Protein AF-0000000069699938 (afdb_homodimer)

Solvent-accessible surface area (backbone atoms only — not comparable to full-atom values): 54867 Å² total; per-residue (Å²): 129,61,74,41,76,46,30,22,26,41,47,43,40,27,44,41,31,46,68,61,20,60,39,30,24,27,27,72,33,72,45,38,36,46,45,40,33,31,51,34,39,32,58,74,71,69,46,80,54,45,43,78,41,73,24,80,40,35,41,47,19,47,16,20,40,51,13,24,23,76,52,65,74,44,54,26,34,30,36,29,20,31,50,34,31,43,23,48,24,28,26,44,38,42,29,28,34,64,60,41,37,40,33,46,34,35,26,27,27,40,36,86,35,74,57,99,45,71,51,26,42,85,52,59,48,42,52,40,32,52,62,88,59,60,59,47,47,45,51,92,34,32,81,45,73,49,66,62,78,52,29,87,48,37,58,63,50,52,25,46,44,51,16,54,14,61,10,71,57,30,14,19,22,39,38,34,41,31,24,34,33,29,51,35,66,48,78,40,54,54,67,63,49,68,39,70,68,88,46,73,50,54,82,61,66,52,56,68,64,54,43,45,52,49,23,51,49,60,62,68,32,74,38,45,36,35,39,30,13,52,29,21,85,39,61,66,17,22,54,50,47,49,48,50,31,63,74,52,35,31,38,31,28,41,41,80,49,33,29,45,40,54,38,54,80,43,80,43,56,47,44,49,70,48,64,80,56,35,70,64,23,40,24,39,39,36,36,42,55,83,42,72,75,57,46,93,90,33,67,62,42,89,81,33,46,32,32,24,25,17,53,55,53,76,44,84,79,46,82,76,78,86,74,82,63,73,40,70,39,36,14,49,55,40,58,49,50,50,53,36,52,61,53,33,54,81,48,45,80,81,31,48,68,55,28,53,54,22,37,60,58,48,50,57,55,32,50,54,54,50,51,52,51,51,50,52,46,63,66,27,46,51,55,56,22,38,54,59,36,52,11,28,48,51,20,49,50,22,62,73,59,66,21,32,37,24,22,30,91,39,60,43,67,83,44,16,60,46,63,52,62,78,30,37,38,44,57,40,54,31,58,44,68,25,43,31,59,26,19,32,52,14,25,28,70,52,36,73,86,46,48,30,31,20,30,22,17,46,51,33,44,55,43,40,27,49,64,51,49,37,36,45,27,48,76,69,62,40,44,36,40,35,36,28,46,33,54,47,37,42,63,67,35,40,51,42,29,32,67,77,32,67,87,35,50,24,53,70,39,97,61,44,67,74,26,63,44,93,66,72,60,39,62,51,35,36,36,42,19,33,70,22,45,59,49,74,42,59,41,25,68,50,41,62,59,53,52,51,48,43,52,51,46,28,72,74,67,54,31,27,28,35,35,46,33,40,36,59,118,128,61,74,40,75,47,31,21,26,41,46,43,40,27,46,40,32,45,68,60,20,60,40,32,25,26,26,74,32,73,45,39,36,45,45,40,34,31,50,35,39,32,58,75,72,69,47,81,55,44,43,78,41,72,24,81,39,36,42,48,19,48,17,21,39,52,13,24,23,75,51,66,73,45,53,27,33,30,36,29,20,31,50,35,32,42,23,51,24,27,23,44,39,42,30,29,35,63,61,41,37,40,33,46,35,33,26,27,28,42,38,87,36,75,60,99,46,72,51,25,42,84,53,57,48,41,53,39,30,54,60,88,60,60,61,47,48,45,52,92,34,32,82,46,75,49,67,63,78,51,29,87,47,40,57,62,50,52,26,46,44,52,16,55,14,61,11,70,59,30,13,20,23,39,39,35,41,30,24,34,32,29,52,36,66,46,77,42,52,54,66,63,47,67,40,68,67,88,47,72,51,52,82,63,64,52,55,68,66,54,42,45,52,49,24,51,49,59,63,67,32,75,38,44,36,34,40,30,12,51,28,22,84,39,63,64,16,21,54,51,48,49,49,51,31,63,73,53,36,31,36,31,28,40,41,82,50,31,29,46,40,56,38,54,79,43,81,41,56,47,43,50,68,48,68,82,55,35,71,64,24,41,23,39,40,35,35,43,54,85,41,71,73,60,48,94,89,37,71,60,41,88,82,33,45,31,34,25,24,15,52,54,52,79,45,84,80,46,82,74,79,86,75,82,64,75,40,68,39,36,14,50,56,39,59,48,52,52,54,36,50,62,53,33,56,80,49,44,78,82,30,49,66,54,28,53,53,23,37,59,58,47,50,58,56,30,51,52,54,50,51,52,52,50,51,53,44,61,64,28,45,53,54,57,23,40,53,59,36,52,10,27,47,50,20,50,50,24,61,74,58,64,20,33,38,23,20,30,92,40,59,43,66,83,43,16,58,46,62,53,64,79,31,36,38,45,56,38,54,32,58,42,68,25,43,31,58,27,18,32,52,13,24,27,70,53,36,75,87,47,49,30,30,19,31,22,18,45,52,32,43,55,43,40,26,50,64,51,48,36,35,45,28,49,76,68,62,40,45,37,38,36,35,31,44,33,57,46,38,42,62,66,35,42,50,42,28,30,67,77,31,67,85,36,49,24,54,69,38,96,61,46,67,73,25,65,44,92,67,71,61,38,62,53,35,38,34,42,19,32,69,22,45,61,50,72,43,58,40,26,66,50,42,61,58,53,52,50,48,43,51,51,45,27,72,73,67,54,32,28,28,35,36,45,33,40,37,59,117

Sequence (1138 aa):
MASITLSAAELLLHRLQALDVAYIFINSGTDYPPVIEAWAKARATGQKVPELVICPHENAAIGMAHGYYLGTGKVQAVMVHTNVGLANAACGVINLANSNIPVLIFGGRTPISEHSHFGCRNTPIGYGQEMRDQAALIRESVKWDFELRLADQIGEHVDRAWAIASSLPKGPVYLSLPREPLCETFAIDEAALQAGPSQQPVRYAPVREDIARAAEAIACARHPVIFAQRGARTAGGFARLNSLVREWAIPLVEYWGTEVTLSADNPLLAGADPSAWLADADVILVVDSQAPWMIAEGDCRQDCTVIQMGPDPLFSRYPVRGYRADINLAGETDEVFSLLEEALRPLQAARQQHVAERAAYTQNRIQQQKNQRDALLHASQTGAITKPWLSYCLGHLANQHRGRIVSELTTLPQFAGLIHAESYYQEALAGGLGEALPIALGLQLARREELIIAAVGDGSYLFANPAVCHHIAEVMKLPVLVVVGNNGGWGAVAGGTKALYPDGYAARAETIPATAFTTSPDFAAIAASSRAAALSVSRAEDLPGVLEEAVTLIRTRRQSVLVDVQLARMASITLSAAELLLHRLQALDVAYIFINSGTDYPPVIEAWAKARATGQKVPELVICPHENAAIGMAHGYYLGTGKVQAVMVHTNVGLANAACGVINLANSNIPVLIFGGRTPISEHSHFGCRNTPIGYGQEMRDQAALIRESVKWDFELRLADQIGEHVDRAWAIASSLPKGPVYLSLPREPLCETFAIDEAALQAGPSQQPVRYAPVREDIARAAEAIACARHPVIFAQRGARTAGGFARLNSLVREWAIPLVEYWGTEVTLSADNPLLAGADPSAWLADADVILVVDSQAPWMIAEGDCRQDCTVIQMGPDPLFSRYPVRGYRADINLAGETDEVFSLLEEALRPLQAARQQHVAERAAYTQNRIQQQKNQRDALLHASQTGAITKPWLSYCLGHLANQHRGRIVSELTTLPQFAGLIHAESYYQEALAGGLGEALPIALGLQLARREELIIAAVGDGSYLFANPAVCHHIAEVMKLPVLVVVGNNGGWGAVAGGTKALYPDGYAARAETIPATAFTTSPDFAAIAASSRAAALSVSRAEDLPGVLEEAVTLIRTRRQSVLVDVQLAR

Foldseek 3Di:
DDKDKDALLLLLQLLCVLLVAAEEEEADDPQCVLNVVNVVVCVVVVHDGHYYQYFPAQLLSLLLQQLLCLQAVGEHEYEFEFLVRVLRNQLSLQLQLLLLHEYEYEYEAQAPACDDFVQHDDDPVSVVRHDPCSCVSRVLSAQEEEEDDASVCSNLVSLVQVQRCSAFSHHYYYYYYYNRRRGDMDMDDPVSSNDHRPDHHHFDWFDLVLLLVLLVQLLPWLQEEEEEAAALSDQLSAVLQLVVCLLQVYAYAHANHFFHHYFLPRLRDQYHQLAVRQARGQEYEYEPDPDDSQPPVGDHDPNHAYEAEEQCSQPVSDPDDDDDHRGYIHGRSSVSSVSNCVSNVVSRVVRVVSSVSSNVVRNVNSVVVVVVLVVVCVVQLWDFHALLLVQCLQLVVCQVQVAAEQEEPRHDPSNSSHGHGSRYGYGRPVRSAQSRLSSLQSNCVNVVPHAGEYHYELVSCVSNVLLSSLQSCLVVLRAYEYEYAYAAWAPPVLVVVCVVPVPDPQVPDPHRPPTGHPDGPPVQVSNPSRPEAEAEDGISNCSNVVVVVQVVCCVPVSHYYYYYYHHDD/DDKDKDALLLLLQLLCVLLVAQEEEEADDPQCVLNVVNVVVCVVVVHDGHYYQYFPAQLLSLLLQQLLCLQAVGEHEYEFEFLVRVLRNQLSLQLQLLLLHEYEYEYEAQAPACDDFVQHDDDPVSVVRHDPDSCVSRVLSAQEEEEDDASVCSNLVSLVQVQRCSAFSHHYYYYYYYNRRRGDMDMDDPVSSNDHRPDHHHFDWFDLVLLLVLLVQLLPWLQEEEEEAAALSDQLSAVLQLVVCLLQVYAYAHANHFFHHYFLPRLRDQYHQLAVRQARAQEYEYEPDPDDSCPPPGDHDPNHAYEAEEQCRQPVSDPDDDDDHRGYIHGRSSVSSVSNCVSNVVSRVVRVVSSVSSNVVSNVNSVVVVVVLVVVCVVQLWDFHALLLVQCLQLVVCQVQVAAEQEEPRHDPSNSSHGHGSRYGYGRPVRSAQSRLSSLQSNCVNVVPHAGEYHYELVSCVSNVLLSSLQSCLVVLRAYEYEYAYAAWAPVVLVVVCVVCVPDPQVVDPHRPPTGHPDGPPVQVSNPSRPEAEAEDGISNCSNVVVVVQVVCCVPVSHYYYYYYHHDD

Secondary structure (DSSP, 8-state):
--EEEEEHHHHHHHHHHHTT--EEEE---TT-HHHHHHHHHHHHTT---PEEEE-SSHHHHHHHHHHHHHHH----EEEE-THHHHHHHHHHHHHHHHTT---EEEEEE--S-SSSSTT---STHHHHT--S-GGGGTGGGSS-EEE--SGGGHHHHHHHHHHHHTSSSP--EEEEEEHHHHH-EEEEEGGGGTPPPSS--------HHHHHHHHHHHHH-SSEEEEESS--SSHHHHHHHHHHHHHHT--EEETT-SB--S-TT-TTB--S--HHHHTT-SEEEEES-SS-SS-TT-PPPTT-EEEEEESSTT-TT-S------SEEEES-HHHHHHHHHHHHGGGTGGGHHHHHHHHHHHHHHHHHHHHHHHHHHHHTTSSSBPHHHHHHHHHHHHHHHT-EEEEESS--HHHH---STT-EEEPPTT--SS-HHHHHHHHHHHSTTS-EEEEEEHHHHHHT-HHHHHHHHHHHT---EEEEEE-SB-HHHHHHHHHH-TTSHHHHSSS-TT-B-SS---HHHHHHTTT-EEEEE--GGGHHHHHHHHHHHHHHH-S-EEEEEEB--/--EEEEEHHHHHHHHHHHTT--EEEE---TT-HHHHHHHHHHHHTT---PEEEE-SSHHHHHHHHHHHHHHHS---EEEE-THHHHHHHHHHHHHHHHTT---EEEEEE--S-SSSSTT---STHHHHT--S-GGGGTGGGSS-EEE--SGGGHHHHHHHHHHHHTSSSP--EEEEEEHHHHH-EEEEEGGGGTPPPSS--------HHHHHHHHHHHHH-SSEEEEESS--SSHHHHHHHHHHHHHHT--EEETT-SB--S-TT-TTB--S--HHHHTT-SEEEEES-SS-SS-TT-PPPTT-EEEEEESSTT-TT-S------SEEEES-HHHHHHHHHHHHGGGTGGGHHHHHHHHHHHHHHHHHHHHHHHHHHHHTTSSSBPHHHHHHHHHHHHHHHT-EEEEESS--HHHH---STT-EEEPPTT--SS-HHHHHHHHHHHSTTS-EEEEEEHHHHHHT-HHHHHHHHHHHT---EEEEEE-SB-HHHHHHHHHH-TTSHHHHSSS-TT-B-SS---HHHHHHTTT-EEEEE--GGGHHHHHHHHHHHHHHH-S-EEEEEEB--

InterPro domains:
  IPR011766 Thiamine pyrophosphate enzyme, TPP-binding [PF02775] (420-565)
  IPR012000 Thiamine pyrophosphate enzyme, central domain [PF00205] (211-314)
  IPR012001 Thiamine pyrophosphate enzyme, N-terminal TPP-binding domain [PF02776] (8-125)
  IPR029035 DHS-like NAD/FAD-binding domain superfamily [SSF52467] (172-360)
  IPR029061 Thiamin diphosphate-binding fold [SSF52518] (3-187)
  IPR029061 Thiamin diphosphate-binding fold [SSF52518] (416-567)
  IPR045229 Thiamine pyrophosphate enzyme [PTHR18968] (6-567)

Organism: Klebsiella variicola (NCBI:txid244366)

pLDDT: mean 95.03, std 5.28, range [52.78, 98.94]

Nearest PDB structures (foldseek):
  7orx-assembly1_BBB  TM=8.316E-01  e=4.817E-32  Rhodococcus jostii RHA1
  7ct6-assembly1_B-2  TM=7.981E-01  e=2.432E-30  Deinococcus metallilatus
  3f6b-assembly1_X  TM=8.378E-01  e=1.424E-29  Pseudomonas putida
  5dgt-assembly1_A  TM=8.264E-01  e=1.877E-29  Pseudomonas putida
  8vzk-assembly1_A  TM=8.257E-01  e=5.568E-30  Chloroflexi bacterium HGW-Chloroflexi-9

Structure (mmCIF, N/CA/C/O backbone):
data_AF-0000000069699938-model_v1
#
loop_
_entity.id
_entity.type
_entity.pdbx_description
1 polymer 'Acetolactate synthase'
#
loop_
_atom_site.group_PDB
_atom_site.id
_atom_site.type_symbol
_atom_site.label_atom_id
_atom_site.label_alt_id
_atom_site.label_comp_id
_atom_site.label_asym_id
_atom_site.label_entity_id
_atom_site.label_seq_id
_atom_site.pdbx_PDB_ins_code
_atom_site.Cartn_x
_atom_site.Cartn_y
_atom_site.Cartn_z
_atom_site.occupancy
_atom_site.B_iso_or_equiv
_atom_site.auth_seq_id
_atom_site.auth_comp_id
_atom_site.auth_asym_id
_atom_site.auth_atom_id
_atom_site.pdbx_PDB_model_num
ATOM 1 N N . MET A 1 1 ? -46.281 -5.246 -8.867 1 57.72 1 MET A N 1
ATOM 2 C CA . MET A 1 1 ? -45.125 -5.469 -8.016 1 57.72 1 MET A CA 1
ATOM 3 C C . MET A 1 1 ? -44.906 -4.293 -7.07 1 57.72 1 MET A C 1
ATOM 5 O O . MET A 1 1 ? -45.219 -3.15 -7.418 1 57.72 1 MET A O 1
ATOM 9 N N . ALA A 1 2 ? -44.594 -4.484 -5.785 1 77.75 2 ALA A N 1
ATOM 10 C CA . ALA A 1 2 ? -44.594 -3.438 -4.766 1 77.75 2 ALA A CA 1
ATOM 11 C C . ALA A 1 2 ? -43.375 -2.541 -4.883 1 77.75 2 ALA A C 1
ATOM 13 O O . ALA A 1 2 ? -42.25 -3.033 -5.012 1 77.75 2 ALA A O 1
ATOM 14 N N . SER A 1 3 ? -43.656 -1.208 -5.137 1 90.81 3 SER A N 1
ATOM 15 C CA . SER A 1 3 ? -42.594 -0.206 -5.207 1 90.81 3 SER A CA 1
ATOM 16 C C . SER A 1 3 ? -42.094 0.187 -3.814 1 90.81 3 SER A C 1
ATOM 18 O O . SER A 1 3 ? -42.906 0.436 -2.918 1 90.81 3 SER A O 1
ATOM 20 N N . ILE A 1 4 ? -40.781 0.051 -3.609 1 94 4 ILE A N 1
ATOM 21 C CA . ILE A 1 4 ? -40.188 0.463 -2.336 1 94 4 ILE A CA 1
ATOM 22 C C . ILE A 1 4 ? -39.156 1.55 -2.576 1 94 4 ILE A C 1
ATOM 24 O O . ILE A 1 4 ? -38.625 1.675 -3.682 1 94 4 ILE A O 1
ATOM 28 N N . THR A 1 5 ? -38.969 2.338 -1.595 1 96.31 5 THR A N 1
ATOM 29 C CA . THR A 1 5 ? -37.938 3.367 -1.629 1 96.31 5 THR A CA 1
ATOM 30 C C . THR A 1 5 ? -36.719 2.951 -0.794 1 96.31 5 THR A C 1
ATOM 32 O O . THR A 1 5 ? -36.875 2.555 0.364 1 96.31 5 THR A O 1
ATOM 35 N N . LEU A 1 6 ? -35.562 2.961 -1.404 1 96.25 6 LEU A N 1
ATOM 36 C CA . LEU A 1 6 ? -34.344 2.648 -0.676 1 96.25 6 LEU A CA 1
ATOM 37 C C . LEU A 1 6 ? -33.188 3.471 -1.202 1 96.25 6 LEU A C 1
ATOM 39 O O . LEU A 1 6 ? -33.281 4.094 -2.262 1 96.25 6 LEU A O 1
ATOM 43 N N . SER A 1 7 ? -32.125 3.557 -0.46 1 97.56 7 SER A N 1
ATOM 44 C CA . SER A 1 7 ? -30.922 4.258 -0.889 1 97.56 7 SER A CA 1
ATOM 45 C C . SER A 1 7 ? -30.078 3.396 -1.826 1 97.56 7 SER A C 1
ATOM 47 O O . SER A 1 7 ? -30.25 2.178 -1.883 1 97.56 7 SER A O 1
ATOM 49 N N . ALA A 1 8 ? -29.188 4.016 -2.602 1 98.12 8 ALA A N 1
ATOM 50 C CA . ALA A 1 8 ? -28.25 3.27 -3.436 1 98.12 8 ALA A CA 1
ATOM 51 C C . ALA A 1 8 ? -27.406 2.316 -2.594 1 98.12 8 ALA A C 1
ATOM 53 O O . ALA A 1 8 ? -27.094 1.203 -3.027 1 98.12 8 ALA A O 1
ATOM 54 N N . ALA A 1 9 ? -27.016 2.734 -1.384 1 98.38 9 ALA A N 1
ATOM 55 C CA . ALA A 1 9 ? -26.234 1.892 -0.487 1 98.38 9 ALA A CA 1
ATOM 56 C C . ALA A 1 9 ? -26.984 0.622 -0.119 1 98.38 9 ALA A C 1
ATOM 58 O O . ALA A 1 9 ? -26.406 -0.465 -0.066 1 98.38 9 ALA A O 1
ATOM 59 N N . GLU A 1 10 ? -28.25 0.777 0.147 1 97.94 10 GLU A N 1
ATOM 60 C CA . GLU A 1 10 ? -29.078 -0.379 0.477 1 97.94 10 GLU A CA 1
ATOM 61 C C . GLU A 1 10 ? -29.156 -1.352 -0.697 1 97.94 10 GLU A C 1
ATOM 63 O O . GLU A 1 10 ? -28.984 -2.559 -0.521 1 97.94 10 GLU A O 1
ATOM 68 N N . LEU A 1 11 ? -29.438 -0.812 -1.869 1 97.75 11 LEU A N 1
ATOM 69 C CA . LEU A 1 11 ? -29.562 -1.68 -3.035 1 97.75 11 LEU A CA 1
ATOM 70 C C . LEU A 1 11 ? -28.25 -2.383 -3.332 1 97.75 11 LEU A C 1
ATOM 72 O O . LEU A 1 11 ? -28.234 -3.541 -3.75 1 97.75 11 LEU A O 1
ATOM 76 N N . LEU A 1 12 ? -27.109 -1.688 -3.148 1 98.12 12 LEU A N 1
ATOM 77 C CA . LEU A 1 12 ? -25.781 -2.275 -3.314 1 98.12 12 LEU A CA 1
ATOM 78 C C . LEU A 1 12 ? -25.641 -3.559 -2.5 1 98.12 12 LEU A C 1
ATOM 80 O O . LEU A 1 12 ? -25.234 -4.594 -3.025 1 98.12 12 LEU A O 1
ATOM 84 N N . LEU A 1 13 ? -26.016 -3.537 -1.231 1 98.25 13 LEU A N 1
ATOM 85 C CA . LEU A 1 13 ? -25.891 -4.68 -0.333 1 98.25 13 LEU A CA 1
ATOM 86 C C . LEU A 1 13 ? -26.812 -5.816 -0.77 1 98.25 13 LEU A C 1
ATOM 88 O O . LEU A 1 13 ? -26.406 -6.984 -0.752 1 98.25 13 LEU A O 1
ATOM 92 N N . HIS A 1 14 ? -28.016 -5.465 -1.188 1 96.94 14 HIS A N 1
ATOM 93 C CA . HIS A 1 14 ? -28.953 -6.48 -1.631 1 96.94 14 HIS A CA 1
ATOM 94 C C . HIS A 1 14 ? -28.484 -7.16 -2.91 1 96.94 14 HIS A C 1
ATOM 96 O O . HIS A 1 14 ? -28.641 -8.375 -3.074 1 96.94 14 HIS A O 1
ATOM 102 N N . ARG A 1 15 ? -27.906 -6.344 -3.832 1 96.94 15 ARG A N 1
ATOM 103 C CA . ARG A 1 15 ? -27.391 -6.91 -5.078 1 96.94 15 ARG A CA 1
ATOM 104 C C . ARG A 1 15 ? -26.234 -7.859 -4.812 1 96.94 15 ARG A C 1
ATOM 106 O O . ARG A 1 15 ? -26.156 -8.93 -5.414 1 96.94 15 ARG A O 1
ATOM 113 N N . LEU A 1 16 ? -25.344 -7.469 -3.918 1 98.25 16 LEU A N 1
ATOM 114 C CA . LEU A 1 16 ? -24.219 -8.328 -3.57 1 98.25 16 LEU A CA 1
ATOM 115 C C . LEU A 1 16 ? -24.703 -9.656 -2.99 1 98.25 16 LEU A C 1
ATOM 117 O O . LEU A 1 16 ? -24.188 -10.719 -3.334 1 98.25 16 LEU A O 1
ATOM 121 N N . GLN A 1 17 ? -25.719 -9.523 -2.16 1 97.06 17 GLN A N 1
ATOM 122 C CA . GLN A 1 17 ? -26.312 -10.727 -1.583 1 97.06 17 GLN A CA 1
ATOM 123 C C . GLN A 1 17 ? -26.906 -11.625 -2.668 1 97.06 17 GLN A C 1
ATOM 125 O O . GLN A 1 17 ? -26.719 -12.844 -2.643 1 97.06 17 GLN A O 1
ATOM 130 N N . ALA A 1 18 ? -27.609 -11.016 -3.574 1 96.31 18 ALA A N 1
ATOM 131 C CA . ALA A 1 18 ? -28.266 -11.758 -4.656 1 96.31 18 ALA A CA 1
ATOM 132 C C . ALA A 1 18 ? -27.219 -12.445 -5.543 1 96.31 18 ALA A C 1
ATOM 134 O O . ALA A 1 18 ? -27.516 -13.469 -6.168 1 96.31 18 ALA A O 1
ATOM 135 N N . LEU A 1 19 ? -26.031 -11.922 -5.578 1 97 19 LEU A N 1
ATOM 136 C CA . LEU A 1 19 ? -24.953 -12.477 -6.387 1 97 19 LEU A CA 1
ATOM 137 C C . LEU A 1 19 ? -24.141 -13.5 -5.59 1 97 19 LEU A C 1
ATOM 139 O O . LEU A 1 19 ? -23.062 -13.922 -6.02 1 97 19 LEU A O 1
ATOM 143 N N . ASP A 1 20 ? -24.547 -13.828 -4.41 1 96.06 20 ASP A N 1
ATOM 144 C CA . ASP A 1 20 ? -23.953 -14.844 -3.543 1 96.06 20 ASP A CA 1
ATOM 145 C C . ASP A 1 20 ? -22.625 -14.375 -2.959 1 96.06 20 ASP A C 1
ATOM 147 O O . ASP A 1 20 ? -21.719 -15.18 -2.771 1 96.06 20 ASP A O 1
ATOM 151 N N . VAL A 1 21 ? -22.5 -13.109 -2.834 1 98.25 21 VAL A N 1
ATOM 152 C CA . VAL A 1 21 ? -21.375 -12.586 -2.07 1 98.25 21 VAL A CA 1
ATOM 153 C C . VAL A 1 21 ? -21.625 -12.812 -0.578 1 98.25 21 VAL A C 1
ATOM 155 O O . VAL A 1 21 ? -22.594 -12.32 -0.018 1 98.25 21 VAL A O 1
ATOM 158 N N . ALA A 1 22 ? -20.734 -13.516 -0.007 1 98.25 22 ALA A N 1
ATOM 159 C CA . ALA A 1 22 ? -20.891 -13.875 1.4 1 98.25 22 ALA A CA 1
ATOM 160 C C . ALA A 1 22 ? -20.297 -12.797 2.307 1 98.25 22 ALA A C 1
ATOM 162 O O . ALA A 1 22 ? -20.844 -12.5 3.371 1 98.25 22 ALA A O 1
ATOM 163 N N . TYR A 1 23 ? -19.188 -12.273 1.858 1 98.56 23 TYR A N 1
ATOM 164 C CA . TYR A 1 23 ? -18.438 -11.359 2.713 1 98.56 23 TYR A CA 1
ATOM 165 C C . TYR A 1 23 ? -18.094 -10.078 1.968 1 98.56 23 TYR A C 1
ATOM 167 O O . TYR A 1 23 ? -17.797 -10.109 0.77 1 98.56 23 TYR A O 1
ATOM 175 N N . ILE A 1 24 ? -18.172 -9 2.672 1 98.69 24 ILE A N 1
ATOM 176 C CA . ILE A 1 24 ? -17.484 -7.766 2.303 1 98.69 24 ILE A CA 1
ATOM 177 C C . ILE A 1 24 ? -16.25 -7.574 3.193 1 98.69 24 ILE A C 1
ATOM 179 O O . ILE A 1 24 ? -16.391 -7.301 4.387 1 98.69 24 ILE A O 1
ATOM 183 N N . PHE A 1 25 ? -15.117 -7.848 2.607 1 98.81 25 PHE A N 1
ATOM 184 C CA . PHE A 1 25 ? -13.898 -7.484 3.314 1 98.81 25 PHE A CA 1
ATOM 185 C C . PHE A 1 25 ? -13.688 -5.977 3.297 1 98.81 25 PHE A C 1
ATOM 187 O O . PHE A 1 25 ? -13.453 -5.391 2.238 1 98.81 25 PHE A O 1
ATOM 194 N N . ILE A 1 26 ? -13.727 -5.348 4.508 1 98 26 ILE A N 1
ATOM 195 C CA . ILE A 1 26 ? -13.898 -3.9 4.512 1 98 26 ILE A CA 1
ATOM 196 C C . ILE A 1 26 ? -12.82 -3.256 5.383 1 98 26 ILE A C 1
ATOM 198 O O . ILE A 1 26 ? -12.492 -3.77 6.453 1 98 26 ILE A O 1
ATOM 202 N N . ASN A 1 27 ? -12.141 -2.35 4.848 1 96.62 27 ASN A N 1
ATOM 203 C CA . ASN A 1 27 ? -11.453 -1.302 5.594 1 96.62 27 ASN A CA 1
ATOM 204 C C . ASN A 1 27 ? -12.242 0.002 5.59 1 96.62 27 ASN A C 1
ATOM 206 O O . ASN A 1 27 ? -12.203 0.759 4.621 1 96.62 27 ASN A O 1
ATOM 210 N N . SER A 1 28 ? -12.883 0.268 6.688 1 91.81 28 SER A N 1
ATOM 211 C CA . SER A 1 28 ? -13.906 1.307 6.754 1 91.81 28 SER A CA 1
ATOM 212 C C . SER A 1 28 ? -13.281 2.699 6.742 1 91.81 28 SER A C 1
ATOM 214 O O . SER A 1 28 ? -12.195 2.90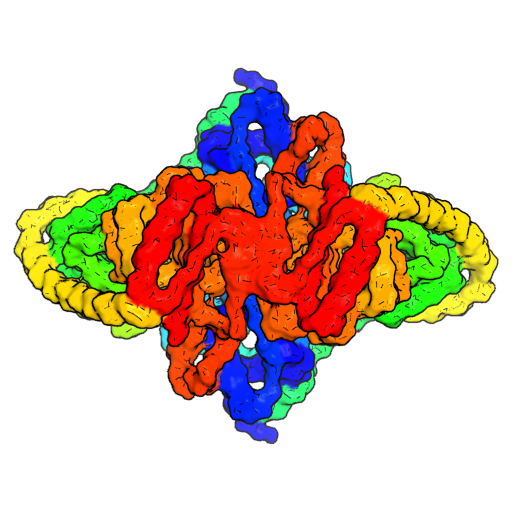2 7.293 1 91.81 28 SER A O 1
ATOM 216 N N . GLY A 1 29 ? -13.906 3.57 6.062 1 90.25 29 GLY A N 1
ATOM 217 C CA . GLY A 1 29 ? -13.492 4.961 6 1 90.25 29 GLY A CA 1
ATOM 218 C C . GLY A 1 29 ? -14.633 5.938 6.168 1 90.25 29 GLY A C 1
ATOM 219 O O . GLY A 1 29 ? -15.797 5.535 6.242 1 90.25 29 GLY A O 1
ATOM 220 N N . THR A 1 30 ? -14.312 7.156 6.277 1 89.06 30 THR A N 1
ATOM 221 C CA . THR A 1 30 ? -15.266 8.227 6.551 1 89.06 30 THR A CA 1
ATOM 222 C C . THR A 1 30 ? -16.203 8.43 5.363 1 89.06 30 THR A C 1
ATOM 224 O O . THR A 1 30 ? -17.172 9.203 5.449 1 89.06 30 THR A O 1
ATOM 227 N N . ASP A 1 31 ? -16.016 7.695 4.324 1 89.56 31 ASP A N 1
ATOM 228 C CA . ASP A 1 31 ? -16.859 7.773 3.135 1 89.56 31 ASP A CA 1
ATOM 229 C C . ASP A 1 31 ? -17.953 6.715 3.168 1 89.56 31 ASP A C 1
ATOM 231 O O . ASP A 1 31 ? -18.906 6.777 2.395 1 89.56 31 ASP A O 1
ATOM 235 N N . TYR A 1 32 ? -17.969 5.844 4.078 1 92.56 32 TYR A N 1
ATOM 236 C CA . TYR A 1 32 ? -18.859 4.688 3.977 1 92.56 32 TYR A CA 1
ATOM 237 C C . TYR A 1 32 ? -20.016 4.801 4.965 1 92.56 32 TYR A C 1
ATOM 239 O O . TYR A 1 32 ? -20.766 3.846 5.152 1 92.56 32 TYR A O 1
ATOM 247 N N . PRO A 1 33 ? -20.266 5.953 5.59 1 95.44 33 PRO A N 1
ATOM 248 C CA . PRO A 1 33 ? -21.438 6.066 6.469 1 95.44 33 PRO A CA 1
ATOM 249 C C . PRO A 1 33 ? -22.719 5.578 5.805 1 95.44 33 PRO A C 1
ATOM 251 O O . PRO A 1 33 ? -23.516 4.879 6.434 1 95.44 33 PRO A O 1
ATOM 254 N N . PRO A 1 34 ? -22.984 5.848 4.52 1 97 34 PRO A N 1
ATOM 255 C CA . PRO A 1 34 ? -24.219 5.344 3.91 1 97 34 PRO A CA 1
ATOM 256 C C . PRO A 1 34 ? -24.281 3.816 3.865 1 97 34 PRO A C 1
ATOM 258 O O . PRO A 1 34 ? -25.344 3.227 4.07 1 97 34 PRO A O 1
ATOM 261 N N . VAL A 1 35 ? -23.156 3.184 3.584 1 97.88 35 VAL A N 1
ATOM 262 C CA . VAL A 1 35 ? -23.109 1.727 3.533 1 97.88 35 VAL A CA 1
ATOM 263 C C . VAL A 1 35 ? -23.266 1.154 4.941 1 97.88 35 VAL A C 1
ATOM 265 O O . VAL A 1 35 ? -23.969 0.163 5.145 1 97.88 35 VAL A O 1
ATOM 268 N N . ILE A 1 36 ? -22.578 1.799 5.898 1 97.75 36 ILE A N 1
ATOM 269 C CA . ILE A 1 36 ? -22.656 1.379 7.293 1 97.75 36 ILE A CA 1
ATOM 270 C C . ILE A 1 36 ? -24.109 1.498 7.785 1 97.75 36 ILE A C 1
ATOM 272 O O . ILE A 1 36 ? -24.625 0.583 8.43 1 97.75 36 ILE A O 1
ATOM 276 N N . GLU A 1 37 ? -24.766 2.602 7.465 1 98 37 GLU A N 1
ATOM 277 C CA . GLU A 1 37 ? -26.156 2.82 7.836 1 98 37 GLU A CA 1
ATOM 278 C C . GLU A 1 37 ? -27.062 1.773 7.199 1 98 37 GLU A C 1
ATOM 280 O O . GLU A 1 37 ? -27.938 1.22 7.863 1 98 37 GLU A O 1
ATOM 285 N N . ALA A 1 38 ? -26.812 1.526 5.898 1 98.19 38 ALA A N 1
ATOM 286 C CA . ALA A 1 38 ? -27.609 0.539 5.172 1 98.19 38 ALA A CA 1
ATOM 287 C C . ALA A 1 38 ? -27.453 -0.851 5.785 1 98.19 38 ALA A C 1
ATOM 289 O O . ALA A 1 38 ? -28.422 -1.593 5.926 1 98.19 38 ALA A O 1
ATOM 290 N N . TRP A 1 39 ? -26.25 -1.234 6.125 1 98.25 39 TRP A N 1
ATOM 291 C CA . TRP A 1 39 ? -25.969 -2.541 6.711 1 98.25 39 TRP A CA 1
ATOM 292 C C . TRP A 1 39 ? -26.625 -2.682 8.078 1 98.25 39 TRP A C 1
ATOM 294 O O . TRP A 1 39 ? -27.234 -3.715 8.383 1 98.25 39 TRP A O 1
ATOM 304 N N . ALA A 1 40 ? -26.531 -1.621 8.875 1 97.94 40 ALA A N 1
ATOM 305 C CA . ALA A 1 40 ? -27.156 -1.618 10.188 1 97.94 40 ALA A CA 1
ATOM 306 C C . ALA A 1 40 ? -28.672 -1.79 10.078 1 97.94 40 ALA A C 1
ATOM 308 O O . ALA A 1 40 ? -29.281 -2.527 10.852 1 97.94 40 ALA A O 1
ATOM 309 N N . LYS A 1 41 ? -29.234 -1.101 9.133 1 97.5 41 LYS A N 1
ATOM 310 C CA . LYS A 1 41 ? -30.672 -1.201 8.898 1 97.5 41 LYS A CA 1
ATOM 311 C C . LYS A 1 41 ? -31.062 -2.619 8.484 1 97.5 41 LYS A C 1
ATOM 313 O O . LYS A 1 41 ? -32.031 -3.172 9 1 97.5 41 LYS A O 1
ATOM 318 N N . ALA A 1 42 ? -30.297 -3.133 7.559 1 96.62 42 ALA A N 1
ATOM 319 C CA . ALA A 1 42 ? -30.594 -4.488 7.098 1 96.62 42 ALA A CA 1
ATOM 320 C C . ALA A 1 42 ? -30.562 -5.48 8.258 1 96.62 42 ALA A C 1
ATOM 322 O O . ALA A 1 42 ? -31.453 -6.312 8.398 1 96.62 42 ALA A O 1
ATOM 323 N N . ARG A 1 43 ? -29.594 -5.391 9.102 1 95.25 43 ARG A N 1
ATOM 324 C CA . ARG A 1 43 ? -29.453 -6.285 10.25 1 95.25 43 ARG A CA 1
ATOM 325 C C . ARG A 1 43 ? -30.609 -6.102 11.234 1 95.25 43 ARG A C 1
ATOM 327 O O . ARG A 1 43 ? -31.156 -7.078 11.742 1 95.25 43 ARG A O 1
ATOM 334 N N . ALA A 1 44 ? -30.938 -4.875 11.477 1 95.81 44 ALA A N 1
ATOM 335 C CA . ALA A 1 44 ? -31.984 -4.551 12.438 1 95.81 44 ALA A CA 1
ATOM 336 C C . ALA A 1 44 ? -33.344 -5.035 11.945 1 95.81 44 ALA A C 1
ATOM 338 O O . ALA A 1 44 ? -34.219 -5.402 12.75 1 95.81 44 ALA A O 1
ATOM 339 N N . THR A 1 45 ? -33.562 -5.086 10.664 1 95.25 45 THR A N 1
ATOM 340 C CA . THR A 1 45 ? -34.875 -5.422 10.102 1 95.25 45 THR A CA 1
ATOM 341 C C . THR A 1 45 ? -34.906 -6.875 9.633 1 95.25 45 THR A C 1
ATOM 343 O O . THR A 1 45 ? -35.844 -7.301 8.977 1 95.25 45 THR A O 1
ATOM 346 N N . GLY A 1 46 ? -33.781 -7.586 9.844 1 94.5 46 GLY A N 1
ATOM 347 C CA . GLY A 1 46 ? -33.75 -9.016 9.586 1 94.5 46 GLY A CA 1
ATOM 348 C C . GLY A 1 46 ? -33.531 -9.359 8.125 1 94.5 46 GLY A C 1
ATOM 349 O O . GLY A 1 46 ? -33.844 -10.461 7.684 1 94.5 46 GLY A O 1
ATOM 350 N N . GLN A 1 47 ? -33.031 -8.414 7.387 1 93.62 47 GLN A N 1
ATOM 351 C CA . GLN A 1 47 ? -32.688 -8.672 5.988 1 93.62 47 GLN A CA 1
ATOM 352 C C . GLN A 1 47 ? -31.297 -9.305 5.863 1 93.62 47 GLN A C 1
ATOM 354 O O . GLN A 1 47 ? -30.391 -8.984 6.629 1 93.62 47 GLN A O 1
ATOM 359 N N . LYS A 1 48 ? -31.188 -10.211 4.922 1 93.94 48 LYS A N 1
ATOM 360 C CA . LYS A 1 48 ? -29.891 -10.859 4.684 1 93.94 48 LYS A CA 1
ATOM 361 C C . LYS A 1 48 ? -29 -10.008 3.787 1 93.94 48 LYS A C 1
ATOM 363 O O . LYS A 1 48 ? -29.422 -9.594 2.703 1 93.94 48 LYS A O 1
ATOM 368 N N . VAL A 1 49 ? -27.812 -9.688 4.25 1 95.5 49 VAL A N 1
ATOM 369 C CA . VAL A 1 49 ? -26.766 -8.984 3.514 1 95.5 49 VAL A CA 1
ATOM 370 C C . VAL A 1 49 ? -25.406 -9.625 3.818 1 95.5 49 VAL A C 1
ATOM 372 O O . VAL A 1 49 ? -25.281 -10.383 4.777 1 95.5 49 VAL A O 1
ATOM 375 N N . PRO A 1 50 ? -24.391 -9.383 2.906 1 98.12 50 PRO A N 1
ATOM 376 C CA . PRO A 1 50 ? -23.078 -9.945 3.18 1 98.12 50 PRO A CA 1
ATOM 377 C C . PRO A 1 50 ? -22.547 -9.562 4.562 1 98.12 50 PRO A C 1
ATOM 379 O O . PRO A 1 50 ? -22.812 -8.461 5.047 1 98.12 50 PRO A O 1
ATOM 382 N N . GLU A 1 51 ? -21.859 -10.5 5.137 1 97.75 51 GLU A N 1
ATOM 383 C CA . GLU A 1 51 ? -21.188 -10.211 6.398 1 97.75 51 GLU A CA 1
ATOM 384 C C . GLU A 1 51 ? -20 -9.289 6.184 1 97.75 51 GLU A C 1
ATOM 386 O O . GLU A 1 51 ? -19.328 -9.352 5.145 1 97.75 51 GLU A O 1
ATOM 391 N N . LEU A 1 52 ? -19.797 -8.398 7.168 1 97.12 52 LEU A N 1
ATOM 392 C CA . LEU A 1 52 ? -18.625 -7.531 7.109 1 97.12 52 LEU A CA 1
ATOM 393 C C . LEU A 1 52 ? -17.438 -8.18 7.797 1 97.12 52 LEU A C 1
ATOM 395 O O . LEU A 1 52 ? -17.562 -8.695 8.914 1 97.12 52 LEU A O 1
ATOM 399 N N . VAL A 1 53 ? -16.328 -8.289 7.109 1 97.69 53 VAL A N 1
ATOM 400 C CA . VAL A 1 53 ? -15.047 -8.695 7.695 1 97.69 53 VAL A CA 1
ATOM 401 C C . VAL A 1 53 ? -14.125 -7.484 7.812 1 97.69 53 VAL A C 1
ATOM 403 O O . VAL A 1 53 ? -13.625 -6.977 6.809 1 97.69 53 VAL A O 1
ATOM 406 N N . ILE A 1 54 ? -13.906 -7.09 9.008 1 96.62 54 ILE A N 1
ATOM 407 C CA . ILE A 1 54 ? -13.109 -5.898 9.266 1 96.62 54 ILE A CA 1
ATOM 408 C C . ILE A 1 54 ? -11.633 -6.211 9.062 1 96.62 54 ILE A C 1
ATOM 410 O O . ILE A 1 54 ? -11.094 -7.125 9.688 1 96.62 54 ILE A O 1
ATOM 414 N N . CYS A 1 55 ? -11.016 -5.504 8.172 1 97.38 55 CYS A N 1
ATOM 415 C CA . CYS A 1 55 ? -9.594 -5.633 7.883 1 97.38 55 CYS A CA 1
ATOM 416 C C . CYS A 1 55 ? -8.844 -4.355 8.234 1 97.38 55 CYS A C 1
ATOM 418 O O . CYS A 1 55 ? -9 -3.334 7.566 1 97.38 55 CYS A O 1
ATOM 420 N N . PRO A 1 56 ? -7.945 -4.367 9.164 1 96.75 56 PRO A N 1
ATOM 421 C CA . PRO A 1 56 ? -7.262 -3.154 9.625 1 96.75 56 PRO A CA 1
ATOM 422 C C . PRO A 1 56 ? -6.332 -2.564 8.57 1 96.75 56 PRO A C 1
ATOM 424 O O . PRO A 1 56 ? -5.789 -1.472 8.766 1 96.75 56 PRO A O 1
ATOM 427 N N . HIS A 1 57 ? -6.113 -3.248 7.484 1 97.75 57 HIS A N 1
ATOM 428 C CA . HIS A 1 57 ? -5.359 -2.76 6.336 1 97.75 57 HIS A CA 1
ATOM 429 C C . HIS A 1 57 ? -5.941 -3.289 5.031 1 97.75 57 HIS A C 1
ATOM 431 O O . HIS A 1 57 ? -6.352 -4.449 4.953 1 97.75 57 HIS A O 1
ATOM 437 N N . GLU A 1 58 ? -5.895 -2.518 3.986 1 98.25 58 GLU A N 1
ATOM 438 C CA . GLU A 1 58 ? -6.559 -2.846 2.729 1 98.25 58 GLU A CA 1
ATOM 439 C C . GLU A 1 58 ? -5.895 -4.039 2.049 1 98.25 58 GLU A C 1
ATOM 441 O O . GLU A 1 58 ? -6.566 -4.844 1.397 1 98.25 58 GLU A O 1
ATOM 446 N N . ASN A 1 59 ? -4.555 -4.203 2.184 1 97.62 59 ASN A N 1
ATOM 447 C CA . ASN A 1 59 ? -3.867 -5.352 1.604 1 97.62 59 ASN A CA 1
ATOM 448 C C . ASN A 1 59 ? -4.438 -6.668 2.131 1 97.62 59 ASN A C 1
ATOM 450 O O . ASN A 1 59 ? -4.559 -7.637 1.382 1 97.62 59 ASN A O 1
ATOM 454 N N . ALA A 1 60 ? -4.723 -6.734 3.436 1 98.56 60 ALA A N 1
ATOM 455 C CA . ALA A 1 60 ? -5.332 -7.926 4.023 1 98.56 60 ALA A CA 1
ATOM 456 C C . ALA A 1 60 ? -6.711 -8.188 3.426 1 98.56 60 ALA A C 1
ATOM 458 O O . ALA A 1 60 ? -7.086 -9.336 3.189 1 98.56 60 ALA A O 1
ATOM 459 N N . ALA A 1 61 ? -7.465 -7.098 3.148 1 98.81 61 ALA A N 1
ATOM 460 C CA . ALA A 1 61 ? -8.797 -7.227 2.564 1 98.81 61 ALA A CA 1
ATOM 461 C C . ALA A 1 61 ? -8.727 -7.871 1.184 1 98.81 61 ALA A C 1
ATOM 463 O O . ALA A 1 61 ? -9.469 -8.812 0.897 1 98.81 61 ALA A O 1
ATOM 464 N N . ILE A 1 62 ? -7.828 -7.391 0.363 1 98.88 62 ILE A N 1
ATOM 465 C CA . ILE A 1 62 ? -7.668 -7.91 -0.991 1 98.88 62 ILE A CA 1
ATOM 466 C C . ILE A 1 62 ? -7.227 -9.367 -0.934 1 98.88 62 ILE A C 1
ATOM 468 O O . ILE A 1 62 ? -7.781 -10.219 -1.633 1 98.88 62 ILE A O 1
ATOM 472 N N . GLY A 1 63 ? -6.227 -9.664 -0.076 1 98.81 63 GLY A N 1
ATOM 473 C CA . GLY A 1 63 ? -5.715 -11.016 0.036 1 98.81 63 GLY A CA 1
ATOM 474 C C . GLY A 1 63 ? -6.758 -12.008 0.51 1 98.81 63 GLY A C 1
ATOM 475 O O . GLY A 1 63 ? -6.836 -13.133 -0.001 1 98.81 63 GLY A O 1
ATOM 476 N N . MET A 1 64 ? -7.566 -11.602 1.465 1 98.94 64 MET A N 1
ATOM 477 C CA . MET A 1 64 ? -8.578 -12.5 2 1 98.94 64 MET A CA 1
ATOM 478 C C . MET A 1 64 ? -9.656 -12.797 0.957 1 98.94 64 MET A C 1
ATOM 480 O O . MET A 1 64 ? -10.117 -13.93 0.843 1 98.94 64 MET A O 1
ATOM 484 N N . ALA A 1 65 ? -10.039 -11.742 0.202 1 98.94 65 ALA A N 1
ATOM 485 C CA . ALA A 1 65 ? -10.984 -11.984 -0.89 1 98.94 65 ALA A CA 1
ATOM 486 C C . ALA A 1 65 ? -10.398 -12.969 -1.906 1 98.94 65 ALA A C 1
ATOM 488 O O . ALA A 1 65 ? -11.109 -13.852 -2.396 1 98.94 65 ALA A O 1
ATOM 489 N N . HIS A 1 66 ? -9.133 -12.82 -2.217 1 98.81 66 HIS A N 1
ATOM 490 C CA . HIS A 1 66 ? -8.398 -13.727 -3.094 1 98.81 66 HIS A CA 1
ATOM 491 C C . HIS A 1 66 ? -8.477 -15.164 -2.586 1 98.81 66 HIS A C 1
ATOM 493 O O . HIS A 1 66 ? -8.891 -16.062 -3.316 1 98.81 66 HIS A O 1
ATOM 499 N N . GLY A 1 67 ? -8.109 -15.336 -1.312 1 98.81 67 GLY A N 1
ATOM 500 C CA . GLY A 1 67 ? -8.086 -16.672 -0.726 1 98.81 67 GLY A CA 1
ATOM 501 C C . GLY A 1 67 ? -9.453 -17.312 -0.67 1 98.81 67 GLY A C 1
ATOM 502 O O . GLY A 1 67 ? -9.586 -18.516 -0.924 1 98.81 67 GLY A O 1
ATOM 503 N N . TYR A 1 68 ? -10.438 -16.516 -0.323 1 98.81 68 TYR A N 1
ATOM 504 C CA . TYR A 1 68 ? -11.789 -17.047 -0.258 1 98.81 68 TYR A CA 1
ATOM 505 C C . TYR A 1 68 ? -12.242 -17.562 -1.623 1 98.81 68 TYR A C 1
ATOM 507 O O . TYR A 1 68 ? -12.883 -18.609 -1.722 1 98.81 68 TYR A O 1
ATOM 515 N N . TYR A 1 69 ? -11.922 -16.828 -2.65 1 98.44 69 TYR A N 1
ATOM 516 C CA . TYR A 1 69 ? -12.258 -17.266 -4.004 1 98.44 69 TYR A CA 1
ATOM 517 C C . TYR A 1 69 ? -11.578 -18.594 -4.332 1 98.44 69 TYR A C 1
ATOM 519 O O . TYR A 1 69 ? -12.203 -19.484 -4.91 1 98.44 69 TYR A O 1
ATOM 527 N N . LEU A 1 70 ? -10.312 -18.734 -3.98 1 97.56 70 LEU A N 1
ATOM 528 C CA . LEU A 1 70 ? -9.594 -19.969 -4.258 1 97.56 70 LEU A CA 1
ATOM 529 C C . LEU A 1 70 ? -10.273 -21.156 -3.57 1 97.56 70 LEU A C 1
ATOM 531 O O . LEU A 1 70 ? -10.289 -22.266 -4.109 1 97.56 70 LEU A O 1
ATOM 535 N N . GLY A 1 71 ? -10.852 -20.859 -2.41 1 97.5 71 GLY A N 1
ATOM 536 C CA . GLY A 1 71 ? -11.43 -21.938 -1.617 1 97.5 71 GLY A CA 1
ATOM 537 C C . GLY A 1 71 ? -12.844 -22.297 -2.031 1 97.5 71 GLY A C 1
ATOM 538 O O . GLY A 1 71 ? -13.32 -23.391 -1.754 1 97.5 71 GLY A O 1
ATOM 539 N N . THR A 1 72 ? -13.555 -21.312 -2.76 1 97.06 72 THR A N 1
ATOM 540 C CA . THR A 1 72 ? -14.984 -21.531 -2.967 1 97.06 72 THR A CA 1
ATOM 541 C C . THR A 1 72 ? -15.344 -21.375 -4.441 1 97.06 72 THR A C 1
ATOM 543 O O . THR A 1 72 ? -16.406 -21.844 -4.879 1 97.06 72 THR A O 1
ATOM 546 N N . GLY A 1 73 ? -14.555 -20.641 -5.145 1 96.06 73 GLY A N 1
ATOM 547 C CA . GLY A 1 73 ? -14.906 -20.25 -6.504 1 96.06 73 GLY A CA 1
ATOM 548 C C . GLY A 1 73 ? -15.883 -19.094 -6.566 1 96.06 73 GLY A C 1
ATOM 549 O O . GLY A 1 73 ? -16.297 -18.688 -7.652 1 96.06 73 GLY A O 1
ATOM 550 N N . LYS A 1 74 ? -16.203 -18.516 -5.352 1 97.31 74 LYS A N 1
ATOM 551 C CA . LYS A 1 74 ? -17.188 -17.453 -5.305 1 97.31 74 LYS A CA 1
ATOM 552 C C . LYS A 1 74 ? -16.516 -16.078 -5.207 1 97.31 74 LYS A C 1
ATOM 554 O O . LYS A 1 74 ? -15.672 -15.859 -4.34 1 97.31 74 LYS A O 1
ATOM 559 N N . VAL A 1 75 ? -16.953 -15.211 -6.059 1 98.38 75 VAL A N 1
ATOM 560 C CA . VAL A 1 75 ? -16.453 -13.844 -6.078 1 98.38 75 VAL A CA 1
ATOM 561 C C . VAL A 1 75 ? -16.938 -13.094 -4.84 1 98.38 75 VAL A C 1
ATOM 563 O O . VAL A 1 75 ? -18.094 -13.227 -4.445 1 98.38 75 VAL A O 1
ATOM 566 N N . GLN A 1 76 ? -16 -12.414 -4.164 1 98.69 76 GLN A N 1
ATOM 567 C CA . GLN A 1 76 ? -16.359 -11.625 -2.99 1 98.69 76 GLN A CA 1
ATOM 568 C C . GLN A 1 76 ? -16.156 -10.133 -3.252 1 98.69 76 GLN A C 1
ATOM 570 O O . GLN A 1 76 ? -15.672 -9.742 -4.32 1 98.69 76 GLN A O 1
ATOM 575 N N . ALA A 1 77 ? -16.594 -9.359 -2.281 1 98.88 77 ALA A N 1
ATOM 576 C CA . ALA A 1 77 ? -16.469 -7.91 -2.385 1 98.88 77 ALA A CA 1
ATOM 577 C C . ALA A 1 77 ? -15.43 -7.379 -1.407 1 98.88 77 ALA A C 1
ATOM 579 O O . ALA A 1 77 ? -15.258 -7.926 -0.315 1 98.88 77 ALA A O 1
ATOM 580 N N . VAL A 1 78 ? -14.703 -6.379 -1.86 1 98.88 78 VAL A N 1
ATOM 581 C CA . VAL A 1 78 ? -13.773 -5.625 -1.021 1 98.88 78 VAL A CA 1
ATOM 582 C C . VAL A 1 78 ? -14.164 -4.148 -1.021 1 98.88 78 VAL A C 1
ATOM 584 O O . VAL A 1 78 ? -14.5 -3.588 -2.068 1 98.88 78 VAL A O 1
ATOM 587 N N . MET A 1 79 ? -14.25 -3.561 0.146 1 98.5 79 MET A N 1
ATOM 588 C CA . MET A 1 79 ? -14.492 -2.125 0.263 1 98.5 79 MET A CA 1
ATOM 589 C C . MET A 1 79 ? -13.297 -1.421 0.903 1 98.5 79 MET A C 1
ATOM 591 O O . MET A 1 79 ? -12.914 -1.742 2.027 1 98.5 79 MET A O 1
ATOM 595 N N . VAL A 1 80 ? -12.703 -0.539 0.148 1 98 80 VAL A N 1
ATOM 596 C CA . VAL A 1 80 ? -11.562 0.219 0.647 1 98 80 VAL A CA 1
ATOM 597 C C . VAL A 1 80 ? -11.914 1.703 0.717 1 98 80 VAL A C 1
ATOM 599 O O . VAL A 1 80 ? -12.875 2.148 0.083 1 98 80 VAL A O 1
ATOM 602 N N . HIS A 1 81 ? -11.148 2.389 1.524 1 95.19 81 HIS A N 1
ATOM 603 C CA . HIS A 1 81 ? -11.352 3.822 1.691 1 95.19 81 HIS A CA 1
ATOM 604 C C . HIS A 1 81 ? -10.977 4.586 0.426 1 95.19 81 HIS A C 1
ATOM 606 O O . HIS A 1 81 ? -10.57 3.98 -0.571 1 95.19 81 HIS A O 1
ATOM 612 N N . THR A 1 82 ? -11.164 5.785 0.255 1 95.88 82 THR A N 1
ATOM 613 C CA . THR A 1 82 ? -11 6.703 -0.865 1 95.88 82 THR A CA 1
ATOM 614 C C . THR A 1 82 ? -9.672 6.457 -1.578 1 95.88 82 THR A C 1
ATOM 616 O O . THR A 1 82 ? -9.289 5.305 -1.794 1 95.88 82 THR A O 1
ATOM 619 N N . ASN A 1 83 ? -8.984 7.5 -2.027 1 96.44 83 ASN A N 1
ATOM 620 C CA . ASN A 1 83 ? -7.746 7.391 -2.789 1 96.44 83 ASN A CA 1
ATOM 621 C C . ASN A 1 83 ? -6.633 6.75 -1.961 1 96.44 83 ASN A C 1
ATOM 623 O O . ASN A 1 83 ? -5.906 5.887 -2.453 1 96.44 83 ASN A O 1
ATOM 627 N N . VAL A 1 84 ? -6.551 7.027 -0.701 1 97.06 84 VAL A N 1
ATOM 628 C CA . VAL A 1 84 ? -5.469 6.531 0.142 1 97.06 84 VAL A CA 1
ATOM 629 C C . VAL A 1 84 ? -5.668 5.043 0.42 1 97.06 84 VAL A C 1
ATOM 631 O O . VAL A 1 84 ? -4.707 4.273 0.432 1 97.06 84 VAL A O 1
ATOM 634 N N . GLY A 1 85 ? -6.906 4.645 0.71 1 97.38 85 GLY A N 1
ATOM 635 C CA . GLY A 1 85 ? -7.176 3.227 0.875 1 97.38 85 GLY A CA 1
ATOM 636 C C . GLY A 1 85 ? -6.969 2.428 -0.398 1 97.38 85 GLY A C 1
ATOM 637 O O . GLY A 1 85 ? -6.449 1.309 -0.357 1 97.38 85 GLY A O 1
ATOM 638 N N . LEU A 1 86 ? -7.445 3.006 -1.509 1 98.19 86 LEU A N 1
ATOM 639 C CA . LEU A 1 86 ? -7.234 2.354 -2.797 1 98.19 86 LEU A CA 1
ATOM 640 C C . LEU A 1 86 ? -5.742 2.176 -3.076 1 98.19 86 LEU A C 1
ATOM 642 O O . LEU A 1 86 ? -5.324 1.142 -3.598 1 98.19 86 LEU A O 1
ATOM 646 N N . ALA A 1 87 ? -4.973 3.17 -2.723 1 98.19 87 ALA A N 1
ATOM 647 C CA . ALA A 1 87 ? -3.52 3.104 -2.881 1 98.19 87 ALA A CA 1
ATOM 648 C C . ALA A 1 87 ? -2.936 1.94 -2.084 1 98.19 87 ALA A C 1
ATOM 650 O O . ALA A 1 87 ? -2.068 1.215 -2.578 1 98.19 87 ALA A O 1
ATOM 651 N N . ASN A 1 88 ? -3.398 1.725 -0.879 1 98.12 88 ASN A N 1
ATOM 652 C CA . ASN A 1 88 ? -2.924 0.631 -0.037 1 98.12 88 ASN A CA 1
ATOM 653 C C . ASN A 1 88 ? -3.32 -0.728 -0.607 1 98.12 88 ASN A C 1
ATOM 655 O O . ASN A 1 88 ? -2.688 -1.741 -0.303 1 98.12 88 ASN A O 1
ATOM 659 N N . ALA A 1 89 ? -4.359 -0.733 -1.451 1 98.38 89 ALA A N 1
ATOM 660 C CA . ALA A 1 89 ? -4.859 -1.978 -2.029 1 98.38 89 ALA A CA 1
ATOM 661 C C . ALA A 1 89 ? -4.18 -2.275 -3.363 1 98.38 89 ALA A C 1
ATOM 663 O O . ALA A 1 89 ? -4.25 -3.4 -3.865 1 98.38 89 ALA A O 1
ATOM 664 N N . ALA A 1 90 ? -3.492 -1.356 -3.947 1 98.5 90 ALA A N 1
ATOM 665 C CA . ALA A 1 90 ? -3.07 -1.384 -5.344 1 98.5 90 ALA A CA 1
ATOM 666 C C . ALA A 1 90 ? -2.152 -2.572 -5.617 1 98.5 90 ALA A C 1
ATOM 668 O O . ALA A 1 90 ? -2.283 -3.242 -6.645 1 98.5 90 ALA A O 1
ATOM 669 N N . CYS A 1 91 ? -1.195 -2.834 -4.715 1 98.38 91 CYS A N 1
ATOM 670 C CA . CYS A 1 91 ? -0.294 -3.965 -4.914 1 98.38 91 CYS A CA 1
ATOM 671 C C . CYS A 1 91 ? -1.069 -5.273 -4.992 1 98.38 91 CYS A C 1
ATOM 673 O O . CYS A 1 91 ? -0.809 -6.102 -5.867 1 98.38 91 CYS A O 1
ATOM 675 N N . GLY A 1 92 ? -2.031 -5.43 -4.082 1 98.5 92 GLY A N 1
ATOM 676 C CA . GLY A 1 92 ? -2.875 -6.613 -4.113 1 98.5 92 GLY A CA 1
ATOM 677 C C . GLY A 1 92 ? -3.695 -6.727 -5.387 1 98.5 92 GLY A C 1
ATOM 678 O O . GLY A 1 92 ? -3.904 -7.828 -5.898 1 98.5 92 GLY A O 1
ATOM 679 N N . VAL A 1 93 ? -4.16 -5.586 -5.926 1 98.75 93 VAL A N 1
ATOM 680 C CA . VAL A 1 93 ? -4.965 -5.578 -7.145 1 98.75 93 VAL A CA 1
ATOM 681 C C . VAL A 1 93 ? -4.109 -6.008 -8.336 1 98.75 93 VAL A C 1
ATOM 683 O O . VAL A 1 93 ? -4.57 -6.742 -9.203 1 98.75 93 VAL A O 1
ATOM 686 N N . ILE A 1 94 ? -2.863 -5.574 -8.359 1 98.19 94 ILE A N 1
ATOM 687 C CA . ILE A 1 94 ? -1.93 -6.004 -9.391 1 98.19 94 ILE A CA 1
ATOM 688 C C . ILE A 1 94 ? -1.769 -7.523 -9.344 1 98.19 94 ILE A C 1
ATOM 690 O O . ILE A 1 94 ? -1.791 -8.188 -10.383 1 98.19 94 ILE A O 1
ATOM 694 N N . ASN A 1 95 ? -1.647 -8.086 -8.133 1 98.25 95 ASN A N 1
ATOM 695 C CA . ASN A 1 95 ? -1.521 -9.531 -7.969 1 98.25 95 ASN A CA 1
ATOM 696 C C . ASN A 1 95 ? -2.779 -10.258 -8.43 1 98.25 95 ASN A C 1
ATOM 698 O O . ASN A 1 95 ? -2.693 -11.305 -9.078 1 98.25 95 ASN A O 1
ATOM 702 N N . LEU A 1 96 ? -3.943 -9.688 -8.117 1 98.5 96 LEU A N 1
ATOM 703 C CA . LEU A 1 96 ? -5.199 -10.281 -8.57 1 98.5 96 LEU A CA 1
ATOM 704 C C . LEU A 1 96 ? -5.246 -10.359 -10.094 1 98.5 96 LEU A C 1
ATOM 706 O O . LEU A 1 96 ? -5.586 -11.406 -10.648 1 98.5 96 LEU A O 1
ATOM 710 N N . ALA A 1 97 ? -4.93 -9.266 -10.695 1 97.69 97 ALA A N 1
ATOM 711 C CA . ALA A 1 97 ? -4.977 -9.195 -12.148 1 97.69 97 ALA A CA 1
ATOM 712 C C . ALA A 1 97 ? -4.016 -10.195 -12.781 1 97.69 97 ALA A C 1
ATOM 714 O O . ALA A 1 97 ? -4.375 -10.891 -13.734 1 97.69 97 ALA A O 1
ATOM 715 N N . ASN A 1 98 ? -2.838 -10.266 -12.211 1 96.12 98 ASN A N 1
ATOM 716 C CA . ASN A 1 98 ? -1.803 -11.156 -12.727 1 96.12 98 ASN A CA 1
ATOM 717 C C . ASN A 1 98 ? -2.211 -12.625 -12.602 1 96.12 98 ASN A C 1
ATOM 719 O O . ASN A 1 98 ? -1.854 -13.445 -13.453 1 96.12 98 ASN A O 1
ATOM 723 N N . SER A 1 99 ? -3.066 -12.945 -11.641 1 95.69 99 SER A N 1
ATOM 724 C CA . SER A 1 99 ? -3.465 -14.328 -11.367 1 95.69 99 SER A CA 1
ATOM 725 C C . SER A 1 99 ? -4.848 -14.625 -11.938 1 95.69 99 SER A C 1
ATOM 727 O O . SER A 1 99 ? -5.375 -15.719 -11.758 1 95.69 99 SER A O 1
ATOM 729 N N . ASN A 1 100 ? -5.473 -13.68 -12.609 1 96.19 100 ASN A N 1
ATOM 730 C CA . ASN A 1 100 ? -6.824 -13.82 -13.141 1 96.19 100 ASN A CA 1
ATOM 731 C C . ASN A 1 100 ? -7.824 -14.172 -12.047 1 96.19 100 ASN A C 1
ATOM 733 O O . ASN A 1 100 ? -8.609 -15.109 -12.195 1 96.19 100 ASN A O 1
ATOM 737 N N . ILE A 1 101 ? -7.746 -13.469 -10.938 1 98.06 101 ILE A N 1
ATOM 738 C CA . ILE A 1 101 ? -8.648 -13.695 -9.812 1 98.06 101 ILE A CA 1
ATOM 739 C C . ILE A 1 101 ? -9.727 -12.609 -9.789 1 98.06 101 ILE A C 1
ATOM 741 O O . ILE A 1 101 ? -9.414 -11.422 -9.703 1 98.06 101 ILE A O 1
ATOM 745 N N . PRO A 1 102 ? -11 -12.969 -9.891 1 98.69 102 PRO A N 1
ATOM 746 C CA . PRO A 1 102 ? -12.078 -11.969 -9.859 1 98.69 102 PRO A CA 1
ATOM 747 C C . PRO A 1 102 ? -12.406 -11.508 -8.445 1 98.69 102 PRO A C 1
ATOM 749 O O . PRO A 1 102 ? -12.586 -12.328 -7.543 1 98.69 102 PRO A O 1
ATOM 752 N N . VAL A 1 103 ? -12.477 -10.258 -8.227 1 98.88 103 VAL A N 1
ATOM 753 C CA . VAL A 1 103 ? -12.898 -9.594 -7 1 98.88 103 VAL A CA 1
ATOM 754 C C . VAL A 1 103 ? -13.641 -8.305 -7.344 1 98.88 103 VAL A C 1
ATOM 756 O O . VAL A 1 103 ? -13.25 -7.582 -8.266 1 98.88 103 VAL A O 1
ATOM 759 N N . LEU A 1 104 ? -14.781 -8.047 -6.664 1 98.94 104 LEU A N 1
ATOM 760 C CA . LEU A 1 104 ? -15.477 -6.77 -6.777 1 98.94 104 LEU A CA 1
ATOM 761 C C . LEU A 1 104 ? -14.906 -5.754 -5.793 1 98.94 104 LEU A C 1
ATOM 763 O O . LEU A 1 104 ? -15.141 -5.852 -4.586 1 98.94 104 LEU A O 1
ATOM 767 N N . ILE A 1 105 ? -14.188 -4.848 -6.32 1 98.94 105 ILE A N 1
ATOM 768 C CA . ILE A 1 105 ? -13.547 -3.859 -5.461 1 98.94 105 ILE A CA 1
ATOM 769 C C . ILE A 1 105 ? -14.336 -2.553 -5.5 1 98.94 105 ILE A C 1
ATOM 771 O O . ILE A 1 105 ? -14.609 -2.02 -6.578 1 98.94 105 ILE A O 1
ATOM 775 N N . PHE A 1 106 ? -14.711 -2.123 -4.324 1 98.69 106 PHE A N 1
ATOM 776 C CA . PHE A 1 106 ? -15.398 -0.846 -4.168 1 98.69 106 PHE A CA 1
ATOM 777 C C . PHE A 1 106 ? -14.523 0.148 -3.41 1 98.69 106 PHE A C 1
ATOM 779 O O . PHE A 1 106 ? -13.93 -0.195 -2.385 1 98.69 106 PHE A O 1
ATOM 786 N N . GLY A 1 107 ? -14.375 1.285 -3.93 1 97.38 107 GLY A N 1
ATOM 787 C CA . GLY A 1 107 ? -13.688 2.361 -3.236 1 97.38 107 GLY A CA 1
ATOM 788 C C . GLY A 1 107 ? -14.586 3.547 -2.934 1 97.38 107 GLY A C 1
ATOM 789 O O . GLY A 1 107 ? -15.438 3.908 -3.746 1 97.38 107 GLY A O 1
ATOM 790 N N . GLY A 1 108 ? -14.43 4.055 -1.702 1 95.25 108 GLY A N 1
ATOM 791 C CA . GLY A 1 108 ? -15.07 5.336 -1.45 1 95.25 108 GLY A CA 1
ATOM 792 C C . GLY A 1 108 ? -14.5 6.469 -2.279 1 95.25 108 GLY A C 1
ATOM 793 O O . GLY A 1 108 ? -13.422 6.328 -2.867 1 95.25 108 GLY A O 1
ATOM 794 N N . ARG A 1 109 ? -15.25 7.477 -2.408 1 93.75 109 ARG A N 1
ATOM 795 C CA . ARG A 1 109 ? -14.828 8.734 -3.008 1 93.75 109 ARG A CA 1
ATOM 796 C C . ARG A 1 109 ? -15.242 9.922 -2.143 1 93.75 109 ARG A C 1
ATOM 798 O O . ARG A 1 109 ? -16.344 9.93 -1.58 1 93.75 109 ARG A O 1
ATOM 805 N N . THR A 1 110 ? -14.312 10.82 -2.066 1 91.56 110 THR A N 1
ATOM 806 C CA . THR A 1 110 ? -14.68 12.055 -1.382 1 91.56 110 THR A CA 1
ATOM 807 C C . THR A 1 110 ? -15.953 12.648 -1.987 1 91.56 110 THR A C 1
ATOM 809 O O . THR A 1 110 ? -16.188 12.547 -3.195 1 91.56 110 THR A O 1
ATOM 812 N N . PRO A 1 111 ? -16.734 13.25 -1.074 1 92.5 111 PRO A N 1
ATOM 813 C CA . PRO A 1 111 ? -17.953 13.852 -1.626 1 92.5 111 PRO A CA 1
ATOM 814 C C . PRO A 1 111 ? -17.672 14.789 -2.799 1 92.5 111 PRO A C 1
ATOM 816 O O . PRO A 1 111 ? -16.688 15.531 -2.777 1 92.5 111 PRO A O 1
ATOM 819 N N . ILE A 1 112 ? -18.562 14.773 -3.691 1 91.44 112 ILE A N 1
ATOM 820 C CA . ILE A 1 112 ? -18.359 15.477 -4.953 1 91.44 112 ILE A CA 1
ATOM 821 C C . ILE A 1 112 ? -18.766 16.938 -4.801 1 91.44 112 ILE A C 1
ATOM 823 O O . ILE A 1 112 ? -18.344 17.797 -5.582 1 91.44 112 ILE A O 1
ATOM 827 N N . SER A 1 113 ? -19.625 17.188 -3.82 1 91 113 SER A N 1
ATOM 828 C CA . SER A 1 113 ? -20.141 18.547 -3.629 1 91 113 SER A CA 1
ATOM 829 C C . SER A 1 113 ? -19.734 19.094 -2.266 1 91 113 SER A C 1
ATOM 831 O O . SER A 1 113 ? -19.531 18.344 -1.317 1 91 113 SER A O 1
ATOM 833 N N . GLU A 1 114 ? -19.625 20.422 -2.248 1 88.94 114 GLU A N 1
ATOM 834 C CA . GLU A 1 114 ? -19.203 21.094 -1.018 1 88.94 114 GLU A CA 1
ATOM 835 C C . GLU A 1 114 ? -20.406 21.422 -0.14 1 88.94 114 GLU A C 1
ATOM 837 O O . GLU A 1 114 ? -20.266 21.688 1.056 1 88.94 114 GLU A O 1
ATOM 842 N N . HIS A 1 115 ? -21.547 21.469 -0.825 1 85.88 115 HIS A N 1
ATOM 843 C CA . HIS A 1 115 ? -22.75 21.859 -0.099 1 85.88 115 HIS A CA 1
ATOM 844 C C . HIS A 1 115 ? -24 21.422 -0.85 1 85.88 115 HIS A C 1
ATOM 846 O O . HIS A 1 115 ? -23.922 20.922 -1.974 1 85.88 115 HIS A O 1
ATOM 852 N N . SER A 1 116 ? -25.141 21.516 -0.294 1 87.31 116 SER A N 1
ATOM 853 C CA . SER A 1 116 ? -26.484 21.5 -0.892 1 87.31 116 SER A CA 1
ATOM 854 C C . SER A 1 116 ? -26.969 20.078 -1.125 1 87.31 116 SER A C 1
ATOM 856 O O . SER A 1 116 ? -28.125 19.859 -1.485 1 87.31 116 SER A O 1
ATOM 858 N N . HIS A 1 117 ? -26.078 19.094 -0.967 1 91.94 117 HIS A N 1
ATOM 859 C CA . HIS A 1 117 ? -26.484 17.703 -1.169 1 91.94 117 HIS A CA 1
ATOM 860 C C . HIS A 1 117 ? -26.281 16.875 0.096 1 91.94 117 HIS A C 1
ATOM 862 O O . HIS A 1 117 ? -25.297 17.078 0.813 1 91.94 117 HIS A O 1
ATOM 868 N N . PHE A 1 118 ? -27.266 15.984 0.375 1 94.69 118 PHE A N 1
ATOM 869 C CA . PHE A 1 118 ? -27.031 15.031 1.455 1 94.69 118 PHE A CA 1
ATOM 870 C C . PHE A 1 118 ? -25.844 14.141 1.144 1 94.69 118 PHE A C 1
ATOM 872 O O . PHE A 1 118 ? -25.766 13.539 0.069 1 94.69 118 PHE A O 1
ATOM 879 N N . GLY A 1 119 ? -24.938 14.156 2.029 1 93.69 119 GLY A N 1
ATOM 880 C CA . GLY A 1 119 ? -23.703 13.406 1.807 1 93.69 119 GLY A CA 1
ATOM 881 C C . GLY A 1 119 ? -22.562 14.266 1.308 1 93.69 119 GLY A C 1
ATOM 882 O O . GLY A 1 119 ? -21.453 13.773 1.101 1 93.69 119 GLY A O 1
ATOM 883 N N . CYS A 1 120 ? -22.828 15.57 1.104 1 92.81 120 CYS A N 1
ATOM 884 C CA . CYS A 1 120 ? -21.781 16.469 0.646 1 92.81 120 CYS A CA 1
ATOM 885 C C . CYS A 1 120 ? -20.688 16.609 1.687 1 92.81 120 CYS A C 1
ATOM 887 O O . CYS A 1 120 ? -20.734 15.969 2.742 1 92.81 120 CYS A O 1
ATOM 889 N N . ARG A 1 121 ? -19.625 17.359 1.342 1 90 121 ARG A N 1
ATOM 890 C CA . ARG A 1 121 ? -18.484 17.531 2.246 1 90 121 ARG A CA 1
ATOM 891 C C . ARG A 1 121 ? -18.938 18.141 3.57 1 90 121 ARG A C 1
ATOM 893 O O . ARG A 1 121 ? -19.734 19.078 3.588 1 90 121 ARG A O 1
ATOM 900 N N . ASN A 1 122 ? -18.5 17.469 4.621 1 86.19 122 ASN A N 1
ATOM 901 C CA . ASN A 1 122 ? -18.859 18 5.93 1 86.19 122 ASN A CA 1
ATOM 902 C C . ASN A 1 122 ? -17.688 17.969 6.895 1 86.19 122 ASN A C 1
ATOM 904 O O . ASN A 1 122 ? -17.844 18.234 8.086 1 86.19 122 ASN A O 1
ATOM 908 N N . THR A 1 123 ? -16.547 17.594 6.367 1 84.81 123 THR A N 1
ATOM 909 C CA . THR A 1 123 ? -15.312 17.578 7.152 1 84.81 123 THR A CA 1
ATOM 910 C C . THR A 1 123 ? -14.125 18.031 6.309 1 84.81 123 THR A C 1
ATOM 912 O O . THR A 1 123 ? -14.102 17.812 5.098 1 84.81 123 THR A O 1
ATOM 915 N N . PRO A 1 124 ? -13.156 18.641 6.922 1 85.5 124 PRO A N 1
ATOM 916 C CA . PRO A 1 124 ? -12 19.156 6.188 1 85.5 124 PRO A CA 1
ATOM 917 C C . PRO A 1 124 ? -11.258 18.078 5.422 1 85.5 124 PRO A C 1
ATOM 919 O O . PRO A 1 124 ? -10.641 18.344 4.387 1 85.5 124 PRO A O 1
ATOM 922 N N . ILE A 1 125 ? -11.352 16.828 5.812 1 88.31 125 ILE A N 1
ATOM 923 C CA . ILE A 1 125 ? -10.586 15.734 5.219 1 88.31 125 ILE A CA 1
ATOM 924 C C . ILE A 1 125 ? -11.07 15.484 3.791 1 88.31 125 ILE A C 1
ATOM 926 O O . ILE A 1 125 ? -10.336 14.945 2.963 1 88.31 125 ILE A O 1
ATOM 930 N N . GLY A 1 126 ? -12.266 15.961 3.492 1 89.19 126 GLY A N 1
ATOM 931 C CA . GLY A 1 126 ? -12.82 15.781 2.158 1 89.19 126 GLY A CA 1
ATOM 932 C C . GLY A 1 126 ? -12.023 16.5 1.083 1 89.19 126 GLY A C 1
ATOM 933 O O . GLY A 1 126 ? -12.094 16.141 -0.093 1 89.19 126 GLY A O 1
ATOM 934 N N . TYR A 1 127 ? -11.227 17.469 1.479 1 90.25 127 TYR A N 1
ATOM 935 C CA . TYR A 1 127 ? -10.43 18.234 0.52 1 90.25 127 TYR A CA 1
ATOM 936 C C . TYR A 1 127 ? -9.078 17.562 0.282 1 90.25 127 TYR A C 1
ATOM 938 O O . TYR A 1 127 ? -8.539 17.609 -0.826 1 90.25 127 TYR A O 1
ATOM 946 N N . GLY A 1 128 ? -8.578 16.875 1.291 1 91.5 128 GLY A N 1
ATOM 947 C CA . GLY A 1 128 ? -7.285 16.219 1.163 1 91.5 128 GLY A CA 1
ATOM 948 C C . GLY A 1 128 ? -7.367 14.867 0.47 1 91.5 128 GLY A C 1
ATOM 949 O O . GLY A 1 128 ? -6.391 14.414 -0.132 1 91.5 128 GLY A O 1
ATOM 950 N N . GLN A 1 129 ? -8.531 14.273 0.42 1 92.31 129 GLN A N 1
ATOM 951 C CA . GLN A 1 129 ? -8.703 12.914 -0.083 1 92.31 129 GLN A CA 1
ATOM 952 C C . GLN A 1 129 ? -9.203 12.922 -1.523 1 92.31 129 GLN A C 1
ATOM 954 O O . GLN A 1 129 ? -9.648 11.891 -2.033 1 92.31 129 GLN A O 1
ATOM 959 N N . GLU A 1 130 ? -9.062 13.961 -2.209 1 89.94 130 GLU A N 1
ATOM 960 C CA . GLU A 1 130 ? -9.641 14.047 -3.549 1 89.94 130 GLU A CA 1
ATOM 961 C C . GLU A 1 130 ? -8.555 13.961 -4.621 1 89.94 130 GLU A C 1
ATOM 963 O O . GLU A 1 130 ? -7.48 14.539 -4.473 1 89.94 130 GLU A O 1
ATOM 968 N N . MET A 1 131 ? -8.828 13.164 -5.535 1 92.62 131 MET A N 1
ATOM 969 C CA . MET A 1 131 ? -8.047 13.094 -6.77 1 92.62 131 MET A CA 1
ATOM 970 C C . MET A 1 131 ? -8.93 13.375 -7.98 1 92.62 131 MET A C 1
ATOM 972 O O . MET A 1 131 ? -10.133 13.125 -7.953 1 92.62 131 MET A O 1
ATOM 976 N N . ARG A 1 132 ? -8.312 13.938 -9.086 1 92.88 132 ARG A N 1
ATOM 977 C CA . ARG A 1 132 ? -9.047 14.148 -10.328 1 92.88 132 ARG A CA 1
ATOM 978 C C . ARG A 1 132 ? -9.508 12.828 -10.922 1 92.88 132 ARG A C 1
ATOM 980 O O . ARG A 1 132 ? -10.633 12.719 -11.414 1 92.88 132 ARG A O 1
ATOM 987 N N . ASP A 1 133 ? -8.664 11.82 -10.828 1 94.69 133 ASP A N 1
ATOM 988 C CA . ASP A 1 133 ? -8.93 10.484 -11.359 1 94.69 133 ASP A CA 1
ATOM 989 C C . ASP A 1 133 ? -8.438 9.406 -10.398 1 94.69 133 ASP A C 1
ATOM 991 O O . ASP A 1 133 ? -7.348 8.859 -10.578 1 94.69 133 ASP A O 1
ATOM 995 N N . GLN A 1 134 ? -9.336 9.078 -9.469 1 96.12 134 GLN A N 1
ATOM 996 C CA . GLN A 1 134 ? -8.984 8.125 -8.422 1 96.12 134 GLN A CA 1
ATOM 997 C C . GLN A 1 134 ? -8.727 6.742 -9.008 1 96.12 134 GLN A C 1
ATOM 999 O O . GLN A 1 134 ? -7.801 6.047 -8.578 1 96.12 134 GLN A O 1
ATOM 1004 N N . ALA A 1 135 ? -9.43 6.383 -10.047 1 97.31 135 ALA A N 1
ATOM 1005 C CA . ALA A 1 135 ? -9.344 5.051 -10.633 1 97.31 135 ALA A CA 1
ATOM 1006 C C . ALA A 1 135 ? -7.992 4.84 -11.312 1 97.31 135 ALA A C 1
ATOM 1008 O O . ALA A 1 135 ? -7.582 3.703 -11.547 1 97.31 135 ALA A O 1
ATOM 1009 N N . ALA A 1 136 ? -7.289 5.902 -11.625 1 96.94 136 ALA A N 1
ATOM 1010 C CA . ALA A 1 136 ? -6 5.809 -12.297 1 96.94 136 ALA A CA 1
ATOM 1011 C C . ALA A 1 136 ? -5.016 4.973 -11.492 1 96.94 136 ALA A C 1
ATOM 1013 O O . ALA A 1 136 ? -4.141 4.312 -12.055 1 96.94 136 ALA A O 1
ATOM 1014 N N . LEU A 1 137 ? -5.207 4.891 -10.242 1 97.44 137 LEU A N 1
ATOM 1015 C CA . LEU A 1 137 ? -4.316 4.168 -9.336 1 97.44 137 LEU A CA 1
ATOM 1016 C C . LEU A 1 137 ? -4.254 2.689 -9.711 1 97.44 137 LEU A C 1
ATOM 1018 O O . LEU A 1 137 ? -3.223 2.041 -9.523 1 97.44 137 LEU A O 1
ATOM 1022 N N . ILE A 1 138 ? -5.438 2.129 -10.273 1 97.81 138 ILE A N 1
ATOM 1023 C CA . ILE A 1 138 ? -5.457 0.681 -10.461 1 97.81 138 ILE A CA 1
ATOM 1024 C C . ILE A 1 138 ? -6.07 0.339 -11.812 1 97.81 138 ILE A C 1
ATOM 1026 O O . ILE A 1 138 ? -6.332 -0.83 -12.109 1 97.81 138 ILE A O 1
ATOM 1030 N N . ARG A 1 139 ? -6.297 1.321 -12.703 1 96.94 139 ARG A N 1
ATOM 1031 C CA . ARG A 1 139 ? -7.047 1.125 -13.938 1 96.94 139 ARG A CA 1
ATOM 1032 C C . ARG A 1 139 ? -6.398 0.053 -14.805 1 96.94 139 ARG A C 1
ATOM 1034 O O . ARG A 1 139 ? -7.09 -0.764 -15.414 1 96.94 139 ARG A O 1
ATOM 1041 N N . GLU A 1 140 ? -5.109 -0.05 -14.852 1 95.25 140 GLU A N 1
ATOM 1042 C CA . GLU A 1 140 ? -4.414 -1.027 -15.68 1 95.25 140 GLU A CA 1
ATOM 1043 C C . GLU A 1 140 ? -4.52 -2.432 -15.094 1 95.25 140 GLU A C 1
ATOM 1045 O O . GLU A 1 140 ? -4.258 -3.42 -15.781 1 95.25 140 GLU A O 1
ATOM 1050 N N . SER A 1 141 ? -4.906 -2.502 -13.836 1 97.31 141 SER A N 1
ATOM 1051 C CA . SER A 1 141 ? -4.918 -3.793 -13.156 1 97.31 141 SER A CA 1
ATOM 1052 C C . SER A 1 141 ? -6.344 -4.289 -12.938 1 97.31 141 SER A C 1
ATOM 1054 O O . SER A 1 141 ? -6.574 -5.223 -12.164 1 97.31 141 SER A O 1
ATOM 1056 N N . VAL A 1 142 ? -7.328 -3.652 -13.5 1 98.25 142 VAL A N 1
ATOM 1057 C CA . VAL A 1 142 ? -8.703 -4.137 -13.422 1 98.25 142 VAL A CA 1
ATOM 1058 C C . VAL A 1 142 ? -9.281 -4.27 -14.828 1 98.25 142 VAL A C 1
ATOM 1060 O O . VAL A 1 142 ? -8.805 -3.633 -15.766 1 98.25 142 VAL A O 1
ATOM 1063 N N . LYS A 1 143 ? -10.297 -5.07 -14.953 1 97.94 143 LYS A N 1
ATOM 1064 C CA . LYS A 1 143 ? -10.93 -5.316 -16.25 1 97.94 143 LYS A CA 1
ATOM 1065 C C . LYS A 1 143 ? -11.914 -4.199 -16.594 1 97.94 143 LYS A C 1
ATOM 1067 O O . LYS A 1 143 ? -12.203 -3.977 -17.781 1 97.94 143 LYS A O 1
ATOM 1072 N N . TRP A 1 144 ? -12.422 -3.6 -15.562 1 98.25 144 TRP A N 1
ATOM 1073 C CA . TRP A 1 144 ? -13.469 -2.588 -15.695 1 98.25 144 TRP A CA 1
ATOM 1074 C C . TRP A 1 144 ? -13.484 -1.664 -14.477 1 98.25 144 TRP A C 1
ATOM 1076 O O . TRP A 1 144 ? -13.297 -2.113 -13.344 1 98.25 144 TRP A O 1
ATOM 1086 N N . ASP A 1 145 ? -13.594 -0.418 -14.703 1 98.38 145 ASP A N 1
ATOM 1087 C CA . ASP A 1 145 ? -13.805 0.532 -13.609 1 98.38 145 ASP A CA 1
ATOM 1088 C C . ASP A 1 145 ? -14.891 1.544 -13.961 1 98.38 145 ASP A C 1
ATOM 1090 O O . ASP A 1 145 ? -15.086 1.868 -15.141 1 98.38 145 ASP A O 1
ATOM 1094 N N . PHE A 1 146 ? -15.617 1.979 -12.961 1 98.12 146 PHE A N 1
ATOM 1095 C CA . PHE A 1 146 ? -16.688 2.957 -13.109 1 98.12 146 PHE A CA 1
ATOM 1096 C C . PHE A 1 146 ? -16.875 3.766 -11.836 1 98.12 146 PHE A C 1
ATOM 1098 O O . PHE A 1 146 ? -16.625 3.262 -10.734 1 98.12 146 PHE A O 1
ATOM 1105 N N . GLU A 1 147 ? -17.188 4.992 -11.945 1 97.5 147 GLU A N 1
ATOM 1106 C CA . GLU A 1 147 ? -17.609 5.824 -10.82 1 97.5 147 GLU A CA 1
ATOM 1107 C C . GLU A 1 147 ? -19.109 6.047 -10.844 1 97.5 147 GLU A C 1
ATOM 1109 O O . GLU A 1 147 ? -19.656 6.551 -11.828 1 97.5 147 GLU A O 1
ATOM 1114 N N . LEU A 1 148 ? -19.766 5.648 -9.789 1 97.62 148 LEU A N 1
ATOM 1115 C CA . LEU A 1 148 ? -21.203 5.82 -9.703 1 97.62 148 LEU A CA 1
ATOM 1116 C C . LEU A 1 148 ? -21.594 7.289 -9.828 1 97.62 148 LEU A C 1
ATOM 1118 O O . LEU A 1 148 ? -21.031 8.141 -9.133 1 97.62 148 LEU A O 1
ATOM 1122 N N . ARG A 1 149 ? -22.562 7.609 -10.703 1 95.75 149 ARG A N 1
ATOM 1123 C CA . ARG A 1 149 ? -22.969 8.992 -10.953 1 95.75 149 ARG A CA 1
ATOM 1124 C C . ARG A 1 149 ? -24.375 9.25 -10.445 1 95.75 149 ARG A C 1
ATOM 1126 O O . ARG A 1 149 ? -24.656 10.312 -9.875 1 95.75 149 ARG A O 1
ATOM 1133 N N . LEU A 1 150 ? -25.219 8.305 -10.672 1 96.88 150 LEU A N 1
ATOM 1134 C CA . LEU A 1 150 ? -26.625 8.375 -10.25 1 96.88 150 LEU A CA 1
ATOM 1135 C C . LEU A 1 150 ? -26.984 7.18 -9.375 1 96.88 150 LEU A C 1
ATOM 1137 O O . LEU A 1 150 ? -26.547 6.059 -9.633 1 96.88 150 LEU A O 1
ATOM 1141 N N . ALA A 1 151 ? -27.766 7.434 -8.375 1 97.62 151 ALA A N 1
ATOM 1142 C CA . ALA A 1 151 ? -28.094 6.434 -7.363 1 97.62 151 ALA A CA 1
ATOM 1143 C C . ALA A 1 151 ? -28.766 5.215 -8 1 97.62 151 ALA A C 1
ATOM 1145 O O . ALA A 1 151 ? -28.453 4.074 -7.641 1 97.62 151 ALA A O 1
ATOM 1146 N N . ASP A 1 152 ? -29.625 5.383 -8.906 1 96.62 152 ASP A N 1
ATOM 1147 C CA . ASP A 1 152 ? -30.469 4.301 -9.414 1 96.62 152 ASP A CA 1
ATOM 1148 C C . ASP A 1 152 ? -29.703 3.459 -10.445 1 96.62 152 ASP A C 1
ATOM 1150 O O . ASP A 1 152 ? -30.234 2.471 -10.953 1 96.62 152 ASP A O 1
ATOM 1154 N N . GLN A 1 153 ? -28.406 3.777 -10.68 1 96.44 153 GLN A N 1
ATOM 1155 C CA . GLN A 1 153 ? -27.547 2.988 -11.555 1 96.44 153 GLN A CA 1
ATOM 1156 C C . GLN A 1 153 ? -26.906 1.83 -10.797 1 96.44 153 GLN A C 1
ATOM 1158 O O . GLN A 1 153 ? -26.391 0.893 -11.406 1 96.44 153 GLN A O 1
ATOM 1163 N N . ILE A 1 154 ? -26.969 1.827 -9.508 1 97.62 154 ILE A N 1
ATOM 1164 C CA . ILE A 1 154 ? -26.125 0.995 -8.664 1 97.62 154 ILE A CA 1
ATOM 1165 C C . ILE A 1 154 ? -26.406 -0.479 -8.938 1 97.62 154 ILE A C 1
ATOM 1167 O O . ILE A 1 154 ? -25.469 -1.284 -9.055 1 97.62 154 ILE A O 1
ATOM 1171 N N . GLY A 1 155 ? -27.703 -0.862 -9.062 1 96.06 155 GLY A N 1
ATOM 1172 C CA . GLY A 1 155 ? -28.047 -2.258 -9.281 1 96.06 155 GLY A CA 1
ATOM 1173 C C . GLY A 1 155 ? -27.453 -2.822 -10.57 1 96.06 155 GLY A C 1
ATOM 1174 O O . GLY A 1 155 ? -26.828 -3.881 -10.555 1 96.06 155 GLY A O 1
ATOM 1175 N N . GLU A 1 156 ? -27.625 -2.119 -11.633 1 95.62 156 GLU A N 1
ATOM 1176 C CA . GLU A 1 156 ? -27.109 -2.545 -12.93 1 95.62 156 GLU A CA 1
ATOM 1177 C C . GLU A 1 156 ? -25.594 -2.584 -12.938 1 95.62 156 GLU A C 1
ATOM 1179 O O . GLU A 1 156 ? -25 -3.469 -13.555 1 95.62 156 GLU A O 1
ATOM 1184 N N . HIS A 1 157 ? -24.969 -1.68 -12.234 1 97.69 157 HIS A N 1
ATOM 1185 C CA . HIS A 1 157 ? -23.516 -1.589 -12.258 1 97.69 157 HIS A CA 1
ATOM 1186 C C . HIS A 1 157 ? -22.875 -2.697 -11.422 1 97.69 157 HIS A C 1
ATOM 1188 O O . HIS A 1 157 ? -21.797 -3.195 -11.758 1 97.69 157 HIS A O 1
ATOM 1194 N N . VAL A 1 158 ? -23.531 -3.072 -10.359 1 98.19 158 VAL A N 1
ATOM 1195 C CA . VAL A 1 158 ? -23.031 -4.191 -9.562 1 98.19 158 VAL A CA 1
ATOM 1196 C C . VAL A 1 158 ? -23.141 -5.484 -10.375 1 98.19 158 VAL A C 1
ATOM 1198 O O . VAL A 1 158 ? -22.203 -6.281 -10.398 1 98.19 158 VAL A O 1
ATOM 1201 N N . ASP A 1 159 ? -24.266 -5.664 -11.062 1 98.12 159 ASP A N 1
ATOM 1202 C CA . ASP A 1 159 ? -24.453 -6.836 -11.914 1 98.12 159 ASP A CA 1
ATOM 1203 C C . ASP A 1 159 ? -23.391 -6.867 -13.023 1 98.12 159 ASP A C 1
ATOM 1205 O O . ASP A 1 159 ? -22.828 -7.918 -13.305 1 98.12 159 ASP A O 1
ATOM 1209 N N . ARG A 1 160 ? -23.188 -5.738 -13.625 1 98.38 160 ARG A N 1
ATOM 1210 C CA . ARG A 1 160 ? -22.188 -5.629 -14.695 1 98.38 160 ARG A CA 1
ATOM 1211 C C . ARG A 1 160 ? -20.797 -5.941 -14.18 1 98.38 160 ARG A C 1
ATOM 1213 O O . ARG A 1 160 ? -20.047 -6.68 -14.82 1 98.38 160 ARG A O 1
ATOM 1220 N N . ALA A 1 161 ? -20.469 -5.359 -13.031 1 98.69 161 ALA A N 1
ATOM 1221 C CA . ALA A 1 161 ? -19.172 -5.605 -12.406 1 98.69 161 ALA A CA 1
ATOM 1222 C C . ALA A 1 161 ? -18.938 -7.098 -12.18 1 98.69 161 ALA A C 1
ATOM 1224 O O . ALA A 1 161 ? -17.891 -7.637 -12.531 1 98.69 161 ALA A O 1
ATOM 1225 N N . TRP A 1 162 ? -19.922 -7.742 -11.648 1 98.75 162 TRP A N 1
ATOM 1226 C CA . TRP A 1 162 ? -19.828 -9.172 -11.367 1 98.75 162 TRP A CA 1
ATOM 1227 C C . TRP A 1 162 ? -19.656 -9.969 -12.648 1 98.75 162 TRP A C 1
ATOM 1229 O O . TRP A 1 162 ? -18.797 -10.859 -12.727 1 98.75 162 TRP A O 1
ATOM 1239 N N . ALA A 1 163 ? -20.438 -9.641 -13.641 1 98.69 163 ALA A N 1
ATOM 1240 C CA . ALA A 1 163 ? -20.391 -10.352 -14.914 1 98.69 163 ALA A CA 1
ATOM 1241 C C . ALA A 1 163 ? -19.016 -10.203 -15.57 1 98.69 163 ALA A C 1
ATOM 1243 O O . ALA A 1 163 ? -18.438 -11.188 -16.047 1 98.69 163 ALA A O 1
ATOM 1244 N N . ILE A 1 164 ? -18.453 -9.023 -15.555 1 98.69 164 ILE A N 1
ATOM 1245 C CA . ILE A 1 164 ? -17.156 -8.75 -16.172 1 98.69 164 ILE A CA 1
ATOM 1246 C C . ILE A 1 164 ? -16.047 -9.438 -15.383 1 98.69 164 ILE A C 1
ATOM 1248 O O . ILE A 1 164 ? -15.195 -10.117 -15.961 1 98.69 164 ILE A O 1
ATOM 1252 N N . ALA A 1 165 ? -16.109 -9.336 -14.07 1 98.75 165 ALA A N 1
ATOM 1253 C CA . ALA A 1 165 ? -15.086 -9.953 -13.227 1 9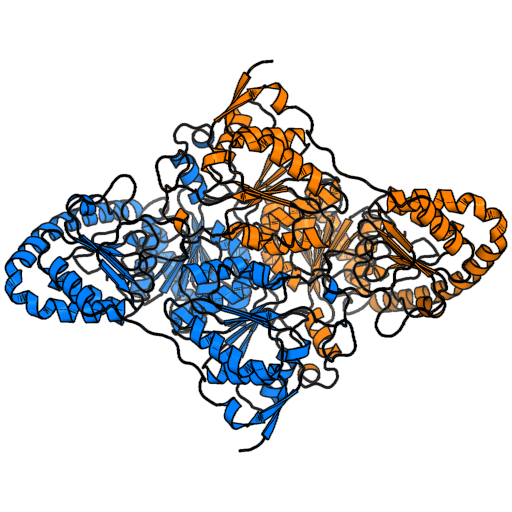8.75 165 ALA A CA 1
ATOM 1254 C C . ALA A 1 165 ? -15.039 -11.461 -13.43 1 98.75 165 ALA A C 1
ATOM 1256 O O . ALA A 1 165 ? -13.961 -12.055 -13.438 1 98.75 165 ALA A O 1
ATOM 1257 N N . SER A 1 166 ? -16.172 -12.039 -13.688 1 98.12 166 SER A N 1
ATOM 1258 C CA . SER A 1 166 ? -16.328 -13.484 -13.758 1 98.12 166 SER A CA 1
ATOM 1259 C C . SER A 1 166 ? -16.188 -13.984 -15.195 1 98.12 166 SER A C 1
ATOM 1261 O O . SER A 1 166 ? -16.297 -15.188 -15.453 1 98.12 166 SER A O 1
ATOM 1263 N N . SER A 1 167 ? -15.992 -13.078 -16.125 1 97.94 167 SER A N 1
ATOM 1264 C CA . SER A 1 167 ? -15.805 -13.453 -17.516 1 97.94 167 SER A CA 1
ATOM 1265 C C . SER A 1 167 ? -14.344 -13.805 -17.812 1 97.94 167 SER A C 1
ATOM 1267 O O . SER A 1 167 ? -13.43 -13.195 -17.25 1 97.94 167 SER A O 1
ATOM 1269 N N . LEU A 1 168 ? -14.07 -14.711 -18.781 1 96.38 168 LEU A N 1
ATOM 1270 C CA . LEU A 1 168 ? -12.711 -15.102 -19.156 1 96.38 168 LEU A CA 1
ATOM 1271 C C . LEU A 1 168 ? -12.047 -14.008 -19.984 1 96.38 168 LEU A C 1
ATOM 1273 O O . LEU A 1 168 ? -12.688 -13.414 -20.859 1 96.38 168 LEU A O 1
ATOM 1277 N N . PRO A 1 169 ? -10.836 -13.82 -19.781 1 96.44 169 PRO A N 1
ATOM 1278 C CA . PRO A 1 169 ? -10.109 -14.203 -18.578 1 96.44 169 PRO A CA 1
ATOM 1279 C C . PRO A 1 169 ? -10.594 -13.453 -17.328 1 96.44 169 PRO A C 1
ATOM 1281 O O . PRO A 1 169 ? -10.812 -12.242 -17.391 1 96.44 169 PRO A O 1
ATOM 1284 N N . LYS A 1 170 ? -10.82 -14.156 -16.328 1 97.56 170 LYS A N 1
ATOM 1285 C CA . LYS A 1 170 ? -11.359 -13.555 -15.117 1 97.56 170 LYS A CA 1
ATOM 1286 C C . LYS A 1 170 ? -10.383 -12.539 -14.523 1 97.56 170 LYS A C 1
ATOM 1288 O O . LYS A 1 170 ? -9.203 -12.531 -14.883 1 97.56 170 LYS A O 1
ATOM 1293 N N . GLY A 1 171 ? -10.867 -11.641 -13.648 1 98.31 171 GLY A N 1
ATOM 1294 C CA . GLY A 1 171 ? -10.016 -10.641 -13.031 1 98.31 171 GLY A CA 1
ATOM 1295 C C . GLY A 1 171 ? -10.789 -9.641 -12.195 1 98.31 171 GLY A C 1
ATOM 1296 O O . GLY A 1 171 ? -12.023 -9.672 -12.156 1 98.31 171 GLY A O 1
ATOM 1297 N N . PRO A 1 172 ? -10.109 -8.781 -11.508 1 98.81 172 PRO A N 1
ATOM 1298 C CA . PRO A 1 172 ? -10.773 -7.816 -10.633 1 98.81 172 PRO A CA 1
ATOM 1299 C C . PRO A 1 172 ? -11.422 -6.668 -11.398 1 98.81 172 PRO A C 1
ATOM 1301 O O . PRO A 1 172 ? -11.062 -6.406 -12.555 1 98.81 172 PRO A O 1
ATOM 1304 N N . VAL A 1 173 ? -12.438 -6.023 -10.789 1 98.88 173 VAL A N 1
ATOM 1305 C CA . VAL A 1 173 ? -13.094 -4.82 -11.289 1 98.88 173 VAL A CA 1
ATOM 1306 C C . VAL A 1 173 ? -13.172 -3.777 -10.172 1 98.88 173 VAL A C 1
ATOM 1308 O O . VAL A 1 173 ? -12.992 -4.098 -9 1 98.88 173 VAL A O 1
ATOM 1311 N N . TYR A 1 174 ? -13.414 -2.488 -10.547 1 98.88 174 TYR A N 1
ATOM 1312 C CA . TYR A 1 174 ? -13.398 -1.407 -9.57 1 98.88 174 TYR A CA 1
ATOM 1313 C C . TYR A 1 174 ? -14.578 -0.465 -9.781 1 98.88 174 TYR A C 1
ATOM 1315 O O . TYR A 1 174 ? -14.805 0.021 -10.891 1 98.88 174 TYR A O 1
ATOM 1323 N N . LEU A 1 175 ? -15.328 -0.276 -8.734 1 98.31 175 LEU A N 1
ATOM 1324 C CA . LEU A 1 175 ? -16.391 0.718 -8.711 1 98.31 175 LEU A CA 1
ATOM 1325 C C . LEU A 1 175 ? -16.141 1.767 -7.637 1 98.31 175 LEU A C 1
ATOM 1327 O O . LEU A 1 175 ? -16.047 1.438 -6.449 1 98.31 175 LEU A O 1
ATOM 1331 N N . SER A 1 176 ? -15.984 3.045 -8.023 1 97.56 176 SER A N 1
ATOM 1332 C CA . SER A 1 176 ? -15.891 4.16 -7.09 1 97.56 176 SER A CA 1
ATOM 1333 C C . SER A 1 176 ? -17.266 4.637 -6.656 1 97.56 176 SER A C 1
ATOM 1335 O O . SER A 1 176 ? -18.172 4.797 -7.488 1 97.56 176 SER A O 1
ATOM 1337 N N . LEU A 1 177 ? -17.438 4.84 -5.355 1 97.5 177 LEU A N 1
ATOM 1338 C CA . LEU A 1 177 ? -18.75 5.113 -4.801 1 97.5 177 LEU A CA 1
ATOM 1339 C C . LEU A 1 177 ? -18.766 6.449 -4.062 1 97.5 177 LEU A C 1
ATOM 1341 O O . LEU A 1 177 ? -18.578 6.492 -2.846 1 97.5 177 LEU A O 1
ATOM 1345 N N . PRO A 1 178 ? -19.094 7.543 -4.789 1 96.25 178 PRO A N 1
ATOM 1346 C CA . PRO A 1 178 ? -19.25 8.812 -4.07 1 96.25 178 PRO A CA 1
ATOM 1347 C C . PRO A 1 178 ? -20.391 8.781 -3.064 1 96.25 178 PRO A C 1
ATOM 1349 O O . PRO A 1 178 ? -21.422 8.148 -3.311 1 96.25 178 PRO A O 1
ATOM 1352 N N . ARG A 1 179 ? -20.234 9.508 -2.031 1 95.44 179 ARG A N 1
ATOM 1353 C CA . ARG A 1 179 ? -21.156 9.461 -0.905 1 95.44 179 ARG A CA 1
ATOM 1354 C C . ARG A 1 179 ? -22.531 9.961 -1.313 1 95.44 179 ARG A C 1
ATOM 1356 O O . ARG A 1 179 ? -23.547 9.414 -0.883 1 95.44 179 ARG A O 1
ATOM 1363 N N . GLU A 1 180 ? -22.641 11.016 -2.137 1 96.38 180 GLU A N 1
ATOM 1364 C CA . GLU A 1 180 ? -23.922 11.625 -2.479 1 96.38 180 GLU A CA 1
ATOM 1365 C C . GLU A 1 180 ? -24.828 10.625 -3.193 1 96.38 180 GLU A C 1
ATOM 1367 O O . GLU A 1 180 ? -25.953 10.359 -2.742 1 96.38 180 GLU A O 1
ATOM 1372 N N . PRO A 1 181 ? -24.328 10.023 -4.238 1 97.25 181 PRO A N 1
ATOM 1373 C CA . PRO A 1 181 ? -25.188 9.016 -4.875 1 97.25 181 PRO A CA 1
ATOM 1374 C C . PRO A 1 181 ? -25.516 7.852 -3.951 1 97.25 181 PRO A C 1
ATOM 1376 O O . PRO A 1 181 ? -26.625 7.301 -4.023 1 97.25 181 PRO A O 1
ATOM 1379 N N . LEU A 1 182 ? -24.672 7.422 -3.07 1 97.44 182 LEU A N 1
ATOM 1380 C CA . LEU A 1 182 ? -24.922 6.32 -2.148 1 97.44 182 LEU A CA 1
ATOM 1381 C C . LEU A 1 182 ? -26.062 6.668 -1.191 1 97.44 182 LEU A C 1
ATOM 1383 O O . LEU A 1 182 ? -26.812 5.789 -0.769 1 97.44 182 LEU A O 1
ATOM 1387 N N . CYS A 1 183 ? -26.156 7.973 -0.854 1 97.38 183 CYS A N 1
ATOM 1388 C CA . CYS A 1 183 ? -27.141 8.461 0.104 1 97.38 183 CYS A CA 1
ATOM 1389 C C . CYS A 1 183 ? -28.5 8.633 -0.556 1 97.38 183 CYS A C 1
ATOM 1391 O O . CYS A 1 183 ? -29.531 8.547 0.112 1 97.38 183 CYS A O 1
ATOM 1393 N N . GLU A 1 184 ? -28.516 8.867 -1.816 1 97.44 184 GLU A N 1
ATOM 1394 C CA . GLU A 1 184 ? -29.75 9.211 -2.529 1 97.44 184 GLU A CA 1
ATOM 1395 C C . GLU A 1 184 ? -30.719 8.031 -2.568 1 97.44 184 GLU A C 1
ATOM 1397 O O . GLU A 1 184 ? -30.297 6.883 -2.719 1 97.44 184 GLU A O 1
ATOM 1402 N N . THR A 1 185 ? -32 8.32 -2.406 1 97.56 185 THR A N 1
ATOM 1403 C CA . THR A 1 185 ? -33.031 7.301 -2.432 1 97.56 185 THR A CA 1
ATOM 1404 C C . THR A 1 185 ? -33.812 7.352 -3.742 1 97.56 185 THR A C 1
ATOM 1406 O O . THR A 1 185 ? -33.844 8.383 -4.414 1 97.56 185 THR A O 1
ATOM 1409 N N . PHE A 1 186 ? -34.344 6.266 -4.129 1 97.31 186 PHE A N 1
ATOM 1410 C CA . PHE A 1 186 ? -35.156 6.156 -5.336 1 97.31 186 PHE A CA 1
ATOM 1411 C C . PHE A 1 186 ? -36.125 4.992 -5.227 1 97.31 186 PHE A C 1
ATOM 1413 O O . PHE A 1 186 ? -36 4.141 -4.348 1 97.31 186 PHE A O 1
ATOM 1420 N N . ALA A 1 187 ? -37.125 5.035 -5.973 1 96.62 187 ALA A N 1
ATOM 1421 C CA . ALA A 1 187 ? -38.125 3.979 -6 1 96.62 187 ALA A CA 1
ATOM 1422 C C . ALA A 1 187 ? -37.719 2.846 -6.934 1 96.62 187 ALA A C 1
ATOM 1424 O O . ALA A 1 187 ? -37.156 3.09 -8.008 1 96.62 187 ALA A O 1
ATOM 1425 N N . ILE A 1 188 ? -37.906 1.576 -6.406 1 95 188 ILE A N 1
ATOM 1426 C CA . ILE A 1 188 ? -37.656 0.414 -7.246 1 95 188 ILE A CA 1
ATOM 1427 C C . ILE A 1 188 ? -38.656 -0.694 -6.934 1 95 188 ILE A C 1
ATOM 1429 O O . ILE A 1 188 ? -39.344 -0.655 -5.906 1 95 188 ILE A O 1
ATOM 1433 N N . ASP A 1 189 ? -38.75 -1.557 -7.891 1 93.38 189 ASP A N 1
ATOM 1434 C CA . ASP A 1 189 ? -39.562 -2.748 -7.641 1 93.38 189 ASP A CA 1
ATOM 1435 C C . ASP A 1 189 ? -38.906 -3.648 -6.598 1 93.38 189 ASP A C 1
ATOM 1437 O O . ASP A 1 189 ? -37.719 -3.945 -6.691 1 93.38 189 ASP A O 1
ATOM 1441 N N . GLU A 1 190 ? -39.625 -4.043 -5.605 1 91.12 190 GLU A N 1
ATOM 1442 C CA . GLU A 1 190 ? -39.125 -4.883 -4.531 1 91.12 190 GLU A CA 1
ATOM 1443 C C . GLU A 1 190 ? -38.5 -6.168 -5.086 1 91.12 190 GLU A C 1
ATOM 1445 O O . GLU A 1 190 ? -37.531 -6.684 -4.535 1 91.12 190 GLU A O 1
ATOM 1450 N N . ALA A 1 191 ? -39 -6.66 -6.109 1 89.81 191 ALA A N 1
ATOM 1451 C CA . ALA A 1 191 ? -38.531 -7.895 -6.723 1 89.81 191 ALA A CA 1
ATOM 1452 C C . ALA A 1 191 ? -37.062 -7.754 -7.191 1 89.81 191 ALA A C 1
ATOM 1454 O O . ALA A 1 191 ? -36.344 -8.75 -7.32 1 89.81 191 ALA A O 1
ATOM 1455 N N . ALA A 1 192 ? -36.688 -6.582 -7.395 1 87.75 192 ALA A N 1
ATOM 1456 C CA . ALA A 1 192 ? -35.312 -6.293 -7.883 1 87.75 192 ALA A CA 1
ATOM 1457 C C . ALA A 1 192 ? -34.281 -6.641 -6.836 1 87.75 192 ALA A C 1
ATOM 1459 O O . ALA A 1 192 ? -33.125 -6.902 -7.168 1 87.75 192 ALA A O 1
ATOM 1460 N N . LEU A 1 193 ? -34.656 -6.641 -5.602 1 89.69 193 LEU A N 1
ATOM 1461 C CA . LEU A 1 193 ? -33.719 -6.883 -4.496 1 89.69 193 LEU A CA 1
ATOM 1462 C C . LEU A 1 193 ? -33.219 -8.32 -4.531 1 89.69 193 LEU A C 1
ATOM 1464 O O . LEU A 1 193 ? -32.062 -8.57 -4.168 1 89.69 193 LEU A O 1
ATOM 1468 N N . GLN A 1 194 ? -34.031 -9.242 -5.031 1 90 194 GLN A N 1
ATOM 1469 C CA . GLN A 1 194 ? -33.688 -10.648 -4.988 1 90 194 GLN A CA 1
ATOM 1470 C C . GLN A 1 194 ? -33.5 -11.219 -6.395 1 90 194 GLN A C 1
ATOM 1472 O O . GLN A 1 194 ? -33.25 -12.414 -6.562 1 90 194 GLN A O 1
ATOM 1477 N N . ALA A 1 195 ? -33.625 -10.359 -7.332 1 91.88 195 ALA A N 1
ATOM 1478 C CA . ALA A 1 195 ? -33.5 -10.812 -8.711 1 91.88 195 ALA A CA 1
ATOM 1479 C C . ALA A 1 195 ? -32.125 -11.336 -9 1 91.88 195 ALA A C 1
ATOM 1481 O O . ALA A 1 195 ? -31.141 -10.938 -8.352 1 91.88 195 ALA A O 1
ATOM 1482 N N . GLY A 1 196 ? -32 -12.305 -9.867 1 92.56 196 GLY A N 1
ATOM 1483 C CA . GLY A 1 196 ? -30.688 -12.727 -10.344 1 92.56 196 GLY A CA 1
ATOM 1484 C C . GLY A 1 196 ? -29.969 -11.648 -11.117 1 92.56 196 GLY A C 1
ATOM 1485 O O . GLY A 1 196 ? -30.531 -10.594 -11.414 1 92.56 196 GLY A O 1
ATOM 1486 N N . PRO A 1 197 ? -28.75 -11.93 -11.445 1 95.62 197 PRO A N 1
ATOM 1487 C CA . PRO A 1 197 ? -27.984 -10.93 -12.188 1 95.62 197 PRO A CA 1
ATOM 1488 C C . PRO A 1 197 ? -28.594 -10.602 -13.547 1 95.62 197 PRO A C 1
ATOM 1490 O O . PRO A 1 197 ? -29.094 -11.5 -14.234 1 95.62 197 PRO A O 1
ATOM 1493 N N . SER A 1 198 ? -28.547 -9.375 -13.906 1 95.38 198 SER A N 1
ATOM 1494 C CA . SER A 1 198 ? -29.094 -8.93 -15.188 1 95.38 198 SER A CA 1
ATOM 1495 C C . SER A 1 198 ? -28.172 -9.289 -16.344 1 95.38 198 SER A C 1
ATOM 1497 O O . SER A 1 198 ? -28.578 -9.273 -17.5 1 95.38 198 SER A O 1
ATOM 1499 N N . GLN A 1 199 ? -26.906 -9.547 -16.031 1 96.62 199 GLN A N 1
ATOM 1500 C CA . GLN A 1 199 ? -25.906 -9.953 -17.016 1 96.62 199 GLN A CA 1
ATOM 1501 C C . GLN A 1 199 ? -25.172 -11.219 -16.562 1 96.62 199 GLN A C 1
ATOM 1503 O O . GLN A 1 199 ? -25 -11.445 -15.359 1 96.62 199 GLN A O 1
ATOM 1508 N N . GLN A 1 200 ? -24.766 -12.016 -17.516 1 96.88 200 GLN A N 1
ATOM 1509 C CA . GLN A 1 200 ? -24.062 -13.25 -17.219 1 96.88 200 GLN A CA 1
ATOM 1510 C C . GLN A 1 200 ? -22.609 -13.188 -17.719 1 96.88 200 GLN A C 1
ATOM 1512 O O . GLN A 1 200 ? -22.328 -12.508 -18.703 1 96.88 200 GLN A O 1
ATOM 1517 N N . PRO A 1 201 ? -21.719 -13.898 -17 1 97.5 201 PRO A N 1
ATOM 1518 C CA . PRO A 1 201 ? -20.328 -13.93 -17.453 1 97.5 201 PRO A CA 1
ATOM 1519 C C . PRO A 1 201 ? -20.156 -14.602 -18.812 1 97.5 201 PRO A C 1
ATOM 1521 O O . PRO A 1 201 ? -20.906 -15.516 -19.156 1 97.5 201 PRO A O 1
ATOM 1524 N N . VAL A 1 202 ? -19.141 -14.109 -19.484 1 97.06 202 VAL A N 1
ATOM 1525 C CA . VAL A 1 202 ? -18.812 -14.688 -20.781 1 97.06 202 VAL A CA 1
ATOM 1526 C C . VAL A 1 202 ? -17.891 -15.891 -20.594 1 97.06 202 VAL A C 1
ATOM 1528 O O . VAL A 1 202 ? -16.875 -15.797 -19.891 1 97.06 202 VAL A O 1
ATOM 1531 N N . ARG A 1 203 ? -18.219 -17.094 -21.172 1 95.38 203 ARG A N 1
ATOM 1532 C CA . ARG A 1 203 ? -17.391 -18.281 -21.344 1 95.38 203 ARG A CA 1
ATOM 1533 C C . ARG A 1 203 ? -17.125 -18.578 -22.812 1 95.38 203 ARG A C 1
ATOM 1535 O O . ARG A 1 203 ? -17.969 -18.266 -23.672 1 95.38 203 ARG A O 1
ATOM 1542 N N . TYR A 1 204 ? -15.945 -18.969 -23.062 1 95.88 204 TYR A N 1
ATOM 1543 C CA . TYR A 1 204 ? -15.656 -19.328 -24.453 1 95.88 204 TYR A CA 1
ATOM 1544 C C . TYR A 1 204 ? -14.734 -20.547 -24.5 1 95.88 204 TYR A C 1
ATOM 1546 O O . TYR A 1 204 ? -14.164 -20.953 -23.484 1 95.88 204 TYR A O 1
ATOM 1554 N N . ALA A 1 205 ? -14.742 -21.234 -25.625 1 96.69 205 ALA A N 1
ATOM 1555 C CA . ALA A 1 205 ? -13.891 -22.375 -25.953 1 96.69 205 ALA A CA 1
ATOM 1556 C C . ALA A 1 205 ? -13.258 -22.203 -27.328 1 96.69 205 ALA A C 1
ATOM 1558 O O . ALA A 1 205 ? -13.711 -21.391 -28.141 1 96.69 205 ALA A O 1
ATOM 1559 N N . PRO A 1 206 ? -12.172 -22.953 -27.594 1 97.56 206 PRO A N 1
ATOM 1560 C CA . PRO A 1 206 ? -11.555 -22.859 -28.922 1 97.56 206 PRO A CA 1
ATOM 1561 C C . PRO A 1 206 ? -12.477 -23.344 -30.047 1 97.56 206 PRO A C 1
ATOM 1563 O O . PRO A 1 206 ? -13.359 -24.156 -29.812 1 97.56 206 PRO A O 1
ATOM 1566 N N . VAL A 1 207 ? -12.227 -22.812 -31.266 1 96.75 207 VAL A N 1
ATOM 1567 C CA . VAL A 1 207 ? -12.992 -23.281 -32.406 1 96.75 207 VAL A CA 1
ATOM 1568 C C . VAL A 1 207 ? -12.617 -24.719 -32.719 1 96.75 207 VAL A C 1
ATOM 1570 O O . VAL A 1 207 ? -11.484 -25.141 -32.5 1 96.75 207 VAL A O 1
ATOM 1573 N N . ARG A 1 208 ? -13.539 -25.422 -33.312 1 96.44 208 ARG A N 1
ATOM 1574 C CA . ARG A 1 208 ? -13.391 -26.844 -33.594 1 96.44 208 ARG A CA 1
ATOM 1575 C C . ARG A 1 208 ? -12.18 -27.125 -34.469 1 96.44 208 ARG A C 1
ATOM 1577 O O . ARG A 1 208 ? -11.469 -28.109 -34.25 1 96.44 208 ARG A O 1
ATOM 1584 N N . GLU A 1 209 ? -11.969 -26.266 -35.344 1 97.81 209 GLU A N 1
ATOM 1585 C CA . GLU A 1 209 ? -10.859 -26.438 -36.281 1 97.81 209 GLU A CA 1
ATOM 1586 C C . GLU A 1 209 ? -9.516 -26.391 -35.562 1 97.81 209 GLU A C 1
ATOM 1588 O O . GLU A 1 209 ? -8.609 -27.172 -35.844 1 97.81 209 GLU A O 1
ATOM 1593 N N . ASP A 1 210 ? -9.422 -25.469 -34.688 1 98.31 210 ASP A N 1
ATOM 1594 C CA . ASP A 1 210 ? -8.164 -25.328 -33.938 1 98.31 210 ASP A CA 1
ATOM 1595 C C . ASP A 1 210 ? -7.941 -26.516 -33 1 98.31 210 ASP A C 1
ATOM 1597 O O . ASP A 1 210 ? -6.809 -26.953 -32.812 1 98.31 210 ASP A O 1
ATOM 1601 N N . ILE A 1 211 ? -9.023 -27.016 -32.438 1 98.38 211 ILE A N 1
ATOM 1602 C CA . ILE A 1 211 ? -8.938 -28.188 -31.578 1 98.38 211 ILE A CA 1
ATOM 1603 C C . ILE A 1 211 ? -8.477 -29.391 -32.406 1 98.38 211 ILE A C 1
ATOM 1605 O O . ILE A 1 211 ? -7.609 -30.156 -31.969 1 98.38 211 ILE A O 1
ATOM 1609 N N . ALA A 1 212 ? -9.047 -29.516 -33.562 1 98.19 212 ALA A N 1
ATOM 1610 C CA . ALA A 1 212 ? -8.703 -30.625 -34.438 1 98.19 212 ALA A CA 1
ATOM 1611 C C . ALA A 1 212 ? -7.242 -30.562 -34.875 1 98.19 212 ALA A C 1
ATOM 1613 O O . ALA A 1 212 ? -6.543 -31.578 -34.906 1 98.19 212 ALA A O 1
ATOM 1614 N N . ARG A 1 213 ? -6.855 -29.391 -35.25 1 98.38 213 ARG A N 1
ATOM 1615 C CA . ARG A 1 213 ? -5.469 -29.188 -35.656 1 98.38 213 ARG A CA 1
ATOM 1616 C C . ARG A 1 213 ? -4.508 -29.531 -34.531 1 98.38 213 ARG A C 1
ATOM 1618 O O . ARG A 1 213 ? -3.484 -30.172 -34.75 1 98.38 213 ARG A O 1
ATOM 1625 N N . ALA A 1 214 ? -4.848 -29.094 -33.344 1 98.69 214 ALA A N 1
ATOM 1626 C CA . ALA A 1 214 ? -4.016 -29.375 -32.188 1 98.69 214 ALA A CA 1
ATOM 1627 C C . ALA A 1 214 ? -3.977 -30.875 -31.891 1 98.69 214 ALA A C 1
ATOM 1629 O O . ALA A 1 214 ? -2.91 -31.438 -31.625 1 98.69 214 ALA A O 1
ATOM 1630 N N . ALA A 1 215 ? -5.129 -31.5 -31.953 1 98.31 215 ALA A N 1
ATOM 1631 C CA . ALA A 1 215 ? -5.219 -32.938 -31.719 1 98.31 215 ALA A CA 1
ATOM 1632 C C . ALA A 1 215 ? -4.371 -33.719 -32.719 1 98.31 215 ALA A C 1
ATOM 1634 O O . ALA A 1 215 ? -3.656 -34.656 -32.344 1 98.31 215 ALA A O 1
ATOM 1635 N N . GLU A 1 216 ? -4.453 -33.344 -33.906 1 98 216 GLU A N 1
ATOM 1636 C CA . GLU A 1 216 ? -3.67 -34 -34.969 1 98 216 GLU A CA 1
ATOM 1637 C C . GLU A 1 216 ? -2.174 -33.844 -34.719 1 98 216 GLU A C 1
ATOM 1639 O O . GLU A 1 216 ? -1.393 -34.781 -34.875 1 98 216 GLU A O 1
ATOM 1644 N N . ALA A 1 217 ? -1.833 -32.594 -34.406 1 98 217 ALA A N 1
ATOM 1645 C CA . ALA A 1 217 ? -0.43 -32.312 -34.125 1 98 217 ALA A CA 1
ATOM 1646 C C . ALA A 1 217 ? 0.08 -33.188 -32.969 1 98 217 ALA A C 1
ATOM 1648 O O . ALA A 1 217 ? 1.158 -33.781 -33.062 1 98 217 ALA A O 1
ATOM 1649 N N . ILE A 1 218 ? -0.667 -33.281 -31.938 1 97.75 218 ILE A N 1
ATOM 1650 C CA . ILE A 1 218 ? -0.292 -34.062 -30.75 1 97.75 218 ILE A CA 1
ATOM 1651 C C . ILE A 1 218 ? -0.221 -35.531 -31.094 1 97.75 218 ILE A C 1
ATOM 1653 O O . ILE A 1 218 ? 0.754 -36.219 -30.75 1 97.75 218 ILE A O 1
ATOM 1657 N N . ALA A 1 219 ? -1.215 -36.031 -31.812 1 97.38 219 ALA A N 1
ATOM 1658 C CA . ALA A 1 219 ? -1.309 -37.438 -32.125 1 97.38 219 ALA A CA 1
ATOM 1659 C C . ALA A 1 219 ? -0.136 -37.875 -33 1 97.38 219 ALA A C 1
ATOM 1661 O O . ALA A 1 219 ? 0.373 -39 -32.875 1 97.38 219 ALA A O 1
ATOM 1662 N N . CYS A 1 220 ? 0.302 -37.062 -33.844 1 95.94 220 CYS A N 1
ATOM 1663 C CA . CYS A 1 220 ? 1.312 -37.406 -34.844 1 95.94 220 CYS A CA 1
ATOM 1664 C C . CYS A 1 220 ? 2.715 -37.125 -34.312 1 95.94 220 CYS A C 1
ATOM 1666 O O . CYS A 1 220 ? 3.703 -37.562 -34.906 1 95.94 220 CYS A O 1
ATOM 1668 N N . ALA A 1 221 ? 2.814 -36.469 -33.25 1 96.31 221 ALA A N 1
ATOM 1669 C CA . ALA A 1 221 ? 4.105 -36 -32.719 1 96.31 221 ALA A CA 1
ATOM 1670 C C . ALA A 1 221 ? 4.965 -37.188 -32.281 1 96.31 221 ALA A C 1
ATOM 1672 O O . ALA A 1 221 ? 4.453 -38.156 -31.734 1 96.31 221 ALA A O 1
ATOM 1673 N N . ARG A 1 222 ? 6.242 -37.094 -32.5 1 94.94 222 ARG A N 1
ATOM 1674 C CA . ARG A 1 222 ? 7.207 -38.094 -32 1 94.94 222 ARG A CA 1
ATOM 1675 C C . ARG A 1 222 ? 7.699 -37.719 -30.609 1 94.94 222 ARG A C 1
ATOM 1677 O O . ARG A 1 222 ? 7.902 -38.625 -29.766 1 94.94 222 ARG A O 1
ATOM 1684 N N . HIS A 1 223 ? 7.941 -36.5 -30.391 1 95.06 223 HIS A N 1
ATOM 1685 C CA . HIS A 1 223 ? 8.438 -36.031 -29.094 1 95.06 223 HIS A CA 1
ATOM 1686 C C . HIS A 1 223 ? 7.621 -34.844 -28.578 1 95.06 223 HIS A C 1
ATOM 1688 O O . HIS A 1 223 ? 8.156 -33.75 -28.375 1 95.06 223 HIS A O 1
ATOM 1694 N N . PRO A 1 224 ? 6.305 -35.062 -28.25 1 96.38 224 PRO A N 1
ATOM 1695 C CA . PRO A 1 224 ? 5.504 -33.969 -27.656 1 96.38 224 PRO A CA 1
ATOM 1696 C C . PRO A 1 224 ? 5.879 -33.719 -26.203 1 96.38 224 PRO A C 1
ATOM 1698 O O . PRO A 1 224 ? 6.277 -34.625 -25.469 1 96.38 224 PRO A O 1
ATOM 1701 N N . VAL A 1 225 ? 5.773 -32.438 -25.781 1 95.94 225 VAL A N 1
ATOM 1702 C CA . VAL A 1 225 ? 6.008 -32.062 -24.391 1 95.94 225 VAL A CA 1
ATOM 1703 C C . VAL A 1 225 ? 4.988 -31.016 -23.969 1 95.94 225 VAL A C 1
ATOM 1705 O O . VAL A 1 225 ? 4.594 -30.172 -24.766 1 95.94 225 VAL A O 1
ATOM 1708 N N . ILE A 1 226 ? 4.516 -31.109 -22.766 1 96.31 226 ILE A N 1
ATOM 1709 C CA . ILE A 1 226 ? 3.639 -30.109 -22.172 1 96.31 226 ILE A CA 1
ATOM 1710 C C . ILE A 1 226 ? 4.43 -29.25 -21.172 1 96.31 226 ILE A C 1
ATOM 1712 O O . ILE A 1 226 ? 5.168 -29.781 -20.344 1 96.31 226 ILE A O 1
ATOM 1716 N N . PHE A 1 227 ? 4.383 -27.953 -21.328 1 94.88 227 PHE A N 1
ATOM 1717 C CA . PHE A 1 227 ? 4.867 -27.016 -20.328 1 94.88 227 PHE A CA 1
ATOM 1718 C C . PHE A 1 227 ? 3.707 -26.328 -19.625 1 94.88 227 PHE A C 1
ATOM 1720 O O . PHE A 1 227 ? 2.859 -25.703 -20.266 1 94.88 227 PHE A O 1
ATOM 1727 N N . ALA A 1 228 ? 3.68 -26.5 -18.312 1 94.88 228 ALA A N 1
ATOM 1728 C CA . ALA A 1 228 ? 2.578 -25.922 -17.547 1 94.88 228 ALA A CA 1
ATOM 1729 C C . ALA A 1 228 ? 3.1 -25 -16.453 1 94.88 228 ALA A C 1
ATOM 1731 O O . ALA A 1 228 ? 4.105 -25.297 -15.805 1 94.88 228 ALA A O 1
ATOM 1732 N N . GLN A 1 229 ? 2.365 -23.859 -16.25 1 94.25 229 GLN A N 1
ATOM 1733 C CA . GLN A 1 229 ? 2.723 -22.922 -15.18 1 94.25 229 GLN A CA 1
ATOM 1734 C C . GLN A 1 229 ? 1.573 -22.75 -14.195 1 94.25 229 GLN A C 1
ATOM 1736 O O . GLN A 1 229 ? 1.72 -23.031 -13 1 94.25 229 GLN A O 1
ATOM 1741 N N . ARG A 1 230 ? 0.364 -22.328 -14.656 1 93.94 230 ARG A N 1
ATOM 1742 C CA . ARG A 1 230 ? -0.756 -22.016 -13.773 1 93.94 230 ARG A CA 1
ATOM 1743 C C . ARG A 1 230 ? -1.605 -23.25 -13.508 1 93.94 230 ARG A C 1
ATOM 1745 O O . ARG A 1 230 ? -2.826 -23.156 -13.359 1 93.94 230 ARG A O 1
ATOM 1752 N N . GLY A 1 231 ? -0.984 -24.422 -13.5 1 89.44 231 GLY A N 1
ATOM 1753 C CA . GLY A 1 231 ? -1.585 -25.688 -13.086 1 89.44 231 GLY A CA 1
ATOM 1754 C C . GLY A 1 231 ? -2.775 -26.094 -13.938 1 89.44 231 GLY A C 1
ATOM 1755 O O . GLY A 1 231 ? -2.852 -25.734 -15.117 1 89.44 231 GLY A O 1
ATOM 1756 N N . ALA A 1 232 ? -3.605 -27 -13.352 1 90.56 232 ALA A N 1
ATOM 1757 C CA . ALA A 1 232 ? -4.793 -27.516 -14.023 1 90.56 232 ALA A CA 1
ATOM 1758 C C . ALA A 1 232 ? -6.012 -26.656 -13.742 1 90.56 232 ALA A C 1
ATOM 1760 O O . ALA A 1 232 ? -7.055 -26.797 -14.383 1 90.56 232 ALA A O 1
ATOM 1761 N N . ARG A 1 233 ? -5.887 -25.703 -12.781 1 89.38 233 ARG A N 1
ATOM 1762 C CA . ARG A 1 233 ? -6.836 -24.656 -12.414 1 89.38 233 ARG A CA 1
ATOM 1763 C C . ARG A 1 233 ? -8.031 -25.234 -11.664 1 89.38 233 ARG A C 1
ATOM 1765 O O . ARG A 1 233 ? -8.625 -24.562 -10.82 1 89.38 233 ARG A O 1
ATOM 1772 N N . THR A 1 234 ? -8.453 -26.5 -12.031 1 90.94 234 THR A N 1
ATOM 1773 C CA . THR A 1 234 ? -9.594 -27.125 -11.375 1 90.94 234 THR A CA 1
ATOM 1774 C C . THR A 1 234 ? -9.32 -28.609 -11.117 1 90.94 234 THR A C 1
ATOM 1776 O O . THR A 1 234 ? -8.398 -29.188 -11.703 1 90.94 234 THR A O 1
ATOM 1779 N N . ALA A 1 235 ? -10.156 -29.172 -10.203 1 93.44 235 ALA A N 1
ATOM 1780 C CA . ALA A 1 235 ? -10.086 -30.609 -9.961 1 93.44 235 ALA A CA 1
ATOM 1781 C C . ALA A 1 235 ? -10.367 -31.391 -11.234 1 93.44 235 ALA A C 1
ATOM 1783 O O . ALA A 1 235 ? -9.758 -32.438 -11.477 1 93.44 235 ALA A O 1
ATOM 1784 N N . GLY A 1 236 ? -11.32 -30.844 -11.945 1 93.62 236 GLY A N 1
ATOM 1785 C CA . GLY A 1 236 ? -11.617 -31.484 -13.219 1 93.62 236 GLY A CA 1
ATOM 1786 C C . GLY A 1 236 ? -10.453 -31.438 -14.195 1 93.62 236 GLY A C 1
ATOM 1787 O O . GLY A 1 236 ? -10.125 -32.438 -14.828 1 93.62 236 GLY A O 1
ATOM 1788 N N . GLY A 1 237 ? -9.898 -30.266 -14.32 1 94.31 237 GLY A N 1
ATOM 1789 C CA . GLY A 1 237 ? -8.727 -30.125 -15.156 1 94.31 237 GLY A CA 1
ATOM 1790 C C . GLY A 1 237 ? -7.574 -31.016 -14.727 1 94.31 237 GLY A C 1
ATOM 1791 O O . GLY A 1 237 ? -6.906 -31.641 -15.555 1 94.31 237 GLY A O 1
ATOM 1792 N N . PHE A 1 238 ? -7.355 -31.109 -13.445 1 95.81 238 PHE A N 1
ATOM 1793 C CA . PHE A 1 238 ? -6.316 -31.938 -12.852 1 95.81 238 PHE A CA 1
ATOM 1794 C C . PHE A 1 238 ? -6.523 -33.406 -13.211 1 95.81 238 PHE A C 1
ATOM 1796 O O . PHE A 1 238 ? -5.59 -34.094 -13.664 1 95.81 238 PHE A O 1
ATOM 1803 N N . ALA A 1 239 ? -7.711 -33.906 -13.133 1 96.31 239 ALA A N 1
ATOM 1804 C CA . ALA A 1 239 ? -8.023 -35.312 -13.438 1 96.31 239 ALA A CA 1
ATOM 1805 C C . ALA A 1 239 ? -7.836 -35.594 -14.922 1 96.31 239 ALA A C 1
ATOM 1807 O O . ALA A 1 239 ? -7.238 -36.625 -15.297 1 96.31 239 ALA A O 1
ATOM 1808 N N . ARG A 1 240 ? -8.32 -34.719 -15.719 1 95.5 240 ARG A N 1
ATOM 1809 C CA . ARG A 1 240 ? -8.266 -34.906 -17.172 1 95.5 240 ARG A CA 1
ATOM 1810 C C . ARG A 1 240 ? -6.82 -34.875 -17.672 1 95.5 240 ARG A C 1
ATOM 1812 O O . ARG A 1 240 ? -6.43 -35.688 -18.5 1 95.5 240 ARG A O 1
ATOM 1819 N N . LEU A 1 241 ? -6.086 -33.938 -17.172 1 96.06 241 LEU A N 1
ATOM 1820 C CA . LEU A 1 241 ? -4.695 -33.812 -17.594 1 96.06 241 LEU A CA 1
ATOM 1821 C C . LEU A 1 241 ? -3.891 -35.062 -17.172 1 96.06 241 LEU A C 1
ATOM 1823 O O . LEU A 1 241 ? -3.045 -35.531 -17.922 1 96.06 241 LEU A O 1
ATOM 1827 N N . ASN A 1 242 ? -4.148 -35.531 -15.953 1 96.25 242 ASN A N 1
ATOM 1828 C CA . ASN A 1 242 ? -3.471 -36.719 -15.461 1 96.25 242 ASN A CA 1
ATOM 1829 C C . ASN A 1 242 ? -3.742 -37.938 -16.359 1 96.25 242 ASN A C 1
ATOM 1831 O O . ASN A 1 242 ? -2.852 -38.75 -16.594 1 96.25 242 ASN A O 1
ATOM 1835 N N . SER A 1 243 ? -4.922 -38 -16.906 1 95.38 243 SER A N 1
ATOM 1836 C CA . SER A 1 243 ? -5.293 -39.094 -17.797 1 95.38 243 SER A CA 1
ATOM 1837 C C . SER A 1 243 ? -4.707 -38.906 -19.188 1 95.38 243 SER A C 1
ATOM 1839 O O . SER A 1 243 ? -4.18 -39.844 -19.781 1 95.38 243 SER A O 1
ATOM 1841 N N . LEU A 1 244 ? -4.809 -37.688 -19.609 1 95.44 244 LEU A N 1
ATOM 1842 C CA . LEU A 1 244 ? -4.375 -37.375 -20.969 1 95.44 244 LEU A CA 1
ATOM 1843 C C . LEU A 1 244 ? -2.891 -37.656 -21.156 1 95.44 244 LEU A C 1
ATOM 1845 O O . LEU A 1 244 ? -2.496 -38.281 -22.141 1 95.44 244 LEU A O 1
ATOM 1849 N N . VAL A 1 245 ? -2.07 -37.25 -20.25 1 96.56 245 VAL A N 1
ATOM 1850 C CA . VAL A 1 245 ? -0.628 -37.438 -20.391 1 96.56 245 VAL A CA 1
ATOM 1851 C C . VAL A 1 245 ? -0.279 -38.906 -20.344 1 96.56 245 VAL A C 1
ATOM 1853 O O . VAL A 1 245 ? 0.64 -39.344 -21.031 1 96.56 245 VAL A O 1
ATOM 1856 N N . ARG A 1 246 ? -0.998 -39.75 -19.578 1 95.25 246 ARG A N 1
ATOM 1857 C CA . ARG A 1 246 ? -0.771 -41.188 -19.516 1 95.25 246 ARG A CA 1
ATOM 1858 C C . ARG A 1 246 ? -1.184 -41.875 -20.812 1 95.25 246 ARG A C 1
ATOM 1860 O O . ARG A 1 246 ? -0.457 -42.719 -21.344 1 95.25 246 ARG A O 1
ATOM 1867 N N . GLU A 1 247 ? -2.275 -41.469 -21.281 1 95.56 247 GLU A N 1
ATOM 1868 C CA . GLU A 1 247 ? -2.84 -42.094 -22.484 1 95.56 247 GLU A CA 1
ATOM 1869 C C . GLU A 1 247 ? -1.957 -41.844 -23.703 1 95.56 247 GLU A C 1
ATOM 1871 O O . GLU A 1 247 ? -1.82 -42.719 -24.562 1 95.56 247 GLU A O 1
ATOM 1876 N N . TRP A 1 248 ? -1.352 -40.75 -23.75 1 97.19 248 TRP A N 1
ATOM 1877 C CA . TRP A 1 248 ? -0.644 -40.344 -24.969 1 97.19 248 TRP A CA 1
ATOM 1878 C C . TRP A 1 248 ? 0.862 -40.312 -24.734 1 97.19 248 TRP A C 1
ATOM 1880 O O . TRP A 1 248 ? 1.628 -39.938 -25.625 1 97.19 248 TRP A O 1
ATOM 1890 N N . ALA A 1 249 ? 1.299 -40.656 -23.484 1 96.75 249 ALA A N 1
ATOM 1891 C CA . ALA A 1 249 ? 2.709 -40.719 -23.109 1 96.75 249 ALA A CA 1
ATOM 1892 C C . ALA A 1 249 ? 3.396 -39.375 -23.391 1 96.75 249 ALA A C 1
ATOM 1894 O O . ALA A 1 249 ? 4.43 -39.344 -24.062 1 96.75 249 ALA A O 1
ATOM 1895 N N . ILE A 1 250 ? 2.84 -38.312 -22.875 1 97.25 250 ILE A N 1
ATOM 1896 C CA . ILE A 1 250 ? 3.387 -36.969 -23.078 1 97.25 250 ILE A CA 1
ATOM 1897 C C . ILE A 1 250 ? 3.996 -36.469 -21.781 1 97.25 250 ILE A C 1
ATOM 1899 O O . ILE A 1 250 ? 3.293 -36.312 -20.781 1 97.25 250 ILE A O 1
ATOM 1903 N N . PRO A 1 251 ? 5.344 -36.25 -21.719 1 96.81 251 PRO A N 1
ATOM 1904 C CA . PRO A 1 251 ? 5.93 -35.688 -20.5 1 96.81 251 PRO A CA 1
ATOM 1905 C C . PRO A 1 251 ? 5.445 -34.25 -20.219 1 96.81 251 PRO A C 1
ATOM 1907 O O . PRO A 1 251 ? 5.207 -33.469 -21.156 1 96.81 251 PRO A O 1
ATOM 1910 N N . LEU A 1 252 ? 5.258 -33.969 -18.984 1 96.25 252 LEU A N 1
ATOM 1911 C CA . LEU A 1 252 ? 4.836 -32.625 -18.562 1 96.25 252 LEU A CA 1
ATOM 1912 C C . LEU A 1 252 ? 5.895 -31.984 -17.688 1 96.25 252 LEU A C 1
ATOM 1914 O O . LEU A 1 252 ? 6.281 -32.531 -16.656 1 96.25 252 LEU A O 1
ATOM 1918 N N . VAL A 1 253 ? 6.352 -30.812 -18.109 1 93.81 253 VAL A N 1
ATOM 1919 C CA . VAL A 1 253 ? 7.297 -30 -17.375 1 93.81 253 VAL A CA 1
ATOM 1920 C C . VAL A 1 253 ? 6.547 -28.891 -16.641 1 93.81 253 VAL A C 1
ATOM 1922 O O . VAL A 1 253 ? 5.871 -28.062 -17.25 1 93.81 253 VAL A O 1
ATOM 1925 N N . GLU A 1 254 ? 6.617 -28.906 -15.336 1 92.31 254 GLU A N 1
ATOM 1926 C CA . GLU A 1 254 ? 6.078 -27.797 -14.539 1 92.31 254 GLU A CA 1
ATOM 1927 C C . GLU A 1 254 ? 7.082 -26.656 -14.422 1 92.31 254 GLU A C 1
ATOM 1929 O O . GLU A 1 254 ? 7.82 -26.562 -13.438 1 92.31 254 GLU A O 1
ATOM 1934 N N . TYR A 1 255 ? 6.98 -25.781 -15.336 1 89.56 255 TYR A N 1
ATOM 1935 C CA . TYR A 1 255 ? 7.918 -24.656 -15.375 1 89.56 255 TYR A CA 1
ATOM 1936 C C . TYR A 1 255 ? 7.418 -23.5 -14.523 1 89.56 255 TYR A C 1
ATOM 1938 O O . TYR A 1 255 ? 6.402 -22.875 -14.844 1 89.56 255 TYR A O 1
ATOM 1946 N N . TRP A 1 256 ? 8.141 -23.141 -13.547 1 90.44 256 TRP A N 1
ATOM 1947 C CA . TRP A 1 256 ? 7.715 -22.094 -12.625 1 90.44 256 TRP A CA 1
ATOM 1948 C C . TRP A 1 256 ? 6.258 -22.281 -12.219 1 90.44 256 TRP A C 1
ATOM 1950 O O . TRP A 1 256 ? 5.457 -21.359 -12.289 1 90.44 256 TRP A O 1
ATOM 1960 N N . GLY A 1 257 ? 5.98 -23.5 -11.82 1 91.88 257 GLY A N 1
ATOM 1961 C CA . GLY A 1 257 ? 4.613 -23.859 -11.492 1 91.88 257 GLY A CA 1
ATOM 1962 C C . GLY A 1 257 ? 4.051 -23.047 -10.336 1 91.88 257 GLY A C 1
ATOM 1963 O O . GLY A 1 257 ? 4.723 -22.859 -9.32 1 91.88 257 GLY A O 1
ATOM 1964 N N . THR A 1 258 ? 2.793 -22.516 -10.539 1 93.94 258 THR A N 1
ATOM 1965 C CA . THR A 1 258 ? 2.15 -21.719 -9.492 1 93.94 258 THR A CA 1
ATOM 1966 C C . THR A 1 258 ? 1.002 -22.5 -8.852 1 93.94 258 THR A C 1
ATOM 1968 O O . THR A 1 258 ? 0.508 -22.125 -7.789 1 93.94 258 THR A O 1
ATOM 1971 N N . GLU A 1 259 ? 0.536 -23.531 -9.453 1 95.31 259 GLU A N 1
ATOM 1972 C CA . GLU A 1 259 ? -0.453 -24.469 -8.953 1 95.31 259 GLU A CA 1
ATOM 1973 C C . GLU A 1 259 ? -0.093 -25.906 -9.352 1 95.31 259 GLU A C 1
ATOM 1975 O O . GLU A 1 259 ? 0.748 -26.109 -10.227 1 95.31 259 GLU A O 1
ATOM 1980 N N . VAL A 1 260 ? -0.738 -26.859 -8.719 1 94 260 VAL A N 1
ATOM 1981 C CA . VAL A 1 260 ? -0.476 -28.25 -9.062 1 94 260 VAL A CA 1
ATOM 1982 C C . VAL A 1 260 ? -1.104 -28.578 -10.414 1 94 260 VAL A C 1
ATOM 1984 O O . VAL A 1 260 ? -2.281 -28.297 -10.648 1 94 260 VAL A O 1
ATOM 1987 N N . THR A 1 261 ? -0.307 -29.094 -11.242 1 94.06 261 THR A N 1
ATOM 1988 C CA . THR A 1 261 ? -0.786 -29.438 -12.578 1 94.06 261 THR A CA 1
ATOM 1989 C C . THR A 1 261 ? -1.016 -30.938 -12.695 1 94.06 261 THR A C 1
ATOM 1991 O O . THR A 1 261 ? -2.006 -31.375 -13.289 1 94.06 261 THR A O 1
ATOM 1994 N N . LEU A 1 262 ? -0.105 -31.672 -12.188 1 95.75 262 LEU A N 1
ATOM 1995 C CA . LEU A 1 262 ? -0.108 -33.125 -12.242 1 95.75 262 LEU A CA 1
ATOM 1996 C C . LEU A 1 262 ? 0.205 -33.719 -10.867 1 95.75 262 LEU A C 1
ATOM 1998 O O . LEU A 1 262 ? 0.967 -33.125 -10.094 1 95.75 262 LEU A O 1
ATOM 2002 N N . SER A 1 263 ? -0.403 -34.844 -10.664 1 96.31 263 SER A N 1
ATOM 2003 C CA . SER A 1 263 ? -0.031 -35.562 -9.453 1 96.31 263 SER A CA 1
ATOM 2004 C C . SER A 1 263 ? 1.448 -35.938 -9.461 1 96.31 263 SER A C 1
ATOM 2006 O O . SER A 1 263 ? 1.984 -36.344 -10.492 1 96.31 263 SER A O 1
ATOM 2008 N N . ALA A 1 264 ? 2.066 -35.781 -8.305 1 95.5 264 ALA A N 1
ATOM 2009 C CA . ALA A 1 264 ? 3.48 -36.125 -8.195 1 95.5 264 ALA A CA 1
ATOM 2010 C C . ALA A 1 264 ? 3.699 -37.594 -8.438 1 95.5 264 ALA A C 1
ATOM 2012 O O . ALA A 1 264 ? 4.801 -38.031 -8.789 1 95.5 264 ALA A O 1
ATOM 2013 N N . ASP A 1 265 ? 2.682 -38.438 -8.391 1 94.25 265 ASP A N 1
ATOM 2014 C CA . ASP A 1 265 ? 2.766 -39.875 -8.594 1 94.25 265 ASP A CA 1
ATOM 2015 C C . ASP A 1 265 ? 2.646 -40.219 -10.07 1 94.25 265 ASP A C 1
ATOM 2017 O O . ASP A 1 265 ? 2.893 -41.375 -10.461 1 94.25 265 ASP A O 1
ATOM 2021 N N . ASN A 1 266 ? 2.26 -39.25 -10.844 1 95.62 266 ASN A N 1
ATOM 2022 C CA . ASN A 1 266 ? 2.193 -39.531 -12.273 1 95.62 266 ASN A CA 1
ATOM 2023 C C . ASN A 1 266 ? 3.584 -39.719 -12.875 1 95.62 266 ASN A C 1
ATOM 2025 O O . ASN A 1 266 ? 4.438 -38.844 -12.758 1 95.62 266 ASN A O 1
ATOM 2029 N N . PRO A 1 267 ? 3.824 -40.844 -13.523 1 94.38 267 PRO A N 1
ATOM 2030 C CA . PRO A 1 267 ? 5.172 -41.125 -14.016 1 94.38 267 PRO A CA 1
ATOM 2031 C C . PRO A 1 267 ? 5.605 -40.188 -15.133 1 94.38 267 PRO A C 1
ATOM 2033 O O . PRO A 1 267 ? 6.781 -40.156 -15.516 1 94.38 267 PRO A O 1
ATOM 2036 N N . LEU A 1 268 ? 4.707 -39.344 -15.664 1 96.12 268 LEU A N 1
ATOM 2037 C CA . LEU A 1 268 ? 5.035 -38.5 -16.781 1 96.12 268 LEU A CA 1
ATOM 2038 C C . LEU A 1 268 ? 5.348 -37.062 -16.312 1 96.12 268 LEU A C 1
ATOM 2040 O O . LEU A 1 268 ? 5.617 -36.188 -17.125 1 96.12 268 LEU A O 1
ATOM 2044 N N . LEU A 1 269 ? 5.309 -36.844 -14.984 1 95.56 269 LEU A N 1
ATOM 2045 C CA . LEU A 1 269 ? 5.789 -35.562 -14.453 1 95.56 269 LEU A CA 1
ATOM 2046 C C . LEU A 1 269 ? 7.301 -35.438 -14.641 1 95.56 269 LEU A C 1
ATOM 2048 O O . LEU A 1 269 ? 8.07 -36.125 -13.977 1 95.56 269 LEU A O 1
ATOM 2052 N N . ALA A 1 270 ? 7.691 -34.531 -15.5 1 93.69 270 ALA A N 1
ATOM 2053 C CA . ALA A 1 270 ? 9.062 -34.469 -15.992 1 93.69 270 ALA A CA 1
ATOM 2054 C C . ALA A 1 270 ? 9.883 -33.438 -15.219 1 93.69 270 ALA A C 1
ATOM 2056 O O . ALA A 1 270 ? 11.023 -33.125 -15.586 1 93.69 270 ALA A O 1
ATOM 2057 N N . GLY A 1 271 ? 9.289 -32.844 -14.117 1 90.19 271 GLY A N 1
ATOM 2058 C CA . GLY A 1 271 ? 10.039 -31.891 -13.312 1 90.19 271 GLY A CA 1
ATOM 2059 C C . GLY A 1 271 ? 9.883 -30.469 -13.789 1 90.19 271 GLY A C 1
ATOM 2060 O O . GLY A 1 271 ? 8.82 -30.078 -14.281 1 90.19 271 GLY A O 1
ATOM 2061 N N . ALA A 1 272 ? 10.953 -29.625 -13.508 1 89.31 272 ALA A N 1
ATOM 2062 C CA . ALA A 1 272 ? 10.812 -28.188 -13.742 1 89.31 272 ALA A CA 1
ATOM 2063 C C . ALA A 1 272 ? 11.805 -27.703 -14.789 1 89.31 272 ALA A C 1
ATOM 2065 O O . ALA A 1 272 ? 11.672 -26.594 -15.32 1 89.31 272 ALA A O 1
ATOM 2066 N N . ASP A 1 273 ? 12.766 -28.469 -15.188 1 86.19 273 ASP A N 1
ATOM 2067 C CA . ASP A 1 273 ? 13.812 -28.047 -16.109 1 86.19 273 ASP A CA 1
ATOM 2068 C C . ASP A 1 273 ? 13.367 -28.25 -17.562 1 86.19 273 ASP A C 1
ATOM 2070 O O . ASP A 1 273 ? 13.188 -29.375 -18.016 1 86.19 273 ASP A O 1
ATOM 2074 N N . PRO A 1 274 ? 13.266 -27.219 -18.297 1 87.12 274 PRO A N 1
ATOM 2075 C CA . PRO A 1 274 ? 12.758 -27.328 -19.672 1 87.12 274 PRO A CA 1
ATOM 2076 C C . PRO A 1 274 ? 13.82 -27.766 -20.672 1 87.12 274 PRO A C 1
ATOM 2078 O O . PRO A 1 274 ? 13.5 -28.234 -21.766 1 87.12 274 PRO A O 1
ATOM 2081 N N . SER A 1 275 ? 15.094 -27.625 -20.344 1 82.94 275 SER A N 1
ATOM 2082 C CA . SER A 1 275 ? 16.188 -27.656 -21.312 1 82.94 275 SER A CA 1
ATOM 2083 C C . SER A 1 275 ? 16.234 -28.984 -22.062 1 82.94 275 SER A C 1
ATOM 2085 O O . SER A 1 275 ? 16.25 -29.016 -23.297 1 82.94 275 SER A O 1
ATOM 2087 N N . ALA A 1 276 ? 16.109 -30.062 -21.422 1 81.25 276 ALA A N 1
ATOM 2088 C CA . ALA A 1 276 ? 16.25 -31.375 -22.047 1 81.25 276 ALA A CA 1
ATOM 2089 C C . ALA A 1 276 ? 15.062 -31.719 -22.938 1 81.25 276 ALA A C 1
ATOM 2091 O O . ALA A 1 276 ? 15.188 -32.469 -23.906 1 81.25 276 ALA A O 1
ATOM 2092 N N . TRP A 1 277 ? 13.961 -31.141 -22.719 1 89.62 277 TRP A N 1
ATOM 2093 C CA . TRP A 1 277 ? 12.727 -31.484 -23.406 1 89.62 277 TRP A CA 1
ATOM 2094 C C . TRP A 1 277 ? 12.5 -30.562 -24.609 1 89.62 277 TRP A C 1
ATOM 2096 O O . TRP A 1 277 ? 11.898 -30.969 -25.609 1 89.62 277 TRP A O 1
ATOM 2106 N N . LEU A 1 278 ? 13.008 -29.359 -24.531 1 89.38 278 LEU A N 1
ATOM 2107 C CA . LEU A 1 278 ? 12.812 -28.375 -25.578 1 89.38 278 LEU A CA 1
ATOM 2108 C C . LEU A 1 278 ? 13.594 -28.75 -26.844 1 89.38 278 LEU A C 1
ATOM 2110 O O . LEU A 1 278 ? 13.117 -28.562 -27.953 1 89.38 278 LEU A O 1
ATOM 2114 N N . ALA A 1 279 ? 14.734 -29.312 -26.703 1 85.12 279 ALA A N 1
ATOM 2115 C CA . ALA A 1 279 ? 15.664 -29.562 -27.797 1 85.12 279 ALA A CA 1
ATOM 2116 C C . ALA A 1 279 ? 15.086 -30.578 -28.797 1 85.12 279 ALA A C 1
ATOM 2118 O O . ALA A 1 279 ? 15.297 -30.469 -30 1 85.12 279 ALA A O 1
ATOM 2119 N N . ASP A 1 280 ? 14.344 -31.453 -28.312 1 88.19 280 ASP A N 1
ATOM 2120 C CA . ASP A 1 280 ? 13.883 -32.562 -29.156 1 88.19 280 ASP A CA 1
ATOM 2121 C C . ASP A 1 280 ? 12.414 -32.375 -29.531 1 88.19 280 ASP A C 1
ATOM 2123 O O . ASP A 1 280 ? 11.906 -33.062 -30.422 1 88.19 280 ASP A O 1
ATOM 2127 N N . ALA A 1 281 ? 11.75 -31.469 -29 1 94 281 ALA A N 1
ATOM 2128 C CA . ALA A 1 281 ? 10.297 -31.375 -29.109 1 94 281 ALA A CA 1
ATOM 2129 C C . ALA A 1 281 ? 9.883 -31.016 -30.547 1 94 281 ALA A C 1
ATOM 2131 O O . ALA A 1 281 ? 10.453 -30.125 -31.156 1 94 281 ALA A O 1
ATOM 2132 N N . ASP A 1 282 ? 8.992 -31.781 -31.031 1 96.06 282 ASP A N 1
ATOM 2133 C CA . ASP A 1 282 ? 8.398 -31.438 -32.312 1 96.06 282 ASP A CA 1
ATOM 2134 C C . ASP A 1 282 ? 7 -30.844 -32.156 1 96.06 282 ASP A C 1
ATOM 2136 O O . ASP A 1 282 ? 6.453 -30.234 -33.062 1 96.06 282 ASP A O 1
ATOM 2140 N N . VAL A 1 283 ? 6.355 -31.031 -30.953 1 96.88 283 VAL A N 1
ATOM 2141 C CA . VAL A 1 283 ? 5.129 -30.359 -30.547 1 96.88 283 VAL A CA 1
ATOM 2142 C C . VAL A 1 283 ? 5.242 -29.922 -29.094 1 96.88 283 VAL A C 1
ATOM 2144 O O . VAL A 1 283 ? 5.641 -30.719 -28.234 1 96.88 283 VAL A O 1
ATOM 2147 N N . ILE A 1 284 ? 4.957 -28.688 -28.828 1 96.19 284 ILE A N 1
ATOM 2148 C CA . ILE A 1 284 ? 4.938 -28.141 -27.484 1 96.19 284 ILE A CA 1
ATOM 2149 C C . ILE A 1 284 ? 3.541 -27.609 -27.156 1 96.19 284 ILE A C 1
ATOM 2151 O O . ILE A 1 284 ? 2.994 -26.797 -27.906 1 96.19 284 ILE A O 1
ATOM 2155 N N . LEU A 1 285 ? 2.953 -28.156 -26.156 1 96.69 285 LEU A N 1
ATOM 2156 C CA . LEU A 1 285 ? 1.718 -27.594 -25.609 1 96.69 285 LEU A CA 1
ATOM 2157 C C . LEU A 1 285 ? 1.995 -26.781 -24.359 1 96.69 285 LEU A C 1
ATOM 2159 O O . LEU A 1 285 ? 2.447 -27.312 -23.344 1 96.69 285 LEU A O 1
ATOM 2163 N N . VAL A 1 286 ? 1.794 -25.453 -24.438 1 95.88 286 VAL A N 1
ATOM 2164 C CA . VAL A 1 286 ? 1.992 -24.547 -23.312 1 95.88 286 VAL A CA 1
ATOM 2165 C C . VAL A 1 286 ? 0.659 -24.297 -22.609 1 95.88 286 VAL A C 1
ATOM 2167 O O . VAL A 1 286 ? -0.262 -23.734 -23.203 1 95.88 286 VAL A O 1
ATOM 2170 N N . VAL A 1 287 ? 0.613 -24.719 -21.391 1 95.69 287 VAL A N 1
ATOM 2171 C CA . VAL A 1 287 ? -0.628 -24.609 -20.625 1 95.69 287 VAL A CA 1
ATOM 2172 C C . VAL A 1 287 ? -0.571 -23.391 -19.719 1 95.69 287 VAL A C 1
ATOM 2174 O O . VAL A 1 287 ? 0.094 -23.406 -18.672 1 95.69 287 VAL A O 1
ATOM 2177 N N . ASP A 1 288 ? -1.296 -22.375 -20.125 1 94.69 288 ASP A N 1
ATOM 2178 C CA . ASP A 1 288 ? -1.543 -21.172 -19.344 1 94.69 288 ASP A CA 1
ATOM 2179 C C . ASP A 1 288 ? -0.27 -20.688 -18.656 1 94.69 288 ASP A C 1
ATOM 2181 O O . ASP A 1 288 ? -0.246 -20.531 -17.438 1 94.69 288 ASP A O 1
ATOM 2185 N N . SER A 1 289 ? 0.751 -20.375 -19.453 1 94 289 SER A N 1
ATOM 2186 C CA . SER A 1 289 ? 2.043 -19.938 -18.922 1 94 289 SER A CA 1
ATOM 2187 C C . SER A 1 289 ? 2.285 -18.453 -19.203 1 94 289 SER A C 1
ATOM 2189 O O . SER A 1 289 ? 2.311 -18.031 -20.359 1 94 289 SER A O 1
ATOM 2191 N N . GLN A 1 290 ? 2.564 -17.75 -18.141 1 91.75 290 GLN A N 1
ATOM 2192 C CA . GLN A 1 290 ? 2.842 -16.312 -18.234 1 91.75 290 GLN A CA 1
ATOM 2193 C C . GLN A 1 290 ? 4.297 -16.062 -18.625 1 91.75 290 GLN A C 1
ATOM 2195 O O . GLN A 1 290 ? 4.617 -15.031 -19.219 1 91.75 290 GLN A O 1
ATOM 2200 N N . ALA A 1 291 ? 5.148 -17.016 -18.312 1 88.25 291 ALA A N 1
ATOM 2201 C CA . ALA A 1 291 ? 6.586 -16.812 -18.453 1 88.25 291 ALA A CA 1
ATOM 2202 C C . ALA A 1 291 ? 7.16 -17.656 -19.594 1 88.25 291 ALA A C 1
ATOM 2204 O O . ALA A 1 291 ? 6.566 -18.672 -19.984 1 88.25 291 ALA A O 1
ATOM 2205 N N . PRO A 1 292 ? 8.258 -17.172 -19.984 1 81.38 292 PRO A N 1
ATOM 2206 C CA . PRO A 1 292 ? 8.867 -17.906 -21.094 1 81.38 292 PRO A CA 1
ATOM 2207 C C . PRO A 1 292 ? 9.359 -19.297 -20.672 1 81.38 292 PRO A C 1
ATOM 2209 O O . PRO A 1 292 ? 10.141 -19.406 -19.719 1 81.38 292 PRO A O 1
ATOM 2212 N N . TRP A 1 293 ? 8.867 -20.203 -21.281 1 81.06 293 TRP A N 1
ATOM 2213 C CA . TRP A 1 293 ? 9.273 -21.594 -21.125 1 81.06 293 TRP A CA 1
ATOM 2214 C C . TRP A 1 293 ? 10.461 -21.922 -22.031 1 81.06 293 TRP A C 1
ATOM 2216 O O . TRP A 1 293 ? 11.148 -22.922 -21.812 1 81.06 293 TRP A O 1
ATOM 2226 N N . MET A 1 294 ? 10.594 -21.047 -23.078 1 75.12 294 MET A N 1
ATOM 2227 C CA . MET A 1 294 ? 11.711 -21.172 -24.016 1 75.12 294 MET A CA 1
ATOM 2228 C C . MET A 1 294 ? 12.891 -20.312 -23.562 1 75.12 294 MET A C 1
ATOM 2230 O O . MET A 1 294 ? 12.945 -19.125 -23.891 1 75.12 294 MET A O 1
ATOM 2234 N N . ILE A 1 295 ? 13.477 -20.312 -22.422 1 57.31 295 ILE A N 1
ATOM 2235 C CA . ILE A 1 295 ? 14.5 -19.375 -21.953 1 57.31 295 ILE A CA 1
ATOM 2236 C C . ILE A 1 295 ? 15.688 -19.391 -22.922 1 57.31 295 ILE A C 1
ATOM 2238 O O . ILE A 1 295 ? 15.867 -20.344 -23.688 1 57.31 295 ILE A O 1
ATOM 2242 N N . ALA A 1 296 ? 16.406 -18.188 -23.031 1 54.91 296 ALA A N 1
ATOM 2243 C CA . ALA A 1 296 ? 17.484 -17.812 -23.953 1 54.91 296 ALA A CA 1
ATOM 2244 C C . ALA A 1 296 ? 18.234 -19.031 -24.453 1 54.91 296 ALA A C 1
ATOM 2246 O O . ALA A 1 296 ? 18.531 -19.125 -25.641 1 54.91 296 ALA A O 1
ATOM 2247 N N . GLU A 1 297 ? 18.5 -19.953 -23.5 1 53.38 297 GLU A N 1
ATOM 2248 C CA . GLU A 1 297 ? 19.391 -21.047 -23.906 1 53.38 297 GLU A CA 1
ATOM 2249 C C . GLU A 1 297 ? 18.625 -22.094 -24.703 1 53.38 297 GLU A C 1
ATOM 2251 O O . GLU A 1 297 ? 19.234 -22.953 -25.344 1 53.38 297 GLU A O 1
ATOM 2256 N N . GLY A 1 298 ? 17.281 -21.922 -24.906 1 60.62 298 GLY A N 1
ATOM 2257 C CA . GLY A 1 298 ? 16.641 -23.109 -25.438 1 60.62 298 GLY A CA 1
ATOM 2258 C C . GLY A 1 298 ? 15.539 -22.797 -26.438 1 60.62 298 GLY A C 1
ATOM 2259 O O . GLY A 1 298 ? 14.375 -23.141 -26.219 1 60.62 298 GLY A O 1
ATOM 2260 N N . ASP A 1 299 ? 15.961 -22.234 -27.562 1 71.56 299 ASP A N 1
ATOM 2261 C CA . ASP A 1 299 ? 14.977 -21.969 -28.594 1 71.56 299 ASP A CA 1
ATOM 2262 C C . ASP A 1 299 ? 14.406 -23.25 -29.172 1 71.56 299 ASP A C 1
ATOM 2264 O O . ASP A 1 299 ? 15.109 -24.266 -29.266 1 71.56 299 ASP A O 1
ATOM 2268 N N . CYS A 1 300 ? 13.125 -23.266 -29.297 1 81 300 CYS A N 1
ATOM 2269 C CA . CYS A 1 300 ? 12.422 -24.391 -29.891 1 81 300 CYS A CA 1
ATOM 2270 C C . CYS A 1 300 ? 12.867 -24.594 -31.328 1 81 300 CYS A C 1
ATOM 2272 O O . CYS A 1 300 ? 13.242 -23.641 -32.031 1 81 300 CYS A O 1
ATOM 2274 N N . ARG A 1 301 ? 12.773 -25.797 -31.703 1 85.25 301 ARG A N 1
ATOM 2275 C CA . ARG A 1 301 ? 13.07 -26.141 -33.094 1 85.25 301 ARG A CA 1
ATOM 2276 C C . ARG A 1 301 ? 12.195 -25.328 -34.062 1 85.25 301 ARG A C 1
ATOM 2278 O O . ARG A 1 301 ? 11.039 -25.016 -33.75 1 85.25 301 ARG A O 1
ATOM 2285 N N . GLN A 1 302 ? 12.789 -25.125 -35.188 1 86.88 302 GLN A N 1
ATOM 2286 C CA . GLN A 1 302 ? 12.062 -24.328 -36.156 1 86.88 302 GLN A CA 1
ATOM 2287 C C . GLN A 1 302 ? 10.82 -25.062 -36.656 1 86.88 302 GLN A C 1
ATOM 2289 O O . GLN A 1 302 ? 9.812 -24.453 -36.969 1 86.88 302 GLN A O 1
ATOM 2294 N N . ASP A 1 303 ? 10.938 -26.391 -36.688 1 91.38 303 ASP A N 1
ATOM 2295 C CA . ASP A 1 303 ? 9.82 -27.172 -37.219 1 91.38 303 ASP A CA 1
ATOM 2296 C C . ASP A 1 303 ? 8.867 -27.609 -36.125 1 91.38 303 ASP A C 1
ATOM 2298 O O . ASP A 1 303 ? 7.922 -28.359 -36.375 1 91.38 303 ASP A O 1
ATOM 2302 N N . CYS A 1 304 ? 9.102 -27.141 -34.969 1 94.38 304 CYS A N 1
ATOM 2303 C CA . CYS A 1 304 ? 8.242 -27.469 -33.844 1 94.38 304 CYS A CA 1
ATOM 2304 C C . CYS A 1 304 ? 6.914 -26.719 -33.938 1 94.38 304 CYS A C 1
ATOM 2306 O O . CYS A 1 304 ? 6.879 -25.547 -34.312 1 94.38 304 CYS A O 1
ATOM 2308 N N . THR A 1 305 ? 5.793 -27.438 -33.688 1 96.44 305 THR A N 1
ATOM 2309 C CA . THR A 1 305 ? 4.492 -26.797 -33.562 1 96.44 305 THR A CA 1
ATOM 2310 C C . THR A 1 305 ? 4.219 -26.406 -32.094 1 96.44 305 THR A C 1
ATOM 2312 O O . THR A 1 305 ? 4.223 -27.266 -31.219 1 96.44 305 THR A O 1
ATOM 2315 N N . VAL A 1 306 ? 3.998 -25.078 -31.875 1 96 306 VAL A N 1
ATOM 2316 C CA . VAL A 1 306 ? 3.73 -24.609 -30.516 1 96 306 VAL A CA 1
ATOM 2317 C C . VAL A 1 306 ? 2.244 -24.297 -30.359 1 96 306 VAL A C 1
ATOM 2319 O O . VAL A 1 306 ? 1.699 -23.469 -31.094 1 96 306 VAL A O 1
ATOM 2322 N N . ILE A 1 307 ? 1.616 -24.969 -29.453 1 97.31 307 ILE A N 1
ATOM 2323 C CA . ILE A 1 307 ? 0.215 -24.781 -29.094 1 97.31 307 ILE A CA 1
ATOM 2324 C C . ILE A 1 307 ? 0.12 -24.016 -27.766 1 97.31 307 ILE A C 1
ATOM 2326 O O . ILE A 1 307 ? 0.601 -24.5 -26.734 1 97.31 307 ILE A O 1
ATOM 2330 N N . GLN A 1 308 ? -0.456 -22.828 -27.812 1 96.31 308 GLN A N 1
ATOM 2331 C CA . GLN A 1 308 ? -0.71 -22.047 -26.594 1 96.31 308 GLN A CA 1
ATOM 2332 C C . GLN A 1 308 ? -2.158 -22.203 -26.141 1 96.31 308 GLN A C 1
ATOM 2334 O O . GLN A 1 308 ? -3.086 -22.062 -26.938 1 96.31 308 GLN A O 1
ATOM 2339 N N . MET A 1 309 ? -2.299 -22.531 -24.922 1 96.12 309 MET A N 1
ATOM 2340 C CA . MET A 1 309 ? -3.67 -22.672 -24.438 1 96.12 309 MET A CA 1
ATOM 2341 C C . MET A 1 309 ? -3.865 -21.938 -23.125 1 96.12 309 MET A C 1
ATOM 2343 O O . MET A 1 309 ? -2.916 -21.766 -22.359 1 96.12 309 MET A O 1
ATOM 2347 N N . GLY A 1 310 ? -5.102 -21.547 -22.797 1 95.5 310 GLY A N 1
ATOM 2348 C CA . GLY A 1 310 ? -5.527 -20.859 -21.594 1 95.5 310 GLY A CA 1
ATOM 2349 C C . GLY A 1 310 ? -6.605 -19.812 -21.859 1 95.5 310 GLY A C 1
ATOM 2350 O O . GLY A 1 310 ? -7.09 -19.688 -22.984 1 95.5 310 GLY A O 1
ATOM 2351 N N . PRO A 1 311 ? -6.945 -19.109 -20.828 1 96 311 PRO A N 1
ATOM 2352 C CA . PRO A 1 311 ? -7.988 -18.094 -21.016 1 96 311 PRO A CA 1
ATOM 2353 C C . PRO A 1 311 ? -7.566 -16.984 -21.953 1 96 311 PRO A C 1
ATOM 2355 O O . PRO A 1 311 ? -8.414 -16.391 -22.641 1 96 311 PRO A O 1
ATOM 2358 N N . ASP A 1 312 ? -6.32 -16.672 -21.953 1 95.56 312 ASP A N 1
ATOM 2359 C CA . ASP A 1 312 ? -5.723 -15.68 -22.844 1 95.56 312 ASP A CA 1
ATOM 2360 C C . ASP A 1 312 ? -4.359 -16.141 -23.344 1 95.56 312 ASP A C 1
ATOM 2362 O O . ASP A 1 312 ? -3.32 -15.695 -22.859 1 95.56 312 ASP A O 1
ATOM 2366 N N . PRO A 1 313 ? -4.344 -16.953 -24.375 1 95.19 313 PRO A N 1
ATOM 2367 C CA . PRO A 1 313 ? -3.102 -17.594 -24.797 1 95.19 313 PRO A CA 1
ATOM 2368 C C . PRO A 1 313 ? -2.045 -16.594 -25.25 1 95.19 313 PRO A C 1
ATOM 2370 O O . PRO A 1 313 ? -0.851 -16.906 -25.266 1 95.19 313 PRO A O 1
ATOM 2373 N N . LEU A 1 314 ? -2.461 -15.383 -25.641 1 94.25 314 LEU A N 1
ATOM 2374 C CA . LEU A 1 314 ? -1.508 -14.391 -26.125 1 94.25 314 LEU A CA 1
ATOM 2375 C C . LEU A 1 314 ? -1.092 -13.445 -25 1 94.25 314 LEU A C 1
ATOM 2377 O O . LEU A 1 314 ? -0.205 -12.609 -25.188 1 94.25 314 LEU A O 1
ATOM 2381 N N . PHE A 1 315 ? -1.75 -13.562 -23.844 1 93.31 315 PHE A N 1
ATOM 2382 C CA . PHE A 1 315 ? -1.505 -12.633 -22.75 1 93.31 315 PHE A CA 1
ATOM 2383 C C . PHE A 1 315 ? -1.522 -11.188 -23.234 1 93.31 315 PHE A C 1
ATOM 2385 O O . PHE A 1 315 ? -0.548 -10.453 -23.062 1 93.31 315 PHE A O 1
ATOM 2392 N N . SER A 1 316 ? -2.65 -10.758 -23.672 1 91.31 316 SER A N 1
ATOM 2393 C CA . SER A 1 316 ? -2.826 -9.523 -24.438 1 91.31 316 SER A CA 1
ATOM 2394 C C . SER A 1 316 ? -2.566 -8.297 -23.578 1 91.31 316 SER A C 1
ATOM 2396 O O . SER A 1 316 ? -2.35 -7.199 -24.109 1 91.31 316 SER A O 1
ATOM 2398 N N . ARG A 1 317 ? -2.49 -8.445 -22.281 1 88.31 317 ARG A N 1
ATOM 2399 C CA . ARG A 1 317 ? -2.268 -7.297 -21.406 1 88.31 317 ARG A CA 1
ATOM 2400 C C . ARG A 1 317 ? -0.779 -7.078 -21.156 1 88.31 317 ARG A C 1
ATOM 2402 O O . ARG A 1 317 ? -0.383 -6.059 -20.594 1 88.31 317 ARG A O 1
ATOM 2409 N N . TYR A 1 318 ? 0.004 -8.023 -21.641 1 90.44 318 TYR A N 1
ATOM 2410 C CA . TYR A 1 318 ? 1.444 -7.879 -21.469 1 90.44 318 TYR A CA 1
ATOM 2411 C C . TYR A 1 318 ? 2.051 -7.031 -22.578 1 90.44 318 TYR A C 1
ATOM 2413 O O . TYR A 1 318 ? 1.896 -7.34 -23.75 1 90.44 318 TYR A O 1
ATOM 2421 N N . PRO A 1 319 ? 2.771 -5.965 -22.188 1 88.56 319 PRO A N 1
ATOM 2422 C CA . PRO A 1 319 ? 3.33 -5.082 -23.203 1 88.56 319 PRO A CA 1
ATOM 2423 C C . PRO A 1 319 ? 4.348 -5.789 -24.094 1 88.56 319 PRO A C 1
ATOM 2425 O O . PRO A 1 319 ? 4.355 -5.582 -25.312 1 88.56 319 PRO A O 1
ATOM 2428 N N . VAL A 1 320 ? 5.188 -6.586 -23.516 1 88.69 320 VAL A N 1
ATOM 2429 C CA . VAL A 1 320 ? 6.23 -7.285 -24.266 1 88.69 320 VAL A CA 1
ATOM 2430 C C . VAL A 1 320 ? 6.07 -8.797 -24.094 1 88.69 320 VAL A C 1
ATOM 2432 O O . VAL A 1 320 ? 6.16 -9.305 -22.969 1 88.69 320 VAL A O 1
ATOM 2435 N N . ARG A 1 321 ? 5.785 -9.469 -25.25 1 89.31 321 ARG A N 1
ATOM 2436 C CA . ARG A 1 321 ? 5.691 -10.922 -25.297 1 89.31 321 ARG A CA 1
ATOM 2437 C C . ARG A 1 321 ? 5.891 -11.445 -26.719 1 89.31 321 ARG A C 1
ATOM 2439 O O . ARG A 1 321 ? 5.039 -11.234 -27.578 1 89.31 321 ARG A O 1
ATOM 2446 N N . GLY A 1 322 ? 7.016 -12.102 -26.969 1 85.69 322 GLY A N 1
ATOM 2447 C CA . GLY A 1 322 ? 7.32 -12.57 -28.312 1 85.69 322 GLY A CA 1
ATOM 2448 C C . GLY A 1 322 ? 7.344 -14.078 -28.422 1 85.69 322 GLY A C 1
ATOM 2449 O O . GLY A 1 322 ? 7.973 -14.633 -29.328 1 85.69 322 GLY A O 1
ATOM 2450 N N . TYR A 1 323 ? 6.578 -14.836 -27.641 1 87.56 323 TYR A N 1
ATOM 2451 C CA . TYR A 1 323 ? 6.59 -16.297 -27.688 1 87.56 323 TYR A CA 1
ATOM 2452 C C . TYR A 1 323 ? 5.871 -16.812 -28.922 1 87.56 323 TYR A C 1
ATOM 2454 O O . TYR A 1 323 ? 4.848 -16.266 -29.328 1 87.56 323 TYR A O 1
ATOM 2462 N N . ARG A 1 324 ? 6.438 -17.828 -29.453 1 89.94 324 ARG A N 1
ATOM 2463 C CA . ARG A 1 324 ? 5.832 -18.469 -30.609 1 89.94 324 ARG A CA 1
ATOM 2464 C C . ARG A 1 324 ? 4.477 -19.078 -30.25 1 89.94 324 ARG A C 1
ATOM 2466 O O . ARG A 1 324 ? 4.301 -19.609 -29.156 1 89.94 324 ARG A O 1
ATOM 2473 N N . ALA A 1 325 ? 3.557 -18.938 -31.125 1 93.94 325 ALA A N 1
ATOM 2474 C CA . ALA A 1 325 ? 2.215 -19.5 -31.016 1 93.94 325 ALA A CA 1
ATOM 2475 C C . ALA A 1 325 ? 1.669 -19.891 -32.375 1 93.94 325 ALA A C 1
ATOM 2477 O O . ALA A 1 325 ? 1.134 -19.047 -33.094 1 93.94 325 ALA A O 1
ATOM 2478 N N . ASP A 1 326 ? 1.688 -21.188 -32.656 1 96.38 326 ASP A N 1
ATOM 2479 C CA . ASP A 1 326 ? 1.226 -21.672 -33.938 1 96.38 326 ASP A CA 1
ATOM 2480 C C . ASP A 1 326 ? -0.269 -21.984 -33.938 1 96.38 326 ASP A C 1
ATOM 2482 O O . ASP A 1 326 ? -0.964 -21.812 -34.938 1 96.38 326 ASP A O 1
ATOM 2486 N N . ILE A 1 327 ? -0.724 -22.531 -32.844 1 98 327 ILE A N 1
ATOM 2487 C CA . ILE A 1 327 ? -2.133 -22.797 -32.562 1 98 327 ILE A CA 1
ATOM 2488 C C . ILE A 1 327 ? -2.523 -22.234 -31.219 1 98 327 ILE A C 1
ATOM 2490 O O . ILE A 1 327 ? -1.814 -22.422 -30.219 1 98 327 ILE A O 1
ATOM 2494 N N . ASN A 1 328 ? -3.551 -21.453 -31.188 1 97.62 328 ASN A N 1
ATOM 2495 C CA . ASN A 1 328 ? -4.055 -20.891 -29.938 1 97.62 328 ASN A CA 1
ATOM 2496 C C . ASN A 1 328 ? -5.383 -21.516 -29.531 1 97.62 328 ASN A C 1
ATOM 2498 O O . ASN A 1 328 ? -6.316 -21.578 -30.328 1 97.62 328 ASN A O 1
ATOM 2502 N N . LEU A 1 329 ? -5.43 -22.016 -28.375 1 98.25 329 LEU A N 1
ATOM 2503 C CA . LEU A 1 329 ? -6.645 -22.594 -27.812 1 98.25 329 LEU A CA 1
ATOM 2504 C C . LEU A 1 329 ? -7.133 -21.781 -26.625 1 98.25 329 LEU A C 1
ATOM 2506 O O . LEU A 1 329 ? -6.734 -22.047 -25.484 1 98.25 329 LEU A O 1
ATOM 2510 N N . ALA A 1 330 ? -8.047 -20.875 -26.859 1 97.25 330 ALA A N 1
ATOM 2511 C CA . ALA A 1 330 ? -8.547 -19.969 -25.828 1 97.25 330 ALA A CA 1
ATOM 2512 C C . ALA A 1 330 ? -9.742 -20.578 -25.094 1 97.25 330 ALA A C 1
ATOM 2514 O O . ALA A 1 330 ? -10.672 -21.078 -25.734 1 97.25 330 ALA A O 1
ATOM 2515 N N . GLY A 1 331 ? -9.727 -20.641 -23.859 1 96.56 331 GLY A N 1
ATOM 2516 C CA . GLY A 1 331 ? -10.805 -21.156 -23.016 1 96.56 331 GLY A CA 1
ATOM 2517 C C . GLY A 1 331 ? -10.336 -21.609 -21.656 1 96.56 331 GLY A C 1
ATOM 2518 O O . GLY A 1 331 ? -9.148 -21.516 -21.328 1 96.56 331 GLY A O 1
ATOM 2519 N N . GLU A 1 332 ? -11.234 -22 -20.828 1 94.06 332 GLU A N 1
ATOM 2520 C CA . GLU A 1 332 ? -10.875 -22.594 -19.562 1 94.06 332 GLU A CA 1
ATOM 2521 C C . GLU A 1 332 ? -10.094 -23.891 -19.766 1 94.06 332 GLU A C 1
ATOM 2523 O O . GLU A 1 332 ? -10.43 -24.688 -20.641 1 94.06 332 GLU A O 1
ATOM 2528 N N . THR A 1 333 ? -9.102 -24.062 -18.984 1 91.94 333 THR A N 1
ATOM 2529 C CA . THR A 1 333 ? -8.18 -25.172 -19.156 1 91.94 333 THR A CA 1
ATOM 2530 C C . THR A 1 333 ? -8.93 -26.5 -19.125 1 91.94 333 THR A C 1
ATOM 2532 O O . THR A 1 333 ? -8.672 -27.391 -19.938 1 91.94 333 THR A O 1
ATOM 2535 N N . ASP A 1 334 ? -9.844 -26.609 -18.141 1 92.88 334 ASP A N 1
ATOM 2536 C CA . ASP A 1 334 ? -10.609 -27.844 -18.016 1 92.88 334 ASP A CA 1
ATOM 2537 C C . ASP A 1 334 ? -11.43 -28.125 -19.266 1 92.88 334 ASP A C 1
ATOM 2539 O O . ASP A 1 334 ? -11.445 -29.25 -19.781 1 92.88 334 ASP A O 1
ATOM 2543 N N . GLU A 1 335 ? -12.031 -27.109 -19.781 1 94.38 335 GLU A N 1
ATOM 2544 C CA . GLU A 1 335 ? -12.844 -27.234 -20.984 1 94.38 335 GLU A CA 1
ATOM 2545 C C . GLU A 1 335 ? -11.984 -27.562 -22.203 1 94.38 335 GLU A C 1
ATOM 2547 O O . GLU A 1 335 ? -12.359 -28.391 -23.031 1 94.38 335 GLU A O 1
ATOM 2552 N N . VAL A 1 336 ? -10.891 -26.922 -22.312 1 96.5 336 VAL A N 1
ATOM 2553 C CA . VAL A 1 336 ? -10 -27.156 -23.453 1 96.5 336 VAL A CA 1
ATOM 2554 C C . VAL A 1 336 ? -9.477 -28.594 -23.406 1 96.5 336 VAL A C 1
ATOM 2556 O O . VAL A 1 336 ? -9.414 -29.281 -24.438 1 96.5 336 VAL A O 1
ATOM 2559 N N . PHE A 1 337 ? -9.133 -29.109 -22.234 1 95.75 337 PHE A N 1
ATOM 2560 C CA . PHE A 1 337 ? -8.664 -30.484 -22.109 1 95.75 337 PHE A CA 1
ATOM 2561 C C . PHE A 1 337 ? -9.766 -31.469 -22.5 1 95.75 337 PHE A C 1
ATOM 2563 O O . PHE A 1 337 ? -9.492 -32.5 -23.109 1 95.75 337 PHE A O 1
ATOM 2570 N N . SER A 1 338 ? -10.945 -31.141 -22.125 1 96.19 338 SER A N 1
ATOM 2571 C CA . SER A 1 338 ? -12.07 -31.984 -22.484 1 96.19 338 SER A CA 1
ATOM 2572 C C . SER A 1 338 ? -12.227 -32.094 -24 1 96.19 338 SER A C 1
ATOM 2574 O O . SER A 1 338 ? -12.375 -33.188 -24.547 1 96.19 338 SER A O 1
ATOM 2576 N N . LEU A 1 339 ? -12.164 -30.984 -24.641 1 97.31 339 LEU A N 1
ATOM 2577 C CA . LEU A 1 339 ? -12.312 -30.938 -26.094 1 97.31 339 LEU A CA 1
ATOM 2578 C C . LEU A 1 339 ? -11.148 -31.641 -26.781 1 97.31 339 LEU A C 1
ATOM 2580 O O . LEU A 1 339 ? -11.344 -32.344 -27.781 1 97.31 339 LEU A O 1
ATOM 2584 N N . LEU A 1 340 ? -9.953 -31.438 -26.297 1 97.19 340 LEU A N 1
ATOM 2585 C CA . LEU A 1 340 ? -8.773 -32.094 -26.844 1 97.19 340 LEU A CA 1
ATOM 2586 C C . LEU A 1 340 ? -8.891 -33.625 -26.703 1 97.19 340 LEU A C 1
ATOM 2588 O O . LEU A 1 340 ? -8.547 -34.344 -27.641 1 97.19 340 LEU A O 1
ATOM 2592 N N . GLU A 1 341 ? -9.328 -34.094 -25.547 1 96.19 341 GLU A N 1
ATOM 2593 C CA . GLU A 1 341 ? -9.531 -35.531 -25.328 1 96.19 341 GLU A CA 1
ATOM 2594 C C . GLU A 1 341 ? -10.508 -36.094 -26.344 1 96.19 341 GLU A C 1
ATOM 2596 O O . GLU A 1 341 ? -10.258 -37.188 -26.891 1 96.19 341 GLU A O 1
ATOM 2601 N N . GLU A 1 342 ? -11.508 -35.375 -26.531 1 96.62 342 GLU A N 1
ATOM 2602 C CA . GLU A 1 342 ? -12.516 -35.844 -27.484 1 96.62 342 GLU A CA 1
ATOM 2603 C C . GLU A 1 342 ? -11.945 -35.906 -28.906 1 96.62 342 GLU A C 1
ATOM 2605 O O . GLU A 1 342 ? -12.227 -36.875 -29.641 1 96.62 342 GLU A O 1
ATOM 2610 N N . ALA A 1 343 ? -11.195 -34.969 -29.234 1 97.81 343 ALA A N 1
ATOM 2611 C CA . ALA A 1 343 ? -10.641 -34.875 -30.578 1 97.81 343 ALA A CA 1
ATOM 2612 C C . ALA A 1 343 ? -9.547 -35.938 -30.781 1 97.81 343 ALA A C 1
ATOM 2614 O O . ALA A 1 343 ? -9.312 -36.375 -31.891 1 97.81 343 ALA A O 1
ATOM 2615 N N . LEU A 1 344 ? -8.875 -36.344 -29.75 1 97.56 344 LEU A N 1
ATOM 2616 C CA . LEU A 1 344 ? -7.75 -37.281 -29.797 1 97.56 344 LEU A CA 1
ATOM 2617 C C . LEU A 1 344 ? -8.242 -38.719 -29.828 1 97.56 344 LEU A C 1
ATOM 2619 O O . LEU A 1 344 ? -7.562 -39.594 -30.344 1 97.56 344 LEU A O 1
ATOM 2623 N N . ARG A 1 345 ? -9.391 -38.969 -29.328 1 95.38 345 ARG A N 1
ATOM 2624 C CA . ARG A 1 345 ? -9.914 -40.312 -29.109 1 95.38 345 ARG A CA 1
ATOM 2625 C C . ARG A 1 345 ? -9.938 -41.094 -30.406 1 95.38 345 ARG A C 1
ATOM 2627 O O . ARG A 1 345 ? -9.43 -42.219 -30.453 1 95.38 345 ARG A O 1
ATOM 2634 N N . PRO A 1 346 ? -10.383 -40.469 -31.453 1 95.88 346 PRO A N 1
ATOM 2635 C CA . PRO A 1 346 ? -10.461 -41.25 -32.688 1 95.88 346 PRO A CA 1
ATOM 2636 C C . PRO A 1 346 ? -9.094 -41.531 -33.312 1 95.88 346 PRO A C 1
ATOM 2638 O O . PRO A 1 346 ? -8.969 -42.375 -34.188 1 95.88 346 PRO A O 1
ATOM 2641 N N . LEU A 1 347 ? -8.156 -40.875 -32.812 1 95.38 347 LEU A N 1
ATOM 2642 C CA . LEU A 1 347 ? -6.828 -40.969 -33.406 1 95.38 347 LEU A CA 1
ATOM 2643 C C . LEU A 1 347 ? -5.992 -42.031 -32.656 1 95.38 347 LEU A C 1
ATOM 2645 O O . LEU A 1 347 ? -4.918 -42.406 -33.125 1 95.38 347 LEU A O 1
ATOM 2649 N N . GLN A 1 348 ? -6.461 -42.5 -31.594 1 92.75 348 GLN A N 1
ATOM 2650 C CA . GLN A 1 348 ? -5.676 -43.312 -30.672 1 92.75 348 GLN A CA 1
ATOM 2651 C C . GLN A 1 348 ? -5.262 -44.625 -31.297 1 92.75 348 GLN A C 1
ATOM 2653 O O . GLN A 1 348 ? -4.102 -45.031 -31.219 1 92.75 348 GLN A O 1
ATOM 2658 N N . ALA A 1 349 ? -6.172 -45.312 -31.922 1 91.12 349 ALA A N 1
ATOM 2659 C CA . ALA A 1 349 ? -5.926 -46.625 -32.469 1 91.12 349 ALA A CA 1
ATOM 2660 C C . ALA A 1 349 ? -4.828 -46.594 -33.531 1 91.12 349 ALA A C 1
ATOM 2662 O O . ALA A 1 349 ? -3.98 -47.469 -33.594 1 91.12 349 ALA A O 1
ATOM 2663 N N . ALA A 1 350 ? -4.852 -45.594 -34.219 1 91.75 350 ALA A N 1
ATOM 2664 C CA . ALA A 1 350 ? -3.928 -45.469 -35.344 1 91.75 350 ALA A CA 1
ATOM 2665 C C . ALA A 1 350 ? -2.541 -45.031 -34.875 1 91.75 350 ALA A C 1
ATOM 2667 O O . ALA A 1 350 ? -1.561 -45.156 -35.625 1 91.75 350 ALA A O 1
ATOM 2668 N N . ARG A 1 351 ? -2.436 -44.625 -33.625 1 93.25 351 ARG A N 1
ATOM 2669 C CA . ARG A 1 351 ? -1.177 -44.031 -33.188 1 93.25 351 ARG A CA 1
ATOM 2670 C C . ARG A 1 351 ? -0.577 -44.781 -32 1 93.25 351 ARG A C 1
ATOM 2672 O O . ARG A 1 351 ? 0.267 -44.25 -31.281 1 93.25 351 ARG A O 1
ATOM 2679 N N . GLN A 1 352 ? -0.959 -45.969 -31.828 1 92 352 GLN A N 1
ATOM 2680 C CA . GLN A 1 352 ? -0.532 -46.812 -30.703 1 92 352 GLN A CA 1
ATOM 2681 C C . GLN A 1 352 ? 0.98 -47 -30.719 1 92 352 GLN A C 1
ATOM 2683 O O . GLN A 1 352 ? 1.621 -47 -29.672 1 92 352 GLN A O 1
ATOM 2688 N N . GLN A 1 353 ? 1.448 -47.219 -31.859 1 91.81 353 GLN A N 1
ATOM 2689 C CA . GLN A 1 353 ? 2.887 -47.438 -31.969 1 91.81 353 GLN A CA 1
ATOM 2690 C C . GLN A 1 353 ? 3.666 -46.188 -31.578 1 91.81 353 GLN A C 1
ATOM 2692 O O . GLN A 1 353 ? 4.676 -46.281 -30.875 1 91.81 353 GLN A O 1
ATOM 2697 N N . HIS A 1 354 ? 3.189 -45.062 -32.062 1 91.81 354 HIS A N 1
ATOM 2698 C CA . HIS A 1 354 ? 3.811 -43.781 -31.672 1 91.81 354 HIS A CA 1
ATOM 2699 C C . HIS A 1 354 ? 3.791 -43.594 -30.156 1 91.81 354 HIS A C 1
ATOM 2701 O O . HIS A 1 354 ? 4.793 -43.188 -29.562 1 91.81 354 HIS A O 1
ATOM 2707 N N . VAL A 1 355 ? 2.768 -43.906 -29.5 1 94.88 355 VAL A N 1
ATOM 2708 C CA . VAL A 1 355 ? 2.58 -43.75 -28.062 1 94.88 355 VAL A CA 1
ATOM 2709 C C . VAL A 1 355 ? 3.539 -44.656 -27.297 1 94.88 355 VAL A C 1
ATOM 2711 O O . VAL A 1 355 ? 4.133 -44.25 -26.297 1 94.88 355 VAL A O 1
ATOM 2714 N N . ALA A 1 356 ? 3.695 -45.844 -27.797 1 94 356 ALA A N 1
ATOM 2715 C CA . ALA A 1 356 ? 4.602 -46.781 -27.156 1 94 356 ALA A CA 1
ATOM 2716 C C . ALA A 1 356 ? 6.047 -46.312 -27.234 1 94 356 ALA A C 1
ATOM 2718 O O . ALA A 1 356 ? 6.812 -46.438 -26.281 1 94 356 ALA A O 1
ATOM 2719 N N . GLU A 1 357 ? 6.348 -45.812 -28.344 1 93.56 357 GLU A N 1
ATOM 2720 C CA . GLU A 1 357 ? 7.695 -45.281 -28.547 1 93.56 357 GLU A CA 1
ATOM 2721 C C . GLU A 1 357 ? 7.957 -44.094 -27.656 1 93.56 357 GLU A C 1
ATOM 2723 O O . GLU A 1 357 ? 9.039 -43.969 -27.078 1 93.56 357 GLU A O 1
ATOM 2728 N N . ARG A 1 358 ? 6.973 -43.25 -27.547 1 94.88 358 ARG A N 1
ATOM 2729 C CA . ARG A 1 358 ? 7.059 -42.094 -26.656 1 94.88 358 ARG A CA 1
ATOM 2730 C C . ARG A 1 358 ? 7.289 -42.531 -25.203 1 94.88 358 ARG A C 1
ATOM 2732 O O . ARG A 1 358 ? 8.109 -41.938 -24.5 1 94.88 358 ARG A O 1
ATOM 2739 N N . ALA A 1 359 ? 6.582 -43.469 -24.812 1 94.44 359 ALA A N 1
ATOM 2740 C CA . ALA A 1 359 ? 6.633 -43.938 -23.438 1 94.44 359 ALA A CA 1
ATOM 2741 C C . ALA A 1 359 ? 8.031 -44.406 -23.062 1 94.44 359 ALA A C 1
ATOM 2743 O O . ALA A 1 359 ? 8.547 -44.094 -22 1 94.44 359 ALA A O 1
ATOM 2744 N N . ALA A 1 360 ? 8.586 -45.156 -23.938 1 91.75 360 ALA A N 1
ATOM 2745 C CA . ALA A 1 360 ? 9.938 -45.688 -23.703 1 91.75 360 ALA A CA 1
ATOM 2746 C C . ALA A 1 360 ? 10.945 -44.531 -23.625 1 91.75 360 ALA A C 1
ATOM 2748 O O . ALA A 1 360 ? 11.805 -44.531 -22.734 1 91.75 360 ALA A O 1
ATOM 2749 N N . TYR A 1 361 ? 10.812 -43.625 -24.453 1 90.12 361 TYR A N 1
ATOM 2750 C CA . TYR A 1 361 ? 11.695 -42.469 -24.516 1 90.12 361 TYR A CA 1
ATOM 2751 C C . TYR A 1 361 ? 11.562 -41.625 -23.25 1 90.12 361 TYR A C 1
ATOM 2753 O O . TYR A 1 361 ? 12.562 -41.219 -22.656 1 90.12 361 TYR A O 1
ATOM 2761 N N . THR A 1 362 ? 10.383 -41.375 -22.812 1 93.12 362 THR A N 1
ATOM 2762 C CA . THR A 1 362 ? 10.078 -40.469 -21.719 1 93.12 362 THR A CA 1
ATOM 2763 C C . THR A 1 362 ? 10.469 -41.094 -20.375 1 93.12 362 THR A C 1
ATOM 2765 O O . THR A 1 362 ? 11.008 -40.406 -19.5 1 93.12 362 THR A O 1
ATOM 2768 N N . GLN A 1 363 ? 10.203 -42.312 -20.219 1 90.06 363 GLN A N 1
ATOM 2769 C CA . GLN A 1 363 ? 10.422 -43 -18.938 1 90.06 363 GLN A CA 1
ATOM 2770 C C . GLN A 1 363 ? 11.891 -42.938 -18.531 1 90.06 363 GLN A C 1
ATOM 2772 O O . GLN A 1 363 ? 12.211 -42.656 -17.375 1 90.06 363 GLN A O 1
ATOM 2777 N N . ASN A 1 364 ? 12.734 -43.094 -19.406 1 86.69 364 ASN A N 1
ATOM 2778 C CA . ASN A 1 364 ? 14.164 -43.094 -19.094 1 86.69 364 ASN A CA 1
ATOM 2779 C C . ASN A 1 364 ? 14.633 -41.688 -18.656 1 86.69 364 ASN A C 1
ATOM 2781 O O . ASN A 1 364 ? 15.391 -41.562 -17.703 1 86.69 364 ASN A O 1
ATOM 2785 N N . ARG A 1 365 ? 14.203 -40.75 -19.297 1 88.5 365 ARG A N 1
ATOM 2786 C CA . ARG A 1 365 ? 14.633 -39.406 -19.016 1 88.5 365 ARG A CA 1
ATOM 2787 C C . ARG A 1 365 ? 14.07 -38.906 -17.688 1 88.5 365 ARG A C 1
ATOM 2789 O O . ARG A 1 365 ? 14.773 -38.25 -16.922 1 88.5 365 ARG A O 1
ATOM 2796 N N . ILE A 1 366 ? 12.891 -39.25 -17.438 1 93.69 366 ILE A N 1
ATOM 2797 C CA . ILE A 1 366 ? 12.234 -38.812 -16.203 1 93.69 366 ILE A CA 1
ATOM 2798 C C . ILE A 1 366 ? 12.875 -39.5 -15.008 1 93.69 366 ILE A C 1
ATOM 2800 O O . ILE A 1 366 ? 13.062 -38.875 -13.953 1 93.69 366 ILE A O 1
ATOM 2804 N N . GLN A 1 367 ? 13.211 -40.75 -15.195 1 91.12 367 GLN A N 1
ATOM 2805 C CA . GLN A 1 367 ? 13.82 -41.5 -14.102 1 91.12 367 GLN A CA 1
ATOM 2806 C C . GLN A 1 367 ? 15.156 -40.906 -13.688 1 91.12 367 GLN A C 1
ATOM 2808 O O . GLN A 1 367 ? 15.477 -40.844 -12.5 1 91.12 367 GLN A O 1
ATOM 2813 N N . GLN A 1 368 ? 15.852 -40.438 -14.586 1 87.44 368 GLN A N 1
ATOM 2814 C CA . GLN A 1 368 ? 17.125 -39.781 -14.289 1 87.44 368 GLN A CA 1
ATOM 2815 C C . GLN A 1 368 ? 16.938 -38.531 -13.461 1 87.44 368 GLN A C 1
ATOM 2817 O O . GLN A 1 368 ? 17.656 -38.281 -12.5 1 87.44 368 GLN A O 1
ATOM 2822 N N . GLN A 1 369 ? 16.031 -37.75 -13.859 1 88.06 369 GLN A N 1
ATOM 2823 C CA . GLN A 1 369 ? 15.727 -36.531 -13.133 1 88.06 369 GLN A CA 1
ATOM 2824 C C . GLN A 1 369 ? 15.242 -36.844 -11.719 1 88.06 369 GLN A C 1
ATOM 2826 O O . GLN A 1 369 ? 15.594 -36.125 -10.766 1 88.06 369 GLN A O 1
ATOM 2831 N N . LYS A 1 370 ? 14.438 -37.812 -11.594 1 90.75 370 LYS A N 1
ATOM 2832 C CA . LYS A 1 370 ? 13.922 -38.219 -10.289 1 90.75 370 LYS A CA 1
ATOM 2833 C C . LYS A 1 370 ? 15.047 -38.656 -9.367 1 90.75 370 LYS A C 1
ATOM 2835 O O . LYS A 1 370 ? 15.047 -38.375 -8.172 1 90.75 370 LYS A O 1
ATOM 2840 N N . ASN A 1 371 ? 15.969 -39.375 -9.977 1 92.31 371 ASN A N 1
ATOM 2841 C CA . ASN A 1 371 ? 17.109 -39.844 -9.195 1 92.31 371 ASN A CA 1
ATOM 2842 C C . ASN A 1 371 ? 17.938 -38.656 -8.656 1 92.31 371 ASN A C 1
ATOM 2844 O O . ASN A 1 371 ? 18.375 -38.688 -7.504 1 92.31 371 ASN A O 1
ATOM 2848 N N . GLN A 1 372 ? 18.109 -37.719 -9.398 1 90.56 372 GLN A N 1
ATOM 2849 C CA . GLN A 1 372 ? 18.859 -36.562 -8.984 1 90.56 372 GLN A CA 1
ATOM 2850 C C . GLN A 1 372 ? 18.125 -35.781 -7.871 1 90.56 372 GLN A C 1
ATOM 2852 O O . GLN A 1 372 ? 18.75 -35.375 -6.902 1 90.56 372 GLN A O 1
ATOM 2857 N N . ARG A 1 373 ? 16.922 -35.594 -8.055 1 92.12 373 ARG A N 1
ATOM 2858 C CA . ARG A 1 373 ? 16.094 -34.938 -7.047 1 92.12 373 ARG A CA 1
ATOM 2859 C C . ARG A 1 373 ? 16.141 -35.688 -5.723 1 92.12 373 ARG A C 1
ATOM 2861 O O . ARG A 1 373 ? 16.328 -35.094 -4.664 1 92.12 373 ARG A O 1
ATOM 2868 N N . ASP A 1 374 ? 15.992 -36.969 -5.781 1 93.88 374 ASP A N 1
ATOM 2869 C CA . ASP A 1 374 ? 15.992 -37.812 -4.578 1 93.88 374 ASP A CA 1
ATOM 2870 C C . ASP A 1 374 ? 17.344 -37.75 -3.875 1 93.88 374 ASP A C 1
ATOM 2872 O O . ASP A 1 374 ? 17.406 -37.75 -2.645 1 93.88 374 ASP A O 1
ATOM 2876 N N . ALA A 1 375 ? 18.344 -37.719 -4.668 1 94.88 375 ALA A N 1
ATOM 2877 C CA . ALA A 1 375 ? 19.688 -37.625 -4.094 1 94.88 375 ALA A CA 1
ATOM 2878 C C . ALA A 1 375 ? 19.859 -36.312 -3.346 1 94.88 375 ALA A C 1
ATOM 2880 O O . ALA A 1 375 ? 20.438 -36.281 -2.256 1 94.88 375 ALA A O 1
ATOM 2881 N N . LEU A 1 376 ? 19.438 -35.281 -3.922 1 94.19 376 LEU A N 1
ATOM 2882 C CA . LEU A 1 376 ? 19.516 -33.969 -3.287 1 94.19 376 LEU A CA 1
ATOM 2883 C C . LEU A 1 376 ? 18.703 -33.938 -1.993 1 94.19 376 LEU A C 1
ATOM 2885 O O . LEU A 1 376 ? 19.172 -33.406 -0.983 1 94.19 376 LEU A O 1
ATOM 2889 N N . LEU A 1 377 ? 17.547 -34.469 -2.006 1 95.69 377 LEU A N 1
ATOM 2890 C CA . LEU A 1 377 ? 16.688 -34.5 -0.829 1 95.69 377 LEU A CA 1
ATOM 2891 C C . LEU A 1 377 ? 17.312 -35.344 0.28 1 95.69 377 LEU A C 1
ATOM 2893 O O . LEU A 1 377 ? 17.25 -35 1.455 1 95.69 377 LEU A O 1
ATOM 2897 N N . HIS A 1 378 ? 17.859 -36.469 -0.174 1 95.06 378 HIS A N 1
ATOM 2898 C CA . HIS A 1 378 ? 18.516 -37.312 0.808 1 95.06 378 HIS A CA 1
ATOM 2899 C C . HIS A 1 378 ? 19.656 -36.594 1.502 1 95.06 378 HIS A C 1
ATOM 2901 O O . HIS A 1 378 ? 19.812 -36.688 2.721 1 95.06 378 HIS A O 1
ATOM 2907 N N . ALA A 1 379 ? 20.359 -35.844 0.771 1 94.12 379 ALA A N 1
ATOM 2908 C CA . ALA A 1 379 ? 21.5 -35.094 1.3 1 94.12 379 ALA A CA 1
ATOM 2909 C C . ALA A 1 379 ? 21.047 -33.938 2.188 1 94.12 379 ALA A C 1
ATOM 2911 O O . ALA A 1 379 ? 21.812 -33.469 3.031 1 94.12 379 ALA A O 1
ATOM 2912 N N . SER A 1 380 ? 19.875 -33.531 2.066 1 94.62 380 SER A N 1
ATOM 2913 C CA . SER A 1 380 ? 19.375 -32.312 2.736 1 94.62 380 SER A CA 1
ATOM 2914 C C . SER A 1 380 ? 18.672 -32.688 4.047 1 94.62 380 SER A C 1
ATOM 2916 O O . SER A 1 380 ? 18.172 -31.797 4.746 1 94.62 380 SER A O 1
ATOM 2918 N N . GLN A 1 381 ? 18.672 -33.906 4.465 1 96.25 381 GLN A N 1
ATOM 2919 C CA . GLN A 1 381 ? 17.875 -34.375 5.594 1 96.25 381 GLN A CA 1
ATOM 2920 C C . GLN A 1 381 ? 18.562 -34.062 6.918 1 96.25 381 GLN A C 1
ATOM 2922 O O . GLN A 1 381 ? 17.938 -34.125 7.977 1 96.25 381 GLN A O 1
ATOM 2927 N N . THR A 1 382 ? 19.859 -33.688 6.812 1 96.44 382 THR A N 1
ATOM 2928 C CA . THR A 1 382 ? 20.609 -33.406 8.023 1 96.44 382 THR A CA 1
ATOM 2929 C C . THR A 1 382 ? 21.344 -32.062 7.895 1 96.44 382 THR A C 1
ATOM 2931 O O . THR A 1 382 ? 21.656 -31.625 6.785 1 96.44 382 THR A O 1
ATOM 2934 N N . GLY A 1 383 ? 21.547 -31.438 9.039 1 96.81 383 GLY A N 1
ATOM 2935 C CA . GLY A 1 383 ? 22.297 -30.188 9.031 1 96.81 383 GLY A CA 1
ATOM 2936 C C . GLY A 1 383 ? 21.406 -28.969 8.828 1 96.81 383 GLY A C 1
ATOM 2937 O O . GLY A 1 383 ? 20.359 -28.859 9.453 1 96.81 383 GLY A O 1
ATOM 2938 N N . ALA A 1 384 ? 21.969 -28 8.062 1 96.94 384 ALA A N 1
ATOM 2939 C CA . ALA A 1 384 ? 21.234 -26.781 7.805 1 96.94 384 ALA A CA 1
ATOM 2940 C C . ALA A 1 384 ? 20 -27.047 6.949 1 96.94 384 ALA A C 1
ATOM 2942 O O . ALA A 1 384 ? 20.016 -27.906 6.062 1 96.94 384 ALA A O 1
ATOM 2943 N N . ILE A 1 385 ? 18.984 -26.391 7.238 1 98.25 385 ILE A N 1
ATOM 2944 C CA . ILE A 1 385 ? 17.734 -26.578 6.492 1 98.25 385 ILE A CA 1
ATOM 2945 C C . ILE A 1 385 ? 17.828 -25.875 5.145 1 98.25 385 ILE A C 1
ATOM 2947 O O . ILE A 1 385 ? 18.078 -24.672 5.082 1 98.25 385 ILE A O 1
ATOM 2951 N N . THR A 1 386 ? 17.688 -26.641 4.113 1 96.81 386 THR A N 1
ATOM 2952 C CA . THR A 1 386 ? 17.688 -26.094 2.766 1 96.81 386 THR A CA 1
ATOM 2953 C C . THR A 1 386 ? 16.25 -25.922 2.26 1 96.81 386 THR A C 1
ATOM 2955 O O . THR A 1 386 ? 15.328 -26.531 2.797 1 96.81 386 THR A O 1
ATOM 2958 N N . LYS A 1 387 ? 16.062 -25.156 1.26 1 95.38 387 LYS A N 1
ATOM 2959 C CA . LYS A 1 387 ? 14.742 -24.938 0.688 1 95.38 387 LYS A CA 1
ATOM 2960 C C . LYS A 1 387 ? 14.172 -26.219 0.084 1 95.38 387 LYS A C 1
ATOM 2962 O O . LYS A 1 387 ? 12.969 -26.469 0.177 1 95.38 387 LYS A O 1
ATOM 2967 N N . PRO A 1 388 ? 14.961 -26.938 -0.599 1 96.81 388 PRO A N 1
ATOM 2968 C CA . PRO A 1 388 ? 14.43 -28.203 -1.104 1 96.81 388 PRO A CA 1
ATOM 2969 C C . PRO A 1 388 ? 13.867 -29.078 0.003 1 96.81 388 PRO A C 1
ATOM 2971 O O . PRO A 1 388 ? 12.781 -29.641 -0.141 1 96.81 388 PRO A O 1
ATOM 2974 N N . TRP A 1 389 ? 14.586 -29.141 1.088 1 98.12 389 TRP A N 1
ATOM 2975 C CA . TRP A 1 389 ? 14.141 -29.984 2.195 1 98.12 389 TRP A CA 1
ATOM 2976 C C . TRP A 1 389 ? 12.875 -29.422 2.826 1 98.12 389 TRP A C 1
ATOM 2978 O O . TRP A 1 389 ? 11.922 -30.156 3.102 1 98.12 389 TRP A O 1
ATOM 2988 N N . LEU A 1 390 ? 12.891 -28.109 3.061 1 98.62 390 LEU A N 1
ATOM 2989 C CA . LEU A 1 390 ? 11.688 -27.469 3.572 1 98.62 390 LEU A CA 1
ATOM 2990 C C . LEU A 1 390 ? 10.492 -27.75 2.674 1 98.62 390 LEU A C 1
ATOM 2992 O O . LEU A 1 390 ? 9.406 -28.062 3.164 1 98.62 390 LEU A O 1
ATOM 2996 N N . SER A 1 391 ? 10.664 -27.656 1.38 1 98.25 391 SER A N 1
ATOM 2997 C CA . SER A 1 391 ? 9.602 -27.875 0.405 1 98.25 391 SER A CA 1
ATOM 2998 C C . SER A 1 391 ? 9.078 -29.312 0.465 1 98.25 391 SER A C 1
ATOM 3000 O O . SER A 1 391 ? 7.871 -29.547 0.405 1 98.25 391 SER A O 1
ATOM 3002 N N . TYR A 1 392 ? 10.008 -30.203 0.549 1 98.31 392 TYR A N 1
ATOM 3003 C CA . TYR A 1 392 ? 9.633 -31.609 0.667 1 98.31 392 TYR A CA 1
ATOM 3004 C C . TYR A 1 392 ? 8.789 -31.844 1.911 1 98.31 392 TYR A C 1
ATOM 3006 O O . TYR A 1 392 ? 7.742 -32.5 1.844 1 98.31 392 TYR A O 1
ATOM 3014 N N . CYS A 1 393 ? 9.234 -31.312 3.031 1 98.75 393 CYS A N 1
ATOM 3015 C CA . CYS A 1 393 ? 8.531 -31.5 4.297 1 98.75 393 CYS A CA 1
ATOM 3016 C C . CYS A 1 393 ? 7.141 -30.891 4.25 1 98.75 393 CYS A C 1
ATOM 3018 O O . CYS A 1 393 ? 6.184 -31.469 4.758 1 98.75 393 CYS A O 1
ATOM 3020 N N . LEU A 1 394 ? 7.023 -29.719 3.674 1 98.81 394 LEU A N 1
ATOM 3021 C CA . LEU A 1 394 ? 5.727 -29.062 3.547 1 98.81 394 LEU A CA 1
ATOM 3022 C C . LEU A 1 394 ? 4.789 -29.875 2.66 1 98.81 394 LEU A C 1
ATOM 3024 O O . LEU A 1 394 ? 3.604 -30.016 2.969 1 98.81 394 LEU A O 1
ATOM 3028 N N . GLY A 1 395 ? 5.324 -30.344 1.472 1 98.38 395 GLY A N 1
ATOM 3029 C CA . GLY A 1 395 ? 4.52 -31.172 0.596 1 98.38 395 GLY A CA 1
ATOM 3030 C C . GLY A 1 395 ? 4.023 -32.438 1.268 1 98.38 395 GLY A C 1
ATOM 3031 O O . GLY A 1 395 ? 2.863 -32.812 1.105 1 98.38 395 GLY A O 1
ATOM 3032 N N . HIS A 1 396 ? 4.941 -33.062 1.975 1 98.12 396 HIS A N 1
ATOM 3033 C CA . HIS A 1 396 ? 4.57 -34.281 2.713 1 98.12 396 HIS A CA 1
ATOM 3034 C C . HIS A 1 396 ? 3.473 -34 3.727 1 98.12 396 HIS A C 1
ATOM 3036 O O . HIS A 1 396 ? 2.512 -34.75 3.846 1 98.12 396 HIS A O 1
ATOM 3042 N N . LEU A 1 397 ? 3.645 -32.906 4.434 1 98.62 397 LEU A N 1
ATOM 3043 C CA . LEU A 1 397 ? 2.664 -32.469 5.43 1 98.62 397 LEU A CA 1
ATOM 3044 C C . LEU A 1 397 ? 1.301 -32.25 4.781 1 98.62 397 LEU A C 1
ATOM 3046 O O . LEU A 1 397 ? 0.277 -32.688 5.309 1 98.62 397 LEU A O 1
ATOM 3050 N N . ALA A 1 398 ? 1.281 -31.531 3.676 1 98.44 398 ALA A N 1
ATOM 3051 C CA . ALA A 1 398 ? 0.044 -31.234 2.963 1 98.44 398 ALA A CA 1
ATOM 3052 C C . ALA A 1 398 ? -0.633 -32.5 2.473 1 98.44 398 ALA A C 1
ATOM 3054 O O . ALA A 1 398 ? -1.855 -32.656 2.568 1 98.44 398 ALA A O 1
ATOM 3055 N N . ASN A 1 399 ? 0.162 -33.438 1.88 1 98.06 399 ASN A N 1
ATOM 3056 C CA . ASN A 1 399 ? -0.386 -34.719 1.428 1 98.06 399 ASN A CA 1
ATOM 3057 C C . ASN A 1 399 ? -0.993 -35.5 2.584 1 98.06 399 ASN A C 1
ATOM 3059 O O . ASN A 1 399 ? -2.088 -36.062 2.455 1 98.06 399 ASN A O 1
ATOM 3063 N N . GLN A 1 400 ? -0.294 -35.531 3.654 1 97.81 400 GLN A N 1
ATOM 3064 C CA . GLN A 1 400 ? -0.698 -36.312 4.812 1 97.81 400 GLN A CA 1
ATOM 3065 C C . GLN A 1 400 ? -1.986 -35.781 5.426 1 97.81 400 GLN A C 1
ATOM 3067 O O . GLN A 1 400 ? -2.852 -36.531 5.844 1 97.81 400 GLN A O 1
ATOM 3072 N N . HIS A 1 401 ? -2.156 -34.5 5.469 1 97.81 401 HIS A N 1
ATOM 3073 C CA . HIS A 1 401 ? -3.266 -33.875 6.184 1 97.81 401 HIS A CA 1
ATOM 3074 C C . HIS A 1 401 ? -4.277 -33.281 5.215 1 97.81 401 HIS A C 1
ATOM 3076 O O . HIS A 1 401 ? -5.168 -32.531 5.629 1 97.81 401 HIS A O 1
ATOM 3082 N N . ARG A 1 402 ? -4.121 -33.531 3.918 1 96.31 402 ARG A N 1
ATOM 3083 C CA . ARG A 1 402 ? -4.977 -32.938 2.896 1 96.31 402 ARG A CA 1
ATOM 3084 C C . ARG A 1 402 ? -5.031 -31.438 3.041 1 96.31 402 ARG A C 1
ATOM 3086 O O . ARG A 1 402 ? -6.113 -30.844 3.068 1 96.31 402 ARG A O 1
ATOM 3093 N N . GLY A 1 403 ? -3.82 -30.922 3.266 1 97.88 403 GLY A N 1
ATOM 3094 C CA . GLY A 1 403 ? -3.691 -29.484 3.434 1 97.88 403 GLY A CA 1
ATOM 3095 C C . GLY A 1 403 ? -3.467 -28.75 2.125 1 97.88 403 GLY A C 1
ATOM 3096 O O . GLY A 1 403 ? -3.309 -29.375 1.074 1 97.88 403 GLY A O 1
ATOM 3097 N N . ARG A 1 404 ? -3.557 -27.406 2.164 1 98.44 404 ARG A N 1
ATOM 3098 C CA . ARG A 1 404 ? -3.273 -26.516 1.047 1 98.44 404 ARG A CA 1
ATOM 3099 C C . ARG A 1 404 ? -2.156 -25.547 1.4 1 98.44 404 ARG A C 1
ATOM 3101 O O . ARG A 1 404 ? -2.156 -24.953 2.484 1 98.44 404 ARG A O 1
ATOM 3108 N N . ILE A 1 405 ? -1.222 -25.406 0.519 1 98.69 405 ILE A N 1
ATOM 3109 C CA . ILE A 1 405 ? -0.076 -24.531 0.741 1 98.69 405 ILE A CA 1
ATOM 3110 C C . ILE A 1 405 ? -0.235 -23.266 -0.08 1 98.69 405 ILE A C 1
ATOM 3112 O O . ILE A 1 405 ? -0.468 -23.312 -1.29 1 98.69 405 ILE A O 1
ATOM 3116 N N . VAL A 1 406 ? -0.272 -22.172 0.553 1 98.75 406 VAL A N 1
ATOM 3117 C CA . VAL A 1 406 ? -0.081 -20.875 -0.086 1 98.75 406 VAL A CA 1
ATOM 3118 C C . VAL A 1 406 ? 1.368 -20.422 0.083 1 98.75 406 VAL A C 1
ATOM 3120 O O . VAL A 1 406 ? 1.798 -20.094 1.191 1 98.75 406 VAL A O 1
ATOM 3123 N N . SER A 1 407 ? 2.084 -20.375 -0.982 1 98.44 407 SER A N 1
ATOM 3124 C CA . SER A 1 407 ? 3.527 -20.172 -0.92 1 98.44 407 SER A CA 1
ATOM 3125 C C . SER A 1 407 ? 3.914 -18.797 -1.479 1 98.44 407 SER A C 1
ATOM 3127 O O . SER A 1 407 ? 3.332 -18.344 -2.461 1 98.44 407 SER A O 1
ATOM 3129 N N . GLU A 1 408 ? 4.855 -18.156 -0.861 1 97.44 408 GLU A N 1
ATOM 3130 C CA . GLU A 1 408 ? 5.48 -16.922 -1.343 1 97.44 408 GLU A CA 1
ATOM 3131 C C . GLU A 1 408 ? 7 -16.984 -1.195 1 97.44 408 GLU A C 1
ATOM 3133 O O . GLU A 1 408 ? 7.531 -16.766 -0.106 1 97.44 408 GLU A O 1
ATOM 3138 N N . LEU A 1 409 ? 7.723 -17.312 -2.254 1 94.06 409 LEU A N 1
ATOM 3139 C CA . LEU A 1 409 ? 9.172 -17.406 -2.398 1 94.06 409 LEU A CA 1
ATOM 3140 C C . LEU A 1 409 ? 9.758 -18.406 -1.402 1 94.06 409 LEU A C 1
ATOM 3142 O O . LEU A 1 409 ? 10.875 -18.219 -0.917 1 94.06 409 LEU A O 1
ATOM 3146 N N . THR A 1 410 ? 9 -19.438 -1.106 1 95.38 410 THR A N 1
ATOM 3147 C CA . THR A 1 410 ? 9.469 -20.312 -0.041 1 95.38 410 THR A CA 1
ATOM 3148 C C . THR A 1 410 ? 9.414 -21.781 -0.481 1 95.38 410 THR A C 1
ATOM 3150 O O . THR A 1 410 ? 10.391 -22.516 -0.336 1 95.38 410 THR A O 1
ATOM 3153 N N . THR A 1 411 ? 8.336 -22.203 -1.04 1 96.69 411 THR A N 1
ATOM 3154 C CA . THR A 1 411 ? 8.164 -23.594 -1.434 1 96.69 411 THR A CA 1
ATOM 3155 C C . THR A 1 411 ? 8.547 -23.797 -2.896 1 96.69 411 THR A C 1
ATOM 3157 O O . THR A 1 411 ? 8.055 -23.094 -3.777 1 96.69 411 THR A O 1
ATOM 3160 N N . LEU A 1 412 ? 9.461 -24.734 -3.123 1 94.62 412 LEU A N 1
ATOM 3161 C CA . LEU A 1 412 ? 9.789 -25.172 -4.473 1 94.62 412 LEU A CA 1
ATOM 3162 C C . LEU A 1 412 ? 8.922 -26.359 -4.879 1 94.62 412 LEU A C 1
ATOM 3164 O O . LEU A 1 412 ? 9.156 -27.484 -4.43 1 94.62 412 LEU A O 1
ATOM 3168 N N . PRO A 1 413 ? 8.008 -26.109 -5.793 1 92.62 413 PRO A N 1
ATOM 3169 C CA . PRO A 1 413 ? 7.027 -27.141 -6.102 1 92.62 413 PRO A CA 1
ATOM 3170 C C . PRO A 1 413 ? 7.676 -28.438 -6.574 1 92.62 413 PRO A C 1
ATOM 3172 O O . PRO A 1 413 ? 7.156 -29.531 -6.309 1 92.62 413 PRO A O 1
ATOM 3175 N N . GLN A 1 414 ? 8.812 -28.406 -7.234 1 91.5 414 GLN A N 1
ATOM 3176 C CA . GLN A 1 414 ? 9.461 -29.594 -7.785 1 91.5 414 GLN A CA 1
ATOM 3177 C C . GLN A 1 414 ? 9.898 -30.547 -6.676 1 91.5 414 GLN A C 1
ATOM 3179 O O . GLN A 1 414 ? 10.094 -31.734 -6.918 1 91.5 414 GLN A O 1
ATOM 3184 N N . PHE A 1 415 ? 9.984 -29.984 -5.469 1 95.75 415 PHE A N 1
ATOM 3185 C CA . PHE A 1 415 ? 10.438 -30.812 -4.359 1 95.75 415 PHE A CA 1
ATOM 3186 C C . PHE A 1 415 ? 9.281 -31.172 -3.434 1 95.75 415 PHE A C 1
ATOM 3188 O O . PHE A 1 415 ? 9.414 -32.031 -2.566 1 95.75 415 PHE A O 1
ATOM 3195 N N . ALA A 1 416 ? 8.117 -30.562 -3.559 1 96.69 416 ALA A N 1
ATOM 3196 C CA . ALA A 1 416 ? 7.023 -30.688 -2.6 1 96.69 416 ALA A CA 1
ATOM 3197 C C . ALA A 1 416 ? 6.297 -32.031 -2.764 1 96.69 416 ALA A C 1
ATOM 3199 O O . ALA A 1 416 ? 5.746 -32.562 -1.799 1 96.69 416 ALA A O 1
ATOM 3200 N N . GLY A 1 417 ? 6.234 -32.625 -4.012 1 95.94 417 GLY A N 1
ATOM 3201 C CA . GLY A 1 417 ? 5.641 -33.906 -4.25 1 95.94 417 GLY A CA 1
ATOM 3202 C C . GLY A 1 417 ? 4.141 -33.938 -4.016 1 95.94 417 GLY A C 1
ATOM 3203 O O . GLY A 1 417 ? 3.605 -34.906 -3.479 1 95.94 417 GLY A O 1
ATOM 3204 N N . LEU A 1 418 ? 3.43 -32.938 -4.426 1 97.31 418 LEU A N 1
ATOM 3205 C CA . LEU A 1 418 ? 2.002 -32.812 -4.16 1 97.31 418 LEU A CA 1
ATOM 3206 C C . LEU A 1 418 ? 1.186 -33.719 -5.055 1 97.31 418 LEU A C 1
ATOM 3208 O O . LEU A 1 418 ? 1.46 -33.844 -6.25 1 97.31 418 LEU A O 1
ATOM 3212 N N . ILE A 1 419 ? 0.112 -34.375 -4.535 1 97.19 419 ILE A N 1
ATOM 3213 C CA . ILE A 1 419 ? -0.589 -35.406 -5.297 1 97.19 419 ILE A CA 1
ATOM 3214 C C . ILE A 1 419 ? -2.064 -35.031 -5.43 1 97.19 419 ILE A C 1
ATOM 3216 O O . ILE A 1 419 ? -2.832 -35.75 -6.082 1 97.19 419 ILE A O 1
ATOM 3220 N N . HIS A 1 420 ? -2.484 -33.906 -4.801 1 96.56 420 HIS A N 1
ATOM 3221 C CA . HIS A 1 420 ? -3.896 -33.531 -4.82 1 96.56 420 HIS A CA 1
ATOM 3222 C C . HIS A 1 420 ? -4.121 -32.25 -5.586 1 96.56 420 HIS A C 1
ATOM 3224 O O . HIS A 1 420 ? -3.293 -31.344 -5.531 1 96.56 420 HIS A O 1
ATOM 3230 N N . ALA A 1 421 ? -5.281 -32.188 -6.293 1 95.06 421 ALA A N 1
ATOM 3231 C CA . ALA A 1 421 ? -5.688 -30.953 -6.938 1 95.06 421 ALA A CA 1
ATOM 3232 C C . ALA A 1 421 ? -5.848 -29.828 -5.914 1 95.06 421 ALA A C 1
ATOM 3234 O O . ALA A 1 421 ? -6.254 -30.078 -4.773 1 95.06 421 ALA A O 1
ATOM 3235 N N . GLU A 1 422 ? -5.535 -28.594 -6.305 1 95.75 422 GLU A N 1
ATOM 3236 C CA . GLU A 1 422 ? -5.805 -27.375 -5.539 1 95.75 422 GLU A CA 1
ATOM 3237 C C . GLU A 1 422 ? -5.062 -27.391 -4.207 1 95.75 422 GLU A C 1
ATOM 3239 O O . GLU A 1 422 ? -5.516 -26.781 -3.234 1 95.75 422 GLU A O 1
ATOM 3244 N N . SER A 1 423 ? -3.92 -28.109 -4.102 1 97.19 423 SER A N 1
ATOM 3245 C CA . SER A 1 423 ? -3.189 -28.25 -2.848 1 97.19 423 SER A CA 1
ATOM 3246 C C . SER A 1 423 ? -2.062 -27.234 -2.748 1 97.19 423 SER A C 1
ATOM 3248 O O . SER A 1 423 ? -1.371 -27.156 -1.73 1 97.19 423 SER A O 1
ATOM 3250 N N . TYR A 1 424 ? -1.946 -26.422 -3.76 1 97.5 424 TYR A N 1
ATOM 3251 C CA . TYR A 1 424 ? -0.81 -25.516 -3.768 1 97.5 424 TYR A CA 1
ATOM 3252 C C . TYR A 1 424 ? -1.125 -24.25 -4.574 1 97.5 424 TYR A C 1
ATOM 3254 O O . TYR A 1 424 ? -1.652 -24.344 -5.684 1 97.5 424 TYR A O 1
ATOM 3262 N N . TYR A 1 425 ? -0.79 -23.094 -4.016 1 97.56 425 TYR A N 1
ATOM 3263 C CA . TYR A 1 425 ? -0.891 -21.797 -4.668 1 97.56 425 TYR A CA 1
ATOM 3264 C C . TYR A 1 425 ? 0.388 -20.984 -4.477 1 97.56 425 TYR A C 1
ATOM 3266 O O . TYR A 1 425 ? 0.79 -20.703 -3.348 1 97.56 425 TYR A O 1
ATOM 3274 N N . GLN A 1 426 ? 1.055 -20.641 -5.551 1 96.25 426 GLN A N 1
ATOM 3275 C CA . GLN A 1 426 ? 2.227 -19.781 -5.527 1 96.25 426 GLN A CA 1
ATOM 3276 C C . GLN A 1 426 ? 1.825 -18.312 -5.629 1 96.25 426 GLN A C 1
ATOM 3278 O O . GLN A 1 426 ? 0.752 -17.984 -6.145 1 96.25 426 GLN A O 1
ATOM 3283 N N . GLU A 1 427 ? 2.678 -17.422 -5.102 1 95.56 427 GLU A N 1
ATOM 3284 C CA . GLU A 1 427 ? 2.451 -15.992 -5.293 1 95.56 427 GLU A CA 1
ATOM 3285 C C . GLU A 1 427 ? 2.324 -15.648 -6.773 1 95.56 427 GLU A C 1
ATOM 3287 O O . GLU A 1 427 ? 2.836 -16.375 -7.629 1 95.56 427 GLU A O 1
ATOM 3292 N N . ALA A 1 428 ? 1.645 -14.523 -7.043 1 95.5 428 ALA A N 1
ATOM 3293 C CA . ALA A 1 428 ? 1.515 -14.016 -8.406 1 95.5 428 ALA A CA 1
ATOM 3294 C C . ALA A 1 428 ? 2.885 -13.766 -9.031 1 95.5 428 ALA A C 1
ATOM 3296 O O . ALA A 1 428 ? 3.83 -13.383 -8.336 1 95.5 428 ALA A O 1
ATOM 3297 N N . LEU A 1 429 ? 2.936 -13.945 -10.312 1 93.88 429 LEU A N 1
ATOM 3298 C CA . LEU A 1 429 ? 4.188 -13.695 -11.023 1 93.88 429 LEU A CA 1
ATOM 3299 C C . LEU A 1 429 ? 4.57 -12.219 -10.938 1 93.88 429 LEU A C 1
ATOM 3301 O O . LEU A 1 429 ? 5.746 -11.875 -11.047 1 93.88 429 LEU A O 1
ATOM 3305 N N . ALA A 1 430 ? 3.568 -11.367 -10.711 1 93.44 430 ALA A N 1
ATOM 3306 C CA . ALA A 1 430 ? 3.859 -9.945 -10.531 1 93.44 430 ALA A CA 1
ATOM 3307 C C . ALA A 1 430 ? 4.809 -9.727 -9.352 1 93.44 430 ALA A C 1
ATOM 3309 O O . ALA A 1 430 ? 5.512 -8.719 -9.297 1 93.44 430 ALA A O 1
ATOM 3310 N N . GLY A 1 431 ? 4.723 -10.586 -8.445 1 92.44 431 GLY A N 1
ATOM 3311 C CA . GLY A 1 431 ? 5.719 -10.586 -7.387 1 92.44 431 GLY A CA 1
ATOM 3312 C C . GLY A 1 431 ? 5.461 -9.539 -6.324 1 92.44 431 GLY A C 1
ATOM 3313 O O . GLY A 1 431 ? 6.383 -9.117 -5.625 1 92.44 431 GLY A O 1
ATOM 3314 N N . GLY A 1 432 ? 4.25 -8.969 -6.281 1 95.12 432 GLY A N 1
ATOM 3315 C CA . GLY A 1 432 ? 3.93 -8.148 -5.121 1 95.12 432 GLY A CA 1
ATOM 3316 C C . GLY A 1 432 ? 3.943 -8.93 -3.82 1 95.12 432 GLY A C 1
ATOM 3317 O O . GLY A 1 432 ? 3.098 -9.797 -3.6 1 95.12 432 GLY A O 1
ATOM 3318 N N . LEU A 1 433 ? 4.832 -8.57 -2.951 1 96.44 433 LEU A N 1
ATOM 3319 C CA . LEU A 1 433 ? 5.051 -9.391 -1.763 1 96.44 433 LEU A CA 1
ATOM 3320 C C . LEU A 1 433 ? 4.02 -9.07 -0.687 1 96.44 433 LEU A C 1
ATOM 3322 O O . LEU A 1 433 ? 3.412 -8 -0.699 1 96.44 433 LEU A O 1
ATOM 3326 N N . GLY A 1 434 ? 3.799 -10.07 0.184 1 97.75 434 GLY A N 1
ATOM 3327 C CA . GLY A 1 434 ? 2.916 -9.93 1.331 1 97.75 434 GLY A CA 1
ATOM 3328 C C . GLY A 1 434 ? 1.52 -10.469 1.076 1 97.75 434 GLY A C 1
ATOM 3329 O O . GLY A 1 434 ? 0.593 -10.188 1.841 1 97.75 434 GLY A O 1
ATOM 3330 N N . GLU A 1 435 ? 1.339 -11.188 0.023 1 97.94 435 GLU A N 1
ATOM 3331 C CA . GLU A 1 435 ? -0.011 -11.602 -0.345 1 97.94 435 GLU A CA 1
ATOM 3332 C C . GLU A 1 435 ? -0.351 -12.969 0.25 1 97.94 435 GLU A C 1
ATOM 3334 O O . GLU A 1 435 ? -1.519 -13.258 0.513 1 97.94 435 GLU A O 1
ATOM 3339 N N . ALA A 1 436 ? 0.623 -13.852 0.523 1 98.56 436 ALA A N 1
ATOM 3340 C CA . ALA A 1 436 ? 0.352 -15.258 0.835 1 98.56 436 ALA A CA 1
ATOM 3341 C C . ALA A 1 436 ? -0.365 -15.391 2.176 1 98.56 436 ALA A C 1
ATOM 3343 O O . ALA A 1 436 ? -1.285 -16.203 2.314 1 98.56 436 ALA A O 1
ATOM 3344 N N . LEU A 1 437 ? 0.106 -14.648 3.15 1 98.81 437 LEU A N 1
ATOM 3345 C CA . LEU A 1 437 ? -0.493 -14.781 4.473 1 98.81 437 LEU A CA 1
ATOM 3346 C C . LEU A 1 437 ? -1.953 -14.344 4.457 1 98.81 437 LEU A C 1
ATOM 3348 O O . LEU A 1 437 ? -2.832 -15.078 4.91 1 98.81 437 LEU A O 1
ATOM 3352 N N . PRO A 1 438 ? -2.289 -13.18 3.908 1 98.81 438 PRO A N 1
ATOM 3353 C CA . PRO A 1 438 ? -3.709 -12.828 3.828 1 98.81 438 PRO A CA 1
ATOM 3354 C C . PRO A 1 438 ? -4.508 -13.789 2.951 1 98.81 438 PRO A C 1
ATOM 3356 O O . PRO A 1 438 ? -5.676 -14.062 3.234 1 98.81 438 PRO A O 1
ATOM 3359 N N . ILE A 1 439 ? -3.936 -14.297 1.86 1 98.88 439 ILE A N 1
ATOM 3360 C CA . ILE A 1 439 ? -4.617 -15.289 1.028 1 98.88 439 ILE A CA 1
ATOM 3361 C C . ILE A 1 439 ? -4.93 -16.531 1.854 1 98.88 439 ILE A C 1
ATOM 3363 O O . ILE A 1 439 ? -6.031 -17.078 1.773 1 98.88 439 ILE A O 1
ATOM 3367 N N . ALA A 1 440 ? -3.961 -16.969 2.67 1 98.94 440 ALA A N 1
ATOM 3368 C CA . ALA A 1 440 ? -4.168 -18.125 3.531 1 98.94 440 ALA A CA 1
ATOM 3369 C C . ALA A 1 440 ? -5.332 -17.906 4.492 1 98.94 440 ALA A C 1
ATOM 3371 O O . ALA A 1 440 ? -6.113 -18.812 4.762 1 98.94 440 ALA A O 1
ATOM 3372 N N . LEU A 1 441 ? -5.453 -16.672 5.023 1 98.94 441 LEU A N 1
ATOM 3373 C CA . LEU A 1 441 ? -6.559 -16.344 5.914 1 98.94 441 LEU A CA 1
ATOM 3374 C C . LEU A 1 441 ? -7.898 -16.469 5.195 1 98.94 441 LEU A C 1
ATOM 3376 O O . LEU A 1 441 ? -8.844 -17.047 5.734 1 98.94 441 LEU A O 1
ATOM 3380 N N . GLY A 1 442 ? -7.961 -15.898 3.965 1 98.88 442 GLY A N 1
ATOM 3381 C CA . GLY A 1 442 ? -9.172 -16.031 3.176 1 98.88 442 GLY A CA 1
ATOM 3382 C C . GLY A 1 442 ? -9.516 -17.484 2.854 1 98.88 442 GLY A C 1
ATOM 3383 O O . GLY A 1 442 ? -10.68 -17.875 2.895 1 98.88 442 GLY A O 1
ATOM 3384 N N . LEU A 1 443 ? -8.453 -18.25 2.527 1 98.81 443 LEU A N 1
ATOM 3385 C CA . LEU A 1 443 ? -8.641 -19.672 2.232 1 98.81 443 LEU A CA 1
ATOM 3386 C C . LEU A 1 443 ? -9.164 -20.422 3.455 1 98.81 443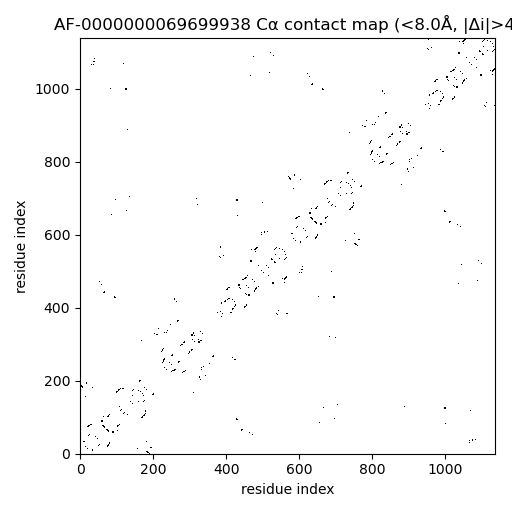 LEU A C 1
ATOM 3388 O O . LEU A 1 443 ? -10.031 -21.281 3.334 1 98.81 443 LEU A O 1
ATOM 3392 N N . GLN A 1 444 ? -8.641 -20.094 4.629 1 98.81 444 GLN A N 1
ATOM 3393 C CA . GLN A 1 444 ? -9.094 -20.719 5.867 1 98.81 444 GLN A CA 1
ATOM 3394 C C . GLN A 1 444 ? -10.547 -20.344 6.168 1 98.81 444 GLN A C 1
ATOM 3396 O O . GLN A 1 444 ? -11.312 -21.172 6.68 1 98.81 444 GLN A O 1
ATOM 3401 N N . LEU A 1 445 ? -10.898 -19.109 5.887 1 98.75 445 LEU A N 1
ATOM 3402 C CA . LEU A 1 445 ? -12.281 -18.672 6.055 1 98.75 445 LEU A CA 1
ATOM 3403 C C . LEU A 1 445 ? -13.219 -19.484 5.176 1 98.75 445 LEU A C 1
ATOM 3405 O O . LEU A 1 445 ? -14.328 -19.828 5.59 1 98.75 445 LEU A O 1
ATOM 3409 N N . ALA A 1 446 ? -12.758 -19.828 3.951 1 98.44 446 ALA A N 1
ATOM 3410 C CA . ALA A 1 446 ? -13.539 -20.609 2.988 1 98.44 446 ALA A CA 1
ATOM 3411 C C . ALA A 1 446 ? -13.555 -22.078 3.361 1 98.44 446 ALA A C 1
ATOM 3413 O O . ALA A 1 446 ? -14.539 -22.781 3.102 1 98.44 446 ALA A O 1
ATOM 3414 N N . ARG A 1 447 ? -12.383 -22.578 3.896 1 97.81 447 ARG A N 1
ATOM 3415 C CA . ARG A 1 447 ? -12.172 -23.984 4.215 1 97.81 447 ARG A CA 1
ATOM 3416 C C . ARG A 1 447 ? -11.812 -24.156 5.684 1 97.81 447 ARG A C 1
ATOM 3418 O O . ARG A 1 447 ? -10.703 -24.594 6.004 1 97.81 447 ARG A O 1
ATOM 3425 N N . ARG A 1 448 ? -12.742 -24.062 6.559 1 96.5 448 ARG A N 1
ATOM 3426 C CA . ARG A 1 448 ? -12.547 -23.875 7.992 1 96.5 448 ARG A CA 1
ATOM 3427 C C . ARG A 1 448 ? -11.961 -25.141 8.625 1 96.5 448 ARG A C 1
ATOM 3429 O O . ARG A 1 448 ? -11.234 -25.062 9.617 1 96.5 448 ARG A O 1
ATOM 3436 N N . GLU A 1 449 ? -12.195 -26.234 8.008 1 95.75 449 GLU A N 1
ATOM 3437 C CA . GLU A 1 449 ? -11.812 -27.5 8.641 1 95.75 449 GLU A CA 1
ATOM 3438 C C . GLU A 1 449 ? -10.508 -28.047 8.055 1 95.75 449 GLU A C 1
ATOM 3440 O O . GLU A 1 449 ? -9.961 -29.031 8.547 1 95.75 449 GLU A O 1
ATOM 3445 N N . GLU A 1 450 ? -9.969 -27.391 7.07 1 97.5 450 GLU A N 1
ATOM 3446 C CA . GLU A 1 450 ? -8.773 -27.875 6.391 1 97.5 450 GLU A CA 1
ATOM 3447 C C . GLU A 1 450 ? -7.516 -27.219 6.957 1 97.5 450 GLU A C 1
ATOM 3449 O O . GLU A 1 450 ? -7.59 -26.172 7.59 1 97.5 450 GLU A O 1
ATOM 3454 N N . LEU A 1 451 ? -6.414 -27.922 6.832 1 98.56 451 LEU A N 1
ATOM 3455 C CA . LEU A 1 451 ? -5.117 -27.344 7.156 1 98.56 451 LEU A CA 1
ATOM 3456 C C . LEU A 1 451 ? -4.664 -26.375 6.062 1 98.56 451 LEU A C 1
ATOM 3458 O O . LEU A 1 451 ? -4.48 -26.781 4.914 1 98.56 451 LEU A O 1
ATOM 3462 N N . ILE A 1 452 ? -4.613 -25.141 6.379 1 98.88 452 ILE A N 1
ATOM 3463 C CA . ILE A 1 452 ? -4.082 -24.125 5.461 1 98.88 452 ILE A CA 1
ATOM 3464 C C . ILE A 1 452 ? -2.689 -23.703 5.914 1 98.88 452 ILE A C 1
ATOM 3466 O O . ILE A 1 452 ? -2.494 -23.328 7.074 1 98.88 452 ILE A O 1
ATOM 3470 N N . ILE A 1 453 ? -1.693 -23.766 5.035 1 98.94 453 ILE A N 1
ATOM 3471 C CA . ILE A 1 453 ? -0.3 -23.453 5.336 1 98.94 453 ILE A CA 1
ATOM 3472 C C . ILE A 1 453 ? 0.14 -22.219 4.535 1 98.94 453 ILE A C 1
ATOM 3474 O O . ILE A 1 453 ? 0.11 -22.234 3.303 1 98.94 453 ILE A O 1
ATOM 3478 N N . ALA A 1 454 ? 0.438 -21.188 5.211 1 98.88 454 ALA A N 1
ATOM 3479 C CA . ALA A 1 454 ? 1.148 -20.062 4.586 1 98.88 454 ALA A CA 1
ATOM 3480 C C . ALA A 1 454 ? 2.66 -20.25 4.688 1 98.88 454 ALA A C 1
ATOM 3482 O O . ALA A 1 454 ? 3.236 -20.109 5.77 1 98.88 454 ALA A O 1
ATOM 3483 N N . ALA A 1 455 ? 3.311 -20.609 3.605 1 98.81 455 ALA A N 1
ATOM 3484 C CA . ALA A 1 455 ? 4.762 -20.75 3.541 1 98.81 455 ALA A CA 1
ATOM 3485 C C . ALA A 1 455 ? 5.414 -19.516 2.916 1 98.81 455 ALA A C 1
ATOM 3487 O O . ALA A 1 455 ? 5.434 -19.375 1.69 1 98.81 455 ALA A O 1
ATOM 3488 N N . VAL A 1 456 ? 6.012 -18.688 3.75 1 98.5 456 VAL A N 1
ATOM 3489 C CA . VAL A 1 456 ? 6.438 -17.375 3.275 1 98.5 456 VAL A CA 1
ATOM 3490 C C . VAL A 1 456 ? 7.902 -17.141 3.639 1 98.5 456 VAL A C 1
ATOM 3492 O O . VAL A 1 456 ? 8.398 -17.688 4.629 1 98.5 456 VAL A O 1
ATOM 3495 N N . GLY A 1 457 ? 8.633 -16.375 2.785 1 97.31 457 GLY A N 1
ATOM 3496 C CA . GLY A 1 457 ? 9.93 -15.867 3.203 1 97.31 457 GLY A CA 1
ATOM 3497 C C . GLY A 1 457 ? 9.828 -14.82 4.297 1 97.31 457 GLY A C 1
ATOM 3498 O O . GLY A 1 457 ? 8.766 -14.219 4.5 1 97.31 457 GLY A O 1
ATOM 3499 N N . ASP A 1 458 ? 10.984 -14.609 5 1 97 458 ASP A N 1
ATOM 3500 C CA . ASP A 1 458 ? 10.977 -13.625 6.078 1 97 458 ASP A CA 1
ATOM 3501 C C . ASP A 1 458 ? 10.633 -12.234 5.551 1 97 458 ASP A C 1
ATOM 3503 O O . ASP A 1 458 ? 9.859 -11.5 6.176 1 97 458 ASP A O 1
ATOM 3507 N N . GLY A 1 459 ? 11.172 -11.828 4.398 1 96.06 459 GLY A N 1
ATOM 3508 C CA . GLY A 1 459 ? 10.797 -10.562 3.787 1 96.06 459 GLY A CA 1
ATOM 3509 C C . GLY A 1 459 ? 9.32 -10.477 3.443 1 96.06 459 GLY A C 1
ATOM 3510 O O . GLY A 1 459 ? 8.664 -9.469 3.725 1 96.06 459 GLY A O 1
ATOM 3511 N N . SER A 1 460 ? 8.773 -11.57 2.838 1 97.06 460 SER A N 1
ATOM 3512 C CA . SER A 1 460 ? 7.367 -11.617 2.461 1 97.06 460 SER A CA 1
ATOM 3513 C C . SER A 1 460 ? 6.465 -11.523 3.686 1 97.06 460 SER A C 1
ATOM 3515 O O . SER A 1 460 ? 5.41 -10.883 3.643 1 97.06 460 SER A O 1
ATOM 3517 N N . TYR A 1 461 ? 6.906 -12.156 4.781 1 98.38 461 TYR A N 1
ATOM 3518 C CA . TYR A 1 461 ? 6.176 -12.094 6.043 1 98.38 461 TYR A CA 1
ATOM 3519 C C . TYR A 1 461 ? 6.066 -10.656 6.535 1 98.38 461 TYR A C 1
ATOM 3521 O O . TYR A 1 461 ? 4.984 -10.203 6.922 1 98.38 461 TYR A O 1
ATOM 3529 N N . LEU A 1 462 ? 7.141 -9.953 6.434 1 97.94 462 LEU A N 1
ATOM 3530 C CA . LEU A 1 462 ? 7.164 -8.57 6.879 1 97.94 462 LEU A CA 1
ATOM 3531 C C . LEU A 1 462 ? 6.34 -7.684 5.949 1 97.94 462 LEU A C 1
ATOM 3533 O O . LEU A 1 462 ? 5.641 -6.777 6.402 1 97.94 462 LEU A O 1
ATOM 3537 N N . PHE A 1 463 ? 6.324 -8.023 4.68 1 97.81 463 PHE A N 1
ATOM 3538 C CA . PHE A 1 463 ? 5.555 -7.262 3.703 1 97.81 463 PHE A CA 1
ATOM 3539 C C . PHE A 1 463 ? 4.062 -7.383 3.98 1 97.81 463 PHE A C 1
ATOM 3541 O O . PHE A 1 463 ? 3.295 -6.465 3.68 1 97.81 463 PHE A O 1
ATOM 3548 N N . ALA A 1 464 ? 3.621 -8.445 4.586 1 98.38 464 ALA A N 1
ATOM 3549 C CA . ALA A 1 464 ? 2.203 -8.773 4.73 1 98.38 464 ALA A CA 1
ATOM 3550 C C . ALA A 1 464 ? 1.568 -7.969 5.863 1 98.38 464 ALA A C 1
ATOM 3552 O O . ALA A 1 464 ? 0.353 -8.023 6.062 1 98.38 464 ALA A O 1
ATOM 3553 N N . ASN A 1 465 ? 2.355 -7.137 6.566 1 98.56 465 ASN A N 1
ATOM 3554 C CA . ASN A 1 465 ? 1.871 -6.551 7.812 1 98.56 465 ASN A CA 1
ATOM 3555 C C . ASN A 1 465 ? 1.359 -7.621 8.773 1 98.56 465 ASN A C 1
ATOM 3557 O O . ASN A 1 465 ? 0.164 -7.68 9.062 1 98.56 465 ASN A O 1
ATOM 3561 N N . PRO A 1 466 ? 2.33 -8.391 9.352 1 98.62 466 PRO A N 1
ATOM 3562 C CA . PRO A 1 466 ? 1.942 -9.578 10.109 1 98.62 466 PRO A CA 1
ATOM 3563 C C . PRO A 1 466 ? 1.112 -9.25 11.344 1 98.62 466 PRO A C 1
ATOM 3565 O O . PRO A 1 466 ? 0.267 -10.047 11.758 1 98.62 466 PRO A O 1
ATOM 3568 N N . ALA A 1 467 ? 1.311 -8.062 11.961 1 98.38 467 ALA A N 1
ATOM 3569 C CA . ALA A 1 467 ? 0.489 -7.68 13.102 1 98.38 467 ALA A CA 1
ATOM 3570 C C . ALA A 1 467 ? -0.993 -7.68 12.742 1 98.38 467 ALA A C 1
ATOM 3572 O O . ALA A 1 467 ? -1.822 -8.203 13.484 1 98.38 467 ALA A O 1
ATOM 3573 N N . VAL A 1 468 ? -1.329 -7.148 11.594 1 98.38 468 VAL A N 1
ATOM 3574 C CA . VAL A 1 468 ? -2.699 -7.074 11.102 1 98.38 468 VAL A CA 1
ATOM 3575 C C . VAL A 1 468 ? -3.213 -8.477 10.789 1 98.38 468 VAL A C 1
ATOM 3577 O O . VAL A 1 468 ? -4.336 -8.828 11.156 1 98.38 468 VAL A O 1
ATOM 3580 N N . CYS A 1 469 ? -2.406 -9.258 10.094 1 98.75 469 CYS A N 1
ATOM 3581 C CA . CYS A 1 469 ? -2.826 -10.586 9.672 1 98.75 469 CYS A CA 1
ATOM 3582 C C . CYS A 1 469 ? -3.1 -11.477 10.875 1 98.75 469 CYS A C 1
ATOM 3584 O O . CYS A 1 469 ? -4.121 -12.164 10.93 1 98.75 469 CYS A O 1
ATOM 3586 N N . HIS A 1 470 ? -2.186 -11.477 11.867 1 98.69 470 HIS A N 1
ATOM 3587 C CA . HIS A 1 470 ? -2.391 -12.289 13.062 1 98.69 470 HIS A CA 1
ATOM 3588 C C . HIS A 1 470 ? -3.615 -11.82 13.844 1 98.69 470 HIS A C 1
ATOM 3590 O O . HIS A 1 470 ? -4.324 -12.633 14.438 1 98.69 470 HIS A O 1
ATOM 3596 N N . HIS A 1 471 ? -3.85 -10.516 13.844 1 98.25 471 HIS A N 1
ATOM 3597 C CA . HIS A 1 471 ? -5.023 -9.977 14.516 1 98.25 471 HIS A CA 1
ATOM 3598 C C . HIS A 1 471 ? -6.312 -10.492 13.883 1 98.25 471 HIS A C 1
ATOM 3600 O O . HIS A 1 471 ? -7.23 -10.914 14.586 1 98.25 471 HIS A O 1
ATOM 3606 N N . ILE A 1 472 ? -6.371 -10.453 12.555 1 98.31 472 ILE A N 1
ATOM 3607 C CA . ILE A 1 472 ? -7.539 -10.953 11.836 1 98.31 472 ILE A CA 1
ATOM 3608 C C . ILE A 1 472 ? -7.738 -12.438 12.148 1 98.31 472 ILE A C 1
ATOM 3610 O O . ILE A 1 472 ? -8.867 -12.875 12.406 1 98.31 472 ILE A O 1
ATOM 3614 N N . ALA A 1 473 ? -6.641 -13.203 12.125 1 98.56 473 ALA A N 1
ATOM 3615 C CA . ALA A 1 473 ? -6.719 -14.633 12.398 1 98.56 473 ALA A CA 1
ATOM 3616 C C . ALA A 1 473 ? -7.336 -14.898 13.773 1 98.56 473 ALA A C 1
ATOM 3618 O O . ALA A 1 473 ? -8.18 -15.789 13.922 1 98.56 473 ALA A O 1
ATOM 3619 N N . GLU A 1 474 ? -6.902 -14.117 14.742 1 97.56 474 GLU A N 1
ATOM 3620 C CA . GLU A 1 474 ? -7.418 -14.289 16.094 1 97.56 474 GLU A CA 1
ATOM 3621 C C . GLU A 1 474 ? -8.906 -13.945 16.172 1 97.56 474 GLU A C 1
ATOM 3623 O O . GLU A 1 474 ? -9.703 -14.734 16.672 1 97.56 474 GLU A O 1
ATOM 3628 N N . VAL A 1 475 ? -9.273 -12.75 15.672 1 96.56 475 VAL A N 1
ATOM 3629 C CA . VAL A 1 475 ? -10.625 -12.219 15.789 1 96.56 475 VAL A CA 1
ATOM 3630 C C . VAL A 1 475 ? -11.602 -13.125 15.055 1 96.56 475 VAL A C 1
ATOM 3632 O O . VAL A 1 475 ? -12.711 -13.367 15.539 1 96.56 475 VAL A O 1
ATOM 3635 N N . MET A 1 476 ? -11.188 -13.656 13.938 1 97.25 476 MET A N 1
ATOM 3636 C CA . MET A 1 476 ? -12.086 -14.461 13.109 1 97.25 476 MET A CA 1
ATOM 3637 C C . MET A 1 476 ? -11.914 -15.953 13.406 1 97.25 476 MET A C 1
ATOM 3639 O O . MET A 1 476 ? -12.594 -16.781 12.82 1 97.25 476 MET A O 1
ATOM 3643 N N . LYS A 1 477 ? -11 -16.312 14.289 1 96.94 477 LYS A N 1
ATOM 3644 C CA . LYS A 1 477 ? -10.727 -17.703 14.664 1 96.94 477 LYS A CA 1
ATOM 3645 C C . LYS A 1 477 ? -10.336 -18.531 13.445 1 96.94 477 LYS A C 1
ATOM 3647 O O . LYS A 1 477 ? -10.938 -19.578 13.18 1 96.94 477 LYS A O 1
ATOM 3652 N N . LEU A 1 478 ? -9.336 -18.031 12.758 1 98.38 478 LEU A N 1
ATOM 3653 C CA . LEU A 1 478 ? -8.789 -18.703 11.586 1 98.38 478 LEU A CA 1
ATOM 3654 C C . LEU A 1 478 ? -7.438 -19.328 11.898 1 98.38 478 LEU A C 1
ATOM 3656 O O . LEU A 1 478 ? -6.398 -18.688 11.734 1 98.38 478 LEU A O 1
ATOM 3660 N N . PRO A 1 479 ? -7.387 -20.547 12.281 1 98.12 479 PRO A N 1
ATOM 3661 C CA . PRO A 1 479 ? -6.125 -21.188 12.672 1 98.12 479 PRO A CA 1
ATOM 3662 C C . PRO A 1 479 ? -5.293 -21.625 11.469 1 98.12 479 PRO A C 1
ATOM 3664 O O . PRO A 1 479 ? -5.48 -22.734 10.953 1 98.12 479 PRO A O 1
ATOM 3667 N N . VAL A 1 480 ? -4.324 -20.828 11.039 1 98.69 480 VAL A N 1
ATOM 3668 C CA . VAL A 1 480 ? -3.447 -21.141 9.906 1 98.69 480 VAL A CA 1
ATOM 3669 C C . VAL A 1 480 ? -2.059 -21.516 10.422 1 98.69 480 VAL A C 1
ATOM 3671 O O . VAL A 1 480 ? -1.652 -21.078 11.508 1 98.69 480 VAL A O 1
ATOM 3674 N N . LEU A 1 481 ? -1.384 -22.359 9.719 1 98.94 481 LEU A N 1
ATOM 3675 C CA . LEU A 1 481 ? 0.037 -22.625 9.93 1 98.94 481 LEU A CA 1
ATOM 3676 C C . LEU A 1 481 ? 0.89 -21.656 9.117 1 98.94 481 LEU A C 1
ATOM 3678 O O . LEU A 1 481 ? 0.835 -21.656 7.883 1 98.94 481 LEU A O 1
ATOM 3682 N N . VAL A 1 482 ? 1.604 -20.812 9.805 1 98.94 482 VAL A N 1
ATOM 3683 C CA . VAL A 1 482 ? 2.506 -19.875 9.141 1 98.94 482 VAL A CA 1
ATOM 3684 C C . VAL A 1 482 ? 3.943 -20.391 9.234 1 98.94 482 VAL A C 1
ATOM 3686 O O . VAL A 1 482 ? 4.512 -20.469 10.328 1 98.94 482 VAL A O 1
ATOM 3689 N N . VAL A 1 483 ? 4.508 -20.75 8.109 1 98.94 483 VAL A N 1
ATOM 3690 C CA . VAL A 1 483 ? 5.895 -21.219 8.055 1 98.94 483 VAL A CA 1
ATOM 3691 C C . VAL A 1 483 ? 6.766 -20.125 7.414 1 98.94 483 VAL A C 1
ATOM 3693 O O . VAL A 1 483 ? 6.598 -19.812 6.238 1 98.94 483 VAL A O 1
ATOM 3696 N N . VAL A 1 484 ? 7.68 -19.578 8.188 1 98.75 484 VAL A N 1
ATOM 3697 C CA . VAL A 1 484 ? 8.547 -18.516 7.691 1 98.75 484 VAL A CA 1
ATOM 3698 C C . VAL A 1 484 ? 9.938 -19.078 7.391 1 98.75 484 VAL A C 1
ATOM 3700 O O . VAL A 1 484 ? 10.656 -19.484 8.305 1 98.75 484 VAL A O 1
ATOM 3703 N N . GLY A 1 485 ? 10.227 -19.188 6.051 1 98.25 485 GLY A N 1
ATOM 3704 C CA . GLY A 1 485 ? 11.609 -19.453 5.676 1 98.25 485 GLY A CA 1
ATOM 3705 C C . GLY A 1 485 ? 12.516 -18.25 5.879 1 98.25 485 GLY A C 1
ATOM 3706 O O . GLY A 1 485 ? 12.547 -17.344 5.043 1 98.25 485 GLY A O 1
ATOM 3707 N N . ASN A 1 486 ? 13.328 -18.266 6.965 1 97.31 486 ASN A N 1
ATOM 3708 C CA . ASN A 1 486 ? 14.094 -17.109 7.418 1 97.31 486 ASN A CA 1
ATOM 3709 C C . ASN A 1 486 ? 15.547 -17.203 6.965 1 97.31 486 ASN A C 1
ATOM 3711 O O . ASN A 1 486 ? 16.344 -17.969 7.527 1 97.31 486 ASN A O 1
ATOM 3715 N N . ASN A 1 487 ? 15.891 -16.453 5.93 1 93.56 487 ASN A N 1
ATOM 3716 C CA . ASN A 1 487 ? 17.281 -16.391 5.504 1 93.56 487 ASN A CA 1
ATOM 3717 C C . ASN A 1 487 ? 17.875 -15.008 5.77 1 93.56 487 ASN A C 1
ATOM 3719 O O . ASN A 1 487 ? 18.938 -14.672 5.25 1 93.56 487 ASN A O 1
ATOM 3723 N N . GLY A 1 488 ? 17.156 -14.133 6.422 1 92 488 GLY A N 1
ATOM 3724 C CA . GLY A 1 488 ? 17.656 -12.859 6.914 1 92 488 GLY A CA 1
ATOM 3725 C C . GLY A 1 488 ? 17.734 -11.797 5.836 1 92 488 GLY A C 1
ATOM 3726 O O . GLY A 1 488 ? 18.531 -10.859 5.941 1 92 488 GLY A O 1
ATOM 3727 N N . GLY A 1 489 ? 16.984 -11.891 4.805 1 91.56 489 GLY A N 1
ATOM 3728 C CA . GLY A 1 489 ? 17.031 -10.898 3.74 1 91.56 489 GLY A CA 1
ATOM 3729 C C . GLY A 1 489 ? 16.359 -11.359 2.467 1 91.56 489 GLY A C 1
ATOM 3730 O O . GLY A 1 489 ? 15.484 -12.234 2.502 1 91.56 489 GLY A O 1
ATOM 3731 N N . TRP A 1 490 ? 16.688 -10.586 1.382 1 91.06 490 TRP A N 1
ATOM 3732 C CA . TRP A 1 490 ? 16.078 -10.875 0.085 1 91.06 490 TRP A CA 1
ATOM 3733 C C . TRP A 1 490 ? 17.031 -11.672 -0.795 1 91.06 490 TRP A C 1
ATOM 3735 O O . TRP A 1 490 ? 17.781 -11.102 -1.589 1 91.06 490 TRP A O 1
ATOM 3745 N N . GLY A 1 491 ? 16.844 -12.992 -0.726 1 88.94 491 GLY A N 1
ATOM 3746 C CA . GLY A 1 491 ? 17.688 -13.891 -1.506 1 88.94 491 GLY A CA 1
ATOM 3747 C C . GLY A 1 491 ? 17.516 -13.711 -3.004 1 88.94 491 GLY A C 1
ATOM 3748 O O . GLY A 1 491 ? 18.484 -13.844 -3.764 1 88.94 491 GLY A O 1
ATOM 3749 N N . ALA A 1 492 ? 16.328 -13.375 -3.395 1 87.31 492 ALA A N 1
ATOM 3750 C CA . ALA A 1 492 ? 16.031 -13.195 -4.816 1 87.31 492 ALA A CA 1
ATOM 3751 C C . ALA A 1 492 ? 16.812 -12.016 -5.391 1 87.31 492 ALA A C 1
ATOM 3753 O O . ALA A 1 492 ? 17.312 -12.086 -6.512 1 87.31 492 ALA A O 1
ATOM 3754 N N . VAL A 1 493 ? 16.938 -10.992 -4.652 1 90.69 493 VAL A N 1
ATOM 3755 C CA . VAL A 1 493 ? 17.641 -9.797 -5.102 1 90.69 493 VAL A CA 1
ATOM 3756 C C . VAL A 1 493 ? 19.141 -10.07 -5.133 1 90.69 493 VAL A C 1
ATOM 3758 O O . VAL A 1 493 ? 19.828 -9.703 -6.09 1 90.69 493 VAL A O 1
ATOM 3761 N N . ALA A 1 494 ? 19.656 -10.711 -4.137 1 92.62 494 ALA A N 1
ATOM 3762 C CA . ALA A 1 494 ? 21.062 -11.078 -4.09 1 92.62 494 ALA A CA 1
ATOM 3763 C C . ALA A 1 494 ? 21.438 -11.977 -5.262 1 92.62 494 ALA A C 1
ATOM 3765 O O . ALA A 1 494 ? 22.438 -11.727 -5.949 1 92.62 494 ALA A O 1
ATOM 3766 N N . GLY A 1 495 ? 20.594 -13.008 -5.473 1 91.12 495 GLY A N 1
ATOM 3767 C CA . GLY A 1 495 ? 20.828 -13.914 -6.586 1 91.12 495 GLY A CA 1
ATOM 3768 C C . GLY A 1 495 ? 20.766 -13.227 -7.938 1 91.12 495 GLY A C 1
ATOM 3769 O O . GLY A 1 495 ? 21.562 -13.508 -8.82 1 91.12 495 GLY A O 1
ATOM 3770 N N . GLY A 1 496 ? 19.797 -12.297 -8.07 1 90.81 496 GLY A N 1
ATOM 3771 C CA . GLY A 1 496 ? 19.672 -11.555 -9.32 1 90.81 496 GLY A CA 1
ATOM 3772 C C . GLY A 1 496 ? 20.859 -10.648 -9.594 1 90.81 496 GLY A C 1
ATOM 3773 O O . GLY A 1 496 ? 21.281 -10.516 -10.742 1 90.81 496 GLY A O 1
ATOM 3774 N N . THR A 1 497 ? 21.359 -10.062 -8.531 1 94.56 497 THR A N 1
ATOM 3775 C CA . THR A 1 497 ? 22.531 -9.195 -8.672 1 94.56 497 THR A CA 1
ATOM 3776 C C . THR A 1 497 ? 23.75 -10 -9.086 1 94.56 497 THR A C 1
ATOM 3778 O O . THR A 1 497 ? 24.484 -9.609 -10 1 94.56 497 THR A O 1
ATOM 3781 N N . LYS A 1 498 ? 23.906 -11.148 -8.508 1 94.38 498 LYS A N 1
ATOM 3782 C CA . LYS A 1 498 ? 25.031 -12.023 -8.859 1 94.38 498 LYS A CA 1
ATOM 3783 C C . LYS A 1 498 ? 24.891 -12.547 -10.281 1 94.38 498 LYS A C 1
ATOM 3785 O O . LYS A 1 498 ? 25.891 -12.703 -10.984 1 94.38 498 LYS A O 1
ATOM 3790 N N . ALA A 1 499 ? 23.688 -12.805 -10.648 1 91.62 499 ALA A N 1
ATOM 3791 C CA . ALA A 1 499 ? 23.453 -13.336 -11.992 1 91.62 499 ALA A CA 1
ATOM 3792 C C . ALA A 1 499 ? 23.766 -12.297 -13.062 1 91.62 499 ALA A C 1
ATOM 3794 O O . ALA A 1 499 ? 24.328 -12.625 -14.109 1 91.62 499 ALA A O 1
ATOM 3795 N N . LEU A 1 500 ? 23.391 -11.078 -12.828 1 93.69 500 LEU A N 1
ATOM 3796 C CA . LEU A 1 500 ? 23.609 -10.023 -13.812 1 93.69 500 LEU A CA 1
ATOM 3797 C C . LEU A 1 500 ? 25.078 -9.594 -13.828 1 93.69 500 LEU A C 1
ATOM 3799 O O . LEU A 1 500 ? 25.625 -9.258 -14.883 1 93.69 500 LEU A O 1
ATOM 3803 N N . TYR A 1 501 ? 25.703 -9.547 -12.641 1 96.31 501 TYR A N 1
ATOM 3804 C CA . TYR A 1 501 ? 27.094 -9.148 -12.484 1 96.31 501 TYR A CA 1
ATOM 3805 C C . TYR A 1 501 ? 27.906 -10.227 -11.766 1 96.31 501 TYR A C 1
ATOM 3807 O O . TYR A 1 501 ? 28.422 -10 -10.672 1 96.31 501 TYR A O 1
ATOM 3815 N N . PRO A 1 502 ? 28.188 -11.305 -12.43 1 95.31 502 PRO A N 1
ATOM 3816 C CA . PRO A 1 502 ? 28.844 -12.422 -11.758 1 95.31 502 PRO A CA 1
ATOM 3817 C C . PRO A 1 502 ? 30.25 -12.086 -11.289 1 95.31 502 PRO A C 1
ATOM 3819 O O . PRO A 1 502 ? 30.734 -12.648 -10.305 1 95.31 502 PRO A O 1
ATOM 3822 N N . ASP A 1 503 ? 30.922 -11.156 -11.93 1 96.31 503 ASP A N 1
ATOM 3823 C CA . ASP A 1 503 ? 32.281 -10.773 -11.57 1 96.31 503 ASP A CA 1
ATOM 3824 C C . ASP A 1 503 ? 32.344 -9.32 -11.094 1 96.31 503 ASP A C 1
ATOM 3826 O O . ASP A 1 503 ? 33.406 -8.68 -11.172 1 96.31 503 ASP A O 1
ATOM 3830 N N . GLY A 1 504 ? 31.188 -8.844 -10.672 1 96.88 504 GLY A N 1
ATOM 3831 C CA . GLY A 1 504 ? 31.109 -7.449 -10.273 1 96.88 504 GLY A CA 1
ATOM 3832 C C . GLY A 1 504 ? 31.562 -7.211 -8.844 1 96.88 504 GLY A C 1
ATOM 3833 O O . GLY A 1 504 ? 31.953 -8.148 -8.148 1 96.88 504 GLY A O 1
ATOM 3834 N N . TYR A 1 505 ? 31.547 -5.914 -8.461 1 97.5 505 TYR A N 1
ATOM 3835 C CA . TYR A 1 505 ? 31.938 -5.508 -7.117 1 97.5 505 TYR A CA 1
ATOM 3836 C C . TYR A 1 505 ? 30.969 -6.051 -6.074 1 97.5 505 TYR A C 1
ATOM 3838 O O . TYR A 1 505 ? 31.391 -6.473 -4.992 1 97.5 505 TYR A O 1
ATOM 3846 N N . ALA A 1 506 ? 29.719 -6.074 -6.406 1 96.5 506 ALA A N 1
ATOM 3847 C CA . ALA A 1 506 ? 28.703 -6.562 -5.48 1 96.5 506 ALA A CA 1
ATOM 3848 C C . ALA A 1 506 ? 28.875 -8.055 -5.203 1 96.5 506 ALA A C 1
ATOM 3850 O O . ALA A 1 506 ? 28.734 -8.5 -4.066 1 96.5 506 ALA A O 1
ATOM 3851 N N . ALA A 1 507 ? 29.125 -8.758 -6.285 1 94.94 507 ALA A N 1
ATOM 3852 C CA . ALA A 1 507 ? 29.297 -10.211 -6.168 1 94.94 507 ALA A CA 1
ATOM 3853 C C . ALA A 1 507 ? 30.5 -10.555 -5.305 1 94.94 507 ALA A C 1
ATOM 3855 O O . ALA A 1 507 ? 30.547 -11.617 -4.676 1 94.94 507 ALA A O 1
ATOM 3856 N N . ARG A 1 508 ? 31.5 -9.648 -5.219 1 93.44 508 ARG A N 1
ATOM 3857 C CA . ARG A 1 508 ? 32.75 -9.883 -4.488 1 93.44 508 ARG A CA 1
ATOM 3858 C C . ARG A 1 508 ? 32.625 -9.391 -3.049 1 93.44 508 ARG A C 1
ATOM 3860 O O . ARG A 1 508 ? 33.5 -9.711 -2.215 1 93.44 508 ARG A O 1
ATOM 3867 N N . ALA A 1 509 ? 31.594 -8.711 -2.768 1 91.88 509 ALA A N 1
ATOM 3868 C CA . ALA A 1 509 ? 31.406 -8.195 -1.415 1 91.88 509 ALA A CA 1
ATOM 3869 C C . ALA A 1 509 ? 31 -9.305 -0.452 1 91.88 509 ALA A C 1
ATOM 3871 O O . ALA A 1 509 ? 30.547 -10.367 -0.878 1 91.88 509 ALA A O 1
ATOM 3872 N N . GLU A 1 510 ? 31.281 -9.086 0.855 1 87.75 510 GLU A N 1
ATOM 3873 C CA . GLU A 1 510 ? 30.875 -10.055 1.872 1 87.75 510 GLU A CA 1
ATOM 3874 C C . GLU A 1 510 ? 29.375 -10.305 1.829 1 87.75 510 GLU A C 1
ATOM 3876 O O . GLU A 1 510 ? 28.922 -11.445 1.974 1 87.75 510 GLU A O 1
ATOM 3881 N N . THR A 1 511 ? 28.625 -9.266 1.727 1 90.44 511 THR A N 1
ATOM 3882 C CA . THR A 1 511 ? 27.172 -9.289 1.535 1 90.44 511 THR A CA 1
ATOM 3883 C C . THR A 1 511 ? 26.766 -8.367 0.389 1 90.44 511 THR A C 1
ATOM 3885 O O . THR A 1 511 ? 27.266 -7.25 0.273 1 90.44 511 THR A O 1
ATOM 3888 N N . ILE A 1 512 ? 25.938 -8.977 -0.497 1 93 512 ILE A N 1
ATOM 3889 C CA . ILE A 1 512 ? 25.438 -8.125 -1.569 1 93 512 ILE A CA 1
ATOM 3890 C C . ILE A 1 512 ? 24.703 -6.93 -0.973 1 93 512 ILE A C 1
ATOM 3892 O O . ILE A 1 512 ? 23.75 -7.098 -0.204 1 93 512 ILE A O 1
ATOM 3896 N N . PRO A 1 513 ? 25.062 -5.766 -1.34 1 93 513 PRO A N 1
ATOM 3897 C CA . PRO A 1 513 ? 24.453 -4.574 -0.736 1 93 513 PRO A CA 1
ATOM 3898 C C . PRO A 1 513 ? 22.938 -4.523 -0.919 1 93 513 PRO A C 1
ATOM 3900 O O . PRO A 1 513 ? 22.422 -4.969 -1.947 1 93 513 PRO A O 1
ATOM 3903 N N . ALA A 1 514 ? 22.234 -3.967 0.111 1 92.56 514 ALA A N 1
ATOM 3904 C CA . ALA A 1 514 ? 20.812 -3.635 0.105 1 92.56 514 ALA A CA 1
ATOM 3905 C C . ALA A 1 514 ? 19.953 -4.895 0.07 1 92.56 514 ALA A C 1
ATOM 3907 O O . ALA A 1 514 ? 18.797 -4.848 -0.333 1 92.56 514 ALA A O 1
ATOM 3908 N N . THR A 1 515 ? 20.5 -6.09 0.474 1 92.75 515 THR A N 1
ATOM 3909 C CA . THR A 1 515 ? 19.719 -7.312 0.324 1 92.75 515 THR A CA 1
ATOM 3910 C C . THR A 1 515 ? 19.578 -8.031 1.662 1 92.75 515 THR A C 1
ATOM 3912 O O . THR A 1 515 ? 18.844 -9.008 1.773 1 92.75 515 THR A O 1
ATOM 3915 N N . ALA A 1 516 ? 20.297 -7.617 2.652 1 90.38 516 ALA A N 1
ATOM 3916 C CA . ALA A 1 516 ? 20.312 -8.312 3.936 1 90.38 516 ALA A CA 1
ATOM 3917 C C . ALA A 1 516 ? 19.719 -7.441 5.039 1 90.38 516 ALA A C 1
ATOM 3919 O O . ALA A 1 516 ? 19.953 -6.23 5.07 1 90.38 516 ALA A O 1
ATOM 3920 N N . PHE A 1 517 ? 18.953 -8.242 5.879 1 89.06 517 PHE A N 1
ATOM 3921 C CA . PHE A 1 517 ? 18.531 -7.59 7.113 1 89.06 517 PHE A CA 1
ATOM 3922 C C . PHE A 1 517 ? 19.609 -7.684 8.18 1 89.06 517 PHE A C 1
ATOM 3924 O O . PHE A 1 517 ? 20.297 -8.703 8.281 1 89.06 517 PHE A O 1
ATOM 3931 N N . THR A 1 518 ? 20.094 -6.727 8.742 1 85.38 518 THR A N 1
ATOM 3932 C CA . THR A 1 518 ? 21.109 -6.801 9.781 1 85.38 518 THR A CA 1
ATOM 3933 C C . THR A 1 518 ? 20.703 -7.797 10.867 1 85.38 518 THR A C 1
ATOM 3935 O O . THR A 1 518 ? 21.516 -8.602 11.32 1 85.38 518 THR A O 1
ATOM 3938 N N . THR A 1 519 ? 19.469 -7.828 11.258 1 90 519 THR A N 1
ATOM 3939 C CA . THR A 1 519 ? 18.844 -8.766 12.18 1 90 519 THR A CA 1
ATOM 3940 C C . THR A 1 519 ? 17.406 -9.07 11.75 1 90 519 THR A C 1
ATOM 3942 O O . THR A 1 519 ? 16.828 -8.336 10.945 1 90 519 THR A O 1
ATOM 3945 N N . SER A 1 520 ? 16.984 -10.18 12.211 1 93.12 520 SER A N 1
ATOM 3946 C CA . SER A 1 520 ? 15.562 -10.477 12.016 1 93.12 520 SER A CA 1
ATOM 3947 C C . SER A 1 520 ? 14.75 -10.086 13.242 1 93.12 520 SER A C 1
ATOM 3949 O O . SER A 1 520 ? 15.203 -10.25 14.375 1 93.12 520 SER A O 1
ATOM 3951 N N . PRO A 1 521 ? 13.547 -9.539 12.992 1 96.69 521 PRO A N 1
ATOM 3952 C CA . PRO A 1 521 ? 12.656 -9.391 14.141 1 96.69 521 PRO A CA 1
ATOM 3953 C C . PRO A 1 521 ? 12.336 -10.719 14.82 1 96.69 521 PRO A C 1
ATOM 3955 O O . PRO A 1 521 ? 12.523 -11.781 14.211 1 96.69 521 PRO A O 1
ATOM 3958 N N . ASP A 1 522 ? 11.922 -10.68 16.062 1 98.06 522 ASP A N 1
ATOM 3959 C CA . ASP A 1 522 ? 11.383 -11.852 16.734 1 98.06 522 ASP A CA 1
ATOM 3960 C C . ASP A 1 522 ? 9.977 -12.18 16.234 1 98.06 522 ASP A C 1
ATOM 3962 O O . ASP A 1 522 ? 8.984 -11.672 16.781 1 98.06 522 ASP A O 1
ATOM 3966 N N . PHE A 1 523 ? 9.953 -13.102 15.281 1 98.38 523 PHE A N 1
ATOM 3967 C CA . PHE A 1 523 ? 8.688 -13.43 14.648 1 98.38 523 PHE A CA 1
ATOM 3968 C C . PHE A 1 523 ? 7.727 -14.07 15.648 1 98.38 523 PHE A C 1
ATOM 3970 O O . PHE A 1 523 ? 6.508 -13.93 15.523 1 98.38 523 PHE A O 1
ATOM 3977 N N . ALA A 1 524 ? 8.258 -14.773 16.625 1 98.44 524 ALA A N 1
ATOM 3978 C CA . ALA A 1 524 ? 7.426 -15.367 17.656 1 98.44 524 ALA A CA 1
ATOM 3979 C C . ALA A 1 524 ? 6.684 -14.297 18.453 1 98.44 524 ALA A C 1
ATOM 3981 O O . ALA A 1 524 ? 5.512 -14.469 18.797 1 98.44 524 ALA A O 1
ATOM 3982 N N . ALA A 1 525 ? 7.398 -13.227 18.734 1 98.5 525 ALA A N 1
ATOM 3983 C CA . ALA A 1 525 ? 6.777 -12.117 19.469 1 98.5 525 ALA A CA 1
ATOM 3984 C C . ALA A 1 525 ? 5.652 -11.492 18.641 1 98.5 525 ALA A C 1
ATOM 3986 O O . ALA A 1 525 ? 4.598 -11.148 19.188 1 98.5 525 ALA A O 1
ATOM 3987 N N . ILE A 1 526 ? 5.863 -11.328 17.375 1 98.62 526 ILE A N 1
ATOM 3988 C CA . ILE A 1 526 ? 4.844 -10.766 16.5 1 98.62 526 ILE A CA 1
ATOM 3989 C C . ILE A 1 526 ? 3.611 -11.664 16.5 1 98.62 526 ILE A C 1
ATOM 3991 O O . ILE A 1 526 ? 2.482 -11.188 16.641 1 98.62 526 ILE A O 1
ATOM 3995 N N . ALA A 1 527 ? 3.842 -12.969 16.328 1 98.62 527 ALA A N 1
ATOM 3996 C CA . ALA A 1 527 ? 2.74 -13.93 16.328 1 98.62 527 ALA A CA 1
ATOM 3997 C C . ALA A 1 527 ? 1.991 -13.914 17.656 1 98.62 527 ALA A C 1
ATOM 3999 O O . ALA A 1 527 ? 0.76 -13.969 17.672 1 98.62 527 ALA A O 1
ATOM 4000 N N . ALA A 1 528 ? 2.721 -13.789 18.719 1 97.81 528 ALA A N 1
ATOM 4001 C CA . ALA A 1 528 ? 2.15 -13.836 20.062 1 97.81 528 ALA A CA 1
ATOM 4002 C C . ALA A 1 528 ? 1.276 -12.609 20.328 1 97.81 528 ALA A C 1
ATOM 4004 O O . ALA A 1 528 ? 0.412 -12.633 21.219 1 97.81 528 ALA A O 1
ATOM 4005 N N . SER A 1 529 ? 1.512 -11.547 19.562 1 98.12 529 SER A N 1
ATOM 4006 C CA . SER A 1 529 ? 0.744 -10.32 19.781 1 98.12 529 SER A CA 1
ATOM 4007 C C . SER A 1 529 ? -0.751 -10.57 19.609 1 98.12 529 SER A C 1
ATOM 4009 O O . SER A 1 529 ? -1.575 -9.789 20.094 1 98.12 529 SER A O 1
ATOM 4011 N N . SER A 1 530 ? -1.138 -11.617 18.906 1 97.81 530 SER A N 1
ATOM 4012 C CA . SER A 1 530 ? -2.531 -12.008 18.75 1 97.81 530 SER A CA 1
ATOM 4013 C C . SER A 1 530 ? -2.727 -13.492 19.047 1 97.81 530 SER A C 1
ATOM 4015 O O . SER A 1 530 ? -3.4 -14.203 18.297 1 97.81 530 SER A O 1
ATOM 4017 N N . ARG A 1 531 ? -2.08 -14.023 19.984 1 96.06 531 ARG A N 1
ATOM 4018 C CA . ARG A 1 531 ? -2.279 -15.297 20.672 1 96.06 531 ARG A CA 1
ATOM 4019 C C . ARG A 1 531 ? -1.932 -16.469 19.766 1 96.06 531 ARG A C 1
ATOM 4021 O O . ARG A 1 531 ? -2.387 -17.594 20 1 96.06 531 ARG A O 1
ATOM 4028 N N . ALA A 1 532 ? -1.232 -16.25 18.703 1 98.31 532 ALA A N 1
ATOM 4029 C CA . ALA A 1 532 ? -0.703 -17.375 17.938 1 98.31 532 ALA A CA 1
ATOM 4030 C C . ALA A 1 532 ? 0.477 -18.031 18.656 1 98.31 532 ALA A C 1
ATOM 4032 O O . ALA A 1 532 ? 1.247 -17.344 19.328 1 98.31 532 ALA A O 1
ATOM 4033 N N . ALA A 1 533 ? 0.585 -19.344 18.578 1 98.31 533 ALA A N 1
ATOM 4034 C CA . ALA A 1 533 ? 1.765 -20.047 19.078 1 98.31 533 ALA A CA 1
ATOM 4035 C C . ALA A 1 533 ? 2.928 -19.938 18.094 1 98.31 533 ALA A C 1
ATOM 4037 O O . ALA A 1 533 ? 2.734 -19.578 16.938 1 98.31 533 ALA A O 1
ATOM 4038 N N . ALA A 1 534 ? 4.078 -20.156 18.609 1 98.62 534 ALA A N 1
ATOM 4039 C CA . ALA A 1 534 ? 5.25 -20.094 17.734 1 98.62 534 ALA A CA 1
ATOM 4040 C C . ALA A 1 534 ? 6.25 -21.203 18.078 1 98.62 534 ALA A C 1
ATOM 4042 O O . ALA A 1 534 ? 6.418 -21.562 19.25 1 98.62 534 ALA A O 1
ATOM 4043 N N . LEU A 1 535 ? 6.812 -21.797 17.141 1 98.75 535 LEU A N 1
ATOM 4044 C CA . LEU A 1 535 ? 7.91 -22.75 17.203 1 98.75 535 LEU A CA 1
ATOM 4045 C C . LEU A 1 535 ? 9.086 -22.297 16.344 1 98.75 535 LEU A C 1
ATOM 4047 O O . LEU A 1 535 ? 8.93 -21.422 15.492 1 98.75 535 LEU A O 1
ATOM 4051 N N . SER A 1 536 ? 10.219 -22.797 16.609 1 98.5 536 SER A N 1
ATOM 4052 C CA . SER A 1 536 ? 11.406 -22.516 15.812 1 98.5 536 SER A CA 1
ATOM 4053 C C . SER A 1 536 ? 12.18 -23.812 15.523 1 98.5 536 SER A C 1
ATOM 4055 O O . SER A 1 536 ? 12.094 -24.766 16.281 1 98.5 536 SER A O 1
ATOM 4057 N N . VAL A 1 537 ? 12.828 -23.844 14.438 1 98.75 537 VAL A N 1
ATOM 4058 C CA . VAL A 1 537 ? 13.617 -25.016 14.047 1 98.75 537 VAL A CA 1
ATOM 4059 C C . VAL A 1 537 ? 14.828 -24.562 13.242 1 98.75 537 VAL A C 1
ATOM 4061 O O . VAL A 1 537 ? 14.734 -23.656 12.414 1 98.75 537 VAL A O 1
ATOM 4064 N N . SER A 1 538 ? 15.984 -25.125 13.516 1 98.06 538 SER A N 1
ATOM 4065 C CA . SER A 1 538 ? 17.219 -24.734 12.828 1 98.06 538 SER A CA 1
ATOM 4066 C C . SER A 1 538 ? 17.938 -25.953 12.242 1 98.06 538 SER A C 1
ATOM 4068 O O . SER A 1 538 ? 18.922 -25.797 11.531 1 98.06 538 SER A O 1
ATOM 4070 N N . ARG A 1 539 ? 17.469 -27.141 12.562 1 98.12 539 ARG A N 1
ATOM 4071 C CA . ARG A 1 539 ? 18.094 -28.359 12.055 1 98.12 539 ARG A CA 1
ATOM 4072 C C . ARG A 1 539 ? 17.141 -29.141 11.164 1 98.12 539 ARG A C 1
ATOM 4074 O O . ARG A 1 539 ? 15.969 -29.312 11.516 1 98.12 539 ARG A O 1
ATOM 4081 N N . ALA A 1 540 ? 17.688 -29.625 10.039 1 98.5 540 ALA A N 1
ATOM 4082 C CA . ALA A 1 540 ? 16.875 -30.312 9.031 1 98.5 540 ALA A CA 1
ATOM 4083 C C . ALA A 1 540 ? 16.188 -31.531 9.617 1 98.5 540 ALA A C 1
ATOM 4085 O O . ALA A 1 540 ? 15.031 -31.812 9.305 1 98.5 540 ALA A O 1
ATOM 4086 N N . GLU A 1 541 ? 16.844 -32.281 10.461 1 98.19 541 GLU A N 1
ATOM 4087 C CA . GLU A 1 541 ? 16.328 -33.531 11.016 1 98.19 541 GLU A CA 1
ATOM 4088 C C . GLU A 1 541 ? 15.125 -33.281 11.922 1 98.19 541 GLU A C 1
ATOM 4090 O O . GLU A 1 541 ? 14.289 -34.156 12.109 1 98.19 541 GLU A O 1
ATOM 4095 N N . ASP A 1 542 ? 15.016 -32.062 12.445 1 98.62 542 ASP A N 1
ATOM 4096 C CA . ASP A 1 542 ? 13.969 -31.734 13.406 1 98.62 542 ASP A CA 1
ATOM 4097 C C . ASP A 1 542 ? 12.742 -31.172 12.711 1 98.62 542 ASP A C 1
ATOM 4099 O O . ASP A 1 542 ? 11.656 -31.109 13.297 1 98.62 542 ASP A O 1
ATOM 4103 N N . LEU A 1 543 ? 12.883 -30.734 11.469 1 98.69 543 LEU A N 1
ATOM 4104 C CA . LEU A 1 543 ? 11.852 -29.984 10.766 1 98.69 543 LEU A CA 1
ATOM 4105 C C . LEU A 1 543 ? 10.555 -30.781 10.664 1 98.69 543 LEU A C 1
ATOM 4107 O O . LEU A 1 543 ? 9.477 -30.266 10.969 1 98.69 543 LEU A O 1
ATOM 4111 N N . PRO A 1 544 ? 10.578 -32.125 10.242 1 98.5 544 PRO A N 1
ATOM 4112 C CA . PRO A 1 544 ? 9.328 -32.844 10.148 1 98.5 544 PRO A CA 1
ATOM 4113 C C . PRO A 1 544 ? 8.578 -32.938 11.477 1 98.5 544 PRO A C 1
ATOM 4115 O O . PRO A 1 544 ? 7.359 -32.75 11.516 1 98.5 544 PRO A O 1
ATOM 4118 N N . GLY A 1 545 ? 9.305 -33.156 12.531 1 98.69 545 GLY A N 1
ATOM 4119 C CA . GLY A 1 545 ? 8.695 -33.25 13.852 1 98.69 545 GLY A CA 1
ATOM 4120 C C . GLY A 1 545 ? 8.07 -31.938 14.297 1 98.69 545 GLY A C 1
ATOM 4121 O O . GLY A 1 545 ? 6.973 -31.922 14.859 1 98.69 545 GLY A O 1
ATOM 4122 N N . VAL A 1 546 ? 8.758 -30.844 14.062 1 98.88 546 VAL A N 1
ATOM 4123 C CA . VAL A 1 546 ? 8.281 -29.516 14.461 1 98.88 546 VAL A CA 1
ATOM 4124 C C . VAL A 1 546 ? 7.016 -29.172 13.68 1 98.88 546 VAL A C 1
ATOM 4126 O O . VAL A 1 546 ? 6.07 -28.609 14.242 1 98.88 546 VAL A O 1
ATOM 4129 N N . LEU A 1 547 ? 6.973 -29.469 12.406 1 98.88 547 LEU A N 1
ATOM 4130 C CA . LEU A 1 547 ? 5.793 -29.219 11.586 1 98.88 547 LEU A CA 1
ATOM 4131 C C . LEU A 1 547 ? 4.602 -30.031 12.078 1 98.88 547 LEU A C 1
ATOM 4133 O O . LEU A 1 547 ? 3.48 -29.531 12.133 1 98.88 547 LEU A O 1
ATOM 4137 N N . GLU A 1 548 ? 4.844 -31.312 12.414 1 98.69 548 GLU A N 1
ATOM 4138 C CA . GLU A 1 548 ? 3.773 -32.156 12.945 1 98.69 548 GLU A CA 1
ATOM 4139 C C . GLU A 1 548 ? 3.258 -31.609 14.273 1 98.69 548 GLU A C 1
ATOM 4141 O O . GLU A 1 548 ? 2.055 -31.641 14.539 1 98.69 548 GLU A O 1
ATOM 4146 N N . GLU A 1 549 ? 4.184 -31.172 15.055 1 98.75 549 GLU A N 1
ATOM 4147 C CA . GLU A 1 549 ? 3.793 -30.547 16.312 1 98.75 549 GLU A CA 1
ATOM 4148 C C . GLU A 1 549 ? 2.908 -29.328 16.078 1 98.75 549 GLU A C 1
ATOM 4150 O O . GLU A 1 549 ? 1.92 -29.125 16.781 1 98.75 549 GLU A O 1
ATOM 4155 N N . ALA A 1 550 ? 3.287 -28.516 15.125 1 98.81 550 ALA A N 1
ATOM 4156 C CA . ALA A 1 550 ? 2.498 -27.328 14.781 1 98.81 550 ALA A CA 1
ATOM 4157 C C . ALA A 1 550 ? 1.077 -27.719 14.383 1 98.81 550 ALA A C 1
ATOM 4159 O O . ALA A 1 550 ? 0.11 -27.078 14.805 1 98.81 550 ALA A O 1
ATOM 4160 N N . VAL A 1 551 ? 0.936 -28.766 13.57 1 98.69 551 VAL A N 1
ATOM 4161 C CA . VAL A 1 551 ? -0.375 -29.219 13.125 1 98.69 551 VAL A CA 1
ATOM 4162 C C . VAL A 1 551 ? -1.19 -29.688 14.328 1 98.69 551 VAL A C 1
ATOM 4164 O O . VAL A 1 551 ? -2.387 -29.406 14.422 1 98.69 551 VAL A O 1
ATOM 4167 N N . THR A 1 552 ? -0.542 -30.406 15.211 1 98.19 552 THR A N 1
ATOM 4168 C CA . THR A 1 552 ? -1.213 -30.891 16.406 1 98.19 552 THR A CA 1
ATOM 4169 C C . THR A 1 552 ? -1.741 -29.719 17.234 1 98.19 552 THR A C 1
ATOM 4171 O O . THR A 1 552 ? -2.875 -29.766 17.719 1 98.19 552 THR A O 1
ATOM 4174 N N . LEU A 1 553 ? -0.923 -28.719 17.359 1 98.06 553 LEU A N 1
ATOM 4175 C CA . LEU A 1 553 ? -1.327 -27.531 18.109 1 98.06 553 LEU A CA 1
ATOM 4176 C C . LEU A 1 553 ? -2.529 -26.859 17.453 1 98.06 553 LEU A C 1
ATOM 4178 O O . LEU A 1 553 ? -3.463 -26.438 18.141 1 98.06 553 LEU A O 1
ATOM 4182 N N . ILE A 1 554 ? -2.508 -26.719 16.172 1 98.12 554 ILE A N 1
ATOM 4183 C CA . ILE A 1 554 ? -3.594 -26.094 15.43 1 98.12 554 ILE A CA 1
ATOM 4184 C C . ILE A 1 554 ? -4.887 -26.875 15.625 1 98.12 554 ILE A C 1
ATOM 4186 O O . ILE A 1 554 ? -5.945 -26.297 15.867 1 98.12 554 ILE A O 1
ATOM 4190 N N . ARG A 1 555 ? -4.812 -28.172 15.586 1 96.31 555 ARG A N 1
ATOM 4191 C CA . ARG A 1 555 ? -5.992 -29.031 15.672 1 96.31 555 ARG A CA 1
ATOM 4192 C C . ARG A 1 555 ? -6.547 -29.047 17.094 1 96.31 555 ARG A C 1
ATOM 4194 O O . ARG A 1 555 ? -7.762 -29.094 17.297 1 96.31 555 ARG A O 1
ATOM 4201 N N . THR A 1 556 ? -5.684 -29 18.047 1 96.44 556 THR A N 1
ATOM 4202 C CA . THR A 1 556 ? -6.121 -29.156 19.422 1 96.44 556 THR A CA 1
ATOM 4203 C C . THR A 1 556 ? -6.508 -27.797 20.031 1 96.44 556 THR A C 1
ATOM 4205 O O . THR A 1 556 ? -7.492 -27.703 20.766 1 96.44 556 THR A O 1
ATOM 4208 N N . ARG A 1 557 ? -5.789 -26.766 19.672 1 95.31 557 ARG A N 1
ATOM 4209 C CA . ARG A 1 557 ? -6 -25.469 20.312 1 95.31 557 ARG A CA 1
ATOM 4210 C C . ARG A 1 557 ? -6.766 -24.516 19.391 1 95.31 557 ARG A C 1
ATOM 4212 O O . ARG A 1 557 ? -7.277 -23.484 19.844 1 95.31 557 ARG A O 1
ATOM 4219 N N . ARG A 1 558 ? -6.84 -24.828 18.188 1 93.69 558 ARG A N 1
ATOM 4220 C CA . ARG A 1 558 ? -7.555 -24.031 17.203 1 93.69 558 ARG A CA 1
ATOM 4221 C C . ARG A 1 558 ? -7.008 -22.609 17.141 1 93.69 558 ARG A C 1
ATOM 4223 O O . ARG A 1 558 ? -7.773 -21.641 17.156 1 93.69 558 ARG A O 1
ATOM 4230 N N . GLN A 1 559 ? -5.77 -22.422 17.203 1 95.31 559 GLN A N 1
ATOM 4231 C CA . GLN A 1 559 ? -5.07 -21.156 17.016 1 95.31 559 GLN A CA 1
ATOM 4232 C C . GLN A 1 559 ? -3.975 -21.281 15.961 1 95.31 559 GLN A C 1
ATOM 4234 O O . GLN A 1 559 ? -3.527 -22.391 15.656 1 95.31 559 GLN A O 1
ATOM 4239 N N . SER A 1 560 ? -3.627 -20.156 15.391 1 98.31 560 SER A N 1
ATOM 4240 C CA . SER A 1 560 ? -2.539 -20.141 14.414 1 98.31 560 SER A CA 1
ATOM 4241 C C . SER A 1 560 ? -1.21 -20.5 15.07 1 98.31 560 SER A C 1
ATOM 4243 O O . SER A 1 560 ? -1.021 -20.297 16.266 1 98.31 560 SER A O 1
ATOM 4245 N N . VAL A 1 561 ? -0.374 -21.125 14.352 1 98.88 561 VAL A N 1
ATOM 4246 C CA . VAL A 1 561 ? 0.976 -21.469 14.789 1 98.88 561 VAL A CA 1
ATOM 4247 C C . VAL A 1 561 ? 1.992 -20.953 13.766 1 98.88 561 VAL A C 1
ATOM 4249 O O . VAL A 1 561 ? 1.834 -21.172 12.562 1 98.88 561 VAL A O 1
ATOM 4252 N N . LEU A 1 562 ? 2.932 -20.188 14.242 1 98.94 562 LEU A N 1
ATOM 4253 C CA . LEU A 1 562 ? 4.043 -19.75 13.398 1 98.94 562 LEU A CA 1
ATOM 4254 C C . LEU A 1 562 ? 5.27 -20.625 13.633 1 98.94 562 LEU A C 1
ATOM 4256 O O . LEU A 1 562 ? 5.641 -20.891 14.781 1 98.94 562 LEU A O 1
ATOM 4260 N N . VAL A 1 563 ? 5.836 -21.141 12.594 1 98.94 563 VAL A N 1
ATOM 4261 C CA . VAL A 1 563 ? 7.098 -21.875 12.664 1 98.94 563 VAL A CA 1
ATOM 4262 C C . VAL A 1 563 ? 8.203 -21.062 11.984 1 98.94 563 VAL A C 1
ATOM 4264 O O . VAL A 1 563 ? 8.18 -20.859 10.766 1 98.94 563 VAL A O 1
ATOM 4267 N N . ASP A 1 564 ? 9.117 -20.547 12.781 1 98.75 564 ASP A N 1
ATOM 4268 C CA . ASP A 1 564 ? 10.289 -19.859 12.258 1 98.75 564 ASP A CA 1
ATOM 4269 C C . ASP A 1 564 ? 11.375 -20.859 11.859 1 98.75 564 ASP A C 1
ATOM 4271 O O . ASP A 1 564 ? 12.031 -21.438 12.719 1 98.75 564 ASP A O 1
ATOM 4275 N N . VAL A 1 565 ? 11.555 -21.031 10.562 1 98.75 565 VAL A N 1
ATOM 4276 C CA . VAL A 1 565 ? 12.523 -21.984 10.023 1 98.75 565 VAL A CA 1
ATOM 4277 C C . VAL A 1 565 ? 13.805 -21.25 9.641 1 98.75 565 VAL A C 1
ATOM 4279 O O . VAL A 1 565 ? 13.836 -20.5 8.656 1 98.75 565 VAL A O 1
ATOM 4282 N N . GLN A 1 566 ? 14.891 -21.531 10.359 1 97.62 566 GLN A N 1
ATOM 4283 C CA . GLN A 1 566 ? 16.188 -20.938 10.031 1 97.62 566 GLN A CA 1
ATOM 4284 C C . GLN A 1 566 ? 16.812 -21.625 8.828 1 97.62 566 GLN A C 1
ATOM 4286 O O . GLN A 1 566 ? 17.359 -22.734 8.953 1 97.62 566 GLN A O 1
ATOM 4291 N N . LEU A 1 567 ? 16.797 -20.953 7.707 1 96.38 567 LEU A N 1
ATOM 4292 C CA . LEU A 1 567 ? 17.328 -21.516 6.469 1 96.38 567 LEU A CA 1
ATOM 4293 C C . LEU A 1 567 ? 18.828 -21.312 6.375 1 96.38 567 LEU A C 1
ATOM 4295 O O . LEU A 1 567 ? 19.375 -20.391 6.984 1 96.38 567 LEU A O 1
ATOM 4299 N N . ALA A 1 568 ? 19.453 -22.203 5.59 1 90.06 568 ALA A N 1
ATOM 4300 C CA . ALA A 1 568 ? 20.859 -22.016 5.238 1 90.06 568 ALA A CA 1
ATOM 4301 C C . ALA A 1 568 ? 21.062 -20.734 4.441 1 90.06 568 ALA A C 1
ATOM 4303 O O . ALA A 1 568 ? 20.234 -20.391 3.588 1 90.06 568 ALA A O 1
ATOM 4304 N N . ARG A 1 569 ? 21.984 -19.859 4.867 1 76.75 569 ARG A N 1
ATOM 4305 C CA . ARG A 1 569 ? 22.234 -18.594 4.18 1 76.75 569 ARG A CA 1
ATOM 4306 C C . ARG A 1 569 ? 23.25 -18.781 3.059 1 76.75 569 ARG A C 1
ATOM 4308 O O . ARG A 1 569 ? 24.141 -19.641 3.141 1 76.75 569 ARG A O 1
ATOM 4315 N N . MET B 1 1 ? 39.469 18.422 -19.906 1 58.75 1 MET B N 1
ATOM 4316 C CA . MET B 1 1 ? 38.844 17.719 -18.797 1 58.75 1 MET B CA 1
ATOM 4317 C C . MET B 1 1 ? 38.812 16.203 -19.047 1 58.75 1 MET B C 1
ATOM 4319 O O . MET B 1 1 ? 38.75 15.781 -20.203 1 58.75 1 MET B O 1
ATOM 4323 N N . ALA B 1 2 ? 39.094 15.312 -18.094 1 81.06 2 ALA B N 1
ATOM 4324 C CA . ALA B 1 2 ? 39.344 13.883 -18.297 1 81.06 2 ALA B CA 1
ATOM 4325 C C . ALA B 1 2 ? 38 13.148 -18.516 1 81.06 2 ALA B C 1
ATOM 4327 O O . ALA B 1 2 ? 37.031 13.359 -17.797 1 81.06 2 ALA B O 1
ATOM 4328 N N . SER B 1 3 ? 37.906 12.5 -19.75 1 90.88 3 SER B N 1
ATOM 4329 C CA . SER B 1 3 ? 36.75 11.695 -20.094 1 90.88 3 SER B CA 1
ATOM 4330 C C . SER B 1 3 ? 36.781 10.328 -19.422 1 90.88 3 SER B C 1
ATOM 4332 O O . SER B 1 3 ? 37.844 9.664 -19.422 1 90.88 3 SER B O 1
ATOM 4334 N N . ILE B 1 4 ? 35.719 10.016 -18.688 1 94 4 ILE B N 1
ATOM 4335 C CA . ILE B 1 4 ? 35.625 8.703 -18.047 1 94 4 ILE B CA 1
ATOM 4336 C C . ILE B 1 4 ? 34.375 7.973 -18.547 1 94 4 ILE B C 1
ATOM 4338 O O . ILE B 1 4 ? 33.438 8.594 -19.047 1 94 4 ILE B O 1
ATOM 4342 N N . THR B 1 5 ? 34.469 6.703 -18.484 1 96.38 5 THR B N 1
ATOM 4343 C CA . THR B 1 5 ? 33.312 5.859 -18.844 1 96.38 5 THR B CA 1
ATOM 4344 C C . THR B 1 5 ? 32.656 5.301 -17.594 1 96.38 5 THR B C 1
ATOM 4346 O O . THR B 1 5 ? 33.312 4.746 -16.719 1 96.38 5 THR B O 1
ATOM 4349 N N . LEU B 1 6 ? 31.375 5.523 -17.5 1 96.25 6 LEU B N 1
ATOM 4350 C CA . LEU B 1 6 ? 30.641 4.969 -16.375 1 96.25 6 LEU B CA 1
ATOM 4351 C C . LEU B 1 6 ? 29.219 4.59 -16.797 1 96.25 6 LEU B C 1
ATOM 4353 O O . LEU B 1 6 ? 28.766 4.965 -17.891 1 96.25 6 LEU B O 1
ATOM 4357 N N . SER B 1 7 ? 28.547 3.797 -16.031 1 97.56 7 SER B N 1
ATOM 4358 C CA . SER B 1 7 ? 27.156 3.422 -16.297 1 97.56 7 SER B CA 1
ATOM 4359 C C . SER B 1 7 ? 26.188 4.512 -15.844 1 97.56 7 SER B C 1
ATOM 4361 O O . SER B 1 7 ? 26.562 5.391 -15.062 1 97.56 7 SER B O 1
ATOM 4363 N N . ALA B 1 8 ? 24.953 4.5 -16.375 1 98.12 8 ALA B N 1
ATOM 4364 C CA . ALA B 1 8 ? 23.922 5.422 -15.914 1 98.12 8 ALA B CA 1
ATOM 4365 C C . ALA B 1 8 ? 23.688 5.273 -14.414 1 98.12 8 ALA B C 1
ATOM 4367 O O . ALA B 1 8 ? 23.438 6.262 -13.719 1 98.12 8 ALA B O 1
ATOM 4368 N N . ALA B 1 9 ? 23.75 4.043 -13.898 1 98.31 9 ALA B N 1
ATOM 4369 C CA . ALA B 1 9 ? 23.562 3.791 -12.469 1 98.31 9 ALA B CA 1
ATOM 4370 C C . ALA B 1 9 ? 24.625 4.5 -11.641 1 98.31 9 ALA B C 1
ATOM 4372 O O . ALA B 1 9 ? 24.328 5.066 -10.586 1 98.31 9 ALA B O 1
ATOM 4373 N N . GLU B 1 10 ? 25.844 4.441 -12.109 1 97.94 10 GLU B N 1
ATOM 4374 C CA . GLU B 1 10 ? 26.938 5.117 -11.414 1 97.94 10 GLU B CA 1
ATOM 4375 C C . GLU B 1 10 ? 26.719 6.629 -11.391 1 97.94 10 GLU B C 1
ATOM 4377 O O . GLU B 1 10 ? 26.859 7.262 -10.344 1 97.94 10 GLU B O 1
ATOM 4382 N N . LEU B 1 11 ? 26.391 7.191 -12.547 1 97.75 11 LEU B N 1
ATOM 4383 C CA . LEU B 1 11 ? 26.203 8.633 -12.609 1 97.75 11 LEU B CA 1
ATOM 4384 C C . LEU B 1 11 ? 25.031 9.062 -11.727 1 97.75 11 LEU B C 1
ATOM 4386 O O . LEU B 1 11 ? 25.062 10.133 -11.109 1 97.75 11 LEU B O 1
ATOM 4390 N N . LEU B 1 12 ? 23.953 8.25 -11.68 1 98.12 12 LEU B N 1
ATOM 4391 C CA . LEU B 1 12 ? 22.812 8.516 -10.812 1 98.12 12 LEU B CA 1
ATOM 4392 C C . LEU B 1 12 ? 23.25 8.734 -9.367 1 98.12 12 LEU B C 1
ATOM 4394 O O . LEU B 1 12 ? 22.859 9.719 -8.742 1 98.12 12 LEU B O 1
ATOM 4398 N N . LEU B 1 13 ? 24.094 7.863 -8.828 1 98.25 13 LEU B N 1
ATOM 4399 C CA . LEU B 1 13 ? 24.562 7.934 -7.449 1 98.25 13 LEU B CA 1
ATOM 4400 C C . LEU B 1 13 ? 25.422 9.172 -7.227 1 98.25 13 LEU B C 1
ATOM 4402 O O . LEU B 1 13 ? 25.297 9.852 -6.207 1 98.25 13 LEU B O 1
ATOM 4406 N N . HIS B 1 14 ? 26.266 9.477 -8.203 1 96.88 14 HIS B N 1
ATOM 4407 C CA . HIS B 1 14 ? 27.125 10.648 -8.078 1 96.88 14 HIS B CA 1
ATOM 4408 C C . HIS B 1 14 ? 26.297 11.938 -8.102 1 96.88 14 HIS B C 1
ATOM 4410 O O . HIS B 1 14 ? 26.609 12.883 -7.375 1 96.88 14 HIS B O 1
ATOM 4416 N N . ARG B 1 15 ? 25.266 11.961 -8.977 1 96.81 15 ARG B N 1
ATOM 4417 C CA . ARG B 1 15 ? 24.422 13.148 -9.047 1 96.81 15 ARG B CA 1
ATOM 4418 C C . ARG B 1 15 ? 23.656 13.359 -7.742 1 96.81 15 ARG B C 1
ATOM 4420 O O . ARG B 1 15 ? 23.547 14.492 -7.258 1 96.81 15 ARG B O 1
ATOM 4427 N N . LEU B 1 16 ? 23.141 12.273 -7.18 1 98.19 16 LEU B N 1
ATOM 4428 C CA . LEU B 1 16 ? 22.438 12.383 -5.906 1 98.19 16 LEU B CA 1
ATOM 4429 C C . LEU B 1 16 ? 23.359 12.914 -4.816 1 98.19 16 LEU B C 1
ATOM 4431 O O . LEU B 1 16 ? 22.953 13.766 -4.02 1 98.19 16 LEU B O 1
ATOM 4435 N N . GLN B 1 17 ? 24.578 12.422 -4.859 1 97.06 17 GLN B N 1
ATOM 4436 C CA . GLN B 1 17 ? 25.562 12.898 -3.902 1 97.06 17 GLN B CA 1
ATOM 4437 C C . GLN B 1 17 ? 25.828 14.391 -4.086 1 97.06 17 GLN B C 1
ATOM 4439 O O . GLN B 1 17 ? 25.906 15.141 -3.107 1 97.06 17 GLN B O 1
ATOM 4444 N N . ALA B 1 18 ? 25.984 14.789 -5.309 1 96.25 18 ALA B N 1
ATOM 4445 C CA . ALA B 1 18 ? 26.266 16.188 -5.625 1 96.25 18 ALA B CA 1
ATOM 4446 C C . ALA B 1 18 ? 25.125 17.094 -5.199 1 96.25 18 ALA B C 1
ATOM 4448 O O . ALA B 1 18 ? 25.328 18.281 -4.914 1 96.25 18 ALA B O 1
ATOM 4449 N N . LEU B 1 19 ? 23.938 16.547 -5.125 1 97 19 LEU B N 1
ATOM 4450 C CA . LEU B 1 19 ? 22.75 17.297 -4.734 1 97 19 LEU B CA 1
ATOM 4451 C C . LEU B 1 19 ? 22.531 17.234 -3.225 1 97 19 LEU B C 1
ATOM 4453 O O . LEU B 1 19 ? 21.484 17.625 -2.723 1 97 19 LEU B O 1
ATOM 4457 N N . ASP B 1 20 ? 23.422 16.672 -2.492 1 96 20 ASP B N 1
ATOM 4458 C CA . ASP B 1 20 ? 23.453 16.594 -1.034 1 96 20 ASP B CA 1
ATOM 4459 C C . ASP B 1 20 ? 22.406 15.609 -0.52 1 96 20 ASP B C 1
ATOM 4461 O O . ASP B 1 20 ? 21.812 15.828 0.537 1 96 20 ASP B O 1
ATOM 4465 N N . VAL B 1 21 ? 22.094 14.656 -1.327 1 98.25 21 VAL B N 1
ATOM 4466 C CA . VAL B 1 21 ? 21.297 13.547 -0.838 1 98.25 21 VAL B CA 1
ATOM 4467 C C . VAL B 1 21 ? 22.156 12.648 0.057 1 98.25 21 VAL B C 1
ATOM 4469 O O . VAL B 1 21 ? 23.156 12.094 -0.387 1 98.25 21 VAL B O 1
ATOM 4472 N N . ALA B 1 22 ? 21.734 12.539 1.248 1 98.25 22 ALA B N 1
ATOM 4473 C CA . ALA B 1 22 ? 22.516 11.773 2.227 1 98.25 22 ALA B CA 1
ATOM 4474 C C . ALA B 1 22 ? 22.141 10.289 2.184 1 98.25 22 ALA B C 1
ATOM 4476 O O . ALA B 1 22 ? 23 9.422 2.338 1 98.25 22 ALA B O 1
ATOM 4477 N N . TYR B 1 23 ? 20.859 10.07 1.993 1 98.56 23 TYR B N 1
ATOM 4478 C CA . TYR B 1 23 ? 20.359 8.703 2.1 1 98.56 23 TYR B CA 1
ATOM 4479 C C . TYR B 1 23 ? 19.5 8.336 0.891 1 98.56 23 TYR B C 1
ATOM 4481 O O . TYR B 1 23 ? 18.766 9.18 0.365 1 98.56 23 TYR B O 1
ATOM 4489 N N . ILE B 1 24 ? 19.656 7.129 0.463 1 98.69 24 ILE B N 1
ATOM 4490 C CA . ILE B 1 24 ? 18.656 6.457 -0.364 1 98.69 24 ILE B CA 1
ATOM 4491 C C . ILE B 1 24 ? 17.875 5.449 0.481 1 98.69 24 ILE B C 1
ATOM 4493 O O . ILE B 1 24 ? 18.422 4.426 0.895 1 98.69 24 ILE B O 1
ATOM 4497 N N . PHE B 1 25 ? 16.672 5.836 0.806 1 98.81 25 PHE B N 1
ATOM 4498 C CA . PHE B 1 25 ? 15.797 4.852 1.427 1 98.81 25 PHE B CA 1
ATOM 4499 C C . PHE B 1 25 ? 15.32 3.832 0.401 1 98.81 25 PHE B C 1
ATOM 4501 O O . PHE B 1 25 ? 14.562 4.172 -0.516 1 98.81 25 PHE B O 1
ATOM 4508 N N . ILE B 1 26 ? 15.727 2.551 0.6 1 97.94 26 ILE B N 1
ATOM 4509 C CA . ILE B 1 26 ? 15.609 1.628 -0.524 1 97.94 26 ILE B CA 1
ATOM 4510 C C . ILE B 1 26 ? 14.875 0.366 -0.08 1 97.94 26 ILE B C 1
ATOM 4512 O O . ILE B 1 26 ? 15.102 -0.14 1.021 1 97.94 26 ILE B O 1
ATOM 4516 N N . ASN B 1 27 ? 13.875 0.029 -0.769 1 96.5 27 ASN B N 1
ATOM 4517 C CA . ASN B 1 27 ? 13.359 -1.333 -0.844 1 96.5 27 ASN B CA 1
ATOM 4518 C C . ASN B 1 27 ? 13.82 -2.039 -2.117 1 96.5 27 ASN B C 1
ATOM 4520 O O . ASN B 1 27 ? 13.242 -1.842 -3.186 1 96.5 27 ASN B O 1
ATOM 4524 N N . SER B 1 28 ? 14.797 -2.889 -1.958 1 91.44 28 SER B N 1
ATOM 4525 C CA . SER B 1 28 ? 15.547 -3.426 -3.092 1 91.44 28 SER B CA 1
ATOM 4526 C C . SER B 1 28 ? 14.719 -4.453 -3.859 1 91.44 28 SER B C 1
ATOM 4528 O O . SER B 1 28 ? 13.922 -5.188 -3.27 1 91.44 28 SER B O 1
ATOM 4530 N N . GLY B 1 29 ? 14.852 -4.418 -5.133 1 90.06 29 GLY B N 1
ATOM 4531 C CA . GLY B 1 29 ? 14.195 -5.367 -6.012 1 90.06 29 GLY B CA 1
ATOM 4532 C C . GLY B 1 29 ? 15.102 -5.914 -7.094 1 90.06 29 GLY B C 1
ATOM 4533 O O . GLY B 1 29 ? 16.25 -5.484 -7.219 1 90.06 29 GLY B O 1
ATOM 4534 N N . THR B 1 30 ? 14.625 -6.848 -7.801 1 89 30 THR B N 1
ATOM 4535 C CA . THR B 1 30 ? 15.391 -7.562 -8.82 1 89 30 THR B CA 1
ATOM 4536 C C . THR B 1 30 ? 15.711 -6.652 -10 1 89 30 THR B C 1
ATOM 4538 O O . THR B 1 30 ? 16.453 -7.035 -10.906 1 89 30 THR B O 1
ATOM 4541 N N . ASP B 1 31 ? 15.258 -5.445 -9.953 1 89.44 31 ASP B N 1
ATOM 4542 C CA . ASP B 1 31 ? 15.516 -4.465 -11 1 89.44 31 ASP B CA 1
ATOM 4543 C C . ASP B 1 31 ? 16.703 -3.58 -1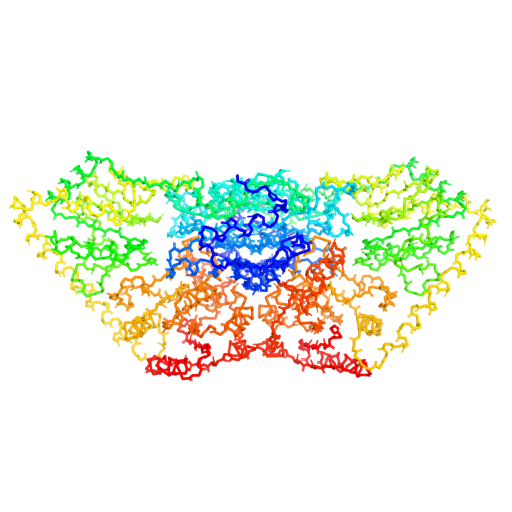0.648 1 89.44 31 ASP B C 1
ATOM 4545 O O . ASP B 1 31 ? 17.234 -2.863 -11.5 1 89.44 31 ASP B O 1
ATOM 4549 N N . TYR B 1 32 ? 17.266 -3.686 -9.516 1 92.31 32 TYR B N 1
ATOM 4550 C CA . TYR B 1 32 ? 18.234 -2.688 -9.086 1 92.31 32 TYR B CA 1
ATOM 4551 C C . TYR B 1 32 ? 19.641 -3.268 -9.078 1 92.31 32 TYR B C 1
ATOM 4553 O O . TYR B 1 32 ? 20.578 -2.637 -8.586 1 92.31 32 TYR B O 1
ATOM 4561 N N . PRO B 1 33 ? 19.906 -4.434 -9.68 1 95.38 33 PRO B N 1
ATOM 4562 C CA . PRO B 1 33 ? 21.281 -4.934 -9.742 1 95.38 33 PRO B CA 1
ATOM 4563 C C . PRO B 1 33 ? 22.25 -3.887 -10.273 1 95.38 33 PRO B C 1
ATOM 4565 O O . PRO B 1 33 ? 23.359 -3.736 -9.734 1 95.38 33 PRO B O 1
ATOM 4568 N N . PRO B 1 34 ? 21.938 -3.07 -11.281 1 96.94 34 PRO B N 1
ATOM 4569 C CA . PRO B 1 34 ? 22.891 -2.062 -11.75 1 96.94 34 PRO B CA 1
ATOM 4570 C C . PRO B 1 34 ? 23.203 -1.016 -10.68 1 96.94 34 PRO B C 1
ATOM 4572 O O . PRO B 1 34 ? 24.359 -0.578 -10.562 1 96.94 34 PRO B O 1
ATOM 4575 N N . VAL B 1 35 ? 22.203 -0.606 -9.93 1 97.75 35 VAL B N 1
ATOM 4576 C CA . VAL B 1 35 ? 22.422 0.383 -8.875 1 97.75 35 VAL B CA 1
ATOM 4577 C C . VAL B 1 35 ? 23.219 -0.24 -7.734 1 97.75 35 VAL B C 1
ATOM 4579 O O . VAL B 1 35 ? 24.125 0.398 -7.18 1 97.75 35 VAL B O 1
ATOM 4582 N N . ILE B 1 36 ? 22.891 -1.494 -7.406 1 97.62 36 ILE B N 1
ATOM 4583 C CA . ILE B 1 36 ? 23.594 -2.219 -6.355 1 97.62 36 ILE B CA 1
ATOM 4584 C C . ILE B 1 36 ? 25.062 -2.391 -6.75 1 97.62 36 ILE B C 1
ATOM 4586 O O . ILE B 1 36 ? 25.969 -2.166 -5.934 1 97.62 36 ILE B O 1
ATOM 4590 N N . GLU B 1 37 ? 25.312 -2.75 -7.992 1 97.94 37 GLU B N 1
ATOM 4591 C CA . GLU B 1 37 ? 26.672 -2.9 -8.508 1 97.94 37 GLU B CA 1
ATOM 4592 C C . GLU B 1 37 ? 27.422 -1.575 -8.461 1 97.94 37 GLU B C 1
ATOM 4594 O O . GLU B 1 37 ? 28.594 -1.531 -8.039 1 97.94 37 GLU B O 1
ATOM 4599 N N . ALA B 1 38 ? 26.734 -0.509 -8.906 1 98.12 38 ALA B N 1
ATOM 4600 C CA . ALA B 1 38 ? 27.344 0.819 -8.906 1 98.12 38 ALA B CA 1
ATOM 4601 C C . ALA B 1 38 ? 27.688 1.257 -7.484 1 98.12 38 ALA B C 1
ATOM 4603 O O . ALA B 1 38 ? 28.766 1.829 -7.258 1 98.12 38 ALA B O 1
ATOM 4604 N N . TRP B 1 39 ? 26.828 1.029 -6.531 1 98.25 39 TRP B N 1
ATOM 4605 C CA . TRP B 1 39 ? 27.047 1.408 -5.141 1 98.25 39 TRP B CA 1
ATOM 4606 C C . TRP B 1 39 ? 28.219 0.629 -4.547 1 98.25 39 TRP B C 1
ATOM 4608 O O . TRP B 1 39 ? 29.062 1.201 -3.863 1 98.25 39 TRP B O 1
ATOM 4618 N N . ALA B 1 40 ? 28.25 -0.672 -4.84 1 97.88 40 ALA B N 1
ATOM 4619 C CA . ALA B 1 40 ? 29.344 -1.517 -4.363 1 97.88 40 ALA B CA 1
ATOM 4620 C C . ALA B 1 40 ? 30.688 -1.034 -4.91 1 97.88 40 ALA B C 1
ATOM 4622 O O . ALA B 1 40 ? 31.688 -1.008 -4.184 1 97.88 40 ALA B O 1
ATOM 4623 N N . LYS B 1 41 ? 30.688 -0.693 -6.16 1 97.5 41 LYS B N 1
ATOM 4624 C CA . LYS B 1 41 ? 31.906 -0.179 -6.793 1 97.5 41 LYS B CA 1
ATOM 4625 C C . LYS B 1 41 ? 32.344 1.123 -6.141 1 97.5 41 LYS B C 1
ATOM 4627 O O . LYS B 1 41 ? 33.531 1.296 -5.844 1 97.5 41 LYS B O 1
ATOM 4632 N N . ALA B 1 42 ? 31.391 1.999 -5.969 1 96.56 42 ALA B N 1
ATOM 4633 C CA . ALA B 1 42 ? 31.719 3.279 -5.348 1 96.56 42 ALA B CA 1
ATOM 4634 C C . ALA B 1 42 ? 32.344 3.076 -3.969 1 96.56 42 ALA B C 1
ATOM 4636 O O . ALA B 1 42 ? 33.375 3.695 -3.645 1 96.56 42 ALA B O 1
ATOM 4637 N N . ARG B 1 43 ? 31.797 2.221 -3.184 1 95.19 43 ARG B N 1
ATOM 4638 C CA . ARG B 1 43 ? 32.312 1.946 -1.842 1 95.19 43 ARG B CA 1
ATOM 4639 C C . ARG B 1 43 ? 33.688 1.326 -1.896 1 95.19 43 ARG B C 1
ATOM 4641 O O . ARG B 1 43 ? 34.562 1.694 -1.116 1 95.19 43 ARG B O 1
ATOM 4648 N N . ALA B 1 44 ? 33.844 0.416 -2.793 1 95.81 44 ALA B N 1
ATOM 4649 C CA . ALA B 1 44 ? 35.125 -0.301 -2.922 1 95.81 44 ALA B CA 1
ATOM 4650 C C . ALA B 1 44 ? 36.25 0.634 -3.381 1 95.81 44 ALA B C 1
ATOM 4652 O O . ALA B 1 44 ? 37.406 0.451 -3.014 1 95.81 44 ALA B O 1
ATOM 4653 N N . THR B 1 45 ? 35.938 1.643 -4.141 1 95.19 45 THR B N 1
ATOM 4654 C CA . THR B 1 45 ? 36.938 2.52 -4.73 1 95.19 45 THR B CA 1
ATOM 4655 C C . THR B 1 45 ? 37.031 3.82 -3.938 1 95.19 45 THR B C 1
ATOM 4657 O O . THR B 1 45 ? 37.719 4.758 -4.367 1 95.19 45 THR B O 1
ATOM 4660 N N . GLY B 1 46 ? 36.25 3.93 -2.877 1 94.38 46 GLY B N 1
ATOM 4661 C CA . GLY B 1 46 ? 36.406 5.051 -1.962 1 94.38 46 GLY B CA 1
ATOM 4662 C C . GLY B 1 46 ? 35.656 6.293 -2.424 1 94.38 46 GLY B C 1
ATOM 4663 O O . GLY B 1 46 ? 35.969 7.402 -1.985 1 94.38 46 GLY B O 1
ATOM 4664 N N . GLN B 1 47 ? 34.75 6.121 -3.32 1 93.56 47 GLN B N 1
ATOM 4665 C CA . GLN B 1 47 ? 33.938 7.242 -3.773 1 93.56 47 GLN B CA 1
ATOM 4666 C C . GLN B 1 47 ? 32.75 7.488 -2.826 1 93.56 47 GLN B C 1
ATOM 4668 O O . GLN B 1 47 ? 32.188 6.543 -2.285 1 93.56 47 GLN B O 1
ATOM 4673 N N . LYS B 1 48 ? 32.438 8.75 -2.633 1 93.88 48 LYS B N 1
ATOM 4674 C CA . LYS B 1 48 ? 31.312 9.102 -1.772 1 93.88 48 LYS B CA 1
ATOM 4675 C C . LYS B 1 48 ? 30 9.023 -2.535 1 93.88 48 LYS B C 1
ATOM 4677 O O . LYS B 1 48 ? 29.859 9.625 -3.605 1 93.88 48 LYS B O 1
ATOM 4682 N N . VAL B 1 49 ? 29.047 8.242 -2.035 1 95.38 49 VAL B N 1
ATOM 4683 C CA . VAL B 1 49 ? 27.688 8.125 -2.531 1 95.38 49 VAL B CA 1
ATOM 4684 C C . VAL B 1 49 ? 26.719 8.062 -1.355 1 95.38 49 VAL B C 1
ATOM 4686 O O . VAL B 1 49 ? 27.125 7.844 -0.213 1 95.38 49 VAL B O 1
ATOM 4689 N N . PRO B 1 50 ? 25.391 8.383 -1.634 1 98.06 50 PRO B N 1
ATOM 4690 C CA . PRO B 1 50 ? 24.422 8.305 -0.539 1 98.06 50 PRO B CA 1
ATOM 4691 C C . PRO B 1 50 ? 24.438 6.945 0.164 1 98.06 50 PRO B C 1
ATOM 4693 O O . PRO B 1 50 ? 24.656 5.918 -0.477 1 98.06 50 PRO B O 1
ATOM 4696 N N . GLU B 1 51 ? 24.234 7.02 1.441 1 97.75 51 GLU B N 1
ATOM 4697 C CA . GLU B 1 51 ? 24.094 5.781 2.195 1 97.75 51 GLU B CA 1
ATOM 4698 C C . GLU B 1 51 ? 22.75 5.105 1.883 1 97.75 51 GLU B C 1
ATOM 4700 O O . GLU B 1 51 ? 21.766 5.777 1.62 1 97.75 51 GLU B O 1
ATOM 4705 N N . LEU B 1 52 ? 22.812 3.764 1.865 1 97.06 52 LEU B N 1
ATOM 4706 C CA . LEU B 1 52 ? 21.578 3.02 1.67 1 97.06 52 LEU B CA 1
ATOM 4707 C C . LEU B 1 52 ? 20.906 2.719 3.006 1 97.06 52 LEU B C 1
ATOM 4709 O O . LEU B 1 52 ? 21.562 2.268 3.947 1 97.06 52 LEU B O 1
ATOM 4713 N N . VAL B 1 53 ? 19.656 3.086 3.152 1 97.62 53 VAL B N 1
ATOM 4714 C CA . VAL B 1 53 ? 18.828 2.684 4.281 1 97.62 53 VAL B CA 1
ATOM 4715 C C . VAL B 1 53 ? 17.812 1.627 3.832 1 97.62 53 VAL B C 1
ATOM 4717 O O . VAL B 1 53 ? 16.875 1.93 3.096 1 97.62 53 VAL B O 1
ATOM 4720 N N . ILE B 1 54 ? 18.031 0.457 4.301 1 96.5 54 ILE B N 1
ATOM 4721 C CA . ILE B 1 54 ? 17.188 -0.668 3.889 1 96.5 54 ILE B CA 1
ATOM 4722 C C . ILE B 1 54 ? 15.844 -0.598 4.598 1 96.5 54 ILE B C 1
ATOM 4724 O O . ILE B 1 54 ? 15.781 -0.557 5.828 1 96.5 54 ILE B O 1
ATOM 4728 N N . CYS B 1 55 ? 14.812 -0.528 3.832 1 97.25 55 CYS B N 1
ATOM 4729 C CA . CYS B 1 55 ? 13.445 -0.504 4.34 1 97.25 55 CYS B CA 1
ATOM 4730 C C . CYS B 1 55 ? 12.672 -1.746 3.902 1 97.25 55 CYS B C 1
ATOM 4732 O O . CYS B 1 55 ? 12.352 -1.9 2.723 1 97.25 55 CYS B O 1
ATOM 4734 N N . PRO B 1 56 ? 12.234 -2.58 4.789 1 96.69 56 PRO B N 1
ATOM 4735 C CA . PRO B 1 56 ? 11.586 -3.844 4.438 1 96.69 56 PRO B CA 1
ATOM 4736 C C . PRO B 1 56 ? 10.211 -3.641 3.793 1 96.69 56 PRO B C 1
ATOM 4738 O O . PRO B 1 56 ? 9.602 -4.602 3.318 1 96.69 56 PRO B O 1
ATOM 4741 N N . HIS B 1 57 ? 9.703 -2.443 3.773 1 97.69 57 HIS B N 1
ATOM 4742 C CA . HIS B 1 57 ? 8.477 -2.07 3.086 1 97.69 57 HIS B CA 1
ATOM 4743 C C . HIS B 1 57 ? 8.57 -0.657 2.518 1 97.69 57 HIS B C 1
ATOM 4745 O O . HIS B 1 57 ? 9.117 0.24 3.16 1 97.69 57 HIS B O 1
ATOM 4751 N N . GLU B 1 58 ? 7.961 -0.409 1.4 1 98.19 58 GLU B N 1
ATOM 4752 C CA . GLU B 1 58 ? 8.109 0.848 0.674 1 98.19 58 GLU B CA 1
ATOM 4753 C C . GLU B 1 58 ? 7.465 2.004 1.435 1 98.19 58 GLU B C 1
ATOM 4755 O O . GLU B 1 58 ? 7.957 3.135 1.388 1 98.19 58 GLU B O 1
ATOM 4760 N N . ASN B 1 59 ? 6.352 1.752 2.172 1 97.56 59 ASN B N 1
ATOM 4761 C CA . ASN B 1 59 ? 5.719 2.799 2.969 1 97.56 59 ASN B CA 1
ATOM 4762 C C . ASN B 1 59 ? 6.688 3.389 3.988 1 97.56 59 ASN B C 1
ATOM 4764 O O . ASN B 1 59 ? 6.68 4.598 4.23 1 97.56 59 ASN B O 1
ATOM 4768 N N . ALA B 1 60 ? 7.488 2.541 4.637 1 98.5 60 ALA B N 1
ATOM 4769 C CA . ALA B 1 60 ? 8.492 3.014 5.586 1 98.5 60 ALA B CA 1
ATOM 4770 C C . ALA B 1 60 ? 9.539 3.879 4.891 1 98.5 60 ALA B C 1
ATOM 4772 O O . ALA B 1 60 ? 10 4.879 5.449 1 98.5 60 ALA B O 1
ATOM 4773 N N . ALA B 1 61 ? 9.898 3.512 3.637 1 98.81 61 ALA B N 1
ATOM 4774 C CA . ALA B 1 61 ? 10.883 4.273 2.869 1 98.81 61 ALA B CA 1
ATOM 4775 C C . ALA B 1 61 ? 10.391 5.691 2.604 1 98.81 61 ALA B C 1
ATOM 4777 O O . ALA B 1 61 ? 11.117 6.66 2.834 1 98.81 61 ALA B O 1
ATOM 4778 N N . ILE B 1 62 ? 9.156 5.801 2.162 1 98.88 62 ILE B N 1
ATOM 4779 C CA . ILE B 1 62 ? 8.562 7.098 1.856 1 98.88 62 ILE B CA 1
ATOM 4780 C C . ILE B 1 62 ? 8.461 7.934 3.131 1 98.88 62 ILE B C 1
ATOM 4782 O O . ILE B 1 62 ? 8.844 9.109 3.141 1 98.88 62 ILE B O 1
ATOM 4786 N N . GLY B 1 63 ? 7.973 7.309 4.219 1 98.81 63 GLY B N 1
ATOM 4787 C CA . GLY B 1 63 ? 7.812 8.023 5.477 1 98.81 63 GLY B CA 1
ATOM 4788 C C . GLY B 1 63 ? 9.125 8.523 6.047 1 98.81 63 GLY B C 1
ATOM 4789 O O . GLY B 1 63 ? 9.203 9.648 6.547 1 98.81 63 GLY B O 1
ATOM 4790 N N . MET B 1 64 ? 10.156 7.711 5.953 1 98.94 64 MET B N 1
ATOM 4791 C CA . MET B 1 64 ? 11.445 8.102 6.504 1 98.94 64 MET B CA 1
ATOM 4792 C C . MET B 1 64 ? 12.047 9.258 5.707 1 98.94 64 MET B C 1
ATOM 4794 O O . MET B 1 64 ? 12.633 10.18 6.285 1 98.94 64 MET B O 1
ATOM 4798 N N . ALA B 1 65 ? 11.891 9.195 4.363 1 98.94 65 ALA B N 1
ATOM 4799 C CA . ALA B 1 65 ? 12.344 10.328 3.555 1 98.94 65 ALA B CA 1
ATOM 4800 C C . ALA B 1 65 ? 11.602 11.609 3.939 1 98.94 65 ALA B C 1
ATOM 4802 O O . ALA B 1 65 ? 12.203 12.68 4.031 1 98.94 65 ALA B O 1
ATOM 4803 N N . HIS B 1 66 ? 10.312 11.5 4.172 1 98.81 66 HIS B N 1
ATOM 4804 C CA . HIS B 1 66 ? 9.477 12.594 4.645 1 98.81 66 HIS B CA 1
ATOM 4805 C C . HIS B 1 66 ? 10.016 13.18 5.941 1 98.81 66 HIS B C 1
ATOM 4807 O O . HIS B 1 66 ? 10.266 14.391 6.027 1 98.81 66 HIS B O 1
ATOM 4813 N N . GLY B 1 67 ? 10.227 12.305 6.918 1 98.81 67 GLY B N 1
ATOM 4814 C CA . GLY B 1 67 ? 10.695 12.742 8.227 1 98.81 67 GLY B CA 1
ATOM 4815 C C . GLY B 1 67 ? 12.07 13.391 8.18 1 98.81 67 GLY B C 1
ATOM 4816 O O . GLY B 1 67 ? 12.312 14.391 8.859 1 98.81 67 GLY B O 1
ATOM 4817 N N . TYR B 1 68 ? 12.938 12.797 7.398 1 98.81 68 TYR B N 1
ATOM 4818 C CA . TYR B 1 68 ? 14.281 13.352 7.281 1 98.81 68 TYR B CA 1
ATOM 4819 C C . TYR B 1 68 ? 14.234 14.766 6.711 1 98.81 68 TYR B C 1
ATOM 4821 O O . TYR B 1 68 ? 14.977 15.648 7.16 1 98.81 68 TYR B O 1
ATOM 4829 N N . TYR B 1 69 ? 13.398 14.977 5.738 1 98.44 69 TYR B N 1
ATOM 4830 C CA . TYR B 1 69 ? 13.234 16.312 5.168 1 98.44 69 TYR B CA 1
ATOM 4831 C C . TYR B 1 69 ? 12.75 17.297 6.227 1 98.44 69 TYR B C 1
ATOM 4833 O O . TYR B 1 69 ? 13.242 18.422 6.309 1 98.44 69 TYR B O 1
ATOM 4841 N N . LEU B 1 70 ? 11.773 16.891 7.023 1 97.56 70 LEU B N 1
ATOM 4842 C CA . LEU B 1 70 ? 11.25 17.766 8.062 1 97.56 70 LEU B CA 1
ATOM 4843 C C . LEU B 1 70 ? 12.359 18.172 9.039 1 97.56 70 LEU B C 1
ATOM 4845 O O . LEU B 1 70 ? 12.367 19.297 9.547 1 97.56 70 LEU B O 1
ATOM 4849 N N . GLY B 1 71 ? 13.289 17.25 9.234 1 97.44 71 GLY B N 1
ATOM 4850 C CA . GLY B 1 71 ? 14.328 17.484 10.227 1 97.44 71 GLY B CA 1
ATOM 4851 C C . GLY B 1 71 ? 15.5 18.281 9.688 1 97.44 71 GLY B C 1
ATOM 4852 O O . GLY B 1 71 ? 16.25 18.891 10.453 1 97.44 71 GLY B O 1
ATOM 4853 N N . THR B 1 72 ? 15.656 18.312 8.281 1 97.06 72 THR B N 1
ATOM 4854 C CA . THR B 1 72 ? 16.891 18.875 7.754 1 97.06 72 THR B CA 1
ATOM 4855 C C . THR B 1 72 ? 16.594 19.922 6.684 1 97.06 72 THR B C 1
ATOM 4857 O O . THR B 1 72 ? 17.453 20.75 6.359 1 97.06 72 THR B O 1
ATOM 4860 N N . GLY B 1 73 ? 15.461 19.797 6.078 1 96 73 GLY B N 1
ATOM 4861 C CA . GLY B 1 73 ? 15.164 20.609 4.906 1 96 73 GLY B CA 1
ATOM 4862 C C . GLY B 1 73 ? 15.797 20.062 3.633 1 96 73 GLY B C 1
ATOM 4863 O O . GLY B 1 73 ? 15.648 20.672 2.566 1 96 73 GLY B O 1
ATOM 4864 N N . LYS B 1 74 ? 16.453 18.859 3.758 1 97.25 74 LYS B N 1
ATOM 4865 C CA . LYS B 1 74 ? 17.172 18.312 2.605 1 97.25 74 LYS B CA 1
ATOM 4866 C C . LYS B 1 74 ? 16.344 17.203 1.935 1 97.25 74 LYS B C 1
ATOM 4868 O O . LYS B 1 74 ? 15.898 16.266 2.596 1 97.25 74 LYS B O 1
ATOM 4873 N N . VAL B 1 75 ? 16.234 17.344 0.648 1 98.38 75 VAL B N 1
ATOM 4874 C CA . VAL B 1 75 ? 15.508 16.359 -0.154 1 98.38 75 VAL B CA 1
ATOM 4875 C C . VAL B 1 75 ? 16.297 15.062 -0.209 1 98.38 75 VAL B C 1
ATOM 4877 O O . VAL B 1 75 ? 17.531 15.078 -0.359 1 98.38 75 VAL B O 1
ATOM 4880 N N . GLN B 1 76 ? 15.609 13.945 0.048 1 98.69 76 GLN B N 1
ATOM 4881 C CA . GLN B 1 76 ? 16.25 12.633 -0.023 1 98.69 76 GLN B CA 1
ATOM 4882 C C . GLN B 1 76 ? 15.68 11.805 -1.173 1 98.69 76 GLN B C 1
ATOM 4884 O O . GLN B 1 76 ? 14.742 12.234 -1.854 1 98.69 76 GLN B O 1
ATOM 4889 N N . ALA B 1 77 ? 16.328 10.68 -1.385 1 98.88 77 ALA B N 1
ATOM 4890 C CA . ALA B 1 77 ? 15.898 9.781 -2.449 1 98.88 77 ALA B CA 1
ATOM 4891 C C . ALA B 1 77 ? 15.258 8.523 -1.875 1 98.88 77 ALA B C 1
ATOM 4893 O O . ALA B 1 77 ? 15.641 8.055 -0.801 1 98.88 77 ALA B O 1
ATOM 4894 N N . VAL B 1 78 ? 14.234 8.055 -2.564 1 98.88 78 VAL B N 1
ATOM 4895 C CA . VAL B 1 78 ? 13.594 6.77 -2.281 1 98.88 78 VAL B CA 1
ATOM 4896 C C . VAL B 1 78 ? 13.672 5.875 -3.514 1 98.88 78 VAL B C 1
ATOM 4898 O O . VAL B 1 78 ? 13.445 6.332 -4.637 1 98.88 78 VAL B O 1
ATOM 4901 N N . MET B 1 79 ? 14.102 4.652 -3.324 1 98.5 79 MET B N 1
ATOM 4902 C CA . MET B 1 79 ? 14.102 3.668 -4.406 1 98.5 79 MET B CA 1
ATOM 4903 C C . MET B 1 79 ? 13.156 2.514 -4.086 1 98.5 79 MET B C 1
ATOM 4905 O O . MET B 1 79 ? 13.32 1.835 -3.072 1 98.5 79 MET B O 1
ATOM 4909 N N . VAL B 1 80 ? 12.156 2.369 -4.914 1 97.94 80 VAL B N 1
ATOM 4910 C CA . VAL B 1 80 ? 11.188 1.289 -4.734 1 97.94 80 VAL B CA 1
ATOM 4911 C C . VAL B 1 80 ? 11.258 0.334 -5.926 1 97.94 80 VAL B C 1
ATOM 4913 O O . VAL B 1 80 ? 11.781 0.688 -6.984 1 97.94 80 VAL B O 1
ATOM 4916 N N . HIS B 1 81 ? 10.758 -0.853 -5.66 1 95.12 81 HIS B N 1
ATOM 4917 C CA . HIS B 1 81 ? 10.734 -1.879 -6.699 1 95.12 81 HIS B CA 1
ATOM 4918 C C . HIS B 1 81 ? 9.734 -1.533 -7.797 1 95.12 81 HIS B C 1
ATOM 4920 O O . HIS B 1 81 ? 9.062 -0.507 -7.723 1 95.12 81 HIS B O 1
ATOM 4926 N N . THR B 1 82 ? 9.633 -2.131 -8.852 1 95.81 82 THR B N 1
ATOM 4927 C CA . THR B 1 82 ? 8.859 -1.958 -10.07 1 95.81 82 THR B CA 1
ATOM 4928 C C . THR B 1 82 ? 7.43 -1.521 -9.75 1 95.81 82 THR B C 1
ATOM 4930 O O . THR B 1 82 ? 7.219 -0.673 -8.883 1 95.81 82 THR B O 1
ATOM 4933 N N . ASN B 1 83 ? 6.43 -2.02 -10.484 1 96.44 83 ASN B N 1
ATOM 4934 C CA . ASN B 1 83 ? 5.031 -1.623 -10.32 1 96.44 83 ASN B CA 1
ATOM 4935 C C . ASN B 1 83 ? 4.488 -2.018 -8.953 1 96.44 83 ASN B C 1
ATOM 4937 O O . ASN B 1 83 ? 3.803 -1.229 -8.305 1 96.44 83 ASN B O 1
ATOM 4941 N N . VAL B 1 84 ? 4.871 -3.137 -8.422 1 97.06 84 VAL B N 1
ATOM 4942 C CA . VAL B 1 84 ? 4.332 -3.631 -7.16 1 97.06 84 VAL B CA 1
ATOM 4943 C C . VAL B 1 84 ? 4.906 -2.818 -6.004 1 97.06 84 VAL B C 1
ATOM 4945 O O . VAL B 1 84 ? 4.195 -2.504 -5.043 1 97.06 84 VAL B O 1
ATOM 4948 N N . GLY B 1 85 ? 6.215 -2.533 -6.051 1 97.38 85 GLY B N 1
ATOM 4949 C CA . GLY B 1 85 ? 6.789 -1.669 -5.031 1 97.38 85 GLY B CA 1
ATOM 4950 C C . GLY B 1 85 ? 6.242 -0.255 -5.07 1 97.38 85 GLY B C 1
ATOM 4951 O O . GLY B 1 85 ? 6.008 0.354 -4.023 1 97.38 85 GLY B O 1
ATOM 4952 N N . LEU B 1 86 ? 6.105 0.264 -6.301 1 98.19 86 LEU B N 1
ATOM 4953 C CA . LEU B 1 86 ? 5.52 1.591 -6.457 1 98.19 86 LEU B CA 1
ATOM 4954 C C . LEU B 1 86 ? 4.105 1.629 -5.883 1 98.19 86 LEU B C 1
ATOM 4956 O O . LEU B 1 86 ? 3.715 2.611 -5.25 1 98.19 86 LEU B O 1
ATOM 4960 N N . ALA B 1 87 ? 3.373 0.569 -6.094 1 98.19 87 ALA B N 1
ATOM 4961 C CA . ALA B 1 87 ? 2.021 0.453 -5.551 1 98.19 87 ALA B CA 1
ATOM 4962 C C . ALA B 1 87 ? 2.035 0.524 -4.027 1 98.19 87 ALA B C 1
ATOM 4964 O O . ALA B 1 87 ? 1.197 1.198 -3.422 1 98.19 87 ALA B O 1
ATOM 4965 N N . ASN B 1 88 ? 2.975 -0.126 -3.395 1 98.19 88 ASN B N 1
ATOM 4966 C CA . ASN B 1 88 ? 3.094 -0.113 -1.941 1 98.19 88 ASN B CA 1
ATOM 4967 C C . ASN B 1 88 ? 3.477 1.271 -1.423 1 98.19 88 ASN B C 1
ATOM 4969 O O . ASN B 1 88 ? 3.219 1.597 -0.262 1 98.19 88 ASN B O 1
ATOM 4973 N N . ALA B 1 89 ? 4.07 2.088 -2.303 1 98.38 89 ALA B N 1
ATOM 4974 C CA . ALA B 1 89 ? 4.523 3.422 -1.914 1 98.38 89 ALA B CA 1
ATOM 4975 C C . ALA B 1 89 ? 3.438 4.465 -2.16 1 98.38 89 ALA B C 1
ATOM 4977 O O . ALA B 1 89 ? 3.512 5.582 -1.644 1 98.38 89 ALA B O 1
ATOM 4978 N N . ALA B 1 90 ? 2.412 4.156 -2.877 1 98.5 90 ALA B N 1
ATOM 4979 C CA . ALA B 1 90 ? 1.48 5.117 -3.465 1 98.5 90 ALA B CA 1
ATOM 4980 C C . ALA B 1 90 ? 0.771 5.926 -2.383 1 98.5 90 ALA B C 1
ATOM 4982 O O . ALA B 1 90 ? 0.598 7.141 -2.52 1 98.5 90 ALA B O 1
ATOM 4983 N N . CYS B 1 91 ? 0.322 5.262 -1.307 1 98.38 91 CYS B N 1
ATOM 4984 C CA . CYS B 1 91 ? -0.354 5.98 -0.233 1 98.38 91 CYS B CA 1
ATOM 4985 C C . CYS B 1 91 ? 0.554 7.047 0.365 1 98.38 91 CYS B C 1
ATOM 4987 O O . CYS B 1 91 ? 0.124 8.18 0.586 1 98.38 91 CYS B O 1
ATOM 4989 N N . GLY B 1 92 ? 1.814 6.66 0.606 1 98.5 92 GLY B N 1
ATOM 4990 C CA . GLY B 1 92 ? 2.779 7.625 1.113 1 98.5 92 GLY B CA 1
ATOM 4991 C C . GLY B 1 92 ? 3.025 8.781 0.16 1 98.5 92 GLY B C 1
ATOM 4992 O O . GLY B 1 92 ? 3.215 9.914 0.592 1 98.5 92 GLY B O 1
ATOM 4993 N N . VAL B 1 93 ? 3.008 8.516 -1.166 1 98.75 93 VAL B N 1
ATOM 4994 C CA . VAL B 1 93 ? 3.24 9.547 -2.17 1 98.75 93 VAL B CA 1
ATOM 4995 C C . VAL B 1 93 ? 2.076 10.539 -2.174 1 98.75 93 VAL B C 1
ATOM 4997 O O . VAL B 1 93 ? 2.281 11.742 -2.307 1 98.75 93 VAL B O 1
ATOM 5000 N N . ILE B 1 94 ? 0.87 10.031 -1.995 1 98.19 94 ILE B N 1
ATOM 5001 C CA . ILE B 1 94 ? -0.302 10.891 -1.88 1 98.19 94 ILE B CA 1
ATOM 5002 C C . ILE B 1 94 ? -0.14 11.828 -0.683 1 98.19 94 ILE B C 1
ATOM 5004 O O . ILE B 1 94 ? -0.41 13.023 -0.783 1 98.19 94 ILE B O 1
ATOM 5008 N N . ASN B 1 95 ? 0.343 11.289 0.445 1 98.19 95 ASN B N 1
ATOM 5009 C CA . ASN B 1 95 ? 0.565 12.102 1.641 1 98.19 95 ASN B CA 1
ATOM 5010 C C . ASN B 1 95 ? 1.646 13.148 1.414 1 98.19 95 ASN B C 1
ATOM 5012 O O . ASN B 1 95 ? 1.507 14.297 1.854 1 98.19 95 ASN B O 1
ATOM 5016 N N . LEU B 1 96 ? 2.707 12.766 0.703 1 98.5 96 LEU B N 1
ATOM 5017 C CA . LEU B 1 96 ? 3.76 13.719 0.378 1 98.5 96 LEU B CA 1
ATOM 5018 C C . LEU B 1 96 ? 3.203 14.891 -0.422 1 98.5 96 LEU B C 1
ATOM 5020 O O . LEU B 1 96 ? 3.482 16.047 -0.108 1 98.5 96 LEU B O 1
ATOM 5024 N N . ALA B 1 97 ? 2.471 14.555 -1.426 1 97.69 97 ALA B N 1
ATOM 5025 C CA . ALA B 1 97 ? 1.909 15.578 -2.309 1 97.69 97 ALA B CA 1
ATOM 5026 C C . ALA B 1 97 ? 0.983 16.516 -1.54 1 97.69 97 ALA B C 1
ATOM 5028 O O . ALA B 1 97 ? 1.052 17.734 -1.703 1 97.69 97 ALA B O 1
ATOM 5029 N N . ASN B 1 98 ? 0.174 15.922 -0.698 1 96.19 98 ASN B N 1
ATOM 5030 C CA . ASN B 1 98 ? -0.794 16.688 0.079 1 96.19 98 ASN B CA 1
ATOM 5031 C C . ASN B 1 98 ? -0.105 17.641 1.055 1 96.19 98 ASN B C 1
ATOM 5033 O O . ASN B 1 98 ? -0.611 18.734 1.328 1 96.19 98 ASN B O 1
ATOM 5037 N N . SER B 1 99 ? 1.115 17.312 1.482 1 95.69 99 SER B N 1
ATOM 5038 C CA . SER B 1 99 ? 1.839 18.094 2.479 1 95.69 99 SER B CA 1
ATOM 5039 C C . SER B 1 99 ? 2.906 18.969 1.826 1 95.69 99 SER B C 1
ATOM 5041 O O . SER B 1 99 ? 3.658 19.656 2.518 1 95.69 99 SER B O 1
ATOM 5043 N N . ASN B 1 100 ? 3.018 18.953 0.512 1 96.19 100 ASN B N 1
ATOM 5044 C CA . ASN B 1 100 ? 4.039 19.703 -0.219 1 96.19 100 ASN B CA 1
ATOM 5045 C C . ASN B 1 100 ? 5.445 19.312 0.241 1 96.19 100 ASN B C 1
ATOM 5047 O O . ASN B 1 100 ? 6.266 20.188 0.526 1 96.19 100 ASN B O 1
ATOM 5051 N N . ILE B 1 101 ? 5.695 18.031 0.368 1 98.06 101 ILE B N 1
ATOM 5052 C CA . ILE B 1 101 ? 6.996 17.516 0.795 1 98.06 101 ILE B CA 1
ATOM 5053 C C . ILE B 1 101 ? 7.766 17 -0.413 1 98.06 101 ILE B C 1
ATOM 5055 O O . ILE B 1 101 ? 7.301 16.094 -1.111 1 98.06 101 ILE B O 1
ATOM 5059 N N . PRO B 1 102 ? 8.938 17.547 -0.724 1 98.69 102 PRO B N 1
ATOM 5060 C CA . PRO B 1 102 ? 9.727 17.078 -1.863 1 98.69 102 PRO B CA 1
ATOM 5061 C C . PRO B 1 102 ? 10.5 15.797 -1.553 1 98.69 102 PRO B C 1
ATOM 5063 O O . PRO B 1 102 ? 11.172 15.711 -0.52 1 98.69 102 PRO B O 1
ATOM 5066 N N . VAL B 1 103 ? 10.414 14.828 -2.367 1 98.88 103 VAL B N 1
ATOM 5067 C CA . VAL B 1 103 ? 11.156 13.578 -2.342 1 98.88 103 VAL B CA 1
ATOM 5068 C C . VAL B 1 103 ? 11.438 13.117 -3.771 1 98.88 103 VAL B C 1
ATOM 5070 O O . VAL B 1 103 ? 10.586 13.242 -4.648 1 98.88 103 VAL B O 1
ATOM 5073 N N . LEU B 1 104 ? 12.695 12.68 -4.043 1 98.94 104 LEU B N 1
ATOM 5074 C CA . LEU B 1 104 ? 13.031 12.047 -5.316 1 98.94 104 LEU B CA 1
ATOM 5075 C C . LEU B 1 104 ? 12.727 10.555 -5.281 1 98.94 104 LEU B C 1
ATOM 5077 O O . LEU B 1 104 ? 13.438 9.781 -4.641 1 98.94 104 LEU B O 1
ATOM 5081 N N . ILE B 1 105 ? 11.695 10.203 -5.945 1 98.94 105 ILE B N 1
ATOM 5082 C CA . ILE B 1 105 ? 11.281 8.805 -5.938 1 98.94 105 ILE B CA 1
ATOM 5083 C C . ILE B 1 105 ? 11.727 8.125 -7.23 1 98.94 105 ILE B C 1
ATOM 5085 O O . ILE B 1 105 ? 11.445 8.609 -8.328 1 98.94 105 ILE B O 1
ATOM 5089 N N . PHE B 1 106 ? 12.461 7.059 -7.035 1 98.69 106 PHE B N 1
ATOM 5090 C CA . PHE B 1 106 ? 12.898 6.234 -8.156 1 98.69 106 PHE B CA 1
ATOM 5091 C C . PHE B 1 106 ? 12.242 4.863 -8.109 1 98.69 106 PHE B C 1
ATOM 5093 O O . PHE B 1 106 ? 12.195 4.223 -7.059 1 98.69 106 PHE B O 1
ATOM 5100 N N . GLY B 1 107 ? 11.672 4.457 -9.18 1 97.31 107 GLY B N 1
ATOM 5101 C CA . GLY B 1 107 ? 11.133 3.113 -9.305 1 97.31 107 GLY B CA 1
ATOM 5102 C C . GLY B 1 107 ? 11.828 2.285 -10.367 1 97.31 107 GLY B C 1
ATOM 5103 O O . GLY B 1 107 ? 12.195 2.805 -11.422 1 97.31 107 GLY B O 1
ATOM 5104 N N . GLY B 1 108 ? 12.094 1.023 -9.992 1 95.19 108 GLY B N 1
ATOM 5105 C CA . GLY B 1 108 ? 12.523 0.121 -11.047 1 95.19 108 GLY B CA 1
ATOM 5106 C C . GLY B 1 108 ? 11.445 -0.123 -12.094 1 95.19 108 GLY B C 1
ATOM 5107 O O . GLY B 1 108 ? 10.281 0.203 -11.875 1 95.19 108 GLY B O 1
ATOM 5108 N N . ARG B 1 109 ? 11.883 -0.559 -13.203 1 93.75 109 ARG B N 1
ATOM 5109 C CA . ARG B 1 109 ? 11.016 -1.026 -14.281 1 93.75 109 ARG B CA 1
ATOM 5110 C C . ARG B 1 109 ? 11.508 -2.361 -14.836 1 93.75 109 ARG B C 1
ATOM 5112 O O . ARG B 1 109 ? 12.711 -2.584 -14.961 1 93.75 109 ARG B O 1
ATOM 5119 N N . THR B 1 110 ? 10.516 -3.184 -15.094 1 91.56 110 THR B N 1
ATOM 5120 C CA . THR B 1 110 ? 10.883 -4.422 -15.773 1 91.56 110 THR B CA 1
ATOM 5121 C C . THR B 1 110 ? 11.688 -4.125 -17.047 1 91.56 110 THR B C 1
ATOM 5123 O O . THR B 1 110 ? 11.438 -3.123 -17.719 1 91.56 110 THR B O 1
ATOM 5126 N N . PRO B 1 111 ? 12.656 -5.035 -17.266 1 92.75 111 PRO B N 1
ATOM 5127 C CA . PRO B 1 111 ? 13.422 -4.789 -18.484 1 92.75 111 PRO B CA 1
ATOM 5128 C C . PRO B 1 111 ? 12.539 -4.605 -19.719 1 92.75 111 PRO B C 1
ATOM 5130 O O . PRO B 1 111 ? 11.531 -5.301 -19.875 1 92.75 111 PRO B O 1
ATOM 5133 N N . ILE B 1 112 ? 12.977 -3.756 -20.562 1 91.56 112 ILE B N 1
ATOM 5134 C CA . ILE B 1 112 ? 12.148 -3.332 -21.672 1 91.56 112 ILE B CA 1
ATOM 5135 C C . ILE B 1 112 ? 12.305 -4.309 -22.844 1 91.56 112 ILE B C 1
ATOM 5137 O O . ILE B 1 112 ? 11.477 -4.34 -23.75 1 91.56 112 ILE B O 1
ATOM 5141 N N . SER B 1 113 ? 13.398 -5.055 -22.812 1 91.19 113 SER B N 1
ATOM 5142 C CA . SER B 1 113 ? 13.672 -5.992 -23.906 1 91.19 113 SER B CA 1
ATOM 5143 C C . SER B 1 113 ? 13.75 -7.426 -23.391 1 91.19 113 SER B C 1
ATOM 5145 O O . SER B 1 113 ? 14.102 -7.66 -22.234 1 91.19 113 SER B O 1
ATOM 5147 N N . GLU B 1 114 ? 13.398 -8.344 -24.297 1 89 114 GLU B N 1
ATOM 5148 C CA . GLU B 1 114 ? 13.391 -9.758 -23.938 1 89 114 GLU B CA 1
ATOM 5149 C C . GLU B 1 114 ? 14.758 -10.398 -24.172 1 89 114 GLU B C 1
ATOM 5151 O O . GLU B 1 114 ? 15.047 -11.461 -23.625 1 89 114 GLU B O 1
ATOM 5156 N N . HIS B 1 115 ? 15.484 -9.727 -25.047 1 86.06 115 HIS B N 1
ATOM 5157 C CA . HIS B 1 115 ? 16.781 -10.289 -25.406 1 86.06 115 HIS B CA 1
ATOM 5158 C C . HIS B 1 115 ? 17.688 -9.227 -26.016 1 86.06 115 HIS B C 1
ATOM 5160 O O . HIS B 1 115 ? 17.266 -8.102 -26.25 1 86.06 115 HIS B O 1
ATOM 5166 N N . SER B 1 116 ? 18.922 -9.469 -26.219 1 87.5 116 SER B N 1
ATOM 5167 C CA . SER B 1 116 ? 19.875 -8.797 -27.078 1 87.5 116 SER B CA 1
ATOM 5168 C C . SER B 1 116 ? 20.5 -7.59 -26.375 1 87.5 116 SER B C 1
ATOM 5170 O O . SER B 1 116 ? 21.438 -6.977 -26.906 1 87.5 116 SER B O 1
ATOM 5172 N N . HIS B 1 117 ? 19.969 -7.211 -25.219 1 92.06 117 HIS B N 1
ATOM 5173 C CA . HIS B 1 117 ? 20.516 -6.074 -24.484 1 92.06 117 HIS B CA 1
ATOM 5174 C C . HIS B 1 117 ? 21 -6.488 -23.094 1 92.06 117 HIS B C 1
ATOM 5176 O O . HIS B 1 117 ? 20.359 -7.316 -22.438 1 92.06 117 HIS B O 1
ATOM 5182 N N . PHE B 1 118 ? 22.156 -5.914 -22.688 1 94.75 118 PHE B N 1
ATOM 5183 C CA . PHE B 1 118 ? 22.578 -6.117 -21.312 1 94.75 118 PHE B CA 1
ATOM 5184 C C . PHE B 1 118 ? 21.547 -5.527 -20.344 1 94.75 118 PHE B C 1
ATOM 5186 O O . PHE B 1 118 ? 21.172 -4.363 -20.484 1 94.75 118 PHE B O 1
ATOM 5193 N N . GLY B 1 119 ? 21.094 -6.355 -19.5 1 93.69 119 GLY B N 1
ATOM 5194 C CA . GLY B 1 119 ? 20.047 -5.93 -18.578 1 93.69 119 GLY B CA 1
ATOM 5195 C C . GLY B 1 119 ? 18.656 -6.344 -19.031 1 93.69 119 GLY B C 1
ATOM 5196 O O . GLY B 1 119 ? 17.672 -6.086 -18.328 1 93.69 119 GLY B O 1
ATOM 5197 N N . CYS B 1 120 ? 18.562 -6.988 -20.203 1 92.81 120 CYS B N 1
ATOM 5198 C CA . CYS B 1 120 ? 17.281 -7.445 -20.688 1 92.81 120 CYS B CA 1
ATOM 5199 C C . CYS B 1 120 ? 16.672 -8.492 -19.766 1 92.81 120 CYS B C 1
ATOM 5201 O O . CYS B 1 120 ? 17.266 -8.836 -18.734 1 92.81 120 CYS B O 1
ATOM 5203 N N . ARG B 1 121 ? 15.453 -8.945 -20.094 1 90.06 121 ARG B N 1
ATOM 5204 C CA . ARG B 1 121 ? 14.766 -9.938 -19.266 1 90.06 121 ARG B CA 1
ATOM 5205 C C . ARG B 1 121 ? 15.586 -11.219 -19.156 1 90.06 121 ARG B C 1
ATOM 5207 O O . ARG B 1 121 ? 16.125 -11.703 -20.156 1 90.06 121 ARG B O 1
ATOM 5214 N N . ASN B 1 122 ? 15.758 -11.617 -17.891 1 86.25 122 ASN B N 1
ATOM 5215 C CA . ASN B 1 122 ? 16.516 -12.844 -17.703 1 86.25 122 ASN B CA 1
ATOM 5216 C C . ASN B 1 122 ? 15.867 -13.75 -16.656 1 86.25 122 ASN B C 1
ATOM 5218 O O . ASN B 1 122 ? 16.453 -14.758 -16.25 1 86.25 122 ASN B O 1
ATOM 5222 N N . THR B 1 123 ? 14.711 -13.344 -16.234 1 84.69 123 THR B N 1
ATOM 5223 C CA . THR B 1 123 ? 13.93 -14.133 -15.281 1 84.69 123 THR B CA 1
ATOM 5224 C C . THR B 1 123 ? 12.438 -14.047 -15.594 1 84.69 123 THR B C 1
ATOM 5226 O O . THR B 1 123 ? 11.961 -13.023 -16.094 1 84.69 123 THR B O 1
ATOM 5229 N N . PRO B 1 124 ? 11.719 -15.086 -15.32 1 85.25 124 PRO B N 1
ATOM 5230 C CA . PRO B 1 124 ? 10.289 -15.125 -15.641 1 85.25 124 PRO B CA 1
ATOM 5231 C C . PRO B 1 124 ? 9.508 -13.992 -14.977 1 85.25 124 PRO B C 1
ATOM 5233 O O . PRO B 1 124 ? 8.484 -13.547 -15.508 1 85.25 124 PRO B O 1
ATOM 5236 N N . ILE B 1 125 ? 9.977 -13.43 -13.898 1 88.38 125 ILE B N 1
ATOM 5237 C CA . ILE B 1 125 ? 9.25 -12.422 -13.125 1 88.38 125 ILE B CA 1
ATOM 5238 C C . ILE B 1 125 ? 9.141 -11.133 -13.938 1 88.38 125 ILE B C 1
ATOM 5240 O O . ILE B 1 125 ? 8.242 -10.32 -13.703 1 88.38 125 ILE B O 1
ATOM 5244 N N . GLY B 1 126 ? 10 -10.992 -14.922 1 89.19 126 GLY B N 1
ATOM 5245 C CA . GLY B 1 126 ? 9.977 -9.805 -15.758 1 89.19 126 GLY B CA 1
ATOM 5246 C C . GLY B 1 126 ? 8.695 -9.656 -16.547 1 89.19 126 GLY B C 1
ATOM 5247 O O . GLY B 1 126 ? 8.336 -8.547 -16.953 1 89.19 126 GLY B O 1
ATOM 5248 N N . TYR B 1 127 ? 7.973 -10.742 -16.719 1 90.31 127 TYR B N 1
ATOM 5249 C CA . TYR B 1 127 ? 6.73 -10.703 -17.469 1 90.31 127 TYR B CA 1
ATOM 5250 C C . TYR B 1 127 ? 5.551 -10.359 -16.578 1 90.31 127 TYR B C 1
ATOM 5252 O O . TYR B 1 127 ? 4.594 -9.719 -17.016 1 90.31 127 TYR B O 1
ATOM 5260 N N . GLY B 1 128 ? 5.648 -10.703 -15.312 1 91.62 128 GLY B N 1
ATOM 5261 C CA . GLY B 1 128 ? 4.566 -10.43 -14.375 1 91.62 128 GLY B CA 1
ATOM 5262 C C . GLY B 1 128 ? 4.602 -9.023 -13.812 1 91.62 128 GLY B C 1
ATOM 5263 O O . GLY B 1 128 ? 3.568 -8.484 -13.414 1 91.62 128 GLY B O 1
ATOM 5264 N N . GLN B 1 129 ? 5.73 -8.359 -13.875 1 92.25 129 GLN B N 1
ATOM 5265 C CA . GLN B 1 129 ? 5.922 -7.066 -13.234 1 92.25 129 GLN B CA 1
ATOM 5266 C C . GLN B 1 129 ? 5.789 -5.926 -14.234 1 92.25 129 GLN B C 1
ATOM 5268 O O . GLN B 1 129 ? 6.184 -4.793 -13.953 1 92.25 129 GLN B O 1
ATOM 5273 N N . GLU B 1 130 ? 5.176 -6.129 -15.305 1 90 130 GLU B N 1
ATOM 5274 C CA . GLU B 1 130 ? 5.137 -5.105 -16.344 1 90 130 GLU B CA 1
ATOM 5275 C C . GLU B 1 130 ? 3.756 -4.465 -16.438 1 90 130 GLU B C 1
ATOM 5277 O O . GLU B 1 130 ? 2.738 -5.152 -16.328 1 90 130 GLU B O 1
ATOM 5282 N N . MET B 1 131 ? 3.789 -3.229 -16.484 1 92.62 131 MET B N 1
ATOM 5283 C CA . MET B 1 131 ? 2.609 -2.43 -16.812 1 92.62 131 MET B CA 1
ATOM 5284 C C . MET B 1 131 ? 2.855 -1.571 -18.047 1 92.62 131 MET B C 1
ATOM 5286 O O . MET B 1 131 ? 3.996 -1.2 -18.328 1 92.62 131 MET B O 1
ATOM 5290 N N . ARG B 1 132 ? 1.757 -1.268 -18.828 1 92.94 132 ARG B N 1
ATOM 5291 C CA . ARG B 1 132 ? 1.868 -0.369 -19.969 1 92.94 132 ARG B CA 1
ATOM 5292 C C . ARG B 1 132 ? 2.299 1.026 -19.531 1 92.94 132 ARG B C 1
ATOM 5294 O O . ARG B 1 132 ? 3.131 1.659 -20.188 1 92.94 132 ARG B O 1
ATOM 5301 N N . ASP B 1 133 ? 1.781 1.494 -18.391 1 94.69 133 ASP B N 1
ATOM 5302 C CA . ASP B 1 133 ? 2.076 2.807 -17.828 1 94.69 133 ASP B CA 1
ATOM 5303 C C . ASP B 1 133 ? 2.227 2.725 -16.312 1 94.69 133 ASP B C 1
ATOM 5305 O O . ASP B 1 133 ? 1.282 3.008 -15.57 1 94.69 133 ASP B O 1
ATOM 5309 N N . GLN B 1 134 ? 3.467 2.439 -15.922 1 96.12 134 GLN B N 1
ATOM 5310 C CA . GLN B 1 134 ? 3.748 2.238 -14.5 1 96.12 134 GLN B CA 1
ATOM 5311 C C . GLN B 1 134 ? 3.539 3.527 -13.711 1 96.12 134 GLN B C 1
ATOM 5313 O O . GLN B 1 134 ? 3.014 3.5 -12.602 1 96.12 134 GLN B O 1
ATOM 5318 N N . ALA B 1 135 ? 3.836 4.652 -14.312 1 97.25 135 ALA B N 1
ATOM 5319 C CA . ALA B 1 135 ? 3.771 5.941 -13.633 1 97.25 135 ALA B CA 1
ATOM 5320 C C . ALA B 1 135 ? 2.328 6.324 -13.312 1 97.25 135 ALA B C 1
ATOM 5322 O O . ALA B 1 135 ? 2.078 7.168 -12.453 1 97.25 135 ALA B O 1
ATOM 5323 N N . ALA B 1 136 ? 1.377 5.715 -13.984 1 96.94 136 ALA B N 1
ATOM 5324 C CA . ALA B 1 136 ? -0.033 6.031 -13.781 1 96.94 136 ALA B CA 1
ATOM 5325 C C . ALA B 1 136 ? -0.438 5.809 -12.32 1 96.94 136 ALA B C 1
ATOM 5327 O O . ALA B 1 136 ? -1.325 6.492 -11.805 1 96.94 136 ALA B O 1
ATOM 5328 N N . LEU B 1 137 ? 0.243 4.977 -11.648 1 97.44 137 LEU B N 1
ATOM 5329 C CA . LEU B 1 137 ? -0.06 4.625 -10.266 1 97.44 137 LEU B CA 1
ATOM 5330 C C . LEU B 1 137 ? 0.014 5.855 -9.367 1 97.44 137 LEU B C 1
ATOM 5332 O O . LEU B 1 137 ? -0.729 5.961 -8.383 1 97.44 137 LEU B O 1
ATOM 5336 N N . ILE B 1 138 ? 0.955 6.855 -9.734 1 97.81 138 ILE B N 1
ATOM 5337 C CA . ILE B 1 138 ? 1.164 7.945 -8.781 1 97.81 138 ILE B CA 1
ATOM 5338 C C . ILE B 1 138 ? 1.238 9.273 -9.531 1 97.81 138 ILE B C 1
ATOM 5340 O O . ILE B 1 138 ? 1.576 10.305 -8.938 1 97.81 138 ILE B O 1
ATOM 5344 N N . ARG B 1 139 ? 0.909 9.32 -10.836 1 97 139 ARG B N 1
ATOM 5345 C CA . ARG B 1 139 ? 1.121 10.5 -11.672 1 97 139 ARG B CA 1
ATOM 5346 C C . ARG B 1 139 ? 0.394 11.711 -11.109 1 97 139 ARG B C 1
ATOM 5348 O O . ARG B 1 139 ? 0.928 12.828 -11.133 1 97 139 ARG B O 1
ATOM 5355 N N . GLU B 1 140 ? -0.76 11.57 -10.539 1 95.38 140 GLU B N 1
ATOM 5356 C CA . GLU B 1 140 ? -1.533 12.688 -10.016 1 95.38 140 GLU B CA 1
ATOM 5357 C C . GLU B 1 140 ? -0.936 13.203 -8.703 1 95.38 140 GLU B C 1
ATOM 5359 O O . GLU B 1 140 ? -1.256 14.312 -8.266 1 95.38 140 GLU B O 1
ATOM 5364 N N . SER B 1 141 ? -0.083 12.391 -8.102 1 97.31 141 SER B N 1
ATOM 5365 C CA . SER B 1 141 ? 0.443 12.75 -6.789 1 97.31 141 SER B CA 1
ATOM 5366 C C . SER B 1 141 ? 1.901 13.188 -6.875 1 97.31 141 SER B C 1
ATOM 5368 O O . SER B 1 141 ? 2.588 13.281 -5.855 1 97.31 141 SER B O 1
ATOM 5370 N N . VAL B 1 142 ? 2.439 13.367 -8.047 1 98.25 142 VAL B N 1
ATOM 5371 C CA . VAL B 1 142 ? 3.793 13.891 -8.195 1 98.25 142 VAL B CA 1
ATOM 5372 C C . VAL B 1 142 ? 3.777 15.109 -9.109 1 98.25 142 VAL B C 1
ATOM 5374 O O . VAL B 1 142 ? 2.852 15.289 -9.906 1 98.25 142 VAL B O 1
ATOM 5377 N N . LYS B 1 143 ? 4.793 15.922 -9 1 97.94 143 LYS B N 1
ATOM 5378 C CA . LYS B 1 143 ? 4.887 17.141 -9.789 1 97.94 143 LYS B CA 1
ATOM 5379 C C . LYS B 1 143 ? 5.414 16.859 -11.195 1 97.94 143 LYS B C 1
ATOM 5381 O O . LYS B 1 143 ? 5.168 17.625 -12.125 1 97.94 143 LYS B O 1
ATOM 5386 N N . TRP B 1 144 ? 6.176 15.805 -11.258 1 98.25 144 TRP B N 1
ATOM 5387 C CA . TRP B 1 144 ? 6.867 15.43 -12.492 1 98.25 144 TRP B CA 1
ATOM 5388 C C . TRP B 1 144 ? 7.199 13.945 -12.5 1 98.25 144 TRP B C 1
ATOM 5390 O O . TRP B 1 144 ? 7.566 13.375 -11.469 1 98.25 144 TRP B O 1
ATOM 5400 N N . ASP B 1 145 ? 6.973 13.297 -13.578 1 98.38 145 ASP B N 1
ATOM 5401 C CA . ASP B 1 145 ? 7.414 11.922 -13.75 1 98.38 145 ASP B CA 1
ATOM 5402 C C . ASP B 1 145 ? 8.055 11.711 -15.117 1 98.38 145 ASP B C 1
ATOM 5404 O O . ASP B 1 145 ? 7.699 12.398 -16.078 1 98.38 145 ASP B O 1
ATOM 5408 N N . PHE B 1 146 ? 9.031 10.828 -15.172 1 98.12 146 PHE B N 1
ATOM 5409 C CA . PHE B 1 146 ? 9.742 10.5 -16.406 1 98.12 146 PHE B CA 1
ATOM 5410 C C . PHE B 1 146 ? 10.266 9.07 -16.359 1 98.12 146 PHE B C 1
ATOM 5412 O O . PHE B 1 146 ? 10.594 8.555 -15.289 1 98.12 146 PHE B O 1
ATOM 5419 N N . GLU B 1 147 ? 10.273 8.406 -17.438 1 97.5 147 GLU B N 1
ATOM 5420 C CA . GLU B 1 147 ? 10.953 7.121 -17.594 1 97.5 147 GLU B CA 1
ATOM 5421 C C . GLU B 1 147 ? 12.25 7.273 -18.375 1 97.5 147 GLU B C 1
ATOM 5423 O O . GLU B 1 147 ? 12.258 7.77 -19.5 1 97.5 147 GLU B O 1
ATOM 5428 N N . LEU B 1 148 ? 13.328 6.887 -17.75 1 97.62 148 LEU B N 1
ATOM 5429 C CA . LEU B 1 148 ? 14.625 6.992 -18.422 1 97.62 148 LEU B CA 1
ATOM 5430 C C . LEU B 1 148 ? 14.648 6.188 -19.719 1 97.62 148 LEU B C 1
ATOM 5432 O O . LEU B 1 148 ? 14.266 5.016 -19.719 1 97.62 148 LEU B O 1
ATOM 5436 N N . ARG B 1 149 ? 15.102 6.805 -20.828 1 95.75 149 ARG B N 1
ATOM 5437 C CA . ARG B 1 149 ? 15.109 6.156 -22.125 1 95.75 149 ARG B CA 1
ATOM 5438 C C . ARG B 1 149 ? 16.531 5.887 -22.609 1 95.75 149 ARG B C 1
ATOM 5440 O O . ARG B 1 149 ? 16.812 4.832 -23.172 1 95.75 149 ARG B O 1
ATOM 5447 N N . LEU B 1 150 ? 17.375 6.84 -22.391 1 96.88 150 LEU B N 1
ATOM 5448 C CA . LEU B 1 150 ? 18.781 6.75 -22.766 1 96.88 150 LEU B CA 1
ATOM 5449 C C . LEU B 1 150 ? 19.672 6.961 -21.547 1 96.88 150 LEU B C 1
ATOM 5451 O O . LEU B 1 150 ? 19.391 7.801 -20.703 1 96.88 150 LEU B O 1
ATOM 5455 N N . ALA B 1 151 ? 20.719 6.207 -21.5 1 97.62 151 ALA B N 1
ATOM 5456 C CA . ALA B 1 151 ? 21.609 6.184 -20.344 1 97.62 151 ALA B CA 1
ATOM 5457 C C . ALA B 1 151 ? 22.188 7.57 -20.062 1 97.62 151 ALA B C 1
ATOM 5459 O O . ALA B 1 151 ? 22.266 7.996 -18.906 1 97.62 151 ALA B O 1
ATOM 5460 N N . ASP B 1 152 ? 22.578 8.289 -21.047 1 96.62 152 ASP B N 1
ATOM 5461 C CA . ASP B 1 152 ? 23.328 9.523 -20.859 1 96.62 152 ASP B CA 1
ATOM 5462 C C . ASP B 1 152 ? 22.406 10.688 -20.516 1 96.62 152 ASP B C 1
ATOM 5464 O O . ASP B 1 152 ? 22.859 11.805 -20.281 1 96.62 152 ASP B O 1
ATOM 5468 N N . GLN B 1 153 ? 21.078 10.414 -20.359 1 96.5 153 GLN B N 1
ATOM 5469 C CA . GLN B 1 153 ? 20.109 11.414 -19.922 1 96.5 153 GLN B CA 1
ATOM 5470 C C . GLN B 1 153 ? 20.047 11.484 -18.391 1 96.5 153 GLN B C 1
ATOM 5472 O O . GLN B 1 153 ? 19.516 12.445 -17.844 1 96.5 153 GLN B O 1
ATOM 5477 N N . ILE B 1 154 ? 20.625 10.555 -17.703 1 97.62 154 ILE B N 1
ATOM 5478 C CA . ILE B 1 154 ? 20.344 10.32 -16.297 1 97.62 154 ILE B CA 1
ATOM 5479 C C . ILE B 1 154 ? 20.766 11.547 -15.477 1 97.62 154 ILE B C 1
ATOM 5481 O O . ILE B 1 154 ? 20.031 11.984 -14.586 1 97.62 154 ILE B O 1
ATOM 5485 N N . GLY B 1 155 ? 21.953 12.141 -15.789 1 96.06 155 GLY B N 1
ATOM 5486 C CA . GLY B 1 155 ? 22.422 13.281 -15.023 1 96.06 155 GLY B CA 1
ATOM 5487 C C . GLY B 1 155 ? 21.5 14.477 -15.102 1 96.06 155 GLY B C 1
ATOM 5488 O O . GLY B 1 155 ? 21.125 15.055 -14.07 1 96.06 155 GLY B O 1
ATOM 5489 N N . GLU B 1 156 ? 21.094 14.82 -16.266 1 95.62 156 GLU B N 1
ATOM 5490 C CA . GLU B 1 156 ? 20.188 15.945 -16.484 1 95.62 156 GLU B CA 1
ATOM 5491 C C . GLU B 1 156 ? 18.828 15.695 -15.844 1 95.62 156 GLU B C 1
ATOM 5493 O O . GLU B 1 156 ? 18.203 16.609 -15.305 1 95.62 156 GLU B O 1
ATOM 5498 N N . HIS B 1 157 ? 18.375 14.469 -15.859 1 97.69 157 HIS B N 1
ATOM 5499 C CA . HIS B 1 157 ? 17.047 14.148 -15.344 1 97.69 157 HIS B CA 1
ATOM 5500 C C . HIS B 1 157 ? 17.031 14.156 -13.82 1 97.69 157 HIS B C 1
ATOM 5502 O O . HIS B 1 157 ? 16.016 14.531 -13.211 1 97.69 157 HIS B O 1
ATOM 5508 N N . VAL B 1 158 ? 18.109 13.75 -13.227 1 98.19 158 VAL B N 1
ATOM 5509 C CA . VAL B 1 158 ? 18.203 13.812 -11.773 1 98.19 158 VAL B CA 1
ATOM 5510 C C . VAL B 1 158 ? 18.203 15.273 -11.312 1 98.19 158 VAL B C 1
ATOM 5512 O O . VAL B 1 158 ? 17.516 15.633 -10.367 1 98.19 158 VAL B O 1
ATOM 5515 N N . ASP B 1 159 ? 18.984 16.109 -12.016 1 98.06 159 ASP B N 1
ATOM 5516 C CA . ASP B 1 159 ? 19.016 17.531 -11.703 1 98.06 159 ASP B CA 1
ATOM 5517 C C . ASP B 1 159 ? 17.641 18.172 -11.875 1 98.06 159 ASP B C 1
ATOM 5519 O O . ASP B 1 159 ? 17.203 18.953 -11.039 1 98.06 159 ASP B O 1
ATOM 5523 N N . ARG B 1 160 ? 16.984 17.828 -12.945 1 98.38 160 ARG B N 1
ATOM 5524 C CA . ARG B 1 160 ? 15.656 18.359 -13.219 1 98.38 160 ARG B CA 1
ATOM 5525 C C . ARG B 1 160 ? 14.664 17.922 -12.148 1 98.38 160 ARG B C 1
ATOM 5527 O O . ARG B 1 160 ? 13.867 18.719 -11.664 1 98.38 160 ARG B O 1
ATOM 5534 N N . ALA B 1 161 ? 14.727 16.625 -11.805 1 98.69 161 ALA B N 1
ATOM 5535 C CA . ALA B 1 161 ? 13.859 16.094 -10.766 1 98.69 161 ALA B CA 1
ATOM 5536 C C . ALA B 1 161 ? 14.031 16.859 -9.453 1 98.69 161 ALA B C 1
ATOM 5538 O O . ALA B 1 161 ? 13.047 17.266 -8.836 1 98.69 161 ALA B O 1
ATOM 5539 N N . TRP B 1 162 ? 15.242 17.078 -9.086 1 98.75 162 TRP B N 1
ATOM 5540 C CA . TRP B 1 162 ? 15.547 17.797 -7.855 1 98.75 162 TRP B CA 1
ATOM 5541 C C . TRP B 1 162 ? 15.023 19.219 -7.91 1 98.75 162 TRP B C 1
ATOM 5543 O O . TRP B 1 162 ? 14.391 19.703 -6.957 1 98.75 162 TRP B O 1
ATOM 5553 N N . ALA B 1 163 ? 15.258 19.875 -9.016 1 98.69 163 ALA B N 1
ATOM 5554 C CA . ALA B 1 163 ? 14.836 21.266 -9.18 1 98.69 163 ALA B CA 1
ATOM 5555 C C . ALA B 1 163 ? 13.312 21.391 -9.094 1 98.69 163 ALA B C 1
ATOM 5557 O O . ALA B 1 163 ? 12.797 22.281 -8.422 1 98.69 163 ALA B O 1
ATOM 5558 N N . ILE B 1 164 ? 12.602 20.484 -9.719 1 98.69 164 ILE B N 1
ATOM 5559 C CA . ILE B 1 164 ? 11.141 20.531 -9.75 1 98.69 164 ILE B CA 1
ATOM 5560 C C . ILE B 1 164 ? 10.594 20.188 -8.359 1 98.69 164 ILE B C 1
ATOM 5562 O O . ILE B 1 164 ? 9.719 20.891 -7.848 1 98.69 164 ILE B O 1
ATOM 5566 N N . ALA B 1 165 ? 11.148 19.172 -7.734 1 98.75 165 ALA B N 1
ATOM 5567 C CA . ALA B 1 165 ? 10.688 18.766 -6.41 1 98.75 165 ALA B CA 1
ATOM 5568 C C . ALA B 1 165 ? 10.852 19.906 -5.402 1 98.75 165 ALA B C 1
ATOM 5570 O O . ALA B 1 165 ? 9.992 20.094 -4.531 1 98.75 165 ALA B O 1
ATOM 5571 N N . SER B 1 166 ? 11.875 20.672 -5.582 1 98.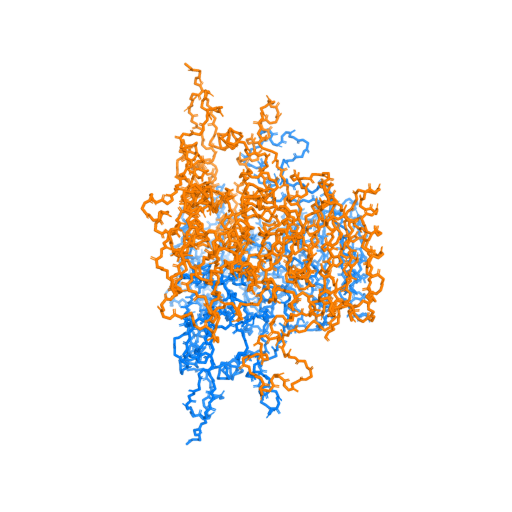12 166 SER B N 1
ATOM 5572 C CA . SER B 1 166 ? 12.25 21.703 -4.621 1 98.12 166 SER B CA 1
ATOM 5573 C C . SER B 1 166 ? 11.656 23.062 -5 1 98.12 166 SER B C 1
ATOM 5575 O O . SER B 1 166 ? 11.883 24.062 -4.312 1 98.12 166 SER B O 1
ATOM 5577 N N . SER B 1 167 ? 10.922 23.109 -6.086 1 98 167 SER B N 1
ATOM 5578 C CA . SER B 1 167 ? 10.266 24.344 -6.512 1 98 167 SER B CA 1
ATOM 5579 C C . SER B 1 167 ? 8.906 24.516 -5.836 1 98 167 SER B C 1
ATOM 5581 O O . SER B 1 167 ? 8.195 23.531 -5.602 1 98 167 SER B O 1
ATOM 5583 N N . LEU B 1 168 ? 8.453 25.766 -5.594 1 96.44 168 LEU B N 1
ATOM 5584 C CA . LEU B 1 168 ? 7.164 26.047 -4.977 1 96.44 168 LEU B CA 1
ATOM 5585 C C . LEU B 1 168 ? 6.027 25.812 -5.965 1 96.44 168 LEU B C 1
ATOM 5587 O O . LEU B 1 168 ? 6.133 26.172 -7.137 1 96.44 168 LEU B O 1
ATOM 5591 N N . PRO B 1 169 ? 4.98 25.312 -5.5 1 96.5 169 PRO B N 1
ATOM 5592 C CA . PRO B 1 169 ? 4.895 24.531 -4.258 1 96.5 169 PRO B CA 1
ATOM 5593 C C . PRO B 1 169 ? 5.684 23.234 -4.316 1 96.5 169 PRO B C 1
ATOM 5595 O O . PRO B 1 169 ? 5.629 22.516 -5.32 1 96.5 169 PRO B O 1
ATOM 5598 N N . LYS B 1 170 ? 6.418 23 -3.338 1 97.56 170 LYS B N 1
ATOM 5599 C CA . LYS B 1 170 ? 7.273 21.812 -3.328 1 97.56 170 LYS B CA 1
ATOM 5600 C C . LYS B 1 170 ? 6.441 20.531 -3.344 1 97.56 170 LYS B C 1
ATOM 5602 O O . LYS B 1 170 ? 5.242 20.562 -3.064 1 97.56 170 LYS B O 1
ATOM 5607 N N . GLY B 1 171 ? 7.066 19.406 -3.717 1 98.31 171 GLY B N 1
ATOM 5608 C CA . GLY B 1 171 ? 6.363 18.125 -3.766 1 98.31 171 GLY B CA 1
ATOM 5609 C C . GLY B 1 171 ? 7.203 17 -4.344 1 98.31 171 GLY B C 1
ATOM 5610 O O . GLY B 1 171 ? 8.328 17.234 -4.793 1 98.31 171 GLY B O 1
ATOM 5611 N N . PRO B 1 172 ? 6.691 15.812 -4.316 1 98.81 172 PRO B N 1
ATOM 5612 C CA . PRO B 1 172 ? 7.457 14.664 -4.797 1 98.81 172 PRO B CA 1
ATOM 5613 C C . PRO B 1 172 ? 7.512 14.586 -6.324 1 98.81 172 PRO B C 1
ATOM 5615 O O . PRO B 1 172 ? 6.68 15.195 -7.004 1 98.81 172 PRO B O 1
ATOM 5618 N N . VAL B 1 173 ? 8.555 13.914 -6.852 1 98.88 173 VAL B N 1
ATOM 5619 C CA . VAL B 1 173 ? 8.711 13.609 -8.273 1 98.88 173 VAL B CA 1
ATOM 5620 C C . VAL B 1 173 ? 9.031 12.125 -8.445 1 98.88 173 VAL B C 1
ATOM 5622 O O . VAL B 1 173 ? 9.398 11.445 -7.488 1 98.88 173 VAL B O 1
ATOM 5625 N N . TYR B 1 174 ? 8.859 11.586 -9.703 1 98.88 174 TYR B N 1
ATOM 5626 C CA . TYR B 1 174 ? 9.039 10.164 -9.938 1 98.88 174 TYR B CA 1
ATOM 5627 C C . TYR B 1 174 ? 9.836 9.914 -11.219 1 98.88 174 TYR B C 1
ATOM 5629 O O . TYR B 1 174 ? 9.5 10.445 -12.281 1 98.88 174 TYR B O 1
ATOM 5637 N N . LEU B 1 175 ? 10.891 9.172 -11.07 1 98.31 175 LEU B N 1
ATOM 5638 C CA . LEU B 1 175 ? 11.672 8.711 -12.211 1 98.31 175 LEU B CA 1
ATOM 5639 C C . LEU B 1 175 ? 11.68 7.184 -12.281 1 98.31 175 LEU B C 1
ATOM 5641 O O . LEU B 1 175 ? 12.133 6.52 -11.352 1 98.31 175 LEU B O 1
ATOM 5645 N N . SER B 1 176 ? 11.133 6.598 -13.367 1 97.56 176 SER B N 1
ATOM 5646 C CA . SER B 1 176 ? 11.211 5.164 -13.625 1 97.56 176 SER B CA 1
ATOM 5647 C C . SER B 1 176 ? 12.531 4.797 -14.289 1 97.56 176 SER B C 1
ATOM 5649 O O . SER B 1 176 ? 12.969 5.465 -15.227 1 97.56 176 SER B O 1
ATOM 5651 N N . LEU B 1 177 ? 13.18 3.752 -13.773 1 97.5 177 LEU B N 1
ATOM 5652 C CA . LEU B 1 177 ? 14.531 3.416 -14.203 1 97.5 177 LEU B CA 1
ATOM 5653 C C . LEU B 1 177 ? 14.586 2.002 -14.766 1 97.5 177 LEU B C 1
ATOM 5655 O O . LEU B 1 177 ? 14.898 1.051 -14.047 1 97.5 177 LEU B O 1
ATOM 5659 N N . PRO B 1 178 ? 14.391 1.872 -16.109 1 96.25 178 PRO B N 1
ATOM 5660 C CA . PRO B 1 178 ? 14.578 0.541 -16.688 1 96.25 178 PRO B CA 1
ATOM 5661 C C . PRO B 1 178 ? 16.016 0.044 -16.562 1 96.25 178 PRO B C 1
ATOM 5663 O O . PRO B 1 178 ? 16.953 0.839 -16.656 1 96.25 178 PRO B O 1
ATOM 5666 N N . ARG B 1 179 ? 16.141 -1.221 -16.469 1 95.5 179 ARG B N 1
ATOM 5667 C CA . ARG B 1 179 ? 17.438 -1.838 -16.188 1 95.5 179 ARG B CA 1
ATOM 5668 C C . ARG B 1 179 ? 18.406 -1.605 -17.328 1 95.5 179 ARG B C 1
ATOM 5670 O O . ARG B 1 179 ? 19.594 -1.364 -17.094 1 95.5 179 ARG B O 1
ATOM 5677 N N . GLU B 1 180 ? 17.984 -1.672 -18.594 1 96.44 180 GLU B N 1
ATOM 5678 C CA . GLU B 1 180 ? 18.875 -1.578 -19.734 1 96.44 180 GLU B CA 1
ATOM 5679 C C . GLU B 1 180 ? 19.594 -0.231 -19.766 1 96.44 180 GLU B C 1
ATOM 5681 O O . GLU B 1 180 ? 20.812 -0.177 -19.781 1 96.44 180 GLU B O 1
ATOM 5686 N N . PRO B 1 181 ? 18.828 0.826 -19.703 1 97.25 181 PRO B N 1
ATOM 5687 C CA . PRO B 1 181 ? 19.531 2.111 -19.672 1 97.25 181 PRO B CA 1
ATOM 5688 C C . PRO B 1 181 ? 20.422 2.264 -18.438 1 97.25 181 PRO B C 1
ATOM 5690 O O . PRO B 1 181 ? 21.484 2.887 -18.531 1 97.25 181 PRO B O 1
ATOM 5693 N N . LEU B 1 182 ? 20.094 1.746 -17.297 1 97.5 182 LEU B N 1
ATOM 5694 C CA . LEU B 1 182 ? 20.906 1.843 -16.094 1 97.5 182 LEU B CA 1
ATOM 5695 C C . LEU B 1 182 ? 22.234 1.128 -16.281 1 97.5 182 LEU B C 1
ATOM 5697 O O . LEU B 1 182 ? 23.25 1.538 -15.703 1 97.5 182 LEU B O 1
ATOM 5701 N N . CYS B 1 183 ? 22.219 0.042 -17.078 1 97.38 183 CYS B N 1
ATOM 5702 C CA . CYS B 1 183 ? 23.391 -0.79 -17.297 1 97.38 183 CYS B CA 1
ATOM 5703 C C . CYS B 1 183 ? 24.312 -0.162 -18.344 1 97.38 183 CYS B C 1
ATOM 5705 O O . CYS B 1 183 ? 25.531 -0.404 -18.328 1 97.38 183 CYS B O 1
ATOM 5707 N N . GLU B 1 184 ? 23.781 0.61 -19.219 1 97.44 184 GLU B N 1
ATOM 5708 C CA . GLU B 1 184 ? 24.531 1.138 -20.344 1 97.44 184 GLU B CA 1
ATOM 5709 C C . GLU B 1 184 ? 25.609 2.123 -19.891 1 97.44 184 GLU B C 1
ATOM 5711 O O . GLU B 1 184 ? 25.375 2.904 -18.969 1 97.44 184 GLU B O 1
ATOM 5716 N N . THR B 1 185 ? 26.766 2.064 -20.531 1 97.5 185 THR B N 1
ATOM 5717 C CA . THR B 1 185 ? 27.875 2.945 -20.219 1 97.5 185 THR B CA 1
ATOM 5718 C C . THR B 1 185 ? 28.047 4.016 -21.297 1 97.5 185 THR B C 1
ATOM 5720 O O . THR B 1 185 ? 27.609 3.834 -22.438 1 97.5 185 THR B O 1
ATOM 5723 N N . PHE B 1 186 ? 28.547 5.105 -20.922 1 97.31 186 PHE B N 1
ATOM 5724 C CA . PHE B 1 186 ? 28.828 6.211 -21.828 1 97.31 186 PHE B CA 1
ATOM 5725 C C . PHE B 1 186 ? 29.953 7.078 -21.312 1 97.31 186 PHE B C 1
ATOM 5727 O O . PHE B 1 186 ? 30.344 6.973 -20.141 1 97.31 186 PHE B O 1
ATOM 5734 N N . ALA B 1 187 ? 30.547 7.789 -22.141 1 96.56 187 ALA B N 1
ATOM 5735 C CA . ALA B 1 187 ? 31.625 8.695 -21.797 1 96.56 187 ALA B CA 1
ATOM 5736 C C . ALA B 1 187 ? 31.094 10.039 -21.312 1 96.56 187 ALA B C 1
ATOM 5738 O O . ALA B 1 187 ? 30.125 10.562 -21.859 1 96.56 187 ALA B O 1
ATOM 5739 N N . ILE B 1 188 ? 31.734 10.531 -20.172 1 94.94 188 ILE B N 1
ATOM 5740 C CA . ILE B 1 188 ? 31.359 11.859 -19.688 1 94.94 188 ILE B CA 1
ATOM 5741 C C . ILE B 1 188 ? 32.594 12.547 -19.109 1 94.94 188 ILE B C 1
ATOM 5743 O O . ILE B 1 188 ? 33.625 11.898 -18.844 1 94.94 188 ILE B O 1
ATOM 5747 N N . ASP B 1 189 ? 32.469 13.836 -19.047 1 93.38 189 ASP B N 1
ATOM 5748 C CA . ASP B 1 189 ? 33.531 14.594 -18.359 1 93.38 189 ASP B CA 1
ATOM 5749 C C . ASP B 1 189 ? 33.5 14.297 -16.859 1 93.38 189 ASP B C 1
ATOM 5751 O O . ASP B 1 189 ? 32.469 14.336 -16.219 1 93.38 189 ASP B O 1
ATOM 5755 N N . GLU B 1 190 ? 34.656 13.977 -16.312 1 91.31 190 GLU B N 1
ATOM 5756 C CA . GLU B 1 190 ? 34.781 13.648 -14.898 1 91.31 190 GLU B CA 1
ATOM 5757 C C . GLU B 1 190 ? 34.25 14.773 -14.016 1 91.31 190 GLU B C 1
ATOM 5759 O O . GLU B 1 190 ? 33.688 14.523 -12.945 1 91.31 190 GLU B O 1
ATOM 5764 N N . ALA B 1 191 ? 34.375 15.93 -14.438 1 89.75 191 ALA B N 1
ATOM 5765 C CA . ALA B 1 191 ? 33.906 17.094 -13.68 1 89.75 191 ALA B CA 1
ATOM 5766 C C . ALA B 1 191 ? 32.406 17.062 -13.461 1 89.75 191 ALA B C 1
ATOM 5768 O O . ALA B 1 191 ? 31.906 17.672 -12.516 1 89.75 191 ALA B O 1
ATOM 5769 N N . ALA B 1 192 ? 31.75 16.375 -14.273 1 87.69 192 ALA B N 1
ATOM 5770 C CA . ALA B 1 192 ? 30.297 16.297 -14.219 1 87.69 192 ALA B CA 1
ATOM 5771 C C . ALA B 1 192 ? 29.844 15.555 -12.961 1 87.69 192 ALA B C 1
ATOM 5773 O O . ALA B 1 192 ? 28.719 15.75 -12.492 1 87.69 192 ALA B O 1
ATOM 5774 N N . LEU B 1 193 ? 30.672 14.719 -12.422 1 89.75 193 LEU B N 1
ATOM 5775 C CA . LEU B 1 193 ? 30.328 13.898 -11.266 1 89.75 193 LEU B CA 1
ATOM 5776 C C . LEU B 1 193 ? 30.125 14.773 -10.031 1 89.75 193 LEU B C 1
ATOM 5778 O O . LEU B 1 193 ? 29.281 14.453 -9.18 1 89.75 193 LEU B O 1
ATOM 5782 N N . GLN B 1 194 ? 30.828 15.906 -9.977 1 89.94 194 GLN B N 1
ATOM 5783 C CA . GLN B 1 194 ? 30.797 16.734 -8.773 1 89.94 194 GLN B CA 1
ATOM 5784 C C . GLN B 1 194 ? 30.188 18.094 -9.07 1 89.94 194 GLN B C 1
ATOM 5786 O O . GLN B 1 194 ? 30.109 18.953 -8.188 1 89.94 194 GLN B O 1
ATOM 5791 N N . ALA B 1 195 ? 29.75 18.234 -10.266 1 91.81 195 ALA B N 1
ATOM 5792 C CA . ALA B 1 195 ? 29.172 19.516 -10.648 1 91.81 195 ALA B CA 1
ATOM 5793 C C . ALA B 1 195 ? 27.906 19.812 -9.867 1 91.81 195 ALA B C 1
ATOM 5795 O O . ALA B 1 195 ? 27.219 18.875 -9.414 1 91.81 195 ALA B O 1
ATOM 5796 N N . GLY B 1 196 ? 27.641 21.047 -9.586 1 92.44 196 GLY B N 1
ATOM 5797 C CA . GLY B 1 196 ? 26.359 21.438 -9.016 1 92.44 196 GLY B CA 1
ATOM 5798 C C . GLY B 1 196 ? 25.188 21.156 -9.945 1 92.44 196 GLY B C 1
ATOM 5799 O O . GLY B 1 196 ? 25.375 20.781 -11.102 1 92.44 196 GLY B O 1
ATOM 5800 N N . PRO B 1 197 ? 24.031 21.344 -9.43 1 95.56 197 PRO B N 1
ATOM 5801 C CA . PRO B 1 197 ? 22.859 21.094 -10.258 1 95.56 197 PRO B CA 1
ATOM 5802 C C . PRO B 1 197 ? 22.797 21.984 -11.5 1 95.56 197 PRO B C 1
ATOM 5804 O O . PRO B 1 197 ? 23.156 23.156 -11.43 1 95.56 197 PRO B O 1
ATOM 5807 N N . SER B 1 198 ? 22.391 21.438 -12.578 1 95.31 198 SER B N 1
ATOM 5808 C CA . SER B 1 198 ? 22.297 22.172 -13.828 1 95.31 198 SER B CA 1
ATOM 5809 C C . SER B 1 198 ? 21.062 23.078 -13.836 1 95.31 198 SER B C 1
ATOM 5811 O O . SER B 1 198 ? 20.969 24 -14.648 1 95.31 198 SER B O 1
ATOM 5813 N N . GLN B 1 199 ? 20.094 22.781 -12.984 1 96.62 199 GLN B N 1
ATOM 5814 C CA . GLN B 1 199 ? 18.875 23.578 -12.828 1 96.62 199 GLN B CA 1
ATOM 5815 C C . GLN B 1 199 ? 18.641 23.938 -11.367 1 96.62 199 GLN B C 1
ATOM 5817 O O . GLN B 1 199 ? 19.016 23.188 -10.469 1 96.62 199 GLN B O 1
ATOM 5822 N N . GLN B 1 200 ? 18.031 25.078 -11.164 1 96.81 200 GLN B N 1
ATOM 5823 C CA . GLN B 1 200 ? 17.734 25.547 -9.812 1 96.81 200 GLN B CA 1
ATOM 5824 C C . GLN B 1 200 ? 16.234 25.594 -9.555 1 96.81 200 GLN B C 1
ATOM 5826 O O . GLN B 1 200 ? 15.445 25.812 -10.477 1 96.81 200 GLN B O 1
ATOM 5831 N N . PRO B 1 201 ? 15.867 25.375 -8.281 1 97.44 201 PRO B N 1
ATOM 5832 C CA . PRO B 1 201 ? 14.445 25.453 -7.941 1 97.44 201 PRO B CA 1
ATOM 5833 C C . PRO B 1 201 ? 13.867 26.859 -8.133 1 97.44 201 PRO B C 1
ATOM 5835 O O . PRO B 1 201 ? 14.578 27.844 -7.965 1 97.44 201 PRO B O 1
ATOM 5838 N N . VAL B 1 202 ? 12.602 26.828 -8.453 1 97.06 202 VAL B N 1
ATOM 5839 C CA . VAL B 1 202 ? 11.891 28.094 -8.625 1 97.06 202 VAL B CA 1
ATOM 5840 C C . VAL B 1 202 ? 11.359 28.578 -7.273 1 97.06 202 VAL B C 1
ATOM 5842 O O . VAL B 1 202 ? 10.727 27.812 -6.547 1 97.06 202 VAL B O 1
ATOM 5845 N N . ARG B 1 203 ? 11.633 29.859 -6.852 1 95.31 203 ARG B N 1
ATOM 5846 C CA . ARG B 1 203 ? 11.047 30.594 -5.746 1 95.31 203 ARG B CA 1
ATOM 5847 C C . ARG B 1 203 ? 10.281 31.812 -6.25 1 95.31 203 ARG B C 1
ATOM 5849 O O . ARG B 1 203 ? 10.633 32.406 -7.285 1 95.31 203 ARG B O 1
ATOM 5856 N N . TYR B 1 204 ? 9.195 32.031 -5.625 1 95.81 204 TYR B N 1
ATOM 5857 C CA . TYR B 1 204 ? 8.453 33.25 -6.012 1 95.81 204 TYR B CA 1
ATOM 5858 C C . TYR B 1 204 ? 7.828 33.906 -4.797 1 95.81 204 TYR B C 1
ATOM 5860 O O . TYR B 1 204 ? 7.801 33.344 -3.705 1 95.81 204 TYR B O 1
ATOM 5868 N N . ALA B 1 205 ? 7.508 35.188 -4.93 1 96.62 205 ALA B N 1
ATOM 5869 C CA . ALA B 1 205 ? 6.824 36 -3.939 1 96.62 205 ALA B CA 1
ATOM 5870 C C . ALA B 1 205 ? 5.668 36.781 -4.57 1 96.62 205 ALA B C 1
ATOM 5872 O O . ALA B 1 205 ? 5.598 36.906 -5.797 1 96.62 205 ALA B O 1
ATOM 5873 N N . PRO B 1 206 ? 4.734 37.25 -3.732 1 97.5 206 PRO B N 1
ATOM 5874 C CA . PRO B 1 206 ? 3.623 38.031 -4.289 1 97.5 206 PRO B CA 1
ATOM 5875 C C . PRO B 1 206 ? 4.078 39.344 -4.93 1 97.5 206 PRO B C 1
ATOM 5877 O O . PRO B 1 206 ? 5.117 39.875 -4.555 1 97.5 206 PRO B O 1
ATOM 5880 N N . VAL B 1 207 ? 3.262 39.812 -5.891 1 96.69 207 VAL B N 1
ATOM 5881 C CA . VAL B 1 207 ? 3.562 41.125 -6.5 1 96.69 207 VAL B CA 1
ATOM 5882 C C . VAL B 1 207 ? 3.375 42.219 -5.473 1 96.69 207 VAL B C 1
ATOM 5884 O O . VAL B 1 207 ? 2.529 42.125 -4.582 1 96.69 207 VAL B O 1
ATOM 5887 N N . ARG B 1 208 ? 4.082 43.281 -5.672 1 96.38 208 ARG B N 1
ATOM 5888 C CA . ARG B 1 208 ? 4.117 44.406 -4.723 1 96.38 208 ARG B CA 1
ATOM 5889 C C . ARG B 1 208 ? 2.723 45 -4.516 1 96.38 208 ARG B C 1
ATOM 5891 O O . ARG B 1 208 ? 2.361 45.375 -3.395 1 96.38 208 ARG B O 1
ATOM 5898 N N . GLU B 1 209 ? 2.01 45.031 -5.543 1 97.75 209 GLU B N 1
ATOM 5899 C CA . GLU B 1 209 ? 0.674 45.625 -5.484 1 97.75 209 GLU B CA 1
ATOM 5900 C C . GLU B 1 209 ? -0.245 44.812 -4.582 1 97.75 209 GLU B C 1
ATOM 5902 O O . GLU B 1 209 ? -1.021 45.375 -3.805 1 97.75 209 GLU B O 1
ATOM 5907 N N . ASP B 1 210 ? -0.149 43.531 -4.715 1 98.31 210 ASP B N 1
ATOM 5908 C CA . ASP B 1 210 ? -0.997 42.656 -3.902 1 98.31 210 ASP B CA 1
ATOM 5909 C C . ASP B 1 210 ? -0.592 42.719 -2.432 1 98.31 210 ASP B C 1
ATOM 5911 O O . ASP B 1 210 ? -1.446 42.656 -1.545 1 98.31 210 ASP B O 1
ATOM 5915 N N . ILE B 1 211 ? 0.708 42.844 -2.176 1 98.31 211 ILE B N 1
ATOM 5916 C CA . ILE B 1 211 ? 1.201 42.969 -0.81 1 98.31 211 ILE B CA 1
ATOM 5917 C C . ILE B 1 211 ? 0.683 44.281 -0.209 1 98.31 211 ILE B C 1
ATOM 5919 O O . ILE B 1 211 ? 0.223 44.312 0.936 1 98.31 211 ILE B O 1
ATOM 5923 N N . 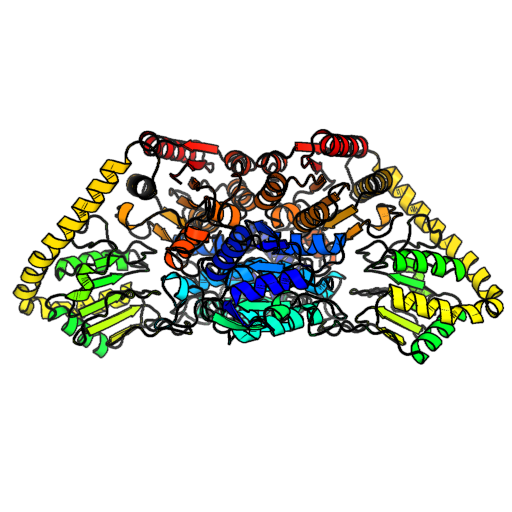ALA B 1 212 ? 0.737 45.344 -1.004 1 98.19 212 ALA B N 1
ATOM 5924 C CA . ALA B 1 212 ? 0.282 46.656 -0.542 1 98.19 212 ALA B CA 1
ATOM 5925 C C . ALA B 1 212 ? -1.214 46.625 -0.242 1 98.19 212 ALA B C 1
ATOM 5927 O O . ALA B 1 212 ? -1.655 47.188 0.771 1 98.19 212 ALA B O 1
ATOM 5928 N N . ARG B 1 213 ? -1.936 46.062 -1.135 1 98.31 213 ARG B N 1
ATOM 5929 C CA . ARG B 1 213 ? -3.379 45.938 -0.95 1 98.31 213 ARG B CA 1
ATOM 5930 C C . ARG B 1 213 ? -3.711 45.156 0.317 1 98.31 213 ARG B C 1
ATOM 5932 O O . ARG B 1 213 ? -4.594 45.562 1.081 1 98.31 213 ARG B O 1
ATOM 5939 N N . ALA B 1 214 ? -3.016 44.094 0.511 1 98.62 214 ALA B N 1
ATOM 5940 C CA . ALA B 1 214 ? -3.232 43.281 1.703 1 98.62 214 ALA B CA 1
ATOM 5941 C C . ALA B 1 214 ? -2.871 44.031 2.969 1 98.62 214 ALA B C 1
ATOM 5943 O O . ALA B 1 214 ? -3.609 44 3.957 1 98.62 214 ALA B O 1
ATOM 5944 N N . ALA B 1 215 ? -1.744 44.719 2.924 1 98.31 215 ALA B N 1
ATOM 5945 C CA . ALA B 1 215 ? -1.292 45.5 4.07 1 98.31 215 ALA B CA 1
ATOM 5946 C C . ALA B 1 215 ? -2.309 46.594 4.43 1 98.31 215 ALA B C 1
ATOM 5948 O O . ALA B 1 215 ? -2.619 46.781 5.605 1 98.31 215 ALA B O 1
ATOM 5949 N N . GLU B 1 216 ? -2.793 47.25 3.459 1 98 216 GLU B N 1
ATOM 5950 C CA . GLU B 1 216 ? -3.793 48.281 3.68 1 98 216 GLU B CA 1
ATOM 5951 C C . GLU B 1 216 ? -5.07 47.688 4.281 1 98 216 GLU B C 1
ATOM 5953 O O . GLU B 1 216 ? -5.66 48.281 5.188 1 98 216 GLU B O 1
ATOM 5958 N N . ALA B 1 217 ? -5.484 46.594 3.693 1 97.94 217 ALA B N 1
ATOM 5959 C CA . ALA B 1 217 ? -6.68 45.938 4.211 1 97.94 217 ALA B CA 1
ATOM 5960 C C . ALA B 1 217 ? -6.508 45.562 5.68 1 97.94 217 ALA B C 1
ATOM 5962 O O . ALA B 1 217 ? -7.395 45.812 6.5 1 97.94 217 ALA B O 1
ATOM 5963 N N . ILE B 1 218 ? -5.395 45.031 6.039 1 97.69 218 ILE B N 1
ATOM 5964 C CA . ILE B 1 218 ? -5.105 44.594 7.402 1 97.69 218 ILE B CA 1
ATOM 5965 C C . ILE B 1 218 ? -5.031 45.812 8.328 1 97.69 218 ILE B C 1
ATOM 5967 O O . ILE B 1 218 ? -5.637 45.812 9.398 1 97.69 218 ILE B O 1
ATOM 5971 N N . ALA B 1 219 ? -4.34 46.844 7.879 1 97.38 219 ALA B N 1
ATOM 5972 C CA . ALA B 1 219 ? -4.125 48.031 8.695 1 97.38 219 ALA B CA 1
ATOM 5973 C C . ALA B 1 219 ? -5.445 48.75 9 1 97.38 219 ALA B C 1
ATOM 5975 O O . ALA B 1 219 ? -5.633 49.281 10.102 1 97.38 219 ALA B O 1
ATOM 5976 N N . CYS B 1 220 ? -6.34 48.719 8.109 1 95.81 220 CYS B N 1
ATOM 5977 C CA . CYS B 1 220 ? -7.578 49.5 8.227 1 95.81 220 CYS B CA 1
ATOM 5978 C C . CYS B 1 220 ? -8.672 48.656 8.875 1 95.81 220 CYS B C 1
ATOM 5980 O O . CYS B 1 220 ? -9.711 49.188 9.273 1 95.81 220 CYS B O 1
ATOM 5982 N N . ALA B 1 221 ? -8.438 47.406 9.031 1 96.25 221 ALA B N 1
ATOM 5983 C CA . ALA B 1 221 ? -9.469 46.5 9.516 1 96.25 221 ALA B CA 1
ATOM 5984 C C . ALA B 1 221 ? -9.844 46.781 10.961 1 96.25 221 ALA B C 1
ATOM 5986 O O . ALA B 1 221 ? -8.977 47.125 11.773 1 96.25 221 ALA B O 1
ATOM 5987 N N . ARG B 1 222 ? -11.086 46.656 11.297 1 94.94 222 ARG B N 1
ATOM 5988 C CA . ARG B 1 222 ? -11.57 46.75 12.672 1 94.94 222 ARG B CA 1
ATOM 5989 C C . ARG B 1 222 ? -11.508 45.406 13.383 1 94.94 222 ARG B C 1
ATOM 5991 O O . ARG B 1 222 ? -11.188 45.344 14.57 1 94.94 222 ARG B O 1
ATOM 5998 N N . HIS B 1 223 ? -11.875 44.375 12.695 1 94.88 223 HIS B N 1
ATOM 5999 C CA . HIS B 1 223 ? -11.891 43.031 13.266 1 94.88 223 HIS B CA 1
ATOM 6000 C C . HIS B 1 223 ? -11.164 42.062 12.359 1 94.88 223 HIS B C 1
ATOM 6002 O O . HIS B 1 223 ? -11.766 41.062 11.898 1 94.88 223 HIS B O 1
ATOM 6008 N N . PRO B 1 224 ? -9.805 42.188 12.18 1 96.25 224 PRO B N 1
ATOM 6009 C CA . PRO B 1 224 ? -9.055 41.188 11.406 1 96.25 224 PRO B CA 1
ATOM 6010 C C . PRO B 1 224 ? -8.852 39.875 12.172 1 96.25 224 PRO B C 1
ATOM 6012 O O . PRO B 1 224 ? -8.742 39.875 13.398 1 96.25 224 PRO B O 1
ATOM 6015 N N . VAL B 1 225 ? -8.828 38.781 11.438 1 95.81 225 VAL B N 1
ATOM 6016 C CA . VAL B 1 225 ? -8.555 37.469 12.023 1 95.81 225 VAL B CA 1
ATOM 6017 C C . VAL B 1 225 ? -7.664 36.656 11.086 1 95.81 225 VAL B C 1
ATOM 6019 O O . VAL B 1 225 ? -7.797 36.75 9.859 1 95.81 225 VAL B O 1
ATOM 6022 N N . ILE B 1 226 ? -6.73 35.938 11.633 1 96.31 226 ILE B N 1
ATOM 6023 C CA . ILE B 1 226 ? -5.891 35 10.875 1 96.31 226 ILE B CA 1
ATOM 6024 C C . ILE B 1 226 ? -6.363 33.562 11.117 1 96.31 226 ILE B C 1
ATOM 6026 O O . ILE B 1 226 ? -6.59 33.156 12.258 1 96.31 226 ILE B O 1
ATOM 6030 N N . PHE B 1 227 ? -6.629 32.844 10.055 1 94.88 227 PHE B N 1
ATOM 6031 C CA . PHE B 1 227 ? -6.844 31.406 10.109 1 94.88 227 PHE B CA 1
ATOM 6032 C C . PHE B 1 227 ? -5.645 30.656 9.547 1 94.88 227 PHE B C 1
ATOM 6034 O O . PHE B 1 227 ? -5.254 30.875 8.398 1 94.88 227 PHE B O 1
ATOM 6041 N N . ALA B 1 228 ? -5.07 29.812 10.375 1 94.94 228 ALA B N 1
ATOM 6042 C CA . ALA B 1 228 ? -3.885 29.078 9.938 1 94.94 228 ALA B CA 1
ATOM 6043 C C . ALA B 1 228 ? -4.09 27.578 10.086 1 94.94 228 ALA B C 1
ATOM 6045 O O . ALA B 1 228 ? -4.676 27.109 11.062 1 94.94 228 ALA B O 1
ATOM 6046 N N . GLN B 1 229 ? -3.574 26.828 9.078 1 94.44 229 GLN B N 1
ATOM 6047 C CA . GLN B 1 229 ? -3.654 25.359 9.133 1 94.44 229 GLN B CA 1
ATOM 6048 C C . GLN B 1 229 ? -2.266 24.734 9.086 1 94.44 229 GLN B C 1
ATOM 6050 O O . GLN B 1 229 ? -1.883 24 10 1 94.44 229 GLN B O 1
ATOM 6055 N N . ARG B 1 230 ? -1.418 25.047 8.078 1 94.31 230 ARG B N 1
ATOM 6056 C CA . ARG B 1 230 ? -0.128 24.391 7.883 1 94.31 230 ARG B CA 1
ATOM 6057 C C . ARG B 1 230 ? 0.985 25.141 8.602 1 94.31 230 ARG B C 1
ATOM 6059 O O . ARG B 1 230 ? 2.131 25.156 8.148 1 94.31 230 ARG B O 1
ATOM 6066 N N . GLY B 1 231 ? 0.641 25.828 9.688 1 90.69 231 GLY B N 1
ATOM 6067 C CA . GLY B 1 231 ? 1.598 26.453 10.586 1 90.69 231 GLY B CA 1
ATOM 6068 C C . GLY B 1 231 ? 2.389 27.578 9.922 1 90.69 231 GLY B C 1
ATOM 6069 O O . GLY B 1 231 ? 1.901 28.219 9 1 90.69 231 GLY B O 1
ATOM 6070 N N . ALA B 1 232 ? 3.549 27.906 10.578 1 91 232 ALA B N 1
ATOM 6071 C CA . ALA B 1 232 ? 4.434 28.969 10.094 1 91 232 ALA B CA 1
ATOM 6072 C C . ALA B 1 232 ? 5.484 28.406 9.133 1 91 232 ALA B C 1
ATOM 6074 O O . ALA B 1 232 ? 6.195 29.172 8.477 1 91 232 ALA B O 1
ATOM 6075 N N . ARG B 1 233 ? 5.566 27.062 9.023 1 89.56 233 ARG B N 1
ATOM 6076 C CA . ARG B 1 233 ? 6.363 26.281 8.078 1 89.56 233 ARG B CA 1
ATOM 6077 C C . ARG B 1 233 ? 7.844 26.344 8.43 1 89.56 233 ARG B C 1
ATOM 6079 O O . ARG B 1 233 ? 8.594 25.406 8.148 1 89.56 233 ARG B O 1
ATOM 6086 N N . THR B 1 234 ? 8.312 27.531 8.977 1 90.88 234 THR B N 1
ATOM 6087 C CA . THR B 1 234 ? 9.719 27.688 9.336 1 90.88 234 THR B CA 1
ATOM 6088 C C . THR B 1 234 ? 9.859 28.422 10.664 1 90.88 234 THR B C 1
ATOM 6090 O O . THR B 1 234 ? 8.914 29.062 11.133 1 90.88 234 THR B O 1
ATOM 6093 N N . ALA B 1 235 ? 11.086 28.281 11.234 1 93.38 235 ALA B N 1
ATOM 6094 C CA . ALA B 1 235 ? 11.391 29.031 12.453 1 93.38 235 ALA B CA 1
ATOM 6095 C C . ALA B 1 235 ? 11.289 30.531 12.211 1 93.38 235 ALA B C 1
ATOM 6097 O O . ALA B 1 235 ? 10.844 31.281 13.086 1 93.38 235 ALA B O 1
ATOM 6098 N N . GLY B 1 236 ? 11.75 30.875 11.031 1 93.56 236 GLY B N 1
ATOM 6099 C CA . GLY B 1 236 ? 11.625 32.281 10.68 1 93.56 236 GLY B CA 1
ATOM 6100 C C . GLY B 1 236 ? 10.18 32.75 10.57 1 93.56 236 GLY B C 1
ATOM 6101 O O . GLY B 1 236 ? 9.82 33.812 11.094 1 93.56 236 GLY B O 1
ATOM 6102 N N . GLY B 1 237 ? 9.406 31.953 9.875 1 94.25 237 GLY B N 1
ATOM 6103 C CA . GLY B 1 237 ? 7.988 32.25 9.789 1 94.25 237 GLY B CA 1
ATOM 6104 C C . GLY B 1 237 ? 7.305 32.312 11.141 1 94.25 237 GLY B C 1
ATOM 6105 O O . GLY B 1 237 ? 6.488 33.188 11.398 1 94.25 237 GLY B O 1
ATOM 6106 N N . PHE B 1 238 ? 7.648 31.391 12.008 1 95.75 238 PHE B N 1
ATOM 6107 C CA . PHE B 1 238 ? 7.113 31.312 13.367 1 95.75 238 PHE B CA 1
ATOM 6108 C C . PHE B 1 238 ? 7.434 32.562 14.148 1 95.75 238 PHE B C 1
ATOM 6110 O O . PHE B 1 238 ? 6.547 33.156 14.766 1 95.75 238 PHE B O 1
ATOM 6117 N N . ALA B 1 239 ? 8.625 33.062 14.078 1 96.25 239 ALA B N 1
ATOM 6118 C CA . ALA B 1 239 ? 9.047 34.281 14.805 1 96.25 239 ALA B CA 1
ATOM 6119 C C . ALA B 1 239 ? 8.344 35.5 14.266 1 96.25 239 ALA B C 1
ATOM 6121 O O . ALA B 1 239 ? 7.852 36.344 15.039 1 96.25 239 ALA B O 1
ATOM 6122 N N . ARG B 1 240 ? 8.281 35.594 12.992 1 95.38 240 ARG B N 1
ATOM 6123 C CA . ARG B 1 240 ? 7.684 36.781 12.352 1 95.38 240 ARG B CA 1
ATOM 6124 C C . ARG B 1 240 ? 6.188 36.844 12.633 1 95.38 240 ARG B C 1
ATOM 6126 O O . ARG B 1 240 ? 5.656 37.938 12.93 1 95.38 240 ARG B O 1
ATOM 6133 N N . LEU B 1 241 ? 5.551 35.719 12.523 1 95.94 241 LEU B N 1
ATOM 6134 C CA . LEU B 1 241 ? 4.113 35.719 12.773 1 95.94 241 LEU B CA 1
ATOM 6135 C C . LEU B 1 241 ? 3.803 36.062 14.227 1 95.94 241 LEU B C 1
ATOM 6137 O O . LEU B 1 241 ? 2.834 36.75 14.508 1 95.94 241 LEU B O 1
ATOM 6141 N N . ASN B 1 242 ? 4.613 35.531 15.141 1 96.12 242 ASN B N 1
ATOM 6142 C CA . ASN B 1 242 ? 4.438 35.844 16.547 1 96.12 242 ASN B CA 1
ATOM 6143 C C . ASN B 1 242 ? 4.547 37.344 16.828 1 96.12 242 ASN B C 1
ATOM 6145 O O . ASN B 1 242 ? 3.807 37.875 17.641 1 96.12 242 ASN B O 1
ATOM 6149 N N . SER B 1 243 ? 5.383 38 16.094 1 95.25 243 SER B N 1
ATOM 6150 C CA . SER B 1 243 ? 5.566 39.438 16.25 1 95.25 243 SER B CA 1
ATOM 6151 C C . SER B 1 243 ? 4.441 40.219 15.57 1 95.25 243 SER B C 1
ATOM 6153 O O . SER B 1 243 ? 3.908 41.156 16.141 1 95.25 243 SER B O 1
ATOM 6155 N N . LEU B 1 244 ? 4.129 39.75 14.406 1 95.25 244 LEU B N 1
ATOM 6156 C CA . LEU B 1 244 ? 3.133 40.438 13.602 1 95.25 244 LEU B CA 1
ATOM 6157 C C . LEU B 1 244 ? 1.79 40.5 14.32 1 95.25 244 LEU B C 1
ATOM 6159 O O . LEU B 1 244 ? 1.15 41.531 14.375 1 95.25 244 LEU B O 1
ATOM 6163 N N . VAL B 1 245 ? 1.345 39.406 14.844 1 96.5 245 VAL B N 1
ATOM 6164 C CA . VAL B 1 245 ? 0.028 39.344 15.469 1 96.5 245 VAL B CA 1
ATOM 6165 C C . VAL B 1 245 ? 0.013 40.219 16.719 1 96.5 245 VAL B C 1
ATOM 6167 O O . VAL B 1 245 ? -1.004 40.844 17.031 1 96.5 245 VAL B O 1
ATOM 6170 N N . ARG B 1 246 ? 1.115 40.375 17.469 1 95.25 246 ARG B N 1
ATOM 6171 C CA . ARG B 1 246 ? 1.208 41.219 18.641 1 95.25 246 ARG B CA 1
ATOM 6172 C C . ARG B 1 246 ? 1.183 42.688 18.25 1 95.25 246 ARG B C 1
ATOM 6174 O O . ARG B 1 246 ? 0.484 43.5 18.859 1 95.25 246 ARG B O 1
ATOM 6181 N N . GLU B 1 247 ? 1.893 42.969 17.25 1 95.44 247 GLU B N 1
ATOM 6182 C CA . GLU B 1 247 ? 2.031 44.344 16.812 1 95.44 247 GLU B CA 1
ATOM 6183 C C . GLU B 1 247 ? 0.702 44.906 16.312 1 95.44 247 GLU B C 1
ATOM 6185 O O . GLU B 1 247 ? 0.396 46.094 16.531 1 95.44 247 GLU B O 1
ATOM 6190 N N . TRP B 1 248 ? -0.071 44.125 15.727 1 97.06 248 TRP B N 1
ATOM 6191 C CA . TRP B 1 248 ? -1.27 44.625 15.062 1 97.06 248 TRP B CA 1
ATOM 6192 C C . TRP B 1 248 ? -2.529 44.125 15.766 1 97.06 248 TRP B C 1
ATOM 6194 O O . TRP B 1 248 ? -3.645 44.375 15.305 1 97.06 248 TRP B O 1
ATOM 6204 N N . ALA B 1 249 ? -2.346 43.375 16.891 1 96.69 249 ALA B N 1
ATOM 6205 C CA . ALA B 1 249 ? -3.445 42.844 17.703 1 96.69 249 ALA B CA 1
ATOM 6206 C C . ALA B 1 249 ? -4.426 42.062 16.844 1 96.69 249 ALA B C 1
ATOM 6208 O O . ALA B 1 249 ? -5.629 42.312 16.859 1 96.69 249 ALA B O 1
ATOM 6209 N N . ILE B 1 250 ? -3.928 41.094 16.141 1 97.19 250 ILE B N 1
ATOM 6210 C CA . ILE B 1 250 ? -4.75 40.25 15.266 1 97.19 250 ILE B CA 1
ATOM 6211 C C . ILE B 1 250 ? -4.867 38.844 15.867 1 97.19 250 ILE B C 1
ATOM 6213 O O . ILE B 1 250 ? -3.865 38.156 16.016 1 97.19 250 ILE B O 1
ATOM 6217 N N . PRO B 1 251 ? -6.086 38.406 16.266 1 96.75 251 PRO B N 1
ATOM 6218 C CA . PRO B 1 251 ? -6.23 37.031 16.766 1 96.75 251 PRO B CA 1
ATOM 6219 C C . PRO B 1 251 ? -5.949 35.969 15.695 1 96.75 251 PRO B C 1
ATOM 6221 O O . PRO B 1 251 ? -6.258 36.188 14.516 1 96.75 251 PRO B O 1
ATOM 6224 N N . LEU B 1 252 ? -5.344 34.906 16.109 1 96.25 252 LEU B N 1
ATOM 6225 C CA . LEU B 1 252 ? -5.051 33.812 15.195 1 96.25 252 LEU B CA 1
ATOM 6226 C C . LEU B 1 252 ? -5.77 32.531 15.633 1 96.25 252 LEU B C 1
ATOM 6228 O O . LEU B 1 252 ? -5.605 32.094 16.766 1 96.25 252 LEU B O 1
ATOM 6232 N N . VAL B 1 253 ? -6.57 32 14.727 1 93.81 253 VAL B N 1
ATOM 6233 C CA . VAL B 1 253 ? -7.273 30.75 14.922 1 93.81 253 VAL B CA 1
ATOM 6234 C C . VAL B 1 253 ? -6.516 29.625 14.211 1 93.81 253 VAL B C 1
ATOM 6236 O O . VAL B 1 253 ? -6.312 29.672 13 1 93.81 253 VAL B O 1
ATOM 6239 N N . GLU B 1 254 ? -6.059 28.672 14.969 1 92.44 254 GLU B N 1
ATOM 6240 C CA . GLU B 1 254 ? -5.473 27.469 14.383 1 92.44 254 GLU B CA 1
ATOM 6241 C C . GLU B 1 254 ? -6.547 26.438 14.031 1 92.44 254 GLU B C 1
ATOM 6243 O O . GLU B 1 254 ? -6.855 25.547 14.828 1 92.44 254 GLU B O 1
ATOM 6248 N N . TYR B 1 255 ? -6.984 26.516 12.844 1 89.81 255 TYR B N 1
ATOM 6249 C CA . TYR B 1 255 ? -8.047 25.625 12.391 1 89.81 255 TYR B CA 1
ATOM 6250 C C . TYR B 1 255 ? -7.473 24.344 11.812 1 89.81 255 TYR B C 1
ATOM 6252 O O . TYR B 1 255 ? -6.805 24.359 10.781 1 89.81 255 TYR B O 1
ATOM 6260 N N . TRP B 1 256 ? -7.789 23.25 12.391 1 90.44 256 TRP B N 1
ATOM 6261 C CA . TRP B 1 256 ? -7.23 21.984 11.961 1 90.44 256 TRP B CA 1
ATOM 6262 C C . TRP B 1 256 ? -5.723 22.094 11.75 1 90.44 256 TRP B C 1
ATOM 6264 O O . TRP B 1 256 ? -5.207 21.688 10.703 1 90.44 256 TRP B O 1
ATOM 6274 N N . GLY B 1 257 ? -5.09 22.656 12.742 1 92 257 GLY B N 1
ATOM 6275 C CA . GLY B 1 257 ? -3.66 22.922 12.641 1 92 257 GLY B CA 1
ATOM 6276 C C . GLY B 1 257 ? -2.838 21.656 12.461 1 92 257 GLY B C 1
ATOM 6277 O O . GLY B 1 257 ? -3.057 20.656 13.156 1 92 257 GLY B O 1
ATOM 6278 N N . THR B 1 258 ? -1.9 21.688 11.461 1 94.06 258 THR B N 1
ATOM 6279 C CA . THR B 1 258 ? -1.055 20.531 11.195 1 94.06 258 THR B CA 1
ATOM 6280 C C . THR B 1 258 ? 0.38 20.797 11.648 1 94.06 258 THR B C 1
ATOM 6282 O O . THR B 1 258 ? 1.182 19.859 11.758 1 94.06 258 THR B O 1
ATOM 6285 N N . GLU B 1 259 ? 0.756 21.984 11.859 1 95.5 259 GLU B N 1
ATOM 6286 C CA . GLU B 1 259 ? 2.023 22.438 12.43 1 95.5 259 GLU B CA 1
ATOM 6287 C C . GLU B 1 259 ? 1.812 23.609 13.383 1 95.5 259 GLU B C 1
ATOM 6289 O O . GLU B 1 259 ? 0.75 24.234 13.383 1 95.5 259 GLU B O 1
ATOM 6294 N N . VAL B 1 260 ? 2.824 23.906 14.18 1 94.19 260 VAL B N 1
ATOM 6295 C CA . VAL B 1 260 ? 2.713 25.031 15.102 1 94.19 260 VAL B CA 1
ATOM 6296 C C . VAL B 1 260 ? 2.791 26.344 14.336 1 94.19 260 VAL B C 1
ATOM 6298 O O . VAL B 1 260 ? 3.701 26.547 13.531 1 94.19 260 VAL B O 1
ATOM 6301 N N . THR B 1 261 ? 1.842 27.141 14.57 1 94.25 261 THR B N 1
ATOM 6302 C CA . THR B 1 261 ? 1.803 28.422 13.891 1 94.25 261 THR B CA 1
ATOM 6303 C C . THR B 1 261 ? 2.246 29.547 14.828 1 94.25 261 THR B C 1
ATOM 6305 O O . THR B 1 261 ? 2.977 30.453 14.422 1 94.25 261 THR B O 1
ATOM 6308 N N . LEU B 1 262 ? 1.762 29.484 15.992 1 95.81 262 LEU B N 1
ATOM 6309 C CA . LEU B 1 262 ? 2.008 30.484 17.031 1 95.81 262 LEU B CA 1
ATOM 6310 C C . LEU B 1 262 ? 2.379 29.812 18.344 1 95.81 262 LEU B C 1
ATOM 6312 O O . LEU B 1 262 ? 1.885 28.734 18.656 1 95.81 262 LEU B O 1
ATOM 6316 N N . SER B 1 263 ? 3.229 30.516 19.062 1 96.31 263 SER B N 1
ATOM 6317 C CA . SER B 1 263 ? 3.52 30.031 20.406 1 96.31 263 SER B CA 1
ATOM 6318 C C . SER B 1 263 ? 2.264 30.016 21.266 1 96.31 263 SER B C 1
ATOM 6320 O O . SER B 1 263 ? 1.451 30.938 21.219 1 96.31 263 SER B O 1
ATOM 6322 N N . ALA B 1 264 ? 2.139 28.938 22.016 1 95.5 264 ALA B N 1
ATOM 6323 C CA . ALA B 1 264 ? 0.983 28.812 22.906 1 95.5 264 ALA B CA 1
ATOM 6324 C C . ALA B 1 264 ? 0.978 29.922 23.953 1 95.5 264 ALA B C 1
ATOM 6326 O O . ALA B 1 264 ? -0.071 30.25 24.5 1 95.5 264 ALA B O 1
ATOM 6327 N N . ASP B 1 265 ? 2.072 30.609 24.172 1 94.19 265 ASP B N 1
ATOM 6328 C CA . ASP B 1 265 ? 2.191 31.688 25.141 1 94.19 265 ASP B CA 1
ATOM 6329 C C . ASP B 1 265 ? 1.77 33.031 24.531 1 94.19 265 ASP B C 1
ATOM 6331 O O . ASP B 1 265 ? 1.604 34.031 25.25 1 94.19 265 ASP B O 1
ATOM 6335 N N . ASN B 1 266 ? 1.62 33.031 23.266 1 95.62 266 ASN B N 1
ATOM 6336 C CA . ASN B 1 266 ? 1.154 34.281 22.641 1 95.62 266 ASN B CA 1
ATOM 6337 C C . ASN B 1 266 ? -0.299 34.562 23 1 95.62 266 ASN B C 1
ATOM 6339 O O . ASN B 1 266 ? -1.182 33.75 22.75 1 95.62 266 ASN B O 1
ATOM 6343 N N . PRO B 1 267 ? -0.561 35.75 23.547 1 94.31 267 PRO B N 1
ATOM 6344 C CA . PRO B 1 267 ? -1.911 36.031 24.031 1 94.31 267 PRO B CA 1
ATOM 6345 C C . PRO B 1 267 ? -2.928 36.156 22.891 1 94.31 267 PRO B C 1
ATOM 6347 O O . PRO B 1 267 ? -4.137 36.188 23.141 1 94.31 267 PRO B O 1
ATOM 6350 N N . LEU B 1 268 ? -2.498 36.156 21.641 1 96.06 268 LEU B N 1
ATOM 6351 C CA . LEU B 1 268 ? -3.406 36.344 20.516 1 96.06 268 LEU B CA 1
ATOM 6352 C C . LEU B 1 268 ? -3.76 35 19.875 1 96.06 268 LEU B C 1
ATOM 6354 O O . LEU B 1 268 ? -4.5 34.969 18.891 1 96.06 268 LEU B O 1
ATOM 6358 N N . LEU B 1 269 ? -3.23 33.906 20.422 1 95.56 269 LEU B N 1
ATOM 6359 C CA . LEU B 1 269 ? -3.689 32.594 19.984 1 95.56 269 LEU B CA 1
ATOM 6360 C C . LEU B 1 269 ? -5.137 32.344 20.391 1 95.56 269 LEU B C 1
ATOM 6362 O O . LEU B 1 269 ? -5.426 32.156 21.578 1 95.56 269 LEU B O 1
ATOM 6366 N N . ALA B 1 270 ? -6.012 32.312 19.422 1 93.62 270 ALA B N 1
ATOM 6367 C CA . ALA B 1 270 ? -7.449 32.344 19.656 1 93.62 270 ALA B CA 1
ATOM 6368 C C . ALA B 1 270 ? -8.062 30.953 19.688 1 93.62 270 ALA B C 1
ATOM 6370 O O . ALA B 1 270 ? -9.281 30.812 19.75 1 93.62 270 ALA B O 1
ATOM 6371 N N . GLY B 1 271 ? -7.199 29.891 19.609 1 90.19 271 GLY B N 1
ATOM 6372 C CA . GLY B 1 271 ? -7.715 28.531 19.656 1 90.19 271 GLY B CA 1
ATOM 6373 C C . GLY B 1 271 ? -8.055 27.953 18.297 1 90.19 271 GLY B C 1
ATOM 6374 O O . GLY B 1 271 ? -7.383 28.266 17.312 1 90.19 271 GLY B O 1
ATOM 6375 N N . ALA B 1 272 ? -9.062 27 18.281 1 89.31 272 ALA B N 1
ATOM 6376 C CA . ALA B 1 272 ? -9.312 26.25 17.047 1 89.31 272 ALA B CA 1
ATOM 6377 C C . ALA B 1 272 ? -10.727 26.516 16.531 1 89.31 272 ALA B C 1
ATOM 6379 O O . ALA B 1 272 ? -11.031 26.203 15.375 1 89.31 272 ALA B O 1
ATOM 6380 N N . ASP B 1 273 ? -11.578 27.141 17.266 1 86.06 273 ASP B N 1
ATOM 6381 C CA . ASP B 1 273 ? -12.969 27.344 16.875 1 86.06 273 ASP B CA 1
ATOM 6382 C C . ASP B 1 273 ? -13.117 28.609 16.031 1 86.06 273 ASP B C 1
ATOM 6384 O O . ASP B 1 273 ? -12.922 29.719 16.531 1 86.06 273 ASP B O 1
ATOM 6388 N N . PRO B 1 274 ? -13.531 28.5 14.844 1 86.94 274 PRO B N 1
ATOM 6389 C CA . PRO B 1 274 ? -13.602 29.656 13.961 1 86.94 274 PRO B CA 1
ATOM 6390 C C . PRO B 1 274 ? -14.875 30.469 14.156 1 86.94 274 PRO B C 1
ATOM 6392 O O . PRO B 1 274 ? -14.93 31.641 13.766 1 86.94 274 PRO B O 1
ATOM 6395 N N . SER B 1 275 ? -15.898 29.906 14.75 1 82.44 275 SER B N 1
ATOM 6396 C CA . SER B 1 275 ? -17.266 30.422 14.68 1 82.44 275 SER B CA 1
ATOM 6397 C C . SER B 1 275 ? -17.344 31.828 15.25 1 82.44 275 SER B C 1
ATOM 6399 O O . SER B 1 275 ? -17.859 32.75 14.602 1 82.44 275 SER B O 1
ATOM 6401 N N . ALA B 1 276 ? -16.781 32.125 16.328 1 80.5 276 ALA B N 1
ATOM 6402 C CA . ALA B 1 276 ? -16.922 33.406 17 1 80.5 276 ALA B CA 1
ATOM 6403 C C . ALA B 1 276 ? -16.141 34.5 16.266 1 80.5 276 ALA B C 1
ATOM 6405 O O . ALA B 1 276 ? -16.484 35.688 16.344 1 80.5 276 ALA B O 1
ATOM 6406 N N . TRP B 1 277 ? -15.188 34.156 15.508 1 89.31 277 TRP B N 1
ATOM 6407 C CA . TRP B 1 277 ? -14.297 35.125 14.867 1 89.31 277 TRP B CA 1
ATOM 6408 C C . TRP B 1 277 ? -14.75 35.438 13.445 1 89.31 277 TRP B C 1
ATOM 6410 O O . TRP B 1 277 ? -14.539 36.531 12.938 1 89.31 277 TRP B O 1
ATOM 6420 N N . LEU B 1 278 ? -15.406 34.469 12.82 1 88.94 278 LEU B N 1
ATOM 6421 C CA . LEU B 1 278 ? -15.836 34.625 11.438 1 88.94 278 LEU B CA 1
ATOM 6422 C C . LEU B 1 278 ? -16.969 35.656 11.32 1 88.94 278 LEU B C 1
ATOM 6424 O O . LEU B 1 278 ? -17.016 36.406 10.359 1 88.94 278 LEU B O 1
ATOM 6428 N N . ALA B 1 279 ? -17.844 35.688 12.234 1 84.25 279 ALA B N 1
ATOM 6429 C CA . ALA B 1 279 ? -19.062 36.5 12.172 1 84.25 279 ALA B CA 1
ATOM 6430 C C . ALA B 1 279 ? -18.75 38 12.133 1 84.25 279 ALA B C 1
ATOM 6432 O O . ALA B 1 279 ? -19.438 38.75 11.469 1 84.25 279 ALA B O 1
ATOM 6433 N N . ASP B 1 280 ? -17.734 38.375 12.734 1 87.88 280 ASP B N 1
ATOM 6434 C CA . ASP B 1 280 ? -17.453 39.781 12.891 1 87.88 280 ASP B CA 1
ATOM 6435 C C . ASP B 1 280 ? -16.312 40.219 11.961 1 87.88 280 ASP B C 1
ATOM 6437 O O . ASP B 1 280 ? -16.094 41.406 11.766 1 87.88 280 ASP B O 1
ATOM 6441 N N . ALA B 1 281 ? -15.672 39.344 11.328 1 93.69 281 ALA B N 1
ATOM 6442 C CA . ALA B 1 281 ? -14.438 39.625 10.617 1 93.69 281 ALA B CA 1
ATOM 6443 C C . ALA B 1 281 ? -14.703 40.531 9.398 1 93.69 281 ALA B C 1
ATOM 6445 O O . ALA B 1 281 ? -15.633 40.281 8.633 1 93.69 281 ALA B O 1
ATOM 6446 N N . ASP B 1 282 ? -13.969 41.562 9.328 1 95.88 282 ASP B N 1
ATOM 6447 C CA . ASP B 1 282 ? -14.016 42.375 8.125 1 95.88 282 ASP B CA 1
ATOM 6448 C C . ASP B 1 282 ? -12.805 42.125 7.23 1 95.88 282 ASP B C 1
ATOM 6450 O O . ASP B 1 282 ? -12.797 42.5 6.059 1 95.88 282 ASP B O 1
ATOM 6454 N N . VAL B 1 283 ? -11.711 41.5 7.762 1 96.69 283 VAL B N 1
ATOM 6455 C CA . VAL B 1 283 ? -10.578 41 7.004 1 96.69 283 VAL B CA 1
ATOM 6456 C C . VAL B 1 283 ? -10.164 39.625 7.543 1 96.69 283 VAL B C 1
ATOM 6458 O O . VAL B 1 283 ? -10.031 39.438 8.758 1 96.69 283 VAL B O 1
ATOM 6461 N N . ILE B 1 284 ? -10.039 38.656 6.68 1 95.94 284 ILE B N 1
ATOM 6462 C CA . ILE B 1 284 ? -9.57 37.344 7.023 1 95.94 284 ILE B CA 1
ATOM 6463 C C . ILE B 1 284 ? -8.289 37.031 6.25 1 95.94 284 ILE B C 1
ATOM 6465 O O . ILE B 1 284 ? -8.25 37.125 5.023 1 95.94 284 ILE B O 1
ATOM 6469 N N . LEU B 1 285 ? -7.25 36.781 6.965 1 96.56 285 LEU B N 1
ATOM 6470 C CA . LEU B 1 285 ? -6.027 36.25 6.371 1 96.56 285 LEU B CA 1
ATOM 6471 C C . LEU B 1 285 ? -5.918 34.75 6.574 1 96.56 285 LEU B C 1
ATOM 6473 O O . LEU B 1 285 ? -5.816 34.281 7.711 1 96.56 285 LEU B O 1
ATOM 6477 N N . VAL B 1 286 ? -6.008 33.969 5.492 1 95.75 286 VAL B N 1
ATOM 6478 C CA . VAL B 1 286 ? -5.891 32.5 5.535 1 95.75 286 VAL B CA 1
ATOM 6479 C C . VAL B 1 286 ? -4.457 32.094 5.215 1 95.75 286 VAL B C 1
ATOM 6481 O O . VAL B 1 286 ? -3.963 32.344 4.113 1 95.75 286 VAL B O 1
ATOM 6484 N N . VAL B 1 287 ? -3.857 31.5 6.172 1 95.75 287 VAL B N 1
ATOM 6485 C CA . VAL B 1 287 ? -2.459 31.109 6.02 1 95.75 287 VAL B CA 1
ATOM 6486 C C . VAL B 1 287 ? -2.371 29.625 5.66 1 95.75 287 VAL B C 1
ATOM 6488 O O . VAL B 1 287 ? -2.551 28.75 6.516 1 95.75 287 VAL B O 1
ATOM 6491 N N . ASP B 1 288 ? -2.062 29.391 4.41 1 94.75 288 ASP B N 1
ATOM 6492 C CA . ASP B 1 288 ? -1.757 28.078 3.861 1 94.75 288 ASP B CA 1
ATOM 6493 C C . ASP B 1 288 ? -2.713 27.016 4.406 1 94.75 288 ASP B C 1
ATOM 6495 O O . ASP B 1 288 ? -2.277 26.016 4.98 1 94.75 288 ASP B O 1
ATOM 6499 N N . SER B 1 289 ? -3.996 27.172 4.113 1 94.12 289 SER B N 1
ATOM 6500 C CA . SER B 1 289 ? -5.027 26.266 4.602 1 94.12 289 SER B CA 1
ATOM 6501 C C . SER B 1 289 ? -5.621 25.438 3.461 1 94.12 289 SER B C 1
ATOM 6503 O O . SER B 1 289 ? -6.168 26 2.506 1 94.12 289 SER B O 1
ATOM 6505 N N . GLN B 1 290 ? -5.602 24.141 3.652 1 92 290 GLN B N 1
ATOM 6506 C CA . GLN B 1 290 ? -6.141 23.219 2.658 1 92 290 GLN B CA 1
ATOM 6507 C C . GLN B 1 290 ? -7.656 23.094 2.793 1 92 290 GLN B C 1
ATOM 6509 O O . GLN B 1 290 ? -8.344 22.781 1.821 1 92 290 GLN B O 1
ATOM 6514 N N . ALA B 1 291 ? -8.156 23.344 3.955 1 88.5 291 ALA B N 1
ATOM 6515 C CA . ALA B 1 291 ? -9.555 23.078 4.258 1 88.5 291 ALA B CA 1
ATOM 6516 C C . ALA B 1 291 ? -10.328 24.359 4.512 1 88.5 291 ALA B C 1
ATOM 6518 O O . ALA B 1 291 ? -9.734 25.391 4.852 1 88.5 291 ALA B O 1
ATOM 6519 N N . PRO B 1 292 ? -11.578 24.188 4.32 1 81.81 292 PRO B N 1
ATOM 6520 C CA . PRO B 1 292 ? -12.383 25.391 4.535 1 81.81 292 PRO B CA 1
ATOM 6521 C C . PRO B 1 292 ? -12.406 25.828 6 1 81.81 292 PRO B C 1
ATOM 6523 O O . PRO B 1 292 ? -12.703 25.016 6.883 1 81.81 292 PRO B O 1
ATOM 6526 N N . TRP B 1 293 ? -12.031 26.922 6.191 1 79.31 293 TRP B N 1
ATOM 6527 C CA . TRP B 1 293 ? -12.055 27.594 7.488 1 79.31 293 TRP B CA 1
ATOM 6528 C C . TRP B 1 293 ? -13.414 28.234 7.75 1 79.31 293 TRP B C 1
ATOM 6530 O O . TRP B 1 293 ? -13.719 28.609 8.883 1 79.31 293 TRP B O 1
ATOM 6540 N N . MET B 1 294 ? -14.156 28.406 6.598 1 72.62 294 MET B N 1
ATOM 6541 C CA . MET B 1 294 ? -15.508 28.953 6.668 1 72.62 294 MET B CA 1
ATOM 6542 C C . MET B 1 294 ? -16.531 27.844 6.855 1 72.62 294 MET B C 1
ATOM 6544 O O . MET B 1 294 ? -16.969 27.219 5.883 1 72.62 294 MET B O 1
ATOM 6548 N N . ILE B 1 295 ? -16.422 26.906 7.719 1 55.81 295 ILE B N 1
ATOM 6549 C CA . ILE B 1 295 ? -17.266 25.719 7.77 1 55.81 295 ILE B CA 1
ATOM 6550 C C . ILE B 1 295 ? -18.734 26.141 7.75 1 55.81 295 ILE B C 1
ATOM 6552 O O . ILE B 1 295 ? -19.062 27.281 8.062 1 55.81 295 ILE B O 1
ATOM 6556 N N . ALA B 1 296 ? -19.641 25.172 7.297 1 55.03 296 ALA B N 1
ATOM 6557 C CA . ALA B 1 296 ? -21.078 25.188 6.992 1 55.03 296 ALA B CA 1
ATOM 6558 C C . ALA B 1 296 ? -21.766 26.391 7.633 1 55.03 296 ALA B C 1
ATOM 6560 O O . ALA B 1 296 ? -22.531 27.094 6.973 1 55.03 296 ALA B O 1
ATOM 6561 N N . GLU B 1 297 ? -21.516 26.531 8.953 1 52.78 297 GLU B N 1
ATOM 6562 C CA . GLU B 1 297 ? -22.406 27.422 9.703 1 52.78 297 GLU B CA 1
ATOM 6563 C C . GLU B 1 297 ? -21.969 28.875 9.562 1 52.78 297 GLU B C 1
ATOM 6565 O O . GLU B 1 297 ? -22.734 29.781 9.891 1 52.78 297 GLU B O 1
ATOM 6570 N N . GLY B 1 298 ? -20.844 29.172 8.867 1 59.72 298 GLY B N 1
ATOM 6571 C CA . GLY B 1 298 ? -20.469 30.562 9.117 1 59.72 298 GLY B CA 1
ATOM 6572 C C . GLY B 1 298 ? -19.859 31.234 7.91 1 59.72 298 GLY B C 1
ATOM 6573 O O . GLY B 1 298 ? -18.641 31.438 7.848 1 59.72 298 GLY B O 1
ATOM 6574 N N . ASP B 1 299 ? -20.75 31.547 6.98 1 70.06 299 ASP B N 1
ATOM 6575 C CA . ASP B 1 299 ? -20.266 32.312 5.824 1 70.06 299 ASP B CA 1
ATOM 6576 C C . ASP B 1 299 ? -19.75 33.656 6.246 1 70.06 299 ASP B C 1
ATOM 6578 O O . ASP B 1 299 ? -20.266 34.281 7.191 1 70.06 299 ASP B O 1
ATOM 6582 N N . CYS B 1 300 ? -18.594 33.969 5.758 1 80.31 300 CYS B N 1
ATOM 6583 C CA . CYS B 1 300 ? -18 35.281 5.992 1 80.31 300 CYS B CA 1
ATOM 6584 C C . CYS B 1 300 ? -18.938 36.375 5.52 1 80.31 300 CYS B C 1
ATOM 6586 O O . CYS B 1 300 ? -19.719 36.188 4.598 1 80.31 300 CYS B O 1
ATOM 6588 N N . ARG B 1 301 ? -18.781 37.469 6.148 1 84.75 301 ARG B N 1
ATOM 6589 C CA . ARG B 1 301 ? -19.516 38.656 5.73 1 84.75 301 ARG B CA 1
ATOM 6590 C C . ARG B 1 301 ? -19.266 38.969 4.262 1 84.75 301 ARG B C 1
ATOM 6592 O O . ARG B 1 301 ? -18.172 38.719 3.748 1 84.75 301 ARG B O 1
ATOM 6599 N N . GLN B 1 302 ? -20.297 39.5 3.715 1 86.62 302 GLN B N 1
ATOM 6600 C CA . GLN B 1 302 ? -20.188 39.844 2.299 1 86.62 302 GLN B CA 1
ATOM 6601 C C . GLN B 1 302 ? -19.125 40.906 2.066 1 86.62 302 GLN B C 1
ATOM 6603 O O . GLN B 1 302 ? -18.453 40.906 1.028 1 86.62 302 GLN B O 1
ATOM 6608 N N . ASP B 1 303 ? -18.969 41.781 3.064 1 91.19 303 ASP B N 1
ATOM 6609 C CA . ASP B 1 303 ? -18.031 42.906 2.881 1 91.19 303 ASP B CA 1
ATOM 6610 C C . ASP B 1 303 ? -16.656 42.531 3.424 1 91.19 303 ASP B C 1
ATOM 6612 O O . ASP B 1 303 ? -15.758 43.406 3.459 1 91.19 303 ASP B O 1
ATOM 6616 N N . CYS B 1 304 ? -16.5 41.344 3.814 1 94.12 304 CYS B N 1
ATOM 6617 C CA . CYS B 1 304 ? -15.219 40.875 4.328 1 94.12 304 CYS B CA 1
ATOM 6618 C C . CYS B 1 304 ? -14.203 40.719 3.201 1 94.12 304 CYS B C 1
ATOM 6620 O O . CYS B 1 304 ? -14.547 40.219 2.129 1 94.12 304 CYS B O 1
ATOM 6622 N N . THR B 1 305 ? -12.969 41.219 3.41 1 96.31 305 THR B N 1
ATOM 6623 C CA . THR B 1 305 ? -11.875 40.938 2.482 1 96.31 305 THR B CA 1
ATOM 6624 C C . THR B 1 305 ? -11.117 39.688 2.902 1 96.31 305 THR B C 1
ATOM 6626 O O . THR B 1 305 ? -10.594 39.625 4.016 1 96.31 305 THR B O 1
ATOM 6629 N N . VAL B 1 306 ? -11.07 38.688 1.982 1 95.75 306 VAL B N 1
ATOM 6630 C CA . VAL B 1 306 ? -10.367 37.438 2.287 1 95.75 306 VAL B CA 1
ATOM 6631 C C . VAL B 1 306 ? -9.039 37.406 1.544 1 95.75 306 VAL B C 1
ATOM 6633 O O . VAL B 1 306 ? -9 37.5 0.314 1 95.75 306 VAL B O 1
ATOM 6636 N N . ILE B 1 307 ? -7.984 37.312 2.283 1 97.06 307 ILE B N 1
ATOM 6637 C CA . ILE B 1 307 ? -6.621 37.188 1.772 1 97.06 307 ILE B CA 1
ATOM 6638 C C . ILE B 1 307 ? -6.141 35.75 1.922 1 97.06 307 ILE B C 1
ATOM 6640 O O . ILE B 1 307 ? -6.07 35.219 3.035 1 97.06 307 ILE B O 1
ATOM 6644 N N . GLN B 1 308 ? -5.863 35.094 0.804 1 96.25 308 GLN B N 1
ATOM 6645 C CA . GLN B 1 308 ? -5.289 33.75 0.811 1 96.25 308 GLN B CA 1
ATOM 6646 C C . GLN B 1 308 ? -3.779 33.781 0.59 1 96.25 308 GLN B C 1
ATOM 6648 O O . GLN B 1 308 ? -3.303 34.438 -0.336 1 96.25 308 GLN B O 1
ATOM 6653 N N . MET B 1 309 ? -3.092 33.156 1.457 1 96.12 309 MET B N 1
ATOM 6654 C CA . MET B 1 309 ? -1.645 33.156 1.27 1 96.12 309 MET B CA 1
ATOM 6655 C C . MET B 1 309 ? -1.069 31.75 1.385 1 96.12 309 MET B C 1
ATOM 6657 O O . MET B 1 309 ? -1.638 30.906 2.068 1 96.12 309 MET B O 1
ATOM 6661 N N . GLY B 1 310 ? 0.087 31.5 0.776 1 95.5 310 GLY B N 1
ATOM 6662 C CA . GLY B 1 310 ? 0.826 30.25 0.762 1 95.5 310 GLY B CA 1
ATOM 6663 C C . GLY B 1 310 ? 1.491 29.969 -0.571 1 95.5 310 GLY B C 1
ATOM 6664 O O . GLY B 1 310 ? 1.44 30.797 -1.485 1 95.5 310 GLY B O 1
ATOM 6665 N N . PRO B 1 311 ? 2.08 28.828 -0.646 1 96 311 PRO B N 1
ATOM 6666 C CA . PRO B 1 311 ? 2.752 28.484 -1.902 1 96 311 PRO B CA 1
ATOM 6667 C C . PRO B 1 311 ? 1.782 28.359 -3.072 1 96 311 PRO B C 1
ATOM 6669 O O . PRO B 1 311 ? 2.152 28.625 -4.219 1 96 311 PRO B O 1
ATOM 6672 N N . ASP B 1 312 ? 0.619 27.906 -2.793 1 95.56 312 ASP B N 1
ATOM 6673 C CA . ASP B 1 312 ? -0.463 27.781 -3.764 1 95.56 312 ASP B CA 1
ATOM 6674 C C . ASP B 1 312 ? -1.801 28.188 -3.154 1 95.56 312 ASP B C 1
ATOM 6676 O O . ASP B 1 312 ? -2.611 27.344 -2.787 1 95.56 312 ASP B O 1
ATOM 6680 N N . PRO B 1 313 ? -2.08 29.469 -3.129 1 95.19 313 PRO B N 1
ATOM 6681 C CA . PRO B 1 313 ? -3.246 29.969 -2.398 1 95.19 313 PRO B CA 1
ATOM 6682 C C . PRO B 1 313 ? -4.562 29.438 -2.949 1 95.19 313 PRO B C 1
ATOM 6684 O O . PRO B 1 313 ? -5.57 29.422 -2.238 1 95.19 313 PRO B O 1
ATOM 6687 N N . LEU B 1 314 ? -4.574 29 -4.203 1 94.19 314 LEU B N 1
ATOM 6688 C CA . LEU B 1 314 ? -5.812 28.531 -4.805 1 94.19 314 LEU B CA 1
ATOM 6689 C C . LEU B 1 314 ? -5.91 27 -4.719 1 94.19 314 LEU B C 1
ATOM 6691 O O . LEU B 1 314 ? -6.934 26.422 -5.078 1 94.19 314 LEU B O 1
ATOM 6695 N N . PHE B 1 315 ? -4.828 26.359 -4.254 1 93.38 315 PHE B N 1
ATOM 6696 C CA . PHE B 1 315 ? -4.785 24.906 -4.23 1 93.38 315 PHE B CA 1
ATOM 6697 C C . PHE B 1 315 ? -5.246 24.312 -5.559 1 93.38 315 PHE B C 1
ATOM 6699 O O . PHE B 1 315 ? -6.188 23.516 -5.602 1 93.38 315 PHE B O 1
ATOM 6706 N N . SER B 1 316 ? -4.484 24.578 -6.57 1 91.25 316 SER B N 1
ATOM 6707 C CA . SER B 1 316 ? -4.875 24.359 -7.961 1 91.25 316 SER B CA 1
ATOM 6708 C C . SER B 1 316 ? -4.988 22.875 -8.273 1 91.25 316 SER B C 1
ATOM 6710 O O . SER B 1 316 ? -5.598 22.484 -9.273 1 91.25 316 SER B O 1
ATOM 6712 N N . ARG B 1 317 ? -4.508 22.016 -7.426 1 88.19 317 ARG B N 1
ATOM 6713 C CA . ARG B 1 317 ? -4.57 20.578 -7.691 1 88.19 317 ARG B CA 1
ATOM 6714 C C . ARG B 1 317 ? -5.852 19.969 -7.129 1 88.19 317 ARG B C 1
ATOM 6716 O O . ARG B 1 317 ? -6.172 18.812 -7.41 1 88.19 317 ARG B O 1
ATOM 6723 N N . TYR B 1 318 ? -6.566 20.797 -6.379 1 90.31 318 TYR B N 1
ATOM 6724 C CA . TYR B 1 318 ? -7.82 20.297 -5.82 1 90.31 318 TYR B CA 1
ATOM 6725 C C . TYR B 1 318 ? -8.953 20.438 -6.828 1 90.31 318 TYR B C 1
ATOM 6727 O O . TYR B 1 318 ? -9.219 21.531 -7.328 1 90.31 318 TYR B O 1
ATOM 6735 N N . PRO B 1 319 ? -9.648 19.312 -7.105 1 88.38 319 PRO B N 1
ATOM 6736 C CA . PRO B 1 319 ? -10.719 19.391 -8.102 1 88.38 319 PRO B CA 1
ATOM 6737 C C . PRO B 1 319 ? -11.859 20.312 -7.68 1 88.38 319 PRO B C 1
ATOM 6739 O O . PRO B 1 319 ? -12.383 21.062 -8.508 1 88.38 319 PRO B O 1
ATOM 6742 N N . VAL B 1 320 ? -12.234 20.25 -6.445 1 88.38 320 VAL B N 1
ATOM 6743 C CA . VAL B 1 320 ? -13.336 21.062 -5.945 1 88.38 320 VAL B CA 1
ATOM 6744 C C . VAL B 1 320 ? -12.852 21.938 -4.797 1 88.38 320 VAL B C 1
ATOM 6746 O O . VAL B 1 320 ? -12.406 21.438 -3.766 1 88.38 320 VAL B O 1
ATOM 6749 N N . ARG B 1 321 ? -12.93 23.281 -5.062 1 89.06 321 ARG B N 1
ATOM 6750 C CA . ARG B 1 321 ? -12.594 24.281 -4.047 1 89.06 321 ARG B CA 1
ATOM 6751 C C . ARG B 1 321 ? -13.242 25.625 -4.371 1 89.06 321 ARG B C 1
ATOM 6753 O O . ARG B 1 321 ? -12.867 26.281 -5.34 1 89.06 321 ARG B O 1
ATOM 6760 N N . GLY B 1 322 ? -14.227 26.031 -3.572 1 85.69 322 GLY B N 1
ATOM 6761 C CA . GLY B 1 322 ? -14.945 27.266 -3.852 1 85.69 322 GLY B CA 1
ATOM 6762 C C . GLY B 1 322 ? -14.742 28.328 -2.793 1 85.69 322 GLY B C 1
ATOM 6763 O O . GLY B 1 322 ? -15.57 29.234 -2.641 1 85.69 322 GLY B O 1
ATOM 6764 N N . TYR B 1 323 ? -13.586 28.391 -2.107 1 87.81 323 TYR B N 1
ATOM 6765 C CA . TYR B 1 323 ? -13.359 29.359 -1.049 1 87.81 323 TYR B CA 1
ATOM 6766 C C . TYR B 1 323 ? -13.109 30.75 -1.629 1 87.81 323 TYR B C 1
ATOM 6768 O O . TYR B 1 323 ? -12.453 30.891 -2.662 1 87.81 323 TYR B O 1
ATOM 6776 N N . ARG B 1 324 ? -13.648 31.688 -0.981 1 89.88 324 ARG B N 1
ATOM 6777 C CA . ARG B 1 324 ? -13.453 33.094 -1.385 1 89.88 324 ARG B CA 1
ATOM 6778 C C . ARG B 1 324 ? -11.984 33.469 -1.299 1 89.88 324 ARG B C 1
ATOM 6780 O O . ARG B 1 324 ? -11.281 33.062 -0.373 1 89.88 324 ARG B O 1
ATOM 6787 N N . ALA B 1 325 ? -11.531 34.188 -2.244 1 93.81 325 ALA B N 1
ATOM 6788 C CA . ALA B 1 325 ? -10.172 34.719 -2.314 1 93.81 325 ALA B CA 1
ATOM 6789 C C . ALA B 1 325 ? -10.156 36.062 -3.01 1 93.81 325 ALA B C 1
ATOM 6791 O O . ALA B 1 325 ? -10.109 36.156 -4.238 1 93.81 325 ALA B O 1
ATOM 6792 N N . ASP B 1 326 ? -10.062 37.125 -2.221 1 96.19 326 ASP B N 1
ATOM 6793 C CA . ASP B 1 326 ? -10.086 38.469 -2.77 1 96.19 326 ASP B CA 1
ATOM 6794 C C . ASP B 1 326 ? -8.68 38.938 -3.131 1 96.19 326 ASP B C 1
ATOM 6796 O O . ASP B 1 326 ? -8.492 39.688 -4.09 1 96.19 326 ASP B O 1
ATOM 6800 N N . ILE B 1 327 ? -7.719 38.625 -2.312 1 97.94 327 ILE B N 1
ATOM 6801 C CA . ILE B 1 327 ? -6.301 38.875 -2.541 1 97.94 327 ILE B CA 1
ATOM 6802 C C . ILE B 1 327 ? -5.508 37.562 -2.363 1 97.94 327 ILE B C 1
ATOM 6804 O O . ILE B 1 327 ? -5.707 36.844 -1.388 1 97.94 327 ILE B O 1
ATOM 6808 N N . ASN B 1 328 ? -4.719 37.219 -3.32 1 97.62 328 ASN B N 1
ATOM 6809 C CA . ASN B 1 328 ? -3.873 36.031 -3.248 1 97.62 328 ASN B CA 1
ATOM 6810 C C . ASN B 1 328 ? -2.4 36.406 -3.104 1 97.62 328 ASN B C 1
ATOM 6812 O O . ASN B 1 328 ? -1.879 37.219 -3.879 1 97.62 328 ASN B O 1
ATOM 6816 N N . LEU B 1 329 ? -1.793 35.938 -2.105 1 98.25 329 LEU B N 1
ATOM 6817 C CA . LEU B 1 329 ? -0.371 36.156 -1.86 1 98.25 329 LEU B CA 1
ATOM 6818 C C . LEU B 1 329 ? 0.402 34.844 -1.979 1 98.25 329 LEU B C 1
ATOM 6820 O O . LEU B 1 329 ? 0.565 34.125 -0.994 1 98.25 329 LEU B O 1
ATOM 6824 N N . ALA B 1 330 ? 0.951 34.562 -3.15 1 97.25 330 ALA B N 1
ATOM 6825 C CA . ALA B 1 330 ? 1.648 33.312 -3.434 1 97.25 330 ALA B CA 1
ATOM 6826 C C . ALA B 1 330 ? 3.127 33.406 -3.07 1 97.25 330 ALA B C 1
ATOM 6828 O O . ALA B 1 330 ? 3.799 34.375 -3.438 1 97.25 330 ALA B O 1
ATOM 6829 N N . GLY B 1 331 ? 3.633 32.562 -2.326 1 96.5 331 GLY B N 1
ATOM 6830 C CA . GLY B 1 331 ? 5.027 32.5 -1.921 1 96.5 331 GLY B CA 1
ATOM 6831 C C . GLY B 1 331 ? 5.246 31.703 -0.644 1 96.5 331 GLY B C 1
ATOM 6832 O O . GLY B 1 331 ? 4.289 31.203 -0.051 1 96.5 331 GLY B O 1
ATOM 6833 N N . GLU B 1 332 ? 6.449 31.531 -0.275 1 93.94 332 GLU B N 1
ATOM 6834 C CA . GLU B 1 332 ? 6.754 30.938 1.021 1 93.94 332 GLU B CA 1
ATOM 6835 C C . GLU B 1 332 ? 6.219 31.797 2.164 1 93.94 332 GLU B C 1
ATOM 6837 O O . GLU B 1 332 ? 6.309 33.031 2.121 1 93.94 332 GLU B O 1
ATOM 6842 N N . THR B 1 333 ? 5.684 31.156 3.123 1 91.88 333 THR B N 1
ATOM 6843 C CA . THR B 1 333 ? 5 31.844 4.211 1 91.88 333 THR B CA 1
ATOM 6844 C C . THR B 1 333 ? 5.938 32.844 4.887 1 91.88 333 THR B C 1
ATOM 6846 O O . THR B 1 333 ? 5.543 33.969 5.168 1 91.88 333 THR B O 1
ATOM 6849 N N . ASP B 1 334 ? 7.16 32.375 5.137 1 92.94 334 ASP B N 1
ATOM 6850 C CA . ASP B 1 334 ? 8.133 33.25 5.797 1 92.94 334 ASP B CA 1
ATOM 6851 C C . ASP B 1 334 ? 8.406 34.5 4.961 1 92.94 334 ASP B C 1
ATOM 6853 O O . ASP B 1 334 ? 8.422 35.594 5.492 1 92.94 334 ASP B O 1
ATOM 6857 N N . GLU B 1 335 ? 8.555 34.281 3.697 1 94.38 335 GLU B N 1
ATOM 6858 C CA . GLU B 1 335 ? 8.82 35.406 2.789 1 94.38 335 GLU B CA 1
ATOM 6859 C C . GLU B 1 335 ? 7.617 36.344 2.703 1 94.38 335 GLU B C 1
ATOM 6861 O O . GLU B 1 335 ? 7.777 37.562 2.699 1 94.38 335 GLU B O 1
ATOM 6866 N N . VAL B 1 336 ? 6.473 35.812 2.631 1 96.44 336 VAL B N 1
ATOM 6867 C CA . VAL B 1 336 ? 5.262 36.625 2.529 1 96.44 336 VAL B CA 1
ATOM 6868 C C . VAL B 1 336 ? 5.078 37.438 3.807 1 96.44 336 VAL B C 1
ATOM 6870 O O . VAL B 1 336 ? 4.73 38.625 3.75 1 96.44 336 VAL B O 1
ATOM 6873 N N . PHE B 1 337 ? 5.336 36.844 4.961 1 95.62 337 PHE B N 1
ATOM 6874 C CA . PHE B 1 337 ? 5.223 37.594 6.219 1 95.62 337 PHE B CA 1
ATOM 6875 C C . PHE B 1 337 ? 6.238 38.719 6.281 1 95.62 337 PHE B C 1
ATOM 6877 O O . PHE B 1 337 ? 5.941 39.812 6.801 1 95.62 337 PHE B O 1
ATOM 6884 N N . SER B 1 338 ? 7.379 38.469 5.777 1 96.06 338 SER B N 1
ATOM 6885 C CA . SER B 1 338 ? 8.406 39.5 5.738 1 96.06 338 SER B CA 1
ATOM 6886 C C . SER B 1 338 ? 7.949 40.688 4.902 1 96.06 338 SER B C 1
ATOM 6888 O O . SER B 1 338 ? 8.062 41.844 5.336 1 96.06 338 SER B O 1
ATOM 6890 N N . LEU B 1 339 ? 7.43 40.406 3.773 1 97.25 339 LEU B N 1
ATOM 6891 C CA . LEU B 1 339 ? 6.969 41.469 2.871 1 97.25 339 LEU B CA 1
ATOM 6892 C C . LEU B 1 339 ? 5.781 42.219 3.467 1 97.25 339 LEU B C 1
ATOM 6894 O O . LEU B 1 339 ? 5.68 43.438 3.342 1 97.25 339 LEU B O 1
ATOM 6898 N N . LEU B 1 340 ? 4.867 41.5 4.078 1 97.06 340 LEU B N 1
ATOM 6899 C CA . LEU B 1 340 ? 3.715 42.125 4.723 1 97.06 340 LEU B CA 1
ATOM 6900 C C . LEU B 1 340 ? 4.156 43.031 5.855 1 97.06 340 LEU B C 1
ATOM 6902 O O . LEU B 1 340 ? 3.611 44.125 6.02 1 97.06 340 LEU B O 1
ATOM 6906 N N . GLU B 1 341 ? 5.102 42.594 6.664 1 96 341 GLU B N 1
ATOM 6907 C CA . GLU B 1 341 ? 5.641 43.406 7.75 1 96 341 GLU B CA 1
ATOM 6908 C C . GLU B 1 341 ? 6.207 44.719 7.227 1 96 341 GLU B C 1
ATOM 6910 O O . GLU B 1 341 ? 5.957 45.781 7.797 1 96 341 GLU B O 1
ATOM 6915 N N . GLU B 1 342 ? 6.906 44.562 6.195 1 96.5 342 GLU B N 1
ATOM 6916 C CA . GLU B 1 342 ? 7.504 45.75 5.586 1 96.5 342 GLU B CA 1
ATOM 6917 C C . GLU B 1 342 ? 6.434 46.719 5.09 1 96.5 342 GLU B C 1
ATOM 6919 O O . GLU B 1 342 ? 6.562 47.938 5.254 1 96.5 342 GLU B O 1
ATOM 6924 N N . ALA B 1 343 ? 5.449 46.188 4.512 1 97.75 343 ALA B N 1
ATOM 6925 C CA . ALA B 1 343 ? 4.391 47 3.934 1 97.75 343 ALA B CA 1
ATOM 6926 C C . ALA B 1 343 ? 3.523 47.625 5.023 1 97.75 343 ALA B C 1
ATOM 6928 O O . ALA B 1 343 ? 2.947 48.719 4.832 1 97.75 343 ALA B O 1
ATOM 6929 N N . LEU B 1 344 ? 3.418 47.031 6.176 1 97.44 344 LEU B N 1
ATOM 6930 C CA . LEU B 1 344 ? 2.562 47.469 7.27 1 97.44 344 LEU B CA 1
ATOM 6931 C C . LEU B 1 344 ? 3.266 48.531 8.109 1 97.44 344 LEU B C 1
ATOM 6933 O O . LEU B 1 344 ? 2.611 49.375 8.742 1 97.44 344 LEU B O 1
ATOM 6937 N N . ARG B 1 345 ? 4.539 48.562 8.102 1 95.31 345 ARG B N 1
ATOM 6938 C CA . ARG B 1 345 ? 5.348 49.375 8.992 1 95.31 345 ARG B CA 1
ATOM 6939 C C . ARG B 1 345 ? 4.992 50.875 8.836 1 95.31 345 ARG B C 1
ATOM 6941 O O . ARG B 1 345 ? 4.727 51.562 9.828 1 95.31 345 ARG B O 1
ATOM 6948 N N . PRO B 1 346 ? 4.848 51.281 7.625 1 95.75 346 PRO B N 1
ATOM 6949 C CA . PRO B 1 346 ? 4.562 52.719 7.469 1 95.75 346 PRO B CA 1
ATOM 6950 C C . PRO B 1 346 ? 3.141 53.094 7.891 1 95.75 346 PRO B C 1
ATOM 6952 O O . PRO B 1 346 ? 2.83 54.281 8.062 1 95.75 346 PRO B O 1
ATOM 6955 N N . LEU B 1 347 ? 2.373 52.094 8.047 1 95.31 347 LEU B N 1
ATOM 6956 C CA . LEU B 1 347 ? 0.968 52.375 8.344 1 95.31 347 LEU B CA 1
ATOM 6957 C C . LEU B 1 347 ? 0.716 52.344 9.852 1 95.31 347 LEU B C 1
ATOM 6959 O O . LEU B 1 347 ? -0.36 52.75 10.305 1 95.31 347 LEU B O 1
ATOM 6963 N N . GLN B 1 348 ? 1.66 51.969 10.594 1 92.62 348 GLN B N 1
ATOM 6964 C CA . GLN B 1 348 ? 1.487 51.688 12.016 1 92.62 348 GLN B CA 1
ATOM 6965 C C . GLN B 1 348 ? 1.11 52.938 12.789 1 92.62 348 GLN B C 1
ATOM 6967 O O . GLN B 1 348 ? 0.183 52.938 13.602 1 92.62 348 GLN B O 1
ATOM 6972 N N . ALA B 1 349 ? 1.802 54 12.555 1 91.06 349 ALA B N 1
ATOM 6973 C CA . ALA B 1 349 ? 1.608 55.25 13.32 1 91.06 349 ALA B CA 1
ATOM 6974 C C . ALA B 1 349 ? 0.189 55.781 13.141 1 91.06 349 ALA B C 1
ATOM 6976 O O . ALA B 1 349 ? -0.423 56.25 14.102 1 91.06 349 ALA B O 1
ATOM 6977 N N . ALA B 1 350 ? -0.26 55.625 12.039 1 91.62 350 ALA B N 1
ATOM 6978 C CA . ALA B 1 350 ? -1.565 56.188 11.703 1 91.62 350 ALA B CA 1
ATOM 6979 C C . ALA B 1 350 ? -2.695 55.281 12.211 1 91.62 350 ALA B C 1
ATOM 6981 O O . ALA B 1 350 ? -3.846 55.719 12.297 1 91.62 350 ALA B O 1
ATOM 6982 N N . ARG B 1 351 ? -2.373 54.062 12.664 1 93.25 351 ARG B N 1
ATOM 6983 C CA . ARG B 1 351 ? -3.438 53.125 12.969 1 93.25 351 ARG B CA 1
ATOM 6984 C C . ARG B 1 351 ? -3.354 52.656 14.414 1 93.25 351 ARG B C 1
ATOM 6986 O O . ARG B 1 351 ? -3.914 51.625 14.773 1 93.25 351 ARG B O 1
ATOM 6993 N N . GLN B 1 352 ? -2.709 53.375 15.234 1 92 352 GLN B N 1
ATOM 6994 C CA . GLN B 1 352 ? -2.48 53.031 16.625 1 92 352 GLN B CA 1
ATOM 6995 C C . GLN B 1 352 ? -3.799 52.875 17.375 1 92 352 GLN B C 1
ATOM 6997 O O . GLN B 1 352 ? -3.947 52 18.219 1 92 352 GLN B O 1
ATOM 7002 N N . GLN B 1 353 ? -4.637 53.781 17.094 1 91.75 353 GLN B N 1
ATOM 7003 C CA . GLN B 1 353 ? -5.926 53.719 17.766 1 91.75 353 GLN B CA 1
ATOM 7004 C C . GLN B 1 353 ? -6.699 52.469 17.391 1 91.75 353 GLN B C 1
ATOM 7006 O O . GLN B 1 353 ? -7.301 51.812 18.25 1 91.75 353 GLN B O 1
ATOM 7011 N N . HIS B 1 354 ? -6.684 52.156 16.109 1 91.88 354 HIS B N 1
ATOM 7012 C CA . HIS B 1 354 ? -7.32 50.938 15.656 1 91.88 354 HIS B CA 1
ATOM 7013 C C . HIS B 1 354 ? -6.727 49.688 16.344 1 91.88 354 HIS B C 1
ATOM 7015 O O . HIS B 1 354 ? -7.461 48.812 16.766 1 91.88 354 HIS B O 1
ATOM 7021 N N . VAL B 1 355 ? -5.488 49.625 16.516 1 94.81 355 VAL B N 1
ATOM 7022 C CA . VAL B 1 355 ? -4.773 48.5 17.094 1 94.81 355 VAL B CA 1
ATOM 7023 C C . VAL B 1 355 ? -5.148 48.344 18.578 1 94.81 355 VAL B C 1
ATOM 7025 O O . VAL B 1 355 ? -5.355 47.25 19.062 1 94.81 355 VAL B O 1
ATOM 7028 N N . ALA B 1 356 ? -5.262 49.469 19.234 1 93.94 356 ALA B N 1
ATOM 7029 C CA . ALA B 1 356 ? -5.633 49.438 20.641 1 93.94 356 ALA B CA 1
ATOM 7030 C C . ALA B 1 356 ? -7.055 48.938 20.828 1 93.94 356 ALA B C 1
ATOM 7032 O O . ALA B 1 356 ? -7.328 48.188 21.781 1 93.94 356 ALA B O 1
ATOM 7033 N N . GLU B 1 357 ? -7.859 49.344 19.969 1 93.44 357 GLU B N 1
ATOM 7034 C CA . GLU B 1 357 ? -9.242 48.875 20.016 1 93.44 357 GLU B CA 1
ATOM 7035 C C . GLU B 1 357 ? -9.344 47.406 19.75 1 93.44 357 GLU B C 1
ATOM 7037 O O . GLU B 1 357 ? -10.102 46.688 20.406 1 93.44 357 GLU B O 1
ATOM 7042 N N . ARG B 1 358 ? -8.586 46.969 18.812 1 94.75 358 ARG B N 1
ATOM 7043 C CA . ARG B 1 358 ? -8.516 45.531 18.5 1 94.75 358 ARG B CA 1
ATOM 7044 C C . ARG B 1 358 ? -8.062 44.719 19.703 1 94.75 358 ARG B C 1
ATOM 7046 O O . ARG B 1 358 ? -8.625 43.656 20 1 94.75 358 ARG B O 1
ATOM 7053 N N . ALA B 1 359 ? -7.09 45.188 20.328 1 94.31 359 ALA B N 1
ATOM 7054 C CA . ALA B 1 359 ? -6.492 44.469 21.453 1 94.31 359 ALA B CA 1
ATOM 7055 C C . ALA B 1 359 ? -7.516 44.25 22.562 1 94.31 359 ALA B C 1
ATOM 7057 O O . ALA B 1 359 ? -7.598 43.156 23.141 1 94.31 359 ALA B O 1
ATOM 7058 N N . ALA B 1 360 ? -8.227 45.281 22.844 1 91.56 360 ALA B N 1
ATOM 7059 C CA . ALA B 1 360 ? -9.242 45.188 23.891 1 91.56 360 ALA B CA 1
ATOM 7060 C C . ALA B 1 360 ? -10.328 44.188 23.5 1 91.56 360 ALA B C 1
ATOM 7062 O O . ALA B 1 360 ? -10.75 43.375 24.328 1 91.56 360 ALA B O 1
ATOM 7063 N N . TYR B 1 361 ? -10.711 44.219 22.344 1 89.81 361 TYR B N 1
ATOM 7064 C CA . TYR B 1 361 ? -11.734 43.344 21.812 1 89.81 361 TYR B CA 1
ATOM 7065 C C . TYR B 1 361 ? -11.258 41.875 21.844 1 89.81 361 TYR B C 1
ATOM 7067 O O . TYR B 1 361 ? -12 41 22.281 1 89.81 361 TYR B O 1
ATOM 7075 N N . THR B 1 362 ? -10.078 41.625 21.438 1 92.94 362 THR B N 1
ATOM 7076 C CA . THR B 1 362 ? -9.523 40.281 21.266 1 92.94 362 THR B CA 1
ATOM 7077 C C . THR B 1 362 ? -9.227 39.656 22.625 1 92.94 362 THR B C 1
ATOM 7079 O O . THR B 1 362 ? -9.477 38.469 22.828 1 92.94 362 THR B O 1
ATOM 7082 N N . GLN B 1 363 ? -8.711 40.406 23.5 1 89.75 363 GLN B N 1
ATOM 7083 C CA . GLN B 1 363 ? -8.273 39.875 24.797 1 89.75 363 GLN B CA 1
ATOM 7084 C C . GLN B 1 363 ? -9.43 39.25 25.562 1 89.75 363 GLN B C 1
ATOM 7086 O O . GLN B 1 363 ? -9.289 38.188 26.141 1 89.75 363 GLN B O 1
ATOM 7091 N N . ASN B 1 364 ? -10.5 39.812 25.547 1 86.31 364 ASN B N 1
ATOM 7092 C CA . ASN B 1 364 ? -11.664 39.312 26.266 1 86.31 364 ASN B CA 1
ATOM 7093 C C . ASN B 1 364 ? -12.156 38 25.688 1 86.31 364 ASN B C 1
ATOM 7095 O O . ASN B 1 364 ? -12.477 37.062 26.438 1 86.31 364 ASN B O 1
ATOM 7099 N N . ARG B 1 365 ? -12.203 37.906 24.484 1 88.31 365 ARG B N 1
ATOM 7100 C CA . ARG B 1 365 ? -12.719 36.719 23.797 1 88.31 365 ARG B CA 1
ATOM 7101 C C . ARG B 1 365 ? -11.773 35.531 23.953 1 88.31 365 ARG B C 1
ATOM 7103 O O . ARG B 1 365 ? -12.211 34.406 24.188 1 88.31 365 ARG B O 1
ATOM 7110 N N . ILE B 1 366 ? -10.555 35.812 23.875 1 93.44 366 ILE B N 1
ATOM 7111 C CA . ILE B 1 366 ? -9.547 34.75 23.969 1 93.44 366 ILE B CA 1
ATOM 7112 C C . ILE B 1 366 ? -9.508 34.219 25.391 1 93.44 366 ILE B C 1
ATOM 7114 O O . ILE B 1 366 ? -9.367 33 25.594 1 93.44 366 ILE B O 1
ATOM 7118 N N . GLN B 1 367 ? -9.672 35.125 26.359 1 90.88 367 GLN B N 1
ATOM 7119 C CA . GLN B 1 367 ? -9.633 34.719 27.75 1 90.88 367 GLN B CA 1
ATOM 7120 C C . GLN B 1 367 ? -10.781 33.75 28.062 1 90.88 367 GLN B C 1
ATOM 7122 O O . GLN B 1 367 ? -10.602 32.781 28.812 1 90.88 367 GLN B O 1
ATOM 7127 N N . GLN B 1 368 ? -11.852 33.969 27.5 1 87.38 368 GLN B N 1
ATOM 7128 C CA . GLN B 1 368 ? -12.992 33.062 27.719 1 87.38 368 GLN B CA 1
ATOM 7129 C C . GLN B 1 368 ? -12.719 31.672 27.172 1 87.38 368 GLN B C 1
ATOM 7131 O O . GLN B 1 368 ? -13.023 30.688 27.828 1 87.38 368 GLN B O 1
ATOM 7136 N N . GLN B 1 369 ? -12.211 31.641 26.031 1 88.06 369 GLN B N 1
ATOM 7137 C CA . GLN B 1 369 ? -11.875 30.359 25.406 1 88.06 369 GLN B CA 1
ATOM 7138 C C . GLN B 1 369 ? -10.82 29.609 26.219 1 88.06 369 GLN B C 1
ATOM 7140 O O . GLN B 1 369 ? -10.883 28.391 26.375 1 88.06 369 GLN B O 1
ATOM 7145 N N . LYS B 1 370 ? -9.867 30.312 26.672 1 90.69 370 LYS B N 1
ATOM 7146 C CA . LYS B 1 370 ? -8.805 29.734 27.484 1 90.69 370 LYS B CA 1
ATOM 7147 C C . LYS B 1 370 ? -9.367 29.156 28.781 1 90.69 370 LYS B C 1
ATOM 7149 O O . LYS B 1 370 ? -8.938 28.078 29.234 1 90.69 370 LYS B O 1
ATOM 7154 N N . ASN B 1 371 ? -10.305 29.875 29.328 1 92.31 371 ASN B N 1
ATOM 7155 C CA . ASN B 1 371 ? -10.93 29.406 30.562 1 92.31 371 ASN B CA 1
ATOM 7156 C C . ASN B 1 371 ? -11.664 28.078 30.328 1 92.31 371 ASN B C 1
ATOM 7158 O O . ASN B 1 371 ? -11.594 27.172 31.156 1 92.31 371 ASN B O 1
ATOM 7162 N N . GLN B 1 372 ? -12.289 27.969 29.297 1 90.5 372 GLN B N 1
ATOM 7163 C CA . GLN B 1 372 ? -13.023 26.75 28.969 1 90.5 372 GLN B CA 1
ATOM 7164 C C . GLN B 1 372 ? -12.062 25.578 28.75 1 90.5 372 GLN B C 1
ATOM 7166 O O . GLN B 1 372 ? -12.32 24.469 29.219 1 90.5 372 GLN B O 1
ATOM 7171 N N . ARG B 1 373 ? -11.094 25.812 28.016 1 92.19 373 ARG B N 1
ATOM 7172 C CA . ARG B 1 373 ? -10.078 24.797 27.766 1 92.19 373 ARG B CA 1
ATOM 7173 C C . ARG B 1 373 ? -9.445 24.328 29.062 1 92.19 373 ARG B C 1
ATOM 7175 O O . ARG B 1 373 ? -9.297 23.109 29.281 1 92.19 373 ARG B O 1
ATOM 7182 N N . ASP B 1 374 ? -9.094 25.25 29.922 1 93.94 374 ASP B N 1
ATOM 7183 C CA . ASP B 1 374 ? -8.461 24.906 31.188 1 93.94 374 ASP B CA 1
ATOM 7184 C C . ASP B 1 374 ? -9.406 24.109 32.094 1 93.94 374 ASP B C 1
ATOM 7186 O O . ASP B 1 374 ? -8.977 23.203 32.781 1 93.94 374 ASP B O 1
ATOM 7190 N N . ALA B 1 375 ? -10.617 24.484 32.031 1 94.88 375 ALA B N 1
ATOM 7191 C CA . ALA B 1 375 ? -11.609 23.75 32.812 1 94.88 375 ALA B CA 1
ATOM 7192 C C . ALA B 1 375 ? -11.719 22.297 32.312 1 94.88 375 ALA B C 1
ATOM 7194 O O . ALA B 1 375 ? -11.812 21.375 33.125 1 94.88 375 ALA B O 1
ATOM 7195 N N . LEU B 1 376 ? -11.766 22.109 31.078 1 94.25 376 LEU B N 1
ATOM 7196 C CA . LEU B 1 376 ? -11.828 20.781 30.5 1 94.25 376 LEU B CA 1
ATOM 7197 C C . LEU B 1 376 ? -10.594 19.969 30.875 1 94.25 376 LEU B C 1
ATOM 7199 O O . LEU B 1 376 ? -10.695 18.797 31.219 1 94.25 376 LEU B O 1
ATOM 7203 N N . LEU B 1 377 ? -9.453 20.562 30.797 1 95.75 377 LEU B N 1
ATOM 7204 C CA . LEU B 1 377 ? -8.203 19.891 31.125 1 95.75 377 LEU B CA 1
ATOM 7205 C C . LEU B 1 377 ? -8.164 19.5 32.594 1 95.75 377 LEU B C 1
ATOM 7207 O O . LEU B 1 377 ? -7.699 18.422 32.969 1 95.75 377 LEU B O 1
ATOM 7211 N N . HIS B 1 378 ? -8.633 20.453 33.375 1 95.19 378 HIS B N 1
ATOM 7212 C CA . HIS B 1 378 ? -8.664 20.172 34.812 1 95.19 378 HIS B CA 1
ATOM 7213 C C . HIS B 1 378 ? -9.547 18.969 35.125 1 95.19 378 HIS B C 1
ATOM 7215 O O . HIS B 1 378 ? -9.188 18.125 35.938 1 95.19 378 HIS B O 1
ATOM 7221 N N . ALA B 1 379 ? -10.602 18.891 34.469 1 94.25 379 ALA B N 1
ATOM 7222 C CA . ALA B 1 379 ? -11.555 17.797 34.656 1 94.25 379 ALA B CA 1
ATOM 7223 C C . ALA B 1 379 ? -11.008 16.484 34.125 1 94.25 379 ALA B C 1
ATOM 7225 O O . ALA B 1 379 ? -11.445 15.406 34.562 1 94.25 379 ALA B O 1
ATOM 7226 N N . SER B 1 380 ? -10.086 16.516 33.281 1 94.75 380 SER B N 1
ATOM 7227 C CA . SER B 1 380 ? -9.594 15.328 32.562 1 94.75 380 SER B CA 1
ATOM 7228 C C . SER B 1 380 ? -8.375 14.734 33.281 1 94.75 380 SER B C 1
ATOM 7230 O O . SER B 1 380 ? -7.801 13.75 32.812 1 94.75 380 SER B O 1
ATOM 7232 N N . GLN B 1 381 ? -7.977 15.242 34.406 1 96.31 381 GLN B N 1
ATOM 7233 C CA . GLN B 1 381 ? -6.719 14.875 35.062 1 96.31 381 GLN B CA 1
ATOM 7234 C C . GLN B 1 381 ? -6.867 13.57 35.812 1 96.31 381 GLN B C 1
ATOM 7236 O O . GLN B 1 381 ? -5.867 12.953 36.219 1 96.31 381 GLN B O 1
ATOM 7241 N N . THR B 1 382 ? -8.141 13.164 36.031 1 96.56 382 THR B N 1
ATOM 7242 C CA . THR B 1 382 ? -8.383 11.945 36.781 1 96.56 382 THR B CA 1
ATOM 7243 C C . THR B 1 382 ? -9.344 11.023 36.031 1 96.56 382 THR B C 1
ATOM 7245 O O . THR B 1 382 ? -10.141 11.484 35.219 1 96.56 382 THR B O 1
ATOM 7248 N N . GLY B 1 383 ? -9.18 9.742 36.312 1 96.88 383 GLY B N 1
ATOM 7249 C CA . GLY B 1 383 ? -10.078 8.781 35.688 1 96.88 383 GLY B CA 1
ATOM 7250 C C . GLY B 1 383 ? -9.602 8.297 34.312 1 96.88 383 GLY B C 1
ATOM 7251 O O . GLY B 1 383 ? -8.422 7.969 34.156 1 96.88 383 GLY B O 1
ATOM 7252 N N . ALA B 1 384 ? -10.586 8.109 33.406 1 97 384 ALA B N 1
ATOM 7253 C CA . ALA B 1 384 ? -10.258 7.629 32.094 1 97 384 ALA B CA 1
ATOM 7254 C C . ALA B 1 384 ? -9.445 8.664 31.312 1 97 384 ALA B C 1
ATOM 7256 O O . ALA B 1 384 ? -9.656 9.875 31.469 1 97 384 ALA B O 1
ATOM 7257 N N . ILE B 1 385 ? -8.539 8.227 30.578 1 98.31 385 ILE B N 1
ATOM 7258 C CA . ILE B 1 385 ? -7.691 9.125 29.797 1 98.31 385 ILE B CA 1
ATOM 7259 C C . ILE B 1 385 ? -8.453 9.633 28.578 1 98.31 385 ILE B C 1
ATOM 7261 O O . ILE B 1 385 ? -8.922 8.836 27.766 1 98.31 385 ILE B O 1
ATOM 7265 N N . THR B 1 386 ? -8.594 10.922 28.516 1 96.94 386 THR B N 1
ATOM 7266 C CA . THR B 1 386 ? -9.234 11.539 27.359 1 96.94 386 THR B CA 1
ATOM 7267 C C . THR B 1 386 ? -8.188 12.07 26.391 1 96.94 386 THR B C 1
ATOM 7269 O O . THR B 1 386 ? -7.023 12.25 26.75 1 96.94 386 THR B O 1
ATOM 7272 N N . LYS B 1 387 ? -8.555 12.336 25.188 1 95.44 387 LYS B N 1
ATOM 7273 C CA . LYS B 1 387 ? -7.641 12.852 24.172 1 95.44 387 LYS B CA 1
ATOM 7274 C C . LYS B 1 387 ? -7.137 14.242 24.562 1 95.44 387 LYS B C 1
ATOM 7276 O O . LYS B 1 387 ? -5.973 14.578 24.312 1 95.44 387 LYS B O 1
ATOM 7281 N N . PRO B 1 388 ? -7.984 15.062 25.031 1 96.88 388 PRO B N 1
ATOM 7282 C CA . PRO B 1 388 ? -7.473 16.359 25.469 1 96.88 388 PRO B CA 1
ATOM 7283 C C . PRO B 1 388 ? -6.355 16.234 26.5 1 96.88 388 PRO B C 1
ATOM 7285 O O . PRO B 1 388 ? -5.332 16.922 26.391 1 96.88 388 PRO B O 1
ATOM 7288 N N . TRP B 1 389 ? -6.551 15.359 27.438 1 98.19 389 TRP B N 1
ATOM 7289 C CA . TRP B 1 389 ? -5.547 15.18 28.484 1 98.19 389 TRP B CA 1
ATOM 7290 C C . TRP B 1 389 ? -4.266 14.586 27.906 1 98.19 389 TRP B C 1
ATOM 7292 O O . TRP B 1 389 ? -3.164 15.047 28.219 1 98.19 389 TRP B O 1
ATOM 7302 N N . LEU B 1 390 ? -4.43 13.562 27.094 1 98.69 390 LEU B N 1
ATOM 7303 C CA . LEU B 1 390 ? -3.275 12.984 26.406 1 98.69 390 LEU B CA 1
ATOM 7304 C C . LEU B 1 390 ? -2.506 14.047 25.641 1 98.69 390 LEU B C 1
ATOM 7306 O O . LEU B 1 390 ? -1.276 14.102 25.703 1 98.69 390 LEU B O 1
ATOM 7310 N N . SER B 1 391 ? -3.205 14.906 24.938 1 98.31 391 SER B N 1
ATOM 7311 C CA . SER B 1 391 ? -2.602 15.961 24.125 1 98.31 391 SER B CA 1
ATOM 7312 C C . SER B 1 391 ? -1.841 16.953 25 1 98.31 391 SER B C 1
ATOM 7314 O O . SER B 1 391 ? -0.737 17.375 24.641 1 98.31 391 SER B O 1
ATOM 7316 N N . TYR B 1 392 ? -2.467 17.312 26.062 1 98.31 392 TYR B N 1
ATOM 7317 C CA . TYR B 1 392 ? -1.819 18.219 27.016 1 98.31 392 TYR B CA 1
ATOM 7318 C C . TYR B 1 392 ? -0.515 17.625 27.531 1 98.31 392 TYR B C 1
ATOM 7320 O O . TYR B 1 392 ? 0.519 18.297 27.547 1 98.31 392 TYR B O 1
ATOM 7328 N N . CYS B 1 393 ? -0.562 16.375 27.938 1 98.75 393 CYS B N 1
ATOM 7329 C CA . CYS B 1 393 ? 0.607 15.695 28.5 1 98.75 393 CYS B CA 1
ATOM 7330 C C . CYS B 1 393 ? 1.72 15.594 27.453 1 98.75 393 CYS B C 1
ATOM 7332 O O . CYS B 1 393 ? 2.893 15.789 27.781 1 98.75 393 CYS B O 1
ATOM 7334 N N . LEU B 1 394 ? 1.372 15.273 26.234 1 98.81 394 LEU B N 1
ATOM 7335 C CA . LEU B 1 394 ? 2.355 15.172 25.172 1 98.81 394 LEU B CA 1
ATOM 7336 C C . LEU B 1 394 ? 2.996 16.531 24.891 1 98.81 394 LEU B C 1
ATOM 7338 O O . LEU B 1 394 ? 4.211 16.625 24.688 1 98.81 394 LEU B O 1
ATOM 7342 N N . GLY B 1 395 ? 2.133 17.594 24.781 1 98.38 395 GLY B N 1
ATOM 7343 C CA . GLY B 1 395 ? 2.662 18.938 24.594 1 98.38 395 GLY B CA 1
ATOM 7344 C C . GLY B 1 395 ? 3.611 19.375 25.688 1 98.38 395 GLY B C 1
ATOM 7345 O O . GLY B 1 395 ? 4.66 19.969 25.406 1 98.38 395 GLY B O 1
ATOM 7346 N N . HIS B 1 396 ? 3.193 19.109 26.906 1 98.12 396 HIS B N 1
ATOM 7347 C CA . HIS B 1 396 ? 4.047 19.422 28.047 1 98.12 396 HIS B CA 1
ATOM 7348 C C . HIS B 1 396 ? 5.387 18.703 27.953 1 98.12 396 HIS B C 1
ATOM 7350 O O . HIS B 1 396 ? 6.438 19.297 28.203 1 98.12 396 HIS B O 1
ATOM 7356 N N . LEU B 1 397 ? 5.312 17.438 27.641 1 98.62 397 LEU B N 1
ATOM 7357 C CA . LEU B 1 397 ? 6.512 16.625 27.484 1 98.62 397 LEU B CA 1
ATOM 7358 C C . LEU B 1 397 ? 7.43 17.203 26.406 1 98.62 397 LEU B C 1
ATOM 7360 O O . LEU B 1 397 ? 8.641 17.297 26.609 1 98.62 397 LEU B O 1
ATOM 7364 N N . ALA B 1 398 ? 6.863 17.547 25.266 1 98.38 398 ALA B N 1
ATOM 7365 C CA . ALA B 1 398 ? 7.629 18.094 24.141 1 98.38 398 ALA B CA 1
ATOM 7366 C C . ALA B 1 398 ? 8.281 19.422 24.531 1 98.38 398 ALA B C 1
ATOM 7368 O O . ALA B 1 398 ? 9.438 19.672 24.203 1 98.38 398 ALA B O 1
ATOM 7369 N N . ASN B 1 399 ? 7.5 20.312 25.203 1 98.06 399 ASN B N 1
ATOM 7370 C CA . ASN B 1 399 ? 8.055 21.594 25.672 1 98.06 399 ASN B CA 1
ATOM 7371 C C . ASN B 1 399 ? 9.211 21.375 26.641 1 98.06 399 ASN B C 1
ATOM 7373 O O . ASN B 1 399 ? 10.242 22.047 26.531 1 98.06 399 ASN B O 1
ATOM 7377 N N . GLN B 1 400 ? 9.023 20.484 27.531 1 97.81 400 GLN B N 1
ATOM 7378 C CA . GLN B 1 400 ? 9.992 20.234 28.594 1 97.81 400 GLN B CA 1
ATOM 7379 C C . GLN B 1 400 ? 11.297 19.672 28.031 1 97.81 400 GLN B C 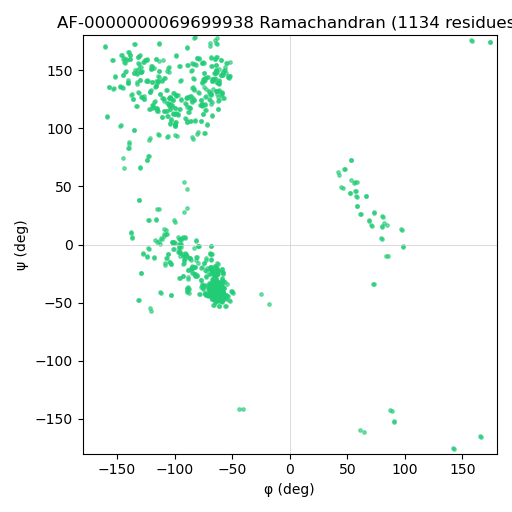1
ATOM 7381 O O . GLN B 1 400 ? 12.383 20.031 28.469 1 97.81 400 GLN B O 1
ATOM 7386 N N . HIS B 1 401 ? 11.227 18.828 27.047 1 97.81 401 HIS B N 1
ATOM 7387 C CA . HIS B 1 401 ? 12.391 18.109 26.547 1 97.81 401 HIS B CA 1
ATOM 7388 C C . HIS B 1 401 ? 12.797 18.609 25.172 1 97.81 401 HIS B C 1
ATOM 7390 O O . HIS B 1 401 ? 13.625 17.984 24.5 1 97.81 401 HIS B O 1
ATOM 7396 N N . ARG B 1 402 ? 12.195 19.703 24.703 1 96.38 402 ARG B N 1
ATOM 7397 C CA . ARG B 1 402 ? 12.445 20.219 23.359 1 96.38 402 ARG B CA 1
ATOM 7398 C C . ARG B 1 402 ? 12.266 19.125 22.312 1 96.38 402 ARG B C 1
ATOM 7400 O O . ARG B 1 402 ? 13.141 18.922 21.469 1 96.38 402 ARG B O 1
ATOM 7407 N N . GLY B 1 403 ? 11.164 18.391 22.547 1 97.88 403 GLY B N 1
ATOM 7408 C CA . GLY B 1 403 ? 10.852 17.297 21.641 1 97.88 403 GLY B CA 1
ATOM 7409 C C . GLY B 1 403 ? 9.984 17.734 20.469 1 97.88 403 GLY B C 1
ATOM 7410 O O . GLY B 1 403 ? 9.531 18.875 20.406 1 97.88 403 GLY B O 1
ATOM 7411 N N . ARG B 1 404 ? 9.828 16.844 19.484 1 98.44 404 ARG B N 1
ATOM 7412 C CA . ARG B 1 404 ? 8.961 17.016 18.328 1 98.44 404 ARG B CA 1
ATOM 7413 C C . ARG B 1 404 ? 7.918 15.906 18.25 1 98.44 404 ARG B C 1
ATOM 7415 O O . ARG B 1 404 ? 8.242 14.734 18.422 1 98.44 404 ARG B O 1
ATOM 7422 N N . ILE B 1 405 ? 6.699 16.297 18.047 1 98.69 405 ILE B N 1
ATOM 7423 C CA . ILE B 1 405 ? 5.598 15.344 18 1 98.69 405 ILE B CA 1
ATOM 7424 C C . ILE B 1 405 ? 5.168 15.125 16.547 1 98.69 405 ILE B C 1
ATOM 7426 O O . ILE B 1 405 ? 4.902 16.094 15.82 1 98.69 405 ILE B O 1
ATOM 7430 N N . VAL B 1 406 ? 5.246 13.953 16.078 1 98.75 406 VAL B N 1
ATOM 7431 C CA . VAL B 1 406 ? 4.57 13.531 14.859 1 98.75 406 VAL B CA 1
ATOM 7432 C C . VAL B 1 406 ? 3.256 12.836 15.203 1 98.75 406 VAL B C 1
ATOM 7434 O O . VAL B 1 406 ? 3.256 11.734 15.758 1 98.75 406 VAL B O 1
ATOM 7437 N N . SER B 1 407 ? 2.184 13.453 14.875 1 98.44 407 SER B N 1
ATOM 7438 C CA . SER B 1 407 ? 0.876 13 15.344 1 98.44 407 SER B CA 1
ATOM 7439 C C . SER B 1 407 ? 0.047 12.438 14.188 1 98.44 407 SER B C 1
ATOM 7441 O O . SER B 1 407 ? 0.092 12.961 13.078 1 98.44 407 SER B O 1
ATOM 7443 N N . GLU B 1 408 ? -0.678 11.391 14.438 1 97.44 408 GLU B N 1
ATOM 7444 C CA . GLU B 1 408 ? -1.664 10.82 13.531 1 97.44 408 GLU B CA 1
ATOM 7445 C C . GLU B 1 408 ? -2.955 10.469 14.258 1 97.44 408 GLU B C 1
ATOM 7447 O O . GLU B 1 408 ? -3.033 9.438 14.93 1 97.44 408 GLU B O 1
ATOM 7452 N N . LEU B 1 409 ? -3.973 11.312 14.203 1 94.19 409 LEU B N 1
ATOM 7453 C CA . LEU B 1 409 ? -5.312 11.203 14.766 1 94.19 409 LEU B CA 1
ATOM 7454 C C . LEU B 1 409 ? -5.246 11.031 16.281 1 94.19 409 LEU B C 1
ATOM 7456 O O . LEU B 1 409 ? -6.086 10.344 16.875 1 94.19 409 LEU B O 1
ATOM 7460 N N . THR B 1 410 ? -4.258 11.648 16.891 1 95.5 410 THR B N 1
ATOM 7461 C CA . THR B 1 410 ? -4.082 11.359 18.312 1 95.5 410 THR B CA 1
ATOM 7462 C C . THR B 1 410 ? -3.93 12.648 19.109 1 95.5 410 THR B C 1
ATOM 7464 O O . THR B 1 410 ? -4.609 12.836 20.125 1 95.5 410 THR B O 1
ATOM 7467 N N . THR B 1 411 ? -3.109 13.539 18.672 1 96.81 411 THR B N 1
ATOM 7468 C CA . THR B 1 411 ? -2.848 14.773 19.406 1 96.81 411 THR B CA 1
ATOM 7469 C C . THR B 1 411 ? -3.744 15.898 18.906 1 96.81 411 THR B C 1
ATOM 7471 O O . THR B 1 411 ? -3.789 16.172 17.703 1 96.81 411 THR B O 1
ATOM 7474 N N . LEU B 1 412 ? -4.48 16.5 19.812 1 94.69 412 LEU B N 1
ATOM 7475 C CA . LEU B 1 412 ? -5.23 17.719 19.531 1 94.69 412 LEU B CA 1
ATOM 7476 C C . LEU B 1 412 ? -4.398 18.969 19.828 1 94.69 412 LEU B C 1
ATOM 7478 O O . LEU B 1 412 ? -4.215 19.328 20.984 1 94.69 412 LEU B O 1
ATOM 7482 N N . PRO B 1 413 ? -3.996 19.625 18.781 1 92.69 413 PRO B N 1
ATOM 7483 C CA . PRO B 1 413 ? -3.043 20.719 18.969 1 92.69 413 PRO B CA 1
ATOM 7484 C C . PRO B 1 413 ? -3.57 21.797 19.922 1 92.69 413 PRO B C 1
ATOM 7486 O O . PRO B 1 413 ? -2.793 22.422 20.656 1 92.69 413 PRO B O 1
ATOM 7489 N N . GLN B 1 414 ? -4.859 22.047 19.984 1 91.62 414 GLN B N 1
ATOM 7490 C CA . GLN B 1 414 ? -5.438 23.109 20.812 1 91.62 414 GLN B CA 1
ATOM 7491 C C . GLN B 1 414 ? -5.207 22.828 22.281 1 91.62 414 GLN B C 1
ATOM 7493 O O . GLN B 1 414 ? -5.258 23.75 23.109 1 91.62 414 GLN B O 1
ATOM 7498 N N . PHE B 1 415 ? -4.906 21.578 22.578 1 95.81 415 PHE B N 1
ATOM 7499 C CA . PHE B 1 415 ? -4.715 21.219 23.984 1 95.81 415 PHE B CA 1
ATOM 7500 C C . PHE B 1 415 ? -3.24 20.984 24.281 1 95.81 415 PHE B C 1
ATOM 7502 O O . PHE B 1 415 ? -2.848 20.906 25.453 1 95.81 415 PHE B O 1
ATOM 7509 N N . ALA B 1 416 ? -2.361 20.891 23.312 1 96.69 416 ALA B N 1
ATOM 7510 C CA . ALA B 1 416 ? -0.973 20.484 23.484 1 96.69 416 ALA B CA 1
ATOM 7511 C C . ALA B 1 416 ? -0.134 21.625 24.062 1 96.69 416 ALA B C 1
ATOM 7513 O O . ALA B 1 416 ? 0.849 21.375 24.766 1 96.69 416 ALA B O 1
ATOM 7514 N N . GLY B 1 417 ? -0.466 22.938 23.781 1 95.94 417 GLY B N 1
ATOM 7515 C CA . GLY B 1 417 ? 0.22 24.078 24.359 1 95.94 417 GLY B CA 1
ATOM 7516 C C . GLY B 1 417 ? 1.661 24.203 23.906 1 95.94 417 GLY B C 1
ATOM 7517 O O . GLY B 1 417 ? 2.543 24.547 24.703 1 95.94 417 GLY B O 1
ATOM 7518 N N . LEU B 1 418 ? 1.941 23.984 22.656 1 97.31 418 LEU B N 1
ATOM 7519 C CA . LEU B 1 418 ? 3.299 23.969 22.125 1 97.31 418 LEU B CA 1
ATOM 7520 C C . LEU B 1 418 ? 3.85 25.375 21.969 1 97.31 418 LEU B C 1
ATOM 7522 O O . LEU B 1 418 ? 3.148 26.281 21.516 1 97.31 418 LEU B O 1
ATOM 7526 N N . ILE B 1 419 ? 5.141 25.625 22.312 1 97.12 419 ILE B N 1
ATOM 7527 C CA . ILE B 1 419 ? 5.66 26.984 22.359 1 97.12 419 ILE B CA 1
ATOM 7528 C C . ILE B 1 419 ? 6.859 27.109 21.422 1 97.12 419 ILE B C 1
ATOM 7530 O O . ILE B 1 419 ? 7.422 28.203 21.281 1 97.12 419 ILE B O 1
ATOM 7534 N N . HIS B 1 420 ? 7.285 26 20.797 1 96.56 420 HIS B N 1
ATOM 7535 C CA . HIS B 1 420 ? 8.477 26.031 19.953 1 96.56 420 HIS B CA 1
ATOM 7536 C C . HIS B 1 420 ? 8.133 25.781 18.484 1 96.56 420 HIS B C 1
ATOM 7538 O O . HIS B 1 420 ? 7.242 25 18.188 1 96.56 420 HIS B O 1
ATOM 7544 N N . ALA B 1 421 ? 8.883 26.484 17.609 1 95.06 421 ALA B N 1
ATOM 7545 C CA . ALA B 1 421 ? 8.758 26.219 16.172 1 95.06 421 ALA B CA 1
ATOM 7546 C C . ALA B 1 421 ? 9.102 24.766 15.852 1 95.06 421 ALA B C 1
ATOM 7548 O O . ALA B 1 421 ? 9.969 24.172 16.5 1 95.06 421 ALA B O 1
ATOM 7549 N N . GLU B 1 422 ? 8.422 24.188 14.852 1 95.75 422 GLU B N 1
ATOM 7550 C CA . GLU B 1 422 ? 8.734 22.875 14.281 1 95.75 422 GLU B CA 1
ATOM 7551 C C . GLU B 1 422 ? 8.617 21.766 15.32 1 95.75 422 GLU B C 1
ATOM 7553 O O . GLU B 1 422 ? 9.297 20.75 15.234 1 95.75 422 GLU B O 1
ATOM 7558 N N . SER B 1 423 ? 7.77 21.953 16.375 1 97.12 423 SER B N 1
ATOM 7559 C CA . SER B 1 423 ? 7.648 20.984 17.469 1 97.12 423 SER B CA 1
ATOM 7560 C C . SER B 1 423 ? 6.488 20.031 17.234 1 97.12 423 SER B C 1
ATOM 7562 O O . SER B 1 423 ? 6.266 19.109 18.016 1 97.12 423 SER B O 1
ATOM 7564 N N . TYR B 1 424 ? 5.824 20.219 16.141 1 97.5 424 TYR B N 1
ATOM 7565 C CA . TYR B 1 424 ? 4.633 19.406 15.922 1 97.5 424 TYR B CA 1
ATOM 7566 C C . TYR B 1 424 ? 4.352 19.234 14.438 1 97.5 424 TYR B C 1
ATOM 7568 O O . TYR B 1 424 ? 4.395 20.188 13.664 1 97.5 424 TYR B O 1
ATOM 7576 N N . TYR B 1 425 ? 4.047 18 14.031 1 97.62 425 TYR B N 1
ATOM 7577 C CA . TYR B 1 425 ? 3.625 17.641 12.68 1 97.62 425 TYR B CA 1
ATOM 7578 C C . TYR B 1 425 ? 2.402 16.719 12.711 1 97.62 425 TYR B C 1
ATOM 7580 O O . TYR B 1 425 ? 2.443 15.641 13.305 1 97.62 425 TYR B O 1
ATOM 7588 N N . GLN B 1 426 ? 1.312 17.156 12.125 1 96.38 426 GLN B N 1
ATOM 7589 C CA . GLN B 1 426 ? 0.106 16.344 11.984 1 96.38 426 GLN B CA 1
ATOM 7590 C C . GLN B 1 426 ? 0.138 15.539 10.688 1 96.38 426 GLN B C 1
ATOM 7592 O O . GLN B 1 426 ? 0.829 15.914 9.734 1 96.38 426 GLN B O 1
ATOM 7597 N N . GLU B 1 427 ? -0.581 14.414 10.672 1 95.56 427 GLU B N 1
ATOM 7598 C CA . GLU B 1 427 ? -0.727 13.656 9.43 1 95.56 427 GLU B CA 1
ATOM 7599 C C . GLU B 1 427 ? -1.275 14.531 8.312 1 95.56 427 GLU B C 1
ATOM 7601 O O . GLU B 1 427 ? -1.94 15.539 8.57 1 95.56 427 GLU B O 1
ATOM 7606 N N . ALA B 1 428 ? -0.993 14.125 7.062 1 95.56 428 ALA B N 1
ATOM 7607 C CA . ALA B 1 428 ? -1.523 14.812 5.891 1 95.56 428 ALA B CA 1
ATOM 7608 C C . ALA B 1 428 ? -3.049 14.844 5.914 1 95.56 428 ALA B C 1
ATOM 7610 O O . ALA B 1 428 ? -3.686 13.914 6.41 1 95.56 428 ALA B O 1
ATOM 7611 N N . LEU B 1 429 ? -3.574 15.898 5.344 1 93.81 429 LEU B N 1
ATOM 7612 C CA . LEU B 1 429 ? -5.027 16 5.273 1 93.81 429 LEU B CA 1
ATOM 7613 C C . LEU B 1 429 ? -5.609 14.898 4.402 1 93.81 429 LEU B C 1
ATOM 7615 O O . LEU B 1 429 ? -6.773 14.523 4.566 1 93.81 429 LEU B O 1
ATOM 7619 N N . ALA B 1 430 ? -4.785 14.352 3.504 1 93.5 430 ALA B N 1
ATOM 7620 C CA . ALA B 1 430 ? -5.238 13.227 2.693 1 93.5 430 ALA B CA 1
ATOM 7621 C C . ALA B 1 430 ? -5.648 12.047 3.574 1 93.5 430 ALA B C 1
ATOM 7623 O O . ALA B 1 430 ? -6.449 11.211 3.16 1 93.5 430 ALA B O 1
ATOM 7624 N N . GLY B 1 431 ? -5.031 11.977 4.664 1 92.56 431 GLY B N 1
ATOM 7625 C CA . GLY B 1 431 ? -5.492 11.023 5.66 1 92.56 431 GLY B CA 1
ATOM 7626 C C . GLY B 1 431 ? -5.031 9.602 5.383 1 92.56 431 GLY B C 1
ATOM 7627 O O . GLY B 1 431 ? -5.66 8.641 5.832 1 92.56 431 GLY B O 1
ATOM 7628 N N . GLY B 1 432 ? -4.043 9.422 4.512 1 95.06 432 GLY B N 1
ATOM 7629 C CA . GLY B 1 432 ? -3.451 8.094 4.426 1 95.06 432 GLY B CA 1
ATOM 7630 C C . GLY B 1 432 ? -2.799 7.648 5.719 1 95.06 432 GLY B C 1
ATOM 7631 O O . GLY B 1 432 ? -1.786 8.211 6.137 1 95.06 432 GLY B O 1
ATOM 7632 N N . LEU B 1 433 ? -3.316 6.609 6.289 1 96.44 433 LEU B N 1
ATOM 7633 C CA . LEU B 1 433 ? -2.885 6.23 7.633 1 96.44 433 LEU B CA 1
ATOM 7634 C C . LEU B 1 433 ? -1.583 5.438 7.582 1 96.44 433 LEU B C 1
ATOM 7636 O O . LEU B 1 433 ? -1.243 4.859 6.547 1 96.44 433 LEU B O 1
ATOM 7640 N N . GLY B 1 434 ? -0.84 5.496 8.695 1 97.75 434 GLY B N 1
ATOM 7641 C CA . GLY B 1 434 ? 0.389 4.742 8.875 1 97.75 434 GLY B CA 1
ATOM 7642 C C . GLY B 1 434 ? 1.636 5.547 8.562 1 97.75 434 GLY B C 1
ATOM 7643 O O . GLY B 1 434 ? 2.723 4.984 8.414 1 97.75 434 GLY B O 1
ATOM 7644 N N . GLU B 1 435 ? 1.506 6.828 8.438 1 97.94 435 GLU B N 1
ATOM 7645 C CA . GLU B 1 435 ? 2.643 7.629 7.992 1 97.94 435 GLU B CA 1
ATOM 7646 C C . GLU B 1 435 ? 3.445 8.156 9.18 1 97.94 435 GLU B C 1
ATOM 7648 O O . GLU B 1 435 ? 4.652 8.375 9.07 1 97.94 435 GLU B O 1
ATOM 7653 N N . ALA B 1 436 ? 2.857 8.352 10.367 1 98.56 436 ALA B N 1
ATOM 7654 C CA . ALA B 1 436 ? 3.49 9.094 11.453 1 98.56 436 ALA B CA 1
ATOM 7655 C C . ALA B 1 436 ? 4.695 8.344 12.008 1 98.56 436 ALA B C 1
ATOM 7657 O O . ALA B 1 436 ? 5.73 8.945 12.305 1 98.56 436 ALA B O 1
ATOM 7658 N N . LEU B 1 437 ? 4.523 7.051 12.188 1 98.81 437 LEU B N 1
ATOM 7659 C CA . LEU B 1 437 ? 5.617 6.285 12.781 1 98.81 437 LEU B CA 1
ATOM 7660 C C . LEU B 1 437 ? 6.836 6.281 11.867 1 98.81 437 LEU B C 1
ATOM 7662 O O . LEU B 1 437 ? 7.945 6.602 12.305 1 98.81 437 LEU B O 1
ATOM 7666 N N . PRO B 1 438 ? 6.699 5.98 10.578 1 98.81 438 PRO B N 1
ATOM 7667 C CA . PRO B 1 438 ? 7.875 6.074 9.703 1 98.81 438 PRO B CA 1
ATOM 7668 C C . PRO B 1 438 ? 8.422 7.496 9.602 1 98.81 438 PRO B C 1
ATOM 7670 O O . PRO B 1 438 ? 9.633 7.691 9.484 1 98.81 438 PRO B O 1
ATOM 7673 N N . ILE B 1 439 ? 7.566 8.523 9.594 1 98.88 439 ILE B N 1
ATOM 7674 C CA . ILE B 1 439 ? 8.031 9.906 9.578 1 98.88 439 ILE B CA 1
ATOM 7675 C C . ILE B 1 439 ? 8.875 10.18 10.82 1 98.88 43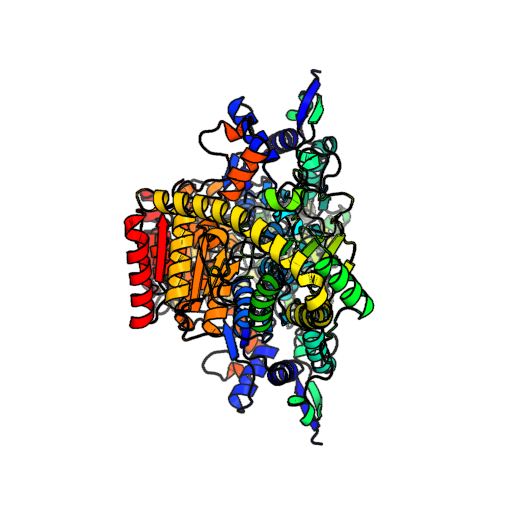9 ILE B C 1
ATOM 7677 O O . ILE B 1 439 ? 9.93 10.812 10.734 1 98.88 439 ILE B O 1
ATOM 7681 N N . ALA B 1 440 ? 8.414 9.695 11.977 1 98.94 440 ALA B N 1
ATOM 7682 C CA . ALA B 1 440 ? 9.164 9.867 13.219 1 98.94 440 ALA B CA 1
ATOM 7683 C C . ALA B 1 440 ? 10.547 9.234 13.117 1 98.94 440 ALA B C 1
ATOM 7685 O O . ALA B 1 440 ? 11.531 9.781 13.625 1 98.94 440 ALA B O 1
ATOM 7686 N N . LEU B 1 441 ? 10.641 8.055 12.461 1 98.94 441 LEU B N 1
ATOM 7687 C CA . LEU B 1 441 ? 11.93 7.398 12.281 1 98.94 441 LEU B CA 1
ATOM 7688 C C . LEU B 1 441 ? 12.867 8.258 11.438 1 98.94 441 LEU B C 1
ATOM 7690 O O . LEU B 1 441 ? 14.039 8.422 11.773 1 98.94 441 LEU B O 1
ATOM 7694 N N . GLY B 1 442 ? 12.32 8.789 10.312 1 98.88 442 GLY B N 1
ATOM 7695 C CA . GLY B 1 442 ? 13.117 9.688 9.492 1 98.88 442 GLY B CA 1
ATOM 7696 C C . GLY B 1 442 ? 13.562 10.93 10.227 1 98.88 442 GLY B C 1
ATOM 7697 O O . GLY B 1 442 ? 14.703 11.383 10.07 1 98.88 442 GLY B O 1
ATOM 7698 N N . LEU B 1 443 ? 12.633 11.484 11.031 1 98.81 443 LEU B N 1
ATOM 7699 C CA . LEU B 1 443 ? 12.945 12.664 11.828 1 98.81 443 LEU B CA 1
ATOM 7700 C C . LEU B 1 443 ? 14.047 12.359 12.844 1 98.81 443 LEU B C 1
ATOM 7702 O O . LEU B 1 443 ? 14.945 13.18 13.055 1 98.81 443 LEU B O 1
ATOM 7706 N N . GLN B 1 444 ? 13.984 11.195 13.469 1 98.81 444 GLN B N 1
ATOM 7707 C CA . GLN B 1 444 ? 15.008 10.781 14.422 1 98.81 444 GLN B CA 1
ATOM 7708 C C . GLN B 1 444 ? 16.359 10.594 13.734 1 98.81 444 GLN B C 1
ATOM 7710 O O . GLN B 1 444 ? 17.391 10.914 14.312 1 98.81 444 GLN B O 1
ATOM 7715 N N . LEU B 1 445 ? 16.328 10.047 12.539 1 98.75 445 LEU B N 1
ATOM 7716 C CA . LEU B 1 445 ? 17.547 9.898 11.758 1 98.75 445 LEU B CA 1
ATOM 7717 C C . LEU B 1 445 ? 18.188 11.258 11.492 1 98.75 445 LEU B C 1
ATOM 7719 O O . LEU B 1 445 ? 19.422 11.383 11.531 1 98.75 445 LEU B O 1
ATOM 7723 N N . ALA B 1 446 ? 17.344 12.289 11.242 1 98.44 446 ALA B N 1
ATOM 7724 C CA . ALA B 1 446 ? 17.812 13.648 10.961 1 98.44 446 ALA B CA 1
ATOM 7725 C C . ALA B 1 446 ? 18.266 14.352 12.242 1 98.44 446 ALA B C 1
ATOM 7727 O O . ALA B 1 446 ? 19.172 15.188 12.211 1 98.44 446 ALA B O 1
ATOM 7728 N N . ARG B 1 447 ? 17.531 14.055 13.367 1 97.81 447 ARG B N 1
ATOM 7729 C CA . ARG B 1 447 ? 17.734 14.711 14.656 1 97.81 447 ARG B CA 1
ATOM 7730 C C . ARG B 1 447 ? 18.031 13.688 15.742 1 97.81 447 ARG B C 1
ATOM 7732 O O . ARG B 1 447 ? 17.25 13.531 16.688 1 97.81 447 ARG B O 1
ATOM 7739 N N . ARG B 1 448 ? 19.188 13.164 15.781 1 96.5 448 ARG B N 1
ATOM 7740 C CA . ARG B 1 448 ? 19.562 11.961 16.531 1 96.5 448 ARG B CA 1
ATOM 7741 C C . ARG B 1 448 ? 19.531 12.219 18.031 1 96.5 448 ARG B C 1
ATOM 7743 O O . ARG B 1 448 ? 19.266 11.305 18.812 1 96.5 448 ARG B O 1
ATOM 7750 N N . GLU B 1 449 ? 19.703 13.445 18.406 1 95.81 449 GLU B N 1
ATOM 7751 C CA . GLU B 1 449 ? 19.844 13.742 19.828 1 95.81 449 GLU B CA 1
ATOM 7752 C C . GLU B 1 449 ? 18.547 14.273 20.406 1 95.81 449 GLU B C 1
ATOM 7754 O O . GLU B 1 449 ? 18.438 14.453 21.625 1 95.81 449 GLU B O 1
ATOM 7759 N N . GLU B 1 450 ? 17.547 14.469 19.609 1 97.56 450 GLU B N 1
ATOM 7760 C CA . GLU B 1 450 ? 16.281 15.055 20.062 1 97.56 450 GLU B CA 1
ATOM 7761 C C . GLU B 1 450 ? 15.266 13.977 20.406 1 97.56 450 GLU B C 1
ATOM 7763 O O . GLU B 1 450 ? 15.383 12.836 19.969 1 97.56 450 GLU B O 1
ATOM 7768 N N . LEU B 1 451 ? 14.359 14.32 21.297 1 98.56 451 LEU B N 1
ATOM 7769 C CA . LEU B 1 451 ? 13.219 13.453 21.578 1 98.56 451 LEU B CA 1
ATOM 7770 C C . LEU B 1 451 ? 12.188 13.531 20.438 1 98.56 451 LEU B C 1
ATOM 7772 O O . LEU B 1 451 ? 11.641 14.602 20.172 1 98.56 451 LEU B O 1
ATOM 7776 N N . ILE B 1 452 ? 12.039 12.469 19.734 1 98.88 452 ILE B N 1
ATOM 7777 C CA . ILE B 1 452 ? 11.008 12.375 18.703 1 98.88 452 ILE B CA 1
ATOM 7778 C C . ILE B 1 452 ? 9.859 11.5 19.203 1 98.88 452 ILE B C 1
ATOM 7780 O O . ILE B 1 452 ? 10.078 10.375 19.656 1 98.88 452 ILE B O 1
ATOM 7784 N N . ILE B 1 453 ? 8.625 12 19.172 1 98.94 453 ILE B N 1
ATOM 7785 C CA . ILE B 1 453 ? 7.438 11.312 19.672 1 98.94 453 ILE B CA 1
ATOM 7786 C C . ILE B 1 453 ? 6.488 11.008 18.5 1 98.94 453 ILE B C 1
ATOM 7788 O O . ILE B 1 453 ? 6.02 11.922 17.828 1 98.94 453 ILE B O 1
ATOM 7792 N N . ALA B 1 454 ? 6.293 9.773 18.234 1 98.88 454 ALA B N 1
ATOM 7793 C CA . ALA B 1 454 ? 5.195 9.367 17.359 1 98.88 454 ALA B CA 1
ATOM 7794 C C . ALA B 1 454 ? 3.918 9.125 18.156 1 98.88 454 ALA B C 1
ATOM 7796 O O . ALA B 1 454 ? 3.805 8.133 18.875 1 98.88 454 ALA B O 1
ATOM 7797 N N . ALA B 1 455 ? 2.969 10.031 18.078 1 98.81 455 ALA B N 1
ATOM 7798 C CA . ALA B 1 455 ? 1.668 9.898 18.734 1 98.81 455 ALA B CA 1
ATOM 7799 C C . ALA B 1 455 ? 0.605 9.422 17.75 1 98.81 455 ALA B C 1
ATOM 7801 O O . ALA B 1 455 ? 0.068 10.219 16.969 1 98.81 455 ALA B O 1
ATOM 7802 N N . VAL B 1 456 ? 0.244 8.156 17.844 1 98.5 456 VAL B N 1
ATOM 7803 C CA . VAL B 1 456 ? -0.572 7.562 16.781 1 98.5 456 VAL B CA 1
ATOM 7804 C C . VAL B 1 456 ? -1.781 6.863 17.406 1 98.5 456 VAL B C 1
ATOM 7806 O O . VAL B 1 456 ? -1.724 6.402 18.547 1 98.5 456 VAL B O 1
ATOM 7809 N N . GLY B 1 457 ? -2.92 6.848 16.672 1 97.44 457 GLY B N 1
ATOM 7810 C CA . GLY B 1 457 ? -4.012 5.961 17.047 1 97.44 457 GLY B CA 1
ATOM 7811 C C . GLY B 1 457 ? -3.68 4.492 16.844 1 97.44 457 GLY B C 1
ATOM 7812 O O . GLY B 1 457 ? -2.764 4.152 16.094 1 97.44 457 GLY B O 1
ATOM 7813 N N . ASP B 1 458 ? -4.469 3.615 17.547 1 97.12 458 ASP B N 1
ATOM 7814 C CA . ASP B 1 458 ? -4.215 2.184 17.422 1 97.12 458 ASP B CA 1
ATOM 7815 C C . ASP B 1 458 ? -4.387 1.717 15.977 1 97.12 458 ASP B C 1
ATOM 7817 O O . ASP B 1 458 ? -3.588 0.921 15.477 1 97.12 458 ASP B O 1
ATOM 7821 N N . GLY B 1 459 ? -5.41 2.191 15.258 1 96.25 459 GLY B N 1
ATOM 7822 C CA . GLY B 1 459 ? -5.559 1.875 13.844 1 96.25 459 GLY B CA 1
ATOM 7823 C C . GLY B 1 459 ? -4.391 2.346 13 1 96.25 459 GLY B C 1
ATOM 7824 O O . GLY B 1 459 ? -3.879 1.597 12.164 1 96.25 459 GLY B O 1
ATOM 7825 N N . SER B 1 460 ? -3.941 3.605 13.242 1 97.19 460 SER B N 1
ATOM 7826 C CA . SER B 1 460 ? -2.82 4.172 12.5 1 97.19 460 SER B CA 1
ATOM 7827 C C . SER B 1 460 ? -1.535 3.393 12.758 1 97.19 460 SER B C 1
ATOM 7829 O O . SER B 1 460 ? -0.727 3.199 11.852 1 97.19 460 SER B O 1
ATOM 7831 N N . TYR B 1 461 ? -1.366 2.932 14 1 98.38 461 TYR B N 1
ATOM 7832 C CA . TYR B 1 461 ? -0.217 2.109 14.367 1 98.38 461 TYR B CA 1
ATOM 7833 C C . TYR B 1 461 ? -0.19 0.821 13.555 1 98.38 461 TYR B C 1
ATOM 7835 O O . TYR B 1 461 ? 0.851 0.444 13.008 1 98.38 461 TYR B O 1
ATOM 7843 N N . LEU B 1 462 ? -1.33 0.233 13.422 1 98 462 LEU B N 1
ATOM 7844 C CA . LEU B 1 462 ? -1.43 -1.011 12.664 1 98 462 LEU B CA 1
ATOM 7845 C C . LEU B 1 462 ? -1.228 -0.757 11.172 1 98 462 LEU B C 1
ATOM 7847 O O . LEU B 1 462 ? -0.575 -1.547 10.484 1 98 462 LEU B O 1
ATOM 7851 N N . PHE B 1 463 ? -1.673 0.387 10.703 1 97.88 463 PHE B N 1
ATOM 7852 C CA . PHE B 1 463 ? -1.517 0.747 9.305 1 97.88 463 PHE B CA 1
ATOM 7853 C C . PHE B 1 463 ? -0.043 0.905 8.945 1 97.88 463 PHE B C 1
ATOM 7855 O O . PHE B 1 463 ? 0.354 0.658 7.805 1 97.88 463 PHE B O 1
ATOM 7862 N N . ALA B 1 464 ? 0.793 1.254 9.875 1 98.44 464 ALA B N 1
ATOM 7863 C CA . ALA B 1 464 ? 2.182 1.631 9.625 1 98.44 464 ALA B CA 1
ATOM 7864 C C . ALA B 1 464 ? 3.057 0.398 9.422 1 98.44 464 ALA B C 1
ATOM 7866 O O . ALA B 1 464 ? 4.234 0.516 9.078 1 98.44 464 ALA B O 1
ATOM 7867 N N . ASN B 1 465 ? 2.477 -0.813 9.523 1 98.56 465 ASN B N 1
ATOM 7868 C CA . ASN B 1 465 ? 3.301 -2.014 9.594 1 98.56 465 ASN B CA 1
ATOM 7869 C C . ASN B 1 465 ? 4.344 -1.908 10.703 1 98.56 465 ASN B C 1
ATOM 7871 O O . ASN B 1 465 ? 5.547 -1.854 10.43 1 98.56 465 ASN B O 1
ATOM 7875 N N . PRO B 1 466 ? 3.857 -2.014 11.969 1 98.62 466 PRO B N 1
ATOM 7876 C CA . PRO B 1 466 ? 4.734 -1.709 13.102 1 98.62 466 PRO B CA 1
ATOM 7877 C C . PRO B 1 466 ? 5.91 -2.674 13.211 1 98.62 466 PRO B C 1
ATOM 7879 O O . PRO B 1 466 ? 6.984 -2.293 13.688 1 98.62 466 PRO B O 1
ATOM 7882 N N . ALA B 1 467 ? 5.758 -3.943 12.758 1 98.38 467 ALA B N 1
ATOM 7883 C CA . ALA B 1 467 ? 6.883 -4.875 12.781 1 98.38 467 ALA B CA 1
ATOM 7884 C C . ALA B 1 467 ? 8.062 -4.328 11.984 1 98.38 467 ALA B C 1
ATOM 7886 O O . ALA B 1 467 ? 9.203 -4.371 12.445 1 98.38 467 ALA B O 1
ATOM 7887 N N . VAL B 1 468 ? 7.801 -3.779 10.828 1 98.38 468 VAL B N 1
ATOM 7888 C CA . VAL B 1 468 ? 8.812 -3.207 9.953 1 98.38 468 VAL B CA 1
ATOM 7889 C C . VAL B 1 468 ? 9.414 -1.959 10.594 1 98.38 468 VAL B C 1
ATOM 7891 O O . VAL B 1 468 ? 10.633 -1.781 10.602 1 98.38 468 VAL B O 1
ATOM 7894 N N . CYS B 1 469 ? 8.562 -1.103 11.102 1 98.75 469 CYS B N 1
ATOM 7895 C CA . CYS B 1 469 ? 9.016 0.16 11.672 1 98.75 469 CYS B CA 1
ATOM 7896 C C . CYS B 1 469 ? 9.922 -0.08 12.883 1 98.75 469 CYS B C 1
ATOM 7898 O O . CYS B 1 469 ? 10.984 0.528 13 1 98.75 469 CYS B O 1
ATOM 7900 N N . HIS B 1 470 ? 9.5 -0.971 13.797 1 98.69 470 HIS B N 1
ATOM 7901 C CA . HIS B 1 470 ? 10.32 -1.271 14.961 1 98.69 470 HIS B CA 1
ATOM 7902 C C . HIS B 1 470 ? 11.641 -1.919 14.555 1 98.69 470 HIS B C 1
ATOM 7904 O O . HIS B 1 470 ? 12.672 -1.688 15.195 1 98.69 470 HIS B O 1
ATOM 7910 N N . HIS B 1 471 ? 11.602 -2.729 13.516 1 98.25 471 HIS B N 1
ATOM 7911 C CA . HIS B 1 471 ? 12.82 -3.355 13.023 1 98.25 471 HIS B CA 1
ATOM 7912 C C . HIS B 1 471 ? 13.812 -2.309 12.523 1 98.25 471 HIS B C 1
ATOM 7914 O O . HIS B 1 471 ? 15 -2.369 12.852 1 98.25 471 HIS B O 1
ATOM 7920 N N . ILE B 1 472 ? 13.328 -1.35 11.742 1 98.25 472 ILE B N 1
ATOM 7921 C CA . ILE B 1 472 ? 14.18 -0.274 11.242 1 98.25 472 ILE B CA 1
ATOM 7922 C C . ILE B 1 472 ? 14.766 0.511 12.414 1 98.25 472 ILE B C 1
ATOM 7924 O O . ILE B 1 472 ? 15.953 0.827 12.422 1 98.25 472 ILE B O 1
ATOM 7928 N N . ALA B 1 473 ? 13.914 0.817 13.406 1 98.56 473 ALA B N 1
ATOM 7929 C CA . ALA B 1 473 ? 14.367 1.573 14.57 1 98.56 473 ALA B CA 1
ATOM 7930 C C . ALA B 1 473 ? 15.516 0.863 15.273 1 98.56 473 ALA B C 1
ATOM 7932 O O . ALA B 1 473 ? 16.5 1.499 15.672 1 98.56 473 ALA B O 1
ATOM 7933 N N . GLU B 1 474 ? 15.383 -0.442 15.406 1 97.56 474 GLU B N 1
ATOM 7934 C CA . GLU B 1 474 ? 16.422 -1.223 16.078 1 97.56 474 GLU B CA 1
ATOM 7935 C C . GLU B 1 474 ? 17.719 -1.221 15.266 1 97.56 474 GLU B C 1
ATOM 7937 O O . GLU B 1 474 ? 18.781 -0.904 15.797 1 97.56 474 GLU B O 1
ATOM 7942 N N . VAL B 1 475 ? 17.609 -1.574 13.969 1 96.5 475 VAL B N 1
ATOM 7943 C CA . VAL B 1 475 ? 18.766 -1.754 13.102 1 96.5 475 VAL B CA 1
ATOM 7944 C C . VAL B 1 475 ? 19.531 -0.434 12.969 1 96.5 475 VAL B C 1
ATOM 7946 O O . VAL B 1 475 ? 20.766 -0.415 12.969 1 96.5 475 VAL B O 1
ATOM 7949 N N . MET B 1 476 ? 18.797 0.665 12.914 1 97.25 476 MET B N 1
ATOM 7950 C CA . MET B 1 476 ? 19.422 1.964 12.688 1 97.25 476 MET B CA 1
ATOM 7951 C C . MET B 1 476 ? 19.672 2.691 14.008 1 97.25 476 MET B C 1
ATOM 7953 O O . MET B 1 476 ? 20.203 3.805 14.016 1 97.25 476 MET B O 1
ATOM 7957 N N . LYS B 1 477 ? 19.281 2.109 15.133 1 97 477 LYS B N 1
ATOM 7958 C CA . LYS B 1 477 ? 19.438 2.695 16.453 1 97 477 LYS B CA 1
ATOM 7959 C C . LYS B 1 477 ? 18.766 4.055 16.547 1 97 477 LYS B C 1
ATOM 7961 O O . LYS B 1 477 ? 19.391 5.051 16.922 1 97 477 LYS B O 1
ATOM 7966 N N . LEU B 1 478 ? 17.5 4.043 16.188 1 98.44 478 LEU B N 1
ATOM 7967 C CA . LEU B 1 478 ? 16.656 5.234 16.25 1 98.44 478 LEU B CA 1
ATOM 7968 C C . LEU B 1 478 ? 15.688 5.156 17.422 1 98.44 478 LEU B C 1
ATOM 7970 O O . LEU B 1 478 ? 14.57 4.656 17.281 1 98.44 478 LEU B O 1
ATOM 7974 N N . PRO B 1 479 ? 16.016 5.68 18.562 1 98.12 479 PRO B N 1
ATOM 7975 C CA . PRO B 1 479 ? 15.172 5.566 19.75 1 98.12 479 PRO B CA 1
ATOM 7976 C C . PRO B 1 479 ? 14.023 6.57 19.75 1 98.12 479 PRO B C 1
ATOM 7978 O O . PRO B 1 479 ? 14.164 7.684 20.266 1 98.12 479 PRO B O 1
ATOM 7981 N N . VAL B 1 480 ? 12.836 6.191 19.297 1 98.69 480 VAL B N 1
ATOM 7982 C CA . VAL B 1 480 ? 11.656 7.043 19.234 1 98.69 480 VAL B CA 1
ATOM 7983 C C . VAL B 1 480 ? 10.688 6.656 20.359 1 98.69 480 VAL B C 1
ATOM 7985 O O . VAL B 1 480 ? 10.68 5.512 20.812 1 98.69 480 VAL B O 1
ATOM 7988 N N . LEU B 1 481 ? 9.961 7.609 20.859 1 98.94 481 LEU B N 1
ATOM 7989 C CA . LEU B 1 481 ? 8.82 7.363 21.734 1 98.94 481 LEU B CA 1
ATOM 7990 C C . LEU B 1 481 ? 7.551 7.156 20.922 1 98.94 481 LEU B C 1
ATOM 7992 O O . LEU B 1 481 ? 7.109 8.062 20.219 1 98.94 481 LEU B O 1
ATOM 7996 N N . VAL B 1 482 ? 7.027 5.969 20.984 1 98.94 482 VAL B N 1
ATOM 7997 C CA . VAL B 1 482 ? 5.777 5.668 20.297 1 98.94 482 VAL B CA 1
ATOM 7998 C C . VAL B 1 482 ? 4.621 5.664 21.297 1 98.94 482 VAL B C 1
ATOM 8000 O O . VAL B 1 482 ? 4.562 4.805 22.172 1 98.94 482 VAL B O 1
ATOM 8003 N N . VAL B 1 483 ? 3.736 6.625 21.172 1 98.94 483 VAL B N 1
ATOM 8004 C CA . VAL B 1 483 ? 2.559 6.703 22.031 1 98.94 483 VAL B CA 1
ATOM 8005 C C . VAL B 1 483 ? 1.316 6.301 21.234 1 98.94 483 VAL B C 1
ATOM 8007 O O . VAL B 1 483 ? 0.932 6.977 20.281 1 98.94 483 VAL B O 1
ATOM 8010 N N . VAL B 1 484 ? 0.697 5.195 21.625 1 98.75 484 VAL B N 1
ATOM 8011 C CA . VAL B 1 484 ? -0.478 4.691 20.922 1 98.75 484 VAL B CA 1
ATOM 8012 C C . VAL B 1 484 ? -1.739 5.02 21.719 1 98.75 484 VAL B C 1
ATOM 8014 O O . VAL B 1 484 ? -1.944 4.496 22.812 1 98.75 484 VAL B O 1
ATOM 8017 N N . GLY B 1 485 ? -2.516 6.02 21.172 1 98.31 485 GLY B N 1
ATOM 8018 C CA . GLY B 1 485 ? -3.857 6.199 21.703 1 98.31 485 GLY B CA 1
ATOM 8019 C C . GLY B 1 485 ? -4.812 5.09 21.297 1 98.31 485 GLY B C 1
ATOM 8020 O O . GLY B 1 485 ? -5.332 5.086 20.188 1 98.31 485 GLY B O 1
ATOM 8021 N N . ASN B 1 486 ? -5.105 4.152 22.25 1 97.44 486 ASN B N 1
ATOM 8022 C CA . ASN B 1 486 ? -5.828 2.918 21.969 1 97.44 486 ASN B CA 1
ATOM 8023 C C . ASN B 1 486 ? -7.297 3.029 22.359 1 97.44 486 ASN B C 1
ATOM 8025 O O . ASN B 1 486 ? -7.637 2.971 23.547 1 97.44 486 ASN B O 1
ATOM 8029 N N . ASN B 1 487 ? -8.164 3.225 21.375 1 93.88 487 ASN B N 1
ATOM 8030 C CA . ASN B 1 487 ? -9.594 3.221 21.641 1 93.88 487 ASN B CA 1
ATOM 8031 C C . ASN B 1 487 ? -10.281 2.004 21.031 1 93.88 487 ASN B C 1
ATOM 8033 O O . ASN B 1 487 ? -11.508 1.959 20.938 1 93.88 487 ASN B O 1
ATOM 8037 N N . GLY B 1 488 ? -9.531 1.093 20.453 1 92.44 488 GLY B N 1
ATOM 8038 C CA . GLY B 1 488 ? -10.023 -0.199 20.016 1 92.44 488 GLY B CA 1
ATOM 8039 C C . GLY B 1 488 ? -10.734 -0.134 18.672 1 92.44 488 GLY B C 1
ATOM 8040 O O . GLY B 1 488 ? -11.578 -0.984 18.375 1 92.44 488 GLY B O 1
ATOM 8041 N N . GLY B 1 489 ? -10.461 0.828 17.875 1 91.88 489 GLY B N 1
ATOM 8042 C CA . GLY B 1 489 ? -11.125 0.94 16.578 1 91.88 489 GLY B CA 1
ATOM 8043 C C . GLY B 1 489 ? -10.938 2.299 15.93 1 91.88 489 GLY B C 1
ATOM 8044 O O . GLY B 1 489 ? -9.984 3.018 16.25 1 91.88 489 GLY B O 1
ATOM 8045 N N . TRP B 1 490 ? -11.805 2.514 14.883 1 91.62 490 TRP B N 1
ATOM 8046 C CA . TRP B 1 490 ? -11.734 3.76 14.133 1 91.62 490 TRP B CA 1
ATOM 8047 C C . TRP B 1 490 ? -12.781 4.754 14.609 1 91.62 490 TRP B C 1
ATOM 8049 O O . TRP B 1 490 ? -13.883 4.824 14.055 1 91.62 490 TRP B O 1
ATOM 8059 N N . GLY B 1 491 ? -12.344 5.602 15.555 1 89.5 491 GLY B N 1
ATOM 8060 C CA . GLY B 1 491 ? -13.242 6.602 16.109 1 89.5 491 GLY B CA 1
ATOM 8061 C C . GLY B 1 491 ? -13.719 7.613 15.086 1 89.5 491 GLY B C 1
ATOM 8062 O O . GLY B 1 491 ? -14.859 8.078 15.148 1 89.5 491 GLY B O 1
ATOM 8063 N N . ALA B 1 492 ? -12.859 7.895 14.141 1 88 492 ALA B N 1
ATOM 8064 C CA . ALA B 1 492 ? -13.203 8.875 13.117 1 88 492 ALA B CA 1
ATOM 8065 C C . ALA B 1 492 ? -14.352 8.375 12.242 1 88 492 ALA B C 1
ATOM 8067 O O . ALA B 1 492 ? -15.234 9.148 11.867 1 88 492 ALA B O 1
ATOM 8068 N N . VAL B 1 493 ? -14.367 7.141 11.953 1 91.31 493 VAL B N 1
ATOM 8069 C CA . VAL B 1 493 ? -15.414 6.551 11.117 1 91.31 493 VAL B CA 1
ATOM 8070 C C . VAL B 1 493 ? -16.719 6.473 11.898 1 91.31 493 VAL B C 1
ATOM 8072 O O . VAL B 1 493 ? -17.781 6.805 11.383 1 91.31 493 VAL B O 1
ATOM 8075 N N . ALA B 1 494 ? -16.641 6.066 13.117 1 93.06 494 ALA B N 1
ATOM 8076 C CA . ALA B 1 494 ? -17.828 6.004 13.977 1 93.06 494 ALA B CA 1
ATOM 8077 C C . ALA B 1 494 ? -18.469 7.383 14.133 1 93.06 494 ALA B C 1
ATOM 8079 O O . ALA B 1 494 ? -19.672 7.535 13.969 1 93.06 494 ALA B O 1
ATOM 8080 N N . GLY B 1 495 ? -17.594 8.375 14.43 1 91.62 495 GLY B N 1
ATOM 8081 C CA . GLY B 1 495 ? -18.078 9.742 14.57 1 91.62 495 GLY B CA 1
ATOM 8082 C C . GLY B 1 495 ? -18.688 10.289 13.297 1 91.62 495 GLY B C 1
ATOM 8083 O O . GLY B 1 495 ? -19.719 10.969 13.344 1 91.62 495 GLY B O 1
ATOM 8084 N N . GLY B 1 496 ? -18.047 9.961 12.156 1 91.12 496 GLY B N 1
ATOM 8085 C CA . GLY B 1 496 ? -18.578 10.406 10.875 1 91.12 496 GLY B CA 1
ATOM 8086 C C . GLY B 1 496 ? -19.922 9.789 10.539 1 91.12 496 GLY B C 1
ATOM 8087 O O . GLY B 1 496 ? -20.781 10.453 9.977 1 91.12 496 GLY B O 1
ATOM 8088 N N . THR B 1 497 ? -20.062 8.547 10.906 1 94.88 497 THR B N 1
ATOM 8089 C CA . THR B 1 497 ? -21.328 7.859 10.664 1 94.88 497 THR B CA 1
ATOM 8090 C C . THR B 1 497 ? -22.438 8.461 11.516 1 94.88 497 THR B C 1
ATOM 8092 O O . THR B 1 497 ? -23.531 8.727 11.016 1 94.88 497 THR B O 1
ATOM 8095 N N . LYS B 1 498 ? -22.141 8.758 12.734 1 94.62 498 LYS B N 1
ATOM 8096 C CA . LYS B 1 498 ? -23.109 9.383 13.633 1 94.62 498 LYS B CA 1
ATOM 8097 C C . LYS B 1 498 ? -23.469 10.789 13.172 1 94.62 498 LYS B C 1
ATOM 8099 O O . LYS B 1 498 ? -24.609 11.219 13.297 1 94.62 498 LYS B O 1
ATOM 8104 N N . ALA B 1 499 ? -22.484 11.445 12.664 1 91.88 499 ALA B N 1
ATOM 8105 C CA . ALA B 1 499 ? -22.688 12.82 12.211 1 91.88 499 ALA B CA 1
ATOM 8106 C C . ALA B 1 499 ? -23.609 12.859 10.984 1 91.88 499 ALA B C 1
ATOM 8108 O O . ALA B 1 499 ? -24.453 13.734 10.867 1 91.88 499 ALA B O 1
ATOM 8109 N N . LEU B 1 500 ? -23.406 11.953 10.078 1 93.88 500 LEU B N 1
ATOM 8110 C CA . LEU B 1 500 ? -24.203 11.938 8.852 1 93.88 500 LEU B CA 1
ATOM 8111 C C . LEU B 1 500 ? -25.594 11.398 9.117 1 93.88 500 LEU B C 1
ATOM 8113 O O . LEU B 1 500 ? -26.578 11.844 8.508 1 93.88 500 LEU B O 1
ATOM 8117 N N . TYR B 1 501 ? -25.688 10.383 9.992 1 96.44 501 TYR B N 1
ATOM 8118 C CA . TYR B 1 501 ? -26.953 9.75 10.352 1 96.44 501 TYR B CA 1
ATOM 8119 C C . TYR B 1 501 ? -27.188 9.781 11.859 1 96.44 501 TYR B C 1
ATOM 8121 O O . TYR B 1 501 ? -27.25 8.734 12.508 1 96.44 501 TYR B O 1
ATOM 8129 N N . PRO B 1 502 ? -27.5 10.922 12.391 1 95.44 502 PRO B N 1
ATOM 8130 C CA . PRO B 1 502 ? -27.609 11.039 13.844 1 95.44 502 PRO B CA 1
ATOM 8131 C C . PRO B 1 502 ? -28.766 10.211 14.422 1 95.44 502 PRO B C 1
ATOM 8133 O O . PRO B 1 502 ? -28.688 9.773 15.57 1 95.44 502 PRO B O 1
ATOM 8136 N N . ASP B 1 503 ? -29.797 9.945 13.664 1 96.38 503 ASP B N 1
ATOM 8137 C CA . ASP B 1 503 ? -30.938 9.18 14.133 1 96.38 503 ASP B CA 1
ATOM 8138 C C . ASP B 1 503 ? -31.078 7.867 13.359 1 96.38 503 ASP B C 1
ATOM 8140 O O . ASP B 1 503 ? -32.156 7.305 13.273 1 96.38 503 ASP B O 1
ATOM 8144 N N . GLY B 1 504 ? -29.953 7.465 12.773 1 97 504 GLY B N 1
ATOM 8145 C CA . GLY B 1 504 ? -29.984 6.27 11.945 1 97 504 GLY B CA 1
ATOM 8146 C C . GLY B 1 504 ? -29.875 4.988 12.75 1 97 504 GLY B C 1
ATOM 8147 O O . GLY B 1 504 ? -29.766 5.023 13.977 1 97 504 GLY B O 1
ATOM 8148 N N . TYR B 1 505 ? -29.938 3.859 12.016 1 97.56 505 TYR B N 1
ATOM 8149 C CA . TYR B 1 505 ? -29.844 2.539 12.625 1 97.56 505 TYR B CA 1
ATOM 8150 C C . TYR B 1 505 ? -28.453 2.314 13.211 1 97.56 505 TYR B C 1
ATOM 8152 O O . TYR B 1 505 ? -28.312 1.725 14.289 1 97.56 505 TYR B O 1
ATOM 8160 N N . ALA B 1 506 ? -27.453 2.797 12.539 1 96.62 506 ALA B N 1
ATOM 8161 C CA . ALA B 1 506 ? -26.078 2.631 13 1 96.62 506 ALA B CA 1
ATOM 8162 C C . ALA B 1 506 ? -25.844 3.377 14.312 1 96.62 506 ALA B C 1
ATOM 8164 O O . ALA B 1 506 ? -25.172 2.869 15.211 1 96.62 506 ALA B O 1
ATOM 8165 N N . ALA B 1 507 ? -26.359 4.586 14.328 1 95.06 507 ALA B N 1
ATOM 8166 C CA . ALA B 1 507 ? -26.188 5.422 15.516 1 95.06 507 ALA B CA 1
ATOM 8167 C C . ALA B 1 507 ? -26.859 4.797 16.734 1 95.06 507 ALA B C 1
ATOM 8169 O O . ALA B 1 507 ? -26.438 5.027 17.875 1 95.06 507 ALA B O 1
ATOM 8170 N N . ARG B 1 508 ? -27.891 3.945 16.516 1 93.5 508 ARG B N 1
ATOM 8171 C CA . ARG B 1 508 ? -28.672 3.338 17.594 1 93.5 508 ARG B CA 1
ATOM 8172 C C . ARG B 1 508 ? -28.094 1.984 17.984 1 93.5 508 ARG B C 1
ATOM 8174 O O . ARG B 1 508 ? -28.453 1.423 19.016 1 93.5 508 ARG B O 1
ATOM 8181 N N . ALA B 1 509 ? -27.172 1.531 17.234 1 92.12 509 ALA B N 1
ATOM 8182 C CA . ALA B 1 509 ? -26.562 0.237 17.516 1 92.12 509 ALA B CA 1
ATOM 8183 C C . ALA B 1 509 ? -25.609 0.337 18.703 1 92.12 509 ALA B C 1
ATOM 8185 O O . ALA B 1 509 ? -25.156 1.431 19.062 1 92.12 509 ALA B O 1
ATOM 8186 N N . GLU B 1 510 ? -25.359 -0.822 19.375 1 88 510 GLU B N 1
ATOM 8187 C CA . GLU B 1 510 ? -24.422 -0.855 20.484 1 88 510 GLU B CA 1
ATOM 8188 C C . GLU B 1 510 ? -23.031 -0.373 20.047 1 88 510 GLU B C 1
ATOM 8190 O O . GLU B 1 510 ? -22.359 0.351 20.781 1 88 510 GLU B O 1
ATOM 8195 N N . THR B 1 511 ? -22.609 -0.838 18.922 1 90.81 511 THR B N 1
ATOM 8196 C CA . THR B 1 511 ? -21.375 -0.405 18.266 1 90.81 511 THR B CA 1
ATOM 8197 C C . THR B 1 511 ? -21.641 -0.099 16.781 1 90.81 511 THR B C 1
ATOM 8199 O O . THR B 1 511 ? -22.359 -0.844 16.109 1 90.81 511 THR B O 1
ATOM 8202 N N . ILE B 1 512 ? -21.141 1.097 16.406 1 93.25 512 ILE B N 1
ATOM 8203 C CA . ILE B 1 512 ? -21.281 1.414 14.984 1 93.25 512 ILE B CA 1
ATOM 8204 C C . ILE B 1 512 ? -20.609 0.327 14.141 1 93.25 512 ILE B C 1
ATOM 8206 O O . ILE B 1 512 ? -19.422 0.047 14.312 1 93.25 512 ILE B O 1
ATOM 8210 N N . PRO B 1 513 ? -21.312 -0.244 13.234 1 93.25 513 PRO B N 1
ATOM 8211 C CA . PRO B 1 513 ? -20.75 -1.353 12.453 1 93.25 513 PRO B CA 1
ATOM 8212 C C . PRO B 1 513 ? -19.484 -0.968 11.711 1 93.25 513 PRO B C 1
ATOM 8214 O O . PRO B 1 513 ? -19.344 0.174 11.266 1 93.25 513 PRO B O 1
ATOM 8217 N N . ALA B 1 514 ? -18.547 -1.947 11.586 1 93 514 ALA B N 1
ATOM 8218 C CA . ALA B 1 514 ? -17.328 -1.896 10.766 1 93 514 ALA B CA 1
ATOM 8219 C C . ALA B 1 514 ? -16.328 -0.888 11.328 1 93 514 ALA B C 1
ATOM 8221 O O . ALA B 1 514 ? -15.453 -0.412 10.602 1 93 514 ALA B O 1
ATOM 8222 N N . THR B 1 515 ? -16.438 -0.497 12.641 1 93.19 515 THR B N 1
ATOM 8223 C CA . THR B 1 515 ? -15.555 0.56 13.141 1 93.19 515 THR B CA 1
ATOM 8224 C C . THR B 1 515 ? -14.758 0.079 14.352 1 93.19 515 THR B C 1
ATOM 8226 O O . THR B 1 515 ? -13.852 0.77 14.812 1 93.19 515 THR B O 1
ATOM 8229 N N . ALA B 1 516 ? -15.094 -1.055 14.883 1 91 516 ALA B N 1
ATOM 8230 C CA . ALA B 1 516 ? -14.453 -1.534 16.109 1 91 516 ALA B CA 1
ATOM 8231 C C . ALA B 1 516 ? -13.633 -2.795 15.844 1 91 516 ALA B C 1
ATOM 8233 O O . ALA B 1 516 ? -14.055 -3.66 15.07 1 91 516 ALA B O 1
ATOM 8234 N N . PHE B 1 517 ? -12.461 -2.725 16.594 1 89.38 517 PHE B N 1
ATOM 8235 C CA . PHE B 1 517 ? -11.695 -3.965 16.625 1 89.38 517 PHE B CA 1
ATOM 8236 C C . PHE B 1 517 ? -12.211 -4.887 17.719 1 89.38 517 PHE B C 1
ATOM 8238 O O . PHE B 1 517 ? -12.609 -4.426 18.797 1 89.38 517 PHE B O 1
ATOM 8245 N N . THR B 1 518 ? -12.617 -6.02 17.531 1 85.38 518 THR B N 1
ATOM 8246 C CA . THR B 1 518 ? -13.102 -6.922 18.578 1 85.38 518 THR B CA 1
ATOM 8247 C C . THR B 1 518 ? -12.109 -6.98 19.734 1 85.38 518 THR B C 1
ATOM 8249 O O . THR B 1 518 ? -12.516 -6.918 20.906 1 85.38 518 THR B O 1
ATOM 8252 N N . THR B 1 519 ? -10.852 -7.031 19.5 1 90.12 519 THR B N 1
ATOM 8253 C CA . THR B 1 519 ? -9.742 -6.969 20.438 1 90.12 519 THR B CA 1
ATOM 8254 C C . THR B 1 519 ? -8.57 -6.195 19.844 1 90.12 519 THR B C 1
ATOM 8256 O O . THR B 1 519 ? -8.5 -6.012 18.625 1 90.12 519 THR B O 1
ATOM 8259 N N . SER B 1 520 ? -7.793 -5.691 20.734 1 93.25 520 SER B N 1
ATOM 8260 C CA . SER B 1 520 ? -6.547 -5.09 20.266 1 93.25 520 SER B CA 1
ATOM 8261 C C . SER B 1 520 ? -5.395 -6.086 20.328 1 93.25 520 SER B C 1
ATOM 8263 O O . SER B 1 520 ? -5.316 -6.895 21.266 1 93.25 520 SER B O 1
ATOM 8265 N N . PRO B 1 521 ? -4.516 -6.035 19.312 1 96.69 521 PRO B N 1
ATOM 8266 C CA . PRO B 1 521 ? -3.283 -6.801 19.484 1 96.69 521 PRO B CA 1
ATOM 8267 C C . PRO B 1 521 ? -2.475 -6.355 20.703 1 96.69 521 PRO B C 1
ATOM 8269 O O . PRO B 1 521 ? -2.684 -5.254 21.219 1 96.69 521 PRO B O 1
ATOM 8272 N N . ASP B 1 522 ? -1.619 -7.215 21.188 1 98.12 522 ASP B N 1
ATOM 8273 C CA . ASP B 1 522 ? -0.644 -6.832 22.203 1 98.12 522 ASP B CA 1
ATOM 8274 C C . ASP B 1 522 ? 0.479 -5.992 21.609 1 98.12 522 ASP B C 1
ATOM 8276 O O . ASP B 1 522 ? 1.482 -6.531 21.141 1 98.12 522 ASP B O 1
ATOM 8280 N N . PHE B 1 523 ? 0.29 -4.684 21.75 1 98.38 523 PHE B N 1
ATOM 8281 C CA . PHE B 1 523 ? 1.238 -3.77 21.125 1 98.38 523 PHE B CA 1
ATOM 8282 C C . PHE B 1 523 ? 2.617 -3.902 21.75 1 98.38 523 PHE B C 1
ATOM 8284 O O . PHE B 1 523 ? 3.635 -3.674 21.094 1 98.38 523 PHE B O 1
ATOM 8291 N N . ALA B 1 524 ? 2.668 -4.25 23.016 1 98.44 524 ALA B N 1
ATOM 8292 C CA . ALA B 1 524 ? 3.943 -4.461 23.703 1 98.44 524 ALA B CA 1
ATOM 8293 C C . ALA B 1 524 ? 4.727 -5.602 23.047 1 98.44 524 ALA B C 1
ATOM 8295 O O . ALA B 1 524 ? 5.945 -5.512 22.891 1 98.44 524 ALA B O 1
ATOM 8296 N N . ALA B 1 525 ? 4 -6.648 22.719 1 98.5 525 ALA B N 1
ATOM 8297 C CA . ALA B 1 525 ? 4.641 -7.785 22.062 1 98.5 525 ALA B CA 1
ATOM 8298 C C . ALA B 1 525 ? 5.203 -7.387 20.688 1 98.5 525 ALA B C 1
ATOM 8300 O O . ALA B 1 525 ? 6.297 -7.805 20.328 1 98.5 525 ALA B O 1
ATOM 8301 N N . ILE B 1 526 ? 4.473 -6.609 19.969 1 98.62 526 ILE B N 1
ATOM 8302 C CA . ILE B 1 526 ? 4.93 -6.145 18.656 1 98.62 526 ILE B CA 1
ATOM 8303 C C . ILE B 1 526 ? 6.203 -5.316 18.812 1 98.62 526 ILE B C 1
ATOM 8305 O O . ILE B 1 526 ? 7.176 -5.516 18.094 1 98.62 526 ILE B O 1
ATOM 8309 N N . ALA B 1 527 ? 6.164 -4.371 19.766 1 98.62 527 ALA B N 1
ATOM 8310 C CA . ALA B 1 527 ? 7.332 -3.531 20.031 1 98.62 527 ALA B CA 1
ATOM 8311 C C . ALA B 1 527 ? 8.531 -4.375 20.453 1 98.62 527 ALA B C 1
ATOM 8313 O O . ALA B 1 527 ? 9.656 -4.121 20.016 1 98.62 527 ALA B O 1
ATOM 8314 N N . ALA B 1 528 ? 8.297 -5.371 21.234 1 97.81 528 ALA B N 1
ATOM 8315 C CA . ALA B 1 528 ? 9.352 -6.219 21.781 1 97.81 528 ALA B CA 1
ATOM 8316 C C . ALA B 1 528 ? 10.008 -7.051 20.688 1 97.81 528 ALA B C 1
ATOM 8318 O O . ALA B 1 528 ? 11.141 -7.516 20.828 1 97.81 528 ALA B O 1
ATOM 8319 N N . SER B 1 529 ? 9.281 -7.23 19.578 1 98.12 529 SER B N 1
ATOM 8320 C CA . SER B 1 529 ? 9.828 -8.047 18.484 1 98.12 529 SER B CA 1
ATOM 8321 C C . SER B 1 529 ? 11.141 -7.477 17.969 1 98.12 529 SER B C 1
ATOM 8323 O O . SER B 1 529 ? 11.93 -8.188 17.344 1 98.12 529 SER B O 1
ATOM 8325 N N . SER B 1 530 ? 11.406 -6.211 18.203 1 97.75 530 SER B N 1
ATOM 8326 C CA . SER B 1 530 ? 12.664 -5.566 17.844 1 97.75 530 SER B CA 1
ATOM 8327 C C . SER B 1 530 ? 13.234 -4.777 19.016 1 97.75 530 SER B C 1
ATOM 8329 O O . SER B 1 530 ? 13.664 -3.631 18.844 1 97.75 530 SER B O 1
ATOM 8331 N N . ARG B 1 531 ? 13.133 -5.234 20.172 1 96.06 531 ARG B N 1
ATOM 8332 C CA . ARG B 1 531 ? 13.828 -4.871 21.391 1 96.06 531 ARG B CA 1
ATOM 8333 C C . ARG B 1 531 ? 13.375 -3.508 21.906 1 96.06 531 ARG B C 1
ATOM 8335 O O . ARG B 1 531 ? 14.086 -2.857 22.672 1 96.06 531 ARG B O 1
ATOM 8342 N N . ALA B 1 532 ? 12.281 -3 21.438 1 98.31 532 ALA B N 1
ATOM 8343 C CA . ALA B 1 532 ? 11.711 -1.802 22.047 1 98.31 532 ALA B CA 1
ATOM 8344 C C . ALA B 1 532 ? 11.07 -2.127 23.391 1 98.31 532 ALA B C 1
ATOM 8346 O O . ALA B 1 532 ? 10.523 -3.221 23.578 1 98.31 532 ALA B O 1
ATOM 8347 N N . ALA B 1 533 ? 11.18 -1.219 24.359 1 98.38 533 ALA B N 1
ATOM 8348 C CA . ALA B 1 533 ? 10.453 -1.349 25.625 1 98.38 533 ALA B CA 1
ATOM 8349 C C . ALA B 1 533 ? 9 -0.926 25.469 1 98.38 533 ALA B C 1
ATOM 8351 O O . ALA B 1 533 ? 8.641 -0.278 24.484 1 98.38 533 ALA B O 1
ATOM 8352 N N . ALA B 1 534 ? 8.203 -1.357 26.375 1 98.62 534 ALA B N 1
ATOM 8353 C CA . ALA B 1 534 ? 6.793 -0.982 26.312 1 98.62 534 ALA B CA 1
ATOM 8354 C C . ALA B 1 534 ? 6.246 -0.693 27.703 1 98.62 534 ALA B C 1
ATOM 8356 O O . ALA B 1 534 ? 6.629 -1.347 28.688 1 98.62 534 ALA B O 1
ATOM 8357 N N . LEU B 1 535 ? 5.48 0.282 27.844 1 98.75 535 LEU B N 1
ATOM 8358 C CA . LEU B 1 535 ? 4.707 0.655 29.016 1 98.75 535 LEU B CA 1
ATOM 8359 C C . LEU B 1 535 ? 3.223 0.768 28.688 1 98.75 535 LEU B C 1
ATOM 8361 O O . LEU B 1 535 ? 2.852 0.837 27.5 1 98.75 535 LEU B O 1
ATOM 8365 N N . SER B 1 536 ? 2.4 0.672 29.641 1 98.5 536 SER B N 1
ATOM 8366 C CA . SER B 1 536 ? 0.962 0.857 29.484 1 98.5 536 SER B CA 1
ATOM 8367 C C . SER B 1 536 ? 0.396 1.769 30.562 1 98.5 536 SER B C 1
ATOM 8369 O O . SER B 1 536 ? 0.959 1.866 31.656 1 98.5 536 SER B O 1
ATOM 8371 N N . VAL B 1 537 ? -0.609 2.463 30.25 1 98.75 537 VAL B N 1
ATOM 8372 C CA . VAL B 1 537 ? -1.251 3.365 31.203 1 98.75 537 VAL B CA 1
ATOM 8373 C C . VAL B 1 537 ? -2.75 3.436 30.922 1 98.75 537 VAL B C 1
ATOM 8375 O O . VAL B 1 537 ? -3.168 3.453 29.75 1 98.75 537 VAL B O 1
ATOM 8378 N N . SER B 1 538 ? -3.578 3.377 31.938 1 98.06 538 SER B N 1
ATOM 8379 C CA . SER B 1 538 ? -5.027 3.391 31.766 1 98.06 538 SER B CA 1
ATOM 8380 C C . SER B 1 538 ? -5.676 4.484 32.625 1 98.06 538 SER B C 1
ATOM 8382 O O . SER B 1 538 ? -6.879 4.723 32.5 1 98.06 538 SER B O 1
ATOM 8384 N N . ARG B 1 539 ? -4.914 5.113 33.469 1 98.19 539 ARG B N 1
ATOM 8385 C CA . ARG B 1 539 ? -5.449 6.172 34.344 1 98.19 539 ARG B CA 1
ATOM 8386 C C . ARG B 1 539 ? -4.793 7.512 34.031 1 98.19 539 ARG B C 1
ATOM 8388 O O . ARG B 1 539 ? -3.572 7.594 33.875 1 98.19 539 ARG B O 1
ATOM 8395 N N . ALA B 1 540 ? -5.645 8.547 33.969 1 98.56 540 ALA B N 1
ATOM 8396 C CA . ALA B 1 540 ? -5.203 9.883 33.594 1 98.56 540 ALA B CA 1
ATOM 8397 C C . ALA B 1 540 ? -4.117 10.398 34.531 1 98.56 540 ALA B C 1
ATOM 8399 O O . ALA B 1 540 ? -3.154 11.031 34.094 1 98.56 540 ALA B O 1
ATOM 8400 N N . GLU B 1 541 ? -4.227 10.148 35.812 1 98.19 541 GLU B N 1
ATOM 8401 C CA . GLU B 1 541 ? -3.309 10.664 36.812 1 98.19 541 GLU B CA 1
ATOM 8402 C C . GLU B 1 541 ? -1.915 10.07 36.656 1 98.19 541 GLU B C 1
ATOM 8404 O O . GLU B 1 541 ? -0.923 10.672 37.062 1 98.19 541 GLU B O 1
ATOM 8409 N N . ASP B 1 542 ? -1.832 8.898 36.031 1 98.69 542 ASP B N 1
ATOM 8410 C CA . ASP B 1 542 ? -0.568 8.18 35.906 1 98.69 542 ASP B CA 1
ATOM 8411 C C . ASP B 1 542 ? 0.147 8.547 34.594 1 98.69 542 ASP B C 1
ATOM 8413 O O . ASP B 1 542 ? 1.343 8.289 34.438 1 98.69 542 ASP B O 1
ATOM 8417 N N . LEU B 1 543 ? -0.557 9.148 33.656 1 98.69 543 LEU B N 1
ATOM 8418 C CA . LEU B 1 543 ? -0.06 9.359 32.281 1 98.69 543 LEU B CA 1
ATOM 8419 C C . LEU B 1 543 ? 1.211 10.195 32.312 1 98.69 543 LEU B C 1
ATOM 8421 O O . LEU B 1 543 ? 2.201 9.844 31.672 1 98.69 543 LEU B O 1
ATOM 8425 N N . PRO B 1 544 ? 1.271 11.383 33.062 1 98.56 544 PRO B N 1
ATOM 8426 C CA . PRO B 1 544 ? 2.5 12.172 33.031 1 98.56 544 PRO B CA 1
ATOM 8427 C C . PRO B 1 544 ? 3.717 11.391 33.531 1 98.56 544 PRO B C 1
ATOM 8429 O O . PRO B 1 544 ? 4.789 11.477 32.938 1 98.56 544 PRO B O 1
ATOM 8432 N N . GLY B 1 545 ? 3.537 10.641 34.594 1 98.69 545 GLY B N 1
ATOM 8433 C CA . GLY B 1 545 ? 4.629 9.852 35.125 1 98.69 545 GLY B CA 1
ATOM 8434 C C . GLY B 1 545 ? 5.125 8.773 34.188 1 98.69 545 GLY B C 1
ATOM 8435 O O . GLY B 1 545 ? 6.332 8.562 34.031 1 98.69 545 GLY B O 1
ATOM 8436 N N . VAL B 1 546 ? 4.207 8.094 33.5 1 98.88 546 VAL B N 1
ATOM 8437 C CA . VAL B 1 546 ? 4.547 7.023 32.562 1 98.88 546 VAL B CA 1
ATOM 8438 C C . VAL B 1 546 ? 5.305 7.602 31.391 1 98.88 546 VAL B C 1
ATOM 8440 O O . VAL B 1 546 ? 6.27 7 30.906 1 98.88 546 VAL B O 1
ATOM 8443 N N . LEU B 1 547 ? 4.879 8.742 30.891 1 98.88 547 LEU B N 1
ATOM 8444 C CA . LEU B 1 547 ? 5.559 9.398 29.766 1 98.88 547 LEU B CA 1
ATOM 8445 C C . LEU B 1 547 ? 6.98 9.797 30.156 1 98.88 547 LEU B C 1
ATOM 8447 O O . LEU B 1 547 ? 7.914 9.633 29.375 1 98.88 547 LEU B O 1
ATOM 8451 N N . GLU B 1 548 ? 7.137 10.352 31.375 1 98.69 548 GLU B N 1
ATOM 8452 C CA . GLU B 1 548 ? 8.469 10.711 31.859 1 98.69 548 GLU B CA 1
ATOM 8453 C C . GLU B 1 548 ? 9.359 9.477 31.984 1 98.69 548 GLU B C 1
ATOM 8455 O O . GLU B 1 548 ? 10.555 9.539 31.688 1 98.69 548 GLU B O 1
ATOM 8460 N N . GLU B 1 549 ? 8.766 8.453 32.469 1 98.75 549 GLU B N 1
ATOM 8461 C CA . GLU B 1 549 ? 9.508 7.195 32.562 1 98.75 549 GLU B CA 1
ATOM 8462 C C . GLU B 1 549 ? 9.977 6.738 31.188 1 98.75 549 GLU B C 1
ATOM 8464 O O . GLU B 1 549 ? 11.102 6.27 31.031 1 98.75 549 GLU B O 1
ATOM 8469 N N . ALA B 1 550 ? 9.094 6.812 30.203 1 98.81 550 ALA B N 1
ATOM 8470 C CA . ALA B 1 550 ? 9.445 6.438 28.844 1 98.81 550 ALA B CA 1
ATOM 8471 C C . ALA B 1 550 ? 10.633 7.254 28.344 1 98.81 550 ALA B C 1
ATOM 8473 O O . ALA B 1 550 ? 11.555 6.707 27.719 1 98.81 550 ALA B O 1
ATOM 8474 N N . VAL B 1 551 ? 10.625 8.555 28.594 1 98.69 551 VAL B N 1
ATOM 8475 C CA . VAL B 1 551 ? 11.711 9.43 28.156 1 98.69 551 VAL B CA 1
ATOM 8476 C C . VAL B 1 551 ? 13.008 9.016 28.844 1 98.69 551 VAL B C 1
ATOM 8478 O O . VAL B 1 551 ? 14.07 8.992 28.219 1 98.69 551 VAL B O 1
ATOM 8481 N N . THR B 1 552 ? 12.922 8.727 30.125 1 98.25 552 THR B N 1
ATOM 8482 C CA . THR B 1 552 ? 14.094 8.289 30.875 1 98.25 552 THR B CA 1
ATOM 8483 C C . THR B 1 552 ? 14.688 7.02 30.266 1 98.25 552 THR B C 1
ATOM 8485 O O . THR B 1 552 ? 15.898 6.906 30.109 1 98.25 552 THR B O 1
ATOM 8488 N N . LEU B 1 553 ? 13.812 6.109 29.922 1 98.12 553 LEU B N 1
ATOM 8489 C CA . LEU B 1 553 ? 14.258 4.859 29.312 1 98.12 553 LEU B CA 1
ATOM 8490 C C . LEU B 1 553 ? 14.953 5.125 27.984 1 98.12 553 LEU B C 1
ATOM 8492 O O . LEU B 1 553 ? 15.984 4.523 27.688 1 98.12 553 LEU B O 1
ATOM 8496 N N . ILE B 1 554 ? 14.383 5.969 27.172 1 98.12 554 ILE B N 1
ATOM 8497 C CA . ILE B 1 554 ? 14.945 6.297 25.859 1 98.12 554 ILE B CA 1
ATOM 8498 C C . ILE B 1 554 ? 16.328 6.918 26.031 1 98.12 554 ILE B C 1
ATOM 8500 O O . ILE B 1 554 ? 17.266 6.559 25.328 1 98.12 554 ILE B O 1
ATOM 8504 N N . ARG B 1 555 ? 16.484 7.789 27 1 96.38 555 ARG B N 1
ATOM 8505 C CA . ARG B 1 555 ? 17.734 8.508 27.203 1 96.38 555 ARG B CA 1
ATOM 8506 C C . ARG B 1 555 ? 18.812 7.594 27.781 1 96.38 555 ARG B C 1
ATOM 8508 O O . ARG B 1 555 ? 19.984 7.715 27.453 1 96.38 555 ARG B O 1
ATOM 8515 N N . THR B 1 556 ? 18.422 6.691 28.609 1 96.44 556 THR B N 1
ATOM 8516 C CA . THR B 1 556 ? 19.391 5.863 29.312 1 96.44 556 THR B CA 1
ATOM 8517 C C . THR B 1 556 ? 19.719 4.613 28.5 1 96.44 556 THR B C 1
ATOM 8519 O O . THR B 1 556 ? 20.875 4.195 28.438 1 96.44 556 THR B O 1
ATOM 8522 N N . ARG B 1 557 ? 18.734 4.051 27.828 1 95.44 557 ARG B N 1
ATOM 8523 C CA . ARG B 1 557 ? 18.938 2.77 27.156 1 95.44 557 ARG B CA 1
ATOM 8524 C C . ARG B 1 557 ? 19.078 2.953 25.641 1 95.44 557 ARG B C 1
ATOM 8526 O O . ARG B 1 557 ? 19.531 2.047 24.938 1 95.44 557 ARG B O 1
ATOM 8533 N N . ARG B 1 558 ? 18.719 4.055 25.172 1 93.75 558 ARG B N 1
ATOM 8534 C CA . ARG B 1 558 ? 18.812 4.383 23.75 1 93.75 558 ARG B CA 1
ATOM 8535 C C . ARG B 1 558 ? 18.031 3.389 22.906 1 93.75 558 ARG B C 1
ATOM 8537 O O . ARG B 1 558 ? 18.531 2.883 21.906 1 93.75 558 ARG B O 1
ATOM 8544 N N . GLN B 1 559 ? 16.906 3.004 23.297 1 95.38 559 GLN B N 1
ATOM 8545 C CA . GLN B 1 559 ? 15.969 2.18 22.547 1 95.38 559 GLN B CA 1
ATOM 8546 C C . GLN B 1 559 ? 14.594 2.828 22.5 1 95.38 559 GLN B C 1
ATOM 8548 O O . GLN B 1 559 ? 14.273 3.697 23.312 1 95.38 559 GLN B O 1
ATOM 8553 N N . SER B 1 560 ? 13.836 2.436 21.484 1 98.31 560 SER B N 1
ATOM 8554 C CA . SER B 1 560 ? 12.469 2.939 21.375 1 98.31 560 SER B CA 1
ATOM 8555 C C . SER B 1 560 ? 11.602 2.451 22.531 1 98.31 560 SER B C 1
ATOM 8557 O O . SER B 1 560 ? 11.875 1.399 23.109 1 98.31 560 SER B O 1
ATOM 8559 N N . VAL B 1 561 ? 10.68 3.223 22.938 1 98.88 561 VAL B N 1
ATOM 8560 C CA . VAL B 1 561 ? 9.711 2.873 23.969 1 98.88 561 VAL B CA 1
ATOM 8561 C C . VAL B 1 561 ? 8.297 3.096 23.438 1 98.88 561 VAL B C 1
ATOM 8563 O O . VAL B 1 561 ? 7.996 4.148 22.859 1 98.88 561 VAL B O 1
ATOM 8566 N N . LEU B 1 562 ? 7.496 2.064 23.5 1 98.94 562 LEU B N 1
ATOM 8567 C CA . LEU B 1 562 ? 6.082 2.186 23.172 1 98.94 562 LEU B CA 1
ATOM 8568 C C . LEU B 1 562 ? 5.238 2.357 24.438 1 98.94 562 LEU B C 1
ATOM 8570 O O . LEU B 1 562 ? 5.418 1.624 25.406 1 98.94 562 LEU B O 1
ATOM 8574 N N . VAL B 1 563 ? 4.414 3.354 24.453 1 98.94 563 VAL B N 1
ATOM 8575 C CA . VAL B 1 563 ? 3.447 3.541 25.531 1 98.94 563 VAL B CA 1
ATOM 8576 C C . VAL B 1 563 ? 2.035 3.295 25.016 1 98.94 563 VAL B C 1
ATOM 8578 O O . VAL B 1 563 ? 1.533 4.062 24.188 1 98.94 563 VAL B O 1
ATOM 8581 N N . ASP B 1 564 ? 1.434 2.209 25.453 1 98.75 564 ASP B N 1
ATOM 8582 C CA . ASP B 1 564 ? 0.041 1.918 25.125 1 98.75 564 ASP B CA 1
ATOM 8583 C C . ASP B 1 564 ? -0.908 2.658 26.062 1 98.75 564 ASP B C 1
ATOM 8585 O O . ASP B 1 564 ? -1.041 2.293 27.234 1 98.75 564 ASP B O 1
ATOM 8589 N N . VAL B 1 565 ? -1.548 3.693 25.547 1 98.75 565 VAL B N 1
ATOM 8590 C CA . VAL B 1 565 ? -2.455 4.523 26.328 1 98.75 565 VAL B CA 1
ATOM 8591 C C . VAL B 1 565 ? -3.896 4.082 26.094 1 98.75 565 VAL B C 1
ATOM 8593 O O . VAL B 1 565 ? -4.457 4.305 25.016 1 98.75 565 VAL B O 1
ATOM 8596 N N . GLN B 1 566 ? -4.527 3.535 27.125 1 97.69 566 GLN B N 1
ATOM 8597 C CA . GLN B 1 566 ? -5.926 3.137 27.031 1 97.69 566 GLN B CA 1
ATOM 8598 C C . GLN B 1 566 ? -6.852 4.348 27.125 1 97.69 566 GLN B C 1
ATOM 8600 O O . GLN B 1 566 ? -7.078 4.879 28.219 1 97.69 566 GLN B O 1
ATOM 8605 N N . LEU B 1 567 ? -7.414 4.723 26.016 1 96.56 567 LEU B N 1
ATOM 8606 C CA . LEU B 1 567 ? -8.273 5.898 25.953 1 96.56 567 LEU B CA 1
ATOM 8607 C C . LEU B 1 567 ? -9.703 5.547 26.359 1 96.56 567 LEU B C 1
ATOM 8609 O O . LEU B 1 567 ? -10.117 4.391 26.25 1 96.56 567 LEU B O 1
ATOM 8613 N N . ALA B 1 568 ? -10.391 6.594 26.812 1 90.44 568 ALA B N 1
ATOM 8614 C CA . ALA B 1 568 ? -11.828 6.461 27.047 1 90.44 568 ALA B CA 1
ATOM 8615 C C . ALA B 1 568 ? -12.562 6.16 25.734 1 90.44 568 ALA B C 1
ATOM 8617 O O . ALA B 1 568 ? -12.234 6.707 24.688 1 90.44 568 ALA B O 1
ATOM 8618 N N . ARG B 1 569 ? -13.391 5.148 25.703 1 76.56 569 ARG B N 1
ATOM 8619 C CA . ARG B 1 569 ? -14.125 4.773 24.516 1 76.56 569 ARG B CA 1
ATOM 8620 C C . ARG B 1 569 ? -15.461 5.504 24.438 1 76.56 569 ARG B C 1
ATOM 8622 O O . ARG B 1 569 ? -16.047 5.832 25.469 1 76.56 569 ARG B O 1
#

Radius of gyration: 30.98 Å; Cα contacts (8 Å, |Δi|>4): 2842; chains: 2; bounding box: 84×104×74 Å